Protein 1IYK (pdb70)

Solvent-accessible surface area: 36982 Å² total; per-residue (Å²): 86,11,68,112,77,150,163,70,73,36,149,89,12,81,112,108,65,46,78,18,48,19,88,22,77,43,20,64,0,45,3,82,48,102,120,37,7,61,60,0,52,127,6,4,75,48,7,24,72,48,40,139,110,59,45,9,24,36,32,14,38,66,63,1,0,80,12,6,3,58,2,43,60,60,81,86,48,6,1,0,0,0,42,30,112,102,108,31,107,8,5,0,0,0,1,1,14,33,9,28,0,38,5,31,161,50,103,96,80,14,102,2,1,30,35,39,3,69,6,19,37,85,171,32,99,153,97,180,2,32,41,24,0,79,130,0,3,39,25,24,9,21,53,73,93,28,53,21,11,1,41,40,23,45,89,160,79,104,105,49,14,11,31,0,27,43,4,34,8,12,29,59,8,39,43,0,55,54,10,37,44,23,143,66,54,115,159,81,68,86,77,38,21,66,71,46,39,93,27,66,120,111,58,125,28,179,33,30,67,86,9,63,34,191,10,11,56,69,0,15,71,16,2,76,121,2,5,110,72,6,19,0,4,14,39,14,77,94,105,31,0,77,16,23,1,20,4,143,67,127,136,58,118,20,93,7,6,29,9,21,0,6,49,45,165,126,41,102,18,25,0,0,0,0,0,9,27,2,26,21,12,9,64,142,38,116,119,48,112,66,0,15,2,0,16,7,6,2,1,0,0,45,4,32,134,109,144,72,16,71,149,46,0,20,80,0,0,23,1,0,2,3,9,0,61,161,58,53,6,9,0,0,3,4,18,0,2,6,0,1,3,43,0,6,145,95,6,92,16,35,64,9,98,22,74,26,7,2,5,23,86,15,21,132,28,136,113,20,64,5,0,18,43,171,157,80,89,98,43,57,88,56,63,37,0,5,0,1,2,12,24,29,116,10,74,98,74,146,153,94,72,35,154,76,7,83,120,107,65,46,78,21,28,19,68,25,70,47,27,62,0,45,1,75,53,112,136,40,7,45,59,0,38,124,9,4,74,79,7,25,75,49,39,143,102,56,60,12,24,33,41,16,33,56,89,2,0,73,15,3,3,53,1,40,62,62,79,88,42,6,1,0,0,0,29,32,115,105,96,32,143,14,10,0,0,0,1,2,13,27,4,25,0,42,5,29,143,50,108,99,76,17,102,2,0,25,36,36,2,73,5,20,56,91,173,24,104,156,100,183,2,31,42,25,0,76,129,0,4,41,23,21,6,22,53,72,86,26,50,25,11,2,48,36,18,40,105,143,69,107,129,50,20,16,40,0,35,40,3,36,10,12,25,64,7,51,44,0,59,64,14,42,45,26,148,63,54,115,143,80,82,129,84,46,22,56,68,49,43,88,34,60,123,110,56,116,25,183,33,34,59,88,10,42,21,174,12,9,60,72,0,14,71,17,2,78,130,2,6,114,75,5,25,2,3,8,34,12,87,100,117,17,0,43,15,16,1,18,3,172,75,71,139,66,127,28,101,8,5,28,9,23,0,4,53,50,166,120,46,101,17,21,1,0,0,0,0,8,27,2,28,23,6,11,49,142,49,116,119,51,103,64,0,13,3,0,14,8,6,1,2,0,0,62,10,39,146,119,139,63,15,66,133,49,0,18,65,0,0,28,0,0,1,5,14,0,64,175,74,56,6,9,0,0,3,5,18,0,3,5,0,2,3,44,0,7,119,85,6,96,18,35,56,8,110,25,75,28,6,4,7,21,96,14,25,141,29,115,116,20,56,4,0,12,54,189,162,75,104,95,38,45,93,57,69,47,0,5,1,1,2,13,20,31

CATH classification: 3.40.630.30 (+1 more: 3.40.630.30)

Nearest PDB structures (foldseek):
  1nmt-assembly1_C  TM=9.385E-01  e=1.989E-76  Candida albicans
  1iyl-assembly6_D  TM=9.765E-01  e=1.375E-66  Candida albicans
  4caw-assembly1_A  TM=9.362E-01  e=3.605E-51  Aspergillus fumigatus
  3jtk-assembly2_B  TM=9.476E-01  e=1.992E-46  Homo sapiens
  7owo-assembly2_B  TM=9.382E-01  e=4.782E-46  Homo sapiens

B-factor: mean 35.03, std 10.56, range [15.22, 74.45]

Structure (mmCIF, N/CA/C/O backbone):
data_1IYK
#
_entry.id   1IYK
#
_cell.length_a   58.696
_cell.length_b   95.334
_cell.length_c   176.549
_cell.angle_alpha   90.00
_cell.angle_beta   90.00
_cell.angle_gamma   90.00
#
_symmetry.space_group_name_H-M   'P 21 21 21'
#
loop_
_entity.id
_entity.type
_entity.pdbx_description
1 polymer 'MYRISTOYL-COA:PROTEIN N-MYRISTOYLTRANSFERASE'
2 non-polymer TETRADECANOYL-COA
3 non-polymer [CYCLOHEXYLETHYL]-[[[[4-[2-METHYL-1-IMIDAZOLYL-BUTYL]PHENYL]ACETYL]-SERYL]-LYSINYL]-AMINE
4 water water
#
loop_
_atom_site.group_PDB
_atom_site.id
_atom_site.type_symbol
_atom_site.label_atom_id
_atom_site.label_alt_id
_atom_site.label_comp_id
_atom_site.label_asym_id
_atom_site.label_entity_id
_atom_site.label_seq_id
_atom_site.pdbx_PDB_ins_code
_atom_site.Cartn_x
_atom_site.Cartn_y
_atom_site.Cartn_z
_atom_site.occupancy
_atom_site.B_iso_or_equiv
_atom_site.auth_seq_id
_atom_site.auth_comp_id
_atom_site.auth_asym_id
_atom_site.auth_atom_id
_atom_site.pdbx_PDB_model_num
ATOM 1 N N . GLU A 1 1 ? -31.372 28.594 -6.672 1.00 53.99 60 GLU A N 1
ATOM 2 C CA . GLU A 1 1 ? -32.015 29.872 -6.238 1.00 54.62 60 GLU A CA 1
ATOM 3 C C . GLU A 1 1 ? -31.970 29.983 -4.704 1.00 53.84 60 GLU A C 1
ATOM 4 O O . GLU A 1 1 ? -32.700 29.278 -4.004 1.00 53.19 60 GLU A O 1
ATOM 10 N N . GLY A 1 2 ? -31.105 30.862 -4.191 1.00 52.54 61 GLY A N 1
ATOM 11 C CA . GLY A 1 2 ? -30.983 31.043 -2.749 1.00 50.46 61 GLY A CA 1
ATOM 12 C C . GLY A 1 2 ? -29.570 31.376 -2.281 1.00 48.85 61 GLY A C 1
ATOM 13 O O . GLY A 1 2 ? -28.648 31.433 -3.096 1.00 48.29 61 GLY A O 1
ATOM 14 N N . PRO A 1 3 ? -29.362 31.591 -0.968 1.00 48.15 62 PRO A N 1
ATOM 15 C CA . PRO A 1 3 ? -28.033 31.920 -0.435 1.00 47.92 62 PRO A CA 1
ATOM 16 C C . PRO A 1 3 ? -26.959 30.863 -0.696 1.00 48.45 62 PRO A C 1
ATOM 17 O O . PRO A 1 3 ? -27.255 29.669 -0.792 1.00 49.42 62 PRO A O 1
ATOM 21 N N . ILE A 1 4 ? -25.712 31.314 -0.815 1.00 48.63 63 ILE A N 1
ATOM 22 C CA . ILE A 1 4 ? -24.584 30.423 -1.079 1.00 48.81 63 ILE A CA 1
ATOM 23 C C . ILE A 1 4 ? -23.808 30.014 0.176 1.00 49.03 63 ILE A C 1
ATOM 24 O O . ILE A 1 4 ? -23.153 28.972 0.190 1.00 48.76 63 ILE A O 1
ATOM 29 N N . ASP A 1 5 ? -23.873 30.831 1.224 1.00 49.65 64 ASP A N 1
ATOM 30 C CA . ASP A 1 5 ? -23.167 30.533 2.467 1.00 51.13 64 ASP A CA 1
ATOM 31 C C . ASP A 1 5 ? -24.042 29.805 3.476 1.00 51.65 64 ASP A C 1
ATOM 32 O O . ASP A 1 5 ? -25.271 29.887 3.421 1.00 51.54 64 ASP A O 1
ATOM 37 N N . LYS A 1 6 ? -23.405 29.093 4.400 1.00 52.47 65 LYS A N 1
ATOM 38 C CA . LYS A 1 6 ? -24.141 28.355 5.418 1.00 54.49 65 LYS A CA 1
ATOM 39 C C . LYS A 1 6 ? -24.703 29.330 6.448 1.00 53.94 65 LYS A C 1
ATOM 40 O O . LYS A 1 6 ? -24.115 30.383 6.700 1.00 54.86 65 LYS A O 1
ATOM 46 N N . LEU A 1 7 ? -25.835 28.975 7.047 1.00 52.79 66 LEU A N 1
ATOM 47 C CA . LEU A 1 7 ? -26.472 29.833 8.042 1.00 51.92 66 LEU A CA 1
ATOM 48 C C . LEU A 1 7 ? -25.558 30.158 9.226 1.00 49.93 66 LEU A C 1
ATOM 49 O O . LEU A 1 7 ? -24.767 29.324 9.669 1.00 50.13 66 LEU A O 1
ATOM 54 N N . LYS A 1 8 ? -25.672 31.385 9.725 1.00 47.97 67 LYS A N 1
ATOM 55 C CA . LYS A 1 8 ? -24.893 31.852 10.872 1.00 45.90 67 LYS A CA 1
ATOM 56 C C . LYS A 1 8 ? -25.783 32.848 11.611 1.00 43.01 67 LYS A C 1
ATOM 57 O O . LYS A 1 8 ? -26.852 33.210 11.116 1.00 44.69 67 LYS A O 1
ATOM 63 N N . THR A 1 9 ? -25.357 33.281 12.793 1.00 39.26 68 THR A N 1
ATOM 64 C CA . THR A 1 9 ? -26.114 34.280 13.548 1.00 36.56 68 THR A CA 1
ATOM 65 C C . THR A 1 9 ? -25.072 35.271 14.048 1.00 36.58 68 THR A C 1
ATOM 66 O O . THR A 1 9 ? -23.876 35.006 13.954 1.00 35.23 68 THR A O 1
ATOM 70 N N . PRO A 1 10 ? -25.503 36.432 14.566 1.00 37.86 69 PRO A N 1
ATOM 71 C CA . PRO A 1 10 ? -24.556 37.434 15.070 1.00 39.41 69 PRO A CA 1
ATOM 72 C C . PRO A 1 10 ? -23.450 36.901 15.985 1.00 41.28 69 PRO A C 1
ATOM 73 O O . PRO A 1 10 ? -22.343 37.441 16.001 1.00 41.58 69 PRO A O 1
ATOM 77 N N . GLU A 1 11 ? -23.742 35.847 16.742 1.00 42.79 70 GLU A N 1
ATOM 78 C CA . GLU A 1 11 ? -22.743 35.264 17.633 1.00 44.56 70 GLU A CA 1
ATOM 79 C C . GLU A 1 11 ? -21.567 34.666 16.865 1.00 44.53 70 GLU A C 1
ATOM 80 O O . GLU A 1 11 ? -20.454 34.600 17.382 1.00 45.77 70 GLU A O 1
ATOM 86 N N . ASP A 1 12 ? -21.808 34.240 15.630 1.00 44.34 71 ASP A N 1
ATOM 87 C CA . ASP A 1 12 ? -20.754 33.634 14.817 1.00 44.76 71 ASP A CA 1
ATOM 88 C C . ASP A 1 12 ? -19.769 34.616 14.181 1.00 44.48 71 ASP A C 1
ATOM 89 O O . ASP A 1 12 ? -18.761 34.193 13.614 1.00 45.37 71 ASP A O 1
ATOM 94 N N . VAL A 1 13 ? -20.051 35.914 14.256 1.00 42.90 72 VAL A N 1
ATOM 95 C CA . VAL A 1 13 ? -19.153 36.896 13.657 1.00 42.39 72 VAL A CA 1
ATOM 96 C C . VAL A 1 13 ? -18.293 37.602 14.706 1.00 41.16 72 VAL A C 1
ATOM 97 O O . VAL A 1 13 ? -18.784 37.971 15.780 1.00 39.54 72 VAL A O 1
ATOM 101 N N . PRO A 1 14 ? -16.990 37.791 14.405 1.00 40.55 73 PRO A N 1
ATOM 102 C CA . PRO A 1 14 ? -16.018 38.449 15.290 1.00 40.67 73 PRO A CA 1
ATOM 103 C C . PRO A 1 14 ? -16.541 39.798 15.756 1.00 41.57 73 PRO A C 1
ATOM 104 O O . PRO A 1 14 ? -17.196 40.508 14.992 1.00 42.38 73 PRO A O 1
ATOM 108 N N . ASN A 1 15 ? -16.249 40.159 17.001 1.00 41.45 74 ASN A N 1
ATOM 109 C CA . ASN A 1 15 ? -16.720 41.433 17.531 1.00 42.32 74 ASN A CA 1
ATOM 110 C C . ASN A 1 15 ? -15.705 42.557 17.413 1.00 41.22 74 ASN A C 1
ATOM 111 O O . ASN A 1 15 ? -16.016 43.699 17.730 1.00 43.66 74 ASN A O 1
ATOM 116 N N . ASP A 1 16 ? -14.496 42.241 16.962 1.00 40.48 75 ASP A N 1
ATOM 117 C CA . ASP A 1 16 ? -13.454 43.257 16.802 1.00 39.67 75 ASP A CA 1
ATOM 118 C C . ASP A 1 16 ? -13.156 43.497 15.321 1.00 36.49 75 ASP A C 1
ATOM 119 O O . ASP A 1 16 ? -13.182 42.566 14.516 1.00 34.21 75 ASP A O 1
ATOM 124 N N . PRO A 1 17 ? -12.865 44.753 14.948 1.00 34.30 76 PRO A N 1
ATOM 125 C CA . PRO A 1 17 ? -12.557 45.113 13.559 1.00 33.44 76 PRO A CA 1
ATOM 126 C C . PRO A 1 17 ? -11.437 44.251 12.995 1.00 32.11 76 PRO A C 1
ATOM 127 O O . PRO A 1 17 ? -10.555 43.816 13.727 1.00 32.67 76 PRO A O 1
ATOM 131 N N . LEU A 1 18 ? -11.464 44.006 11.693 1.00 32.95 77 LEU A N 1
ATOM 132 C CA . LEU A 1 18 ? -10.416 43.209 11.075 1.00 35.16 77 LEU A CA 1
ATOM 133 C C . LEU A 1 18 ? -9.124 44.018 11.066 1.00 35.79 77 LEU A C 1
ATOM 134 O O . LEU A 1 18 ? -9.152 45.242 11.013 1.00 36.97 77 LEU A O 1
ATOM 139 N N . PRO A 1 19 ? -7.970 43.343 11.132 1.00 36.40 78 PRO A N 1
ATOM 140 C CA . PRO A 1 19 ? -6.715 44.098 11.120 1.00 35.72 78 PRO A CA 1
ATOM 141 C C . PRO A 1 19 ? -6.399 44.730 9.763 1.00 34.79 78 PRO A C 1
ATOM 142 O O . PRO A 1 19 ? -6.665 44.154 8.711 1.00 33.02 78 PRO A O 1
ATOM 146 N N . LEU A 1 20 ? -5.832 45.929 9.802 1.00 34.35 79 LEU A N 1
ATOM 147 C CA . LEU A 1 20 ? -5.469 46.634 8.586 1.00 34.77 79 LEU A CA 1
ATOM 148 C C . LEU A 1 20 ? -4.084 46.198 8.132 1.00 35.38 79 LEU A C 1
ATOM 149 O O . LEU A 1 20 ? -3.366 45.532 8.874 1.00 36.38 79 LEU A O 1
ATOM 154 N N . ILE A 1 21 ? -3.708 46.569 6.914 1.00 35.82 80 ILE A N 1
ATOM 155 C CA . ILE A 1 21 ? -2.414 46.163 6.368 1.00 36.29 80 ILE A CA 1
ATOM 156 C C . ILE A 1 21 ? -1.180 46.564 7.179 1.00 34.78 80 ILE A C 1
ATOM 157 O O . ILE A 1 21 ? -1.121 47.643 7.773 1.00 34.42 80 ILE A O 1
ATOM 162 N N . SER A 1 22 ? -0.187 45.681 7.180 1.00 33.71 81 SER A N 1
ATOM 163 C CA . SER A 1 22 ? 1.050 45.921 7.903 1.00 32.92 81 SER A CA 1
ATOM 164 C C . SER A 1 22 ? 2.248 45.696 6.993 1.00 32.42 81 SER A C 1
ATOM 165 O O . SER A 1 22 ? 2.201 44.856 6.088 1.00 31.53 81 SER A O 1
ATOM 168 N N . ASP A 1 23 ? 3.324 46.443 7.230 1.00 31.87 82 ASP A N 1
ATOM 169 C CA . ASP A 1 23 ? 4.531 46.283 6.424 1.00 33.35 82 ASP A CA 1
ATOM 170 C C . ASP A 1 23 ? 5.406 45.177 6.994 1.00 32.37 82 ASP A C 1
ATOM 171 O O . ASP A 1 23 ? 6.423 44.814 6.399 1.00 33.39 82 ASP A O 1
ATOM 176 N N . PHE A 1 24 ? 4.998 44.635 8.138 1.00 31.34 83 PHE A N 1
ATOM 177 C CA . PHE A 1 24 ? 5.765 43.591 8.820 1.00 33.22 83 PHE A CA 1
ATOM 178 C C . PHE A 1 24 ? 5.050 42.246 8.890 1.00 33.12 83 PHE A C 1
ATOM 179 O O . PHE A 1 24 ? 3.831 42.164 8.737 1.00 33.09 83 PHE A O 1
ATOM 187 N N . GLU A 1 25 ? 5.823 41.194 9.133 1.00 33.61 84 GLU A N 1
ATOM 188 C CA . GLU A 1 25 ? 5.271 39.852 9.246 1.00 34.89 84 GLU A CA 1
ATOM 189 C C . GLU A 1 25 ? 6.054 39.078 10.300 1.00 34.71 84 GLU A C 1
ATOM 190 O O . GLU A 1 25 ? 7.231 39.356 10.538 1.00 35.83 84 GLU A O 1
ATOM 196 N N . TRP A 1 26 ? 5.398 38.122 10.945 1.00 32.62 85 TRP A N 1
ATOM 197 C CA . TRP A 1 26 ? 6.065 37.313 11.950 1.00 31.21 85 TRP A CA 1
ATOM 198 C C . TRP A 1 26 ? 7.070 36.411 11.264 1.00 32.85 85 TRP A C 1
ATOM 199 O O . TRP A 1 26 ? 6.924 36.069 10.085 1.00 34.35 85 TRP A O 1
ATOM 210 N N . SER A 1 27 ? 8.094 36.025 12.012 1.00 31.34 86 SER A N 1
ATOM 211 C CA . SER A 1 27 ? 9.100 35.136 11.485 1.00 29.67 86 SER A CA 1
ATOM 212 C C . SER A 1 27 ? 9.746 34.374 12.629 1.00 30.42 86 SER A C 1
ATOM 213 O O . SER A 1 27 ? 10.399 34.964 13.494 1.00 30.71 86 SER A O 1
ATOM 216 N N . THR A 1 28 ? 9.530 33.064 12.646 1.00 28.85 87 THR A N 1
ATOM 217 C CA . THR A 1 28 ? 10.118 32.217 13.667 1.00 29.36 87 THR A CA 1
ATOM 218 C C . THR A 1 28 ? 11.573 32.010 13.261 1.00 30.12 87 THR A C 1
ATOM 219 O O . THR A 1 28 ? 11.861 31.557 12.153 1.00 30.99 87 THR A O 1
ATOM 223 N N . LEU A 1 29 ? 12.493 32.362 14.147 1.00 29.94 88 LEU A N 1
ATOM 224 C CA . LEU A 1 29 ? 13.899 32.201 13.847 1.00 30.99 88 LEU A CA 1
ATOM 225 C C . LEU A 1 29 ? 14.350 30.783 14.116 1.00 31.96 88 LEU A C 1
ATOM 226 O O . LEU A 1 29 ? 13.816 30.094 14.990 1.00 30.87 88 LEU A O 1
ATOM 231 N N . ASP A 1 30 ? 15.334 30.349 13.343 1.00 31.07 89 ASP A N 1
ATOM 232 C CA . ASP A 1 30 ? 15.916 29.033 13.512 1.00 31.48 89 ASP A CA 1
ATOM 233 C C . ASP A 1 30 ? 17.385 29.371 13.731 1.00 30.00 89 ASP A C 1
ATOM 234 O O . ASP A 1 30 ? 18.105 29.649 12.771 1.00 28.46 89 ASP A O 1
ATOM 239 N N . ILE A 1 31 ? 17.832 29.377 14.984 1.00 28.45 90 ILE A N 1
ATOM 240 C CA . ILE A 1 31 ? 19.223 29.728 15.236 1.00 30.73 90 ILE A CA 1
ATOM 241 C C . ILE A 1 31 ? 20.242 28.674 14.814 1.00 32.07 90 ILE A C 1
ATOM 242 O O . ILE A 1 31 ? 21.443 28.949 14.832 1.00 32.63 90 ILE A O 1
ATOM 247 N N . ASP A 1 32 ? 19.785 27.478 14.433 1.00 32.06 91 ASP A N 1
ATOM 248 C CA . ASP A 1 32 ? 20.723 26.449 13.984 1.00 34.06 91 ASP A CA 1
ATOM 249 C C . ASP A 1 32 ? 21.167 26.785 12.569 1.00 35.01 91 ASP A C 1
ATOM 250 O O . ASP A 1 32 ? 22.057 26.147 12.011 1.00 36.40 91 ASP A O 1
ATOM 255 N N . ASP A 1 33 ? 20.522 27.793 11.996 1.00 34.42 92 ASP A N 1
ATOM 256 C CA . ASP A 1 33 ? 20.842 28.269 10.660 1.00 34.07 92 ASP A CA 1
ATOM 257 C C . ASP A 1 33 ? 21.748 29.469 10.902 1.00 35.12 92 ASP A C 1
ATOM 258 O O . ASP A 1 33 ? 21.293 30.528 11.340 1.00 33.49 92 ASP A O 1
ATOM 263 N N . ASN A 1 34 ? 23.038 29.285 10.637 1.00 35.69 93 ASN A N 1
ATOM 264 C CA . ASN A 1 34 ? 24.031 30.334 10.861 1.00 37.44 93 ASN A CA 1
ATOM 265 C C . ASN A 1 34 ? 23.649 31.716 10.328 1.00 36.71 93 ASN A C 1
ATOM 266 O O . ASN A 1 34 ? 23.897 32.726 10.997 1.00 37.84 93 ASN A O 1
ATOM 271 N N . LEU A 1 35 ? 23.057 31.770 9.134 1.00 33.48 94 LEU A N 1
ATOM 272 C CA . LEU A 1 35 ? 22.671 33.051 8.544 1.00 32.41 94 LEU A CA 1
ATOM 273 C C . LEU A 1 35 ? 21.602 33.756 9.368 1.00 30.64 94 LEU A C 1
ATOM 274 O O . LEU A 1 35 ? 21.573 34.981 9.438 1.00 30.49 94 LEU A O 1
ATOM 279 N N . GLN A 1 36 ? 20.727 32.982 9.996 1.00 30.05 95 GLN A N 1
ATOM 280 C CA . GLN A 1 36 ? 19.681 33.559 10.826 1.00 29.61 95 GLN A CA 1
ATOM 281 C C . GLN A 1 36 ? 20.272 33.979 12.170 1.00 29.29 95 GLN A C 1
ATOM 282 O O . GLN A 1 36 ? 19.822 34.949 12.788 1.00 27.97 95 GLN A O 1
ATOM 288 N N . LEU A 1 37 ? 21.290 33.251 12.616 1.00 27.28 96 LEU A N 1
ATOM 289 C CA . LEU A 1 37 ? 21.951 33.588 13.858 1.00 25.43 96 LEU A CA 1
ATOM 290 C C . LEU A 1 37 ? 22.691 34.912 13.639 1.00 25.21 96 LEU A C 1
ATOM 291 O O . LEU A 1 37 ? 22.738 35.760 14.537 1.00 24.64 96 LEU A O 1
ATOM 296 N N . ASP A 1 38 ? 23.251 35.092 12.441 1.00 24.46 97 ASP A N 1
ATOM 297 C CA . ASP A 1 38 ? 23.953 36.336 12.089 1.00 26.73 97 ASP A CA 1
ATOM 298 C C . ASP A 1 38 ? 23.003 37.528 12.132 1.00 25.34 97 ASP A C 1
ATOM 299 O O . ASP A 1 38 ? 23.380 38.618 12.557 1.00 26.07 97 ASP A O 1
ATOM 304 N N . GLU A 1 39 ? 21.775 37.320 11.673 1.00 25.05 98 GLU A N 1
ATOM 305 C CA . GLU A 1 39 ? 20.780 38.387 11.667 1.00 25.96 98 GLU A CA 1
ATOM 306 C C . GLU A 1 39 ? 20.443 38.827 13.097 1.00 26.22 98 GLU A C 1
ATOM 307 O O . GLU A 1 39 ? 20.409 40.021 13.396 1.00 26.83 98 GLU A O 1
ATOM 313 N N . LEU A 1 40 ? 20.198 37.854 13.970 1.00 24.94 99 LEU A N 1
ATOM 314 C CA . LEU A 1 40 ? 19.880 38.120 15.367 1.00 25.12 99 LEU A CA 1
ATOM 315 C C . LEU A 1 40 ? 21.057 38.836 16.030 1.00 26.39 99 LEU A C 1
ATOM 316 O O . LEU A 1 40 ? 20.879 39.816 16.757 1.00 23.22 99 LEU A O 1
ATOM 321 N N . TYR A 1 41 ? 22.261 38.332 15.773 1.00 26.60 100 TYR A N 1
ATOM 322 C CA . TYR A 1 41 ? 23.468 38.922 16.333 1.00 26.49 100 TYR A CA 1
ATOM 323 C C . TYR A 1 41 ? 23.571 40.390 15.938 1.00 27.00 100 TYR A C 1
ATOM 324 O O . TYR A 1 41 ? 23.854 41.253 16.771 1.00 24.51 100 TYR A O 1
ATOM 333 N N . LYS A 1 42 ? 23.331 40.663 14.660 1.00 27.75 101 LYS A N 1
ATOM 334 C CA . LYS A 1 42 ? 23.393 42.025 14.139 1.00 28.68 101 LYS A CA 1
ATOM 335 C C . LYS A 1 42 ? 22.349 42.922 14.801 1.00 27.25 101 LYS A C 1
ATOM 336 O O . LYS A 1 42 ? 22.667 44.026 15.241 1.00 26.79 101 LYS A O 1
ATOM 342 N N . LEU A 1 43 ? 21.109 42.442 14.886 1.00 24.09 102 LEU A N 1
ATOM 343 C CA . LEU A 1 43 ? 20.048 43.231 15.490 1.00 24.28 102 LEU A CA 1
ATOM 344 C C . LEU A 1 43 ? 20.393 43.703 16.910 1.00 24.58 102 LEU A C 1
ATOM 345 O O . LEU A 1 43 ? 20.259 44.886 17.221 1.00 25.67 102 LEU A O 1
ATOM 350 N N . LEU A 1 44 ? 20.844 42.790 17.766 1.00 23.79 103 LEU A N 1
ATOM 351 C CA . LEU A 1 44 ? 21.182 43.159 19.129 1.00 23.36 103 LEU A CA 1
ATOM 352 C C . LEU A 1 44 ? 22.482 43.938 19.261 1.00 23.46 103 LEU A C 1
ATOM 353 O O . LEU A 1 44 ? 22.602 44.800 20.135 1.00 21.48 103 LEU A O 1
ATOM 358 N N . TYR A 1 45 ? 23.454 43.646 18.404 1.00 23.19 104 TYR A N 1
ATOM 359 C CA . TYR A 1 45 ? 24.718 44.368 18.460 1.00 24.79 104 TYR A CA 1
ATOM 360 C C . TYR A 1 45 ? 24.473 45.861 18.242 1.00 25.60 104 TYR A C 1
ATOM 361 O O . TYR A 1 45 ? 25.019 46.697 18.967 1.00 24.90 104 TYR A O 1
ATOM 370 N N . ASP A 1 46 ? 23.626 46.197 17.269 1.00 25.45 105 ASP A N 1
ATOM 371 C CA . ASP A 1 46 ? 23.348 47.603 16.984 1.00 26.96 105 ASP A CA 1
ATOM 372 C C . ASP A 1 46 ? 22.200 48.221 17.778 1.00 27.40 105 ASP A C 1
ATOM 373 O O . ASP A 1 46 ? 22.142 49.442 17.918 1.00 28.95 105 ASP A O 1
ATOM 378 N N . ASN A 1 47 ? 21.304 47.401 18.318 1.00 25.47 106 ASN A N 1
ATOM 379 C CA . ASN A 1 47 ? 20.127 47.947 18.986 1.00 23.26 106 ASN A CA 1
ATOM 380 C C . ASN A 1 47 ? 19.794 47.537 20.413 1.00 22.74 106 ASN A C 1
ATOM 381 O O . ASN A 1 47 ? 18.784 47.983 20.952 1.00 21.68 106 ASN A O 1
ATOM 386 N N . TYR A 1 48 ? 20.612 46.706 21.041 1.00 21.97 107 TYR A N 1
ATOM 387 C CA . TYR A 1 48 ? 20.263 46.271 22.378 1.00 21.83 107 TYR A CA 1
ATOM 388 C C . TYR A 1 48 ? 20.571 47.255 23.504 1.00 23.50 107 TYR A C 1
ATOM 389 O O . TYR A 1 48 ? 20.962 48.405 23.264 1.00 21.09 107 TYR A O 1
ATOM 398 N N . VAL A 1 49 ? 20.366 46.774 24.730 1.00 24.33 108 VAL A N 1
ATOM 399 C CA . VAL A 1 49 ? 20.534 47.537 25.966 1.00 25.25 108 VAL A CA 1
ATOM 400 C C . VAL A 1 49 ? 21.834 48.321 26.114 1.00 25.39 108 VAL A C 1
ATOM 401 O O . VAL A 1 49 ? 22.933 47.802 25.906 1.00 26.00 108 VAL A O 1
ATOM 405 N N . GLU A 1 50 ? 21.673 49.584 26.482 1.00 24.89 109 GLU A N 1
ATOM 406 C CA . GLU A 1 50 ? 22.770 50.518 26.689 1.00 25.75 109 GLU A CA 1
ATOM 407 C C . GLU A 1 50 ? 22.668 51.050 28.107 1.00 25.03 109 GLU A C 1
ATOM 408 O O . GLU A 1 50 ? 21.622 50.911 28.746 1.00 24.05 109 GLU A O 1
ATOM 414 N N . ASP A 1 51 ? 23.746 51.652 28.601 1.00 25.49 110 ASP A N 1
ATOM 415 C CA . ASP A 1 51 ? 23.724 52.244 29.937 1.00 28.37 110 ASP A CA 1
ATOM 416 C C . ASP A 1 51 ? 22.983 53.582 29.803 1.00 29.73 110 ASP A C 1
ATOM 417 O O . ASP A 1 51 ? 22.752 54.059 28.689 1.00 29.55 110 ASP A O 1
ATOM 422 N N . ILE A 1 52 ? 22.637 54.188 30.933 1.00 32.07 111 ILE A N 1
ATOM 423 C CA . ILE A 1 52 ? 21.913 55.460 30.955 1.00 33.36 111 ILE A CA 1
ATOM 424 C C . ILE A 1 52 ? 22.520 56.581 30.110 1.00 33.53 111 ILE A C 1
ATOM 425 O O . ILE A 1 52 ? 21.792 57.425 29.600 1.00 34.97 111 ILE A O 1
ATOM 430 N N . ASP A 1 53 ? 23.843 56.592 29.960 1.00 32.80 112 ASP A N 1
ATOM 431 C CA . ASP A 1 53 ? 24.517 57.641 29.190 1.00 32.37 112 ASP A CA 1
ATOM 432 C C . ASP A 1 53 ? 24.878 57.286 27.749 1.00 33.05 112 ASP A C 1
ATOM 433 O O . ASP A 1 53 ? 25.581 58.049 27.089 1.00 32.75 112 ASP A O 1
ATOM 438 N N . ALA A 1 54 ? 24.409 56.139 27.261 1.00 32.26 113 ALA A N 1
ATOM 439 C CA . ALA A 1 54 ? 24.696 55.711 25.890 1.00 30.94 113 ALA A CA 1
ATOM 440 C C . ALA A 1 54 ? 26.195 55.662 25.619 1.00 30.73 113 ALA A C 1
ATOM 441 O O . ALA A 1 54 ? 26.666 56.112 24.574 1.00 31.45 113 ALA A O 1
ATOM 443 N N . THR A 1 55 ? 26.942 55.106 26.562 1.00 30.59 114 THR A N 1
ATOM 444 C CA . THR A 1 55 ? 28.391 54.992 26.430 1.00 30.40 114 THR A CA 1
ATOM 445 C C . THR A 1 55 ? 28.779 53.556 26.068 1.00 29.26 114 THR A C 1
ATOM 446 O O . THR A 1 55 ? 29.753 53.321 25.342 1.00 29.10 114 THR A O 1
ATOM 450 N N . PHE A 1 56 ? 27.996 52.606 26.578 1.00 28.56 115 PHE A N 1
ATOM 451 C CA . PHE A 1 56 ? 28.233 51.178 26.364 1.00 25.52 115 PHE A CA 1
ATOM 452 C C . PHE A 1 56 ? 26.968 50.420 25.967 1.00 26.14 115 PHE A C 1
ATOM 453 O O . PHE A 1 56 ? 25.854 50.837 26.276 1.00 23.56 115 PHE A O 1
ATOM 461 N N . ARG A 1 57 ? 27.150 49.288 25.295 1.00 25.93 116 ARG A N 1
ATOM 462 C CA . ARG A 1 57 ? 26.022 48.459 24.904 1.00 26.56 116 ARG A CA 1
ATOM 463 C C . ARG A 1 57 ? 26.389 46.992 25.083 1.00 24.92 116 ARG A C 1
ATOM 464 O O . ARG A 1 57 ? 27.510 46.585 24.762 1.00 23.76 116 ARG A O 1
ATOM 472 N N . PHE A 1 58 ? 25.453 46.212 25.619 1.00 23.70 117 PHE A N 1
ATOM 473 C CA . PHE A 1 58 ? 25.669 44.779 25.814 1.00 24.29 117 PHE A CA 1
ATOM 474 C C . PHE A 1 58 ? 26.061 44.167 24.467 1.00 23.28 117 PHE A C 1
ATOM 475 O O . PHE A 1 58 ? 25.558 44.581 23.417 1.00 23.62 117 PHE A O 1
ATOM 483 N N . LYS A 1 59 ? 26.968 43.198 24.503 1.00 23.38 118 LYS A N 1
ATOM 484 C CA . LYS A 1 59 ? 27.416 42.529 23.293 1.00 23.41 118 LYS A CA 1
ATOM 485 C C . LYS A 1 59 ? 27.374 41.011 23.488 1.00 22.93 118 LYS A C 1
ATOM 486 O O . LYS A 1 59 ? 28.298 40.407 24.036 1.00 19.42 118 LYS A O 1
ATOM 492 N N . TYR A 1 60 ? 26.271 40.414 23.054 1.00 23.38 119 TYR A N 1
ATOM 493 C CA . TYR A 1 60 ? 26.066 38.975 23.142 1.00 21.98 119 TYR A CA 1
ATOM 494 C C . TYR A 1 60 ? 26.661 38.353 21.887 1.00 21.50 119 TYR A C 1
ATOM 495 O O . TYR A 1 60 ? 26.327 38.757 20.782 1.00 23.01 119 TYR A O 1
ATOM 504 N N . SER A 1 61 ? 27.533 37.365 22.058 1.00 21.31 120 SER A N 1
ATOM 505 C CA . SER A 1 61 ? 28.188 36.705 20.935 1.00 21.42 120 SER A CA 1
ATOM 506 C C . SER A 1 61 ? 27.369 35.539 20.391 1.00 21.85 120 SER A C 1
ATOM 507 O O . SER A 1 61 ? 26.345 35.161 20.968 1.00 25.25 120 SER A O 1
ATOM 510 N N . HIS A 1 62 ? 27.832 34.965 19.286 1.00 19.82 121 HIS A N 1
ATOM 511 C CA . HIS A 1 62 ? 27.158 33.820 18.682 1.00 21.37 121 HIS A CA 1
ATOM 512 C C . HIS A 1 62 ? 27.148 32.665 19.672 1.00 21.00 121 HIS A C 1
ATOM 513 O O . HIS A 1 62 ? 26.111 32.051 19.922 1.00 20.46 121 HIS A O 1
ATOM 520 N N . GLU A 1 63 ? 28.314 32.370 20.233 1.00 22.21 122 GLU A N 1
ATOM 521 C CA . GLU A 1 63 ? 28.423 31.279 21.182 1.00 24.73 122 GLU A CA 1
ATOM 522 C C . GLU A 1 63 ? 27.495 31.505 22.380 1.00 23.65 122 GLU A C 1
ATOM 523 O O . GLU A 1 63 ? 26.892 30.561 22.877 1.00 23.75 122 GLU A O 1
ATOM 529 N N . PHE A 1 64 ? 27.371 32.752 22.831 1.00 23.08 123 PHE A N 1
ATOM 530 C CA . PHE A 1 64 ? 26.513 33.069 23.975 1.00 22.52 123 PHE A CA 1
ATOM 531 C C . PHE A 1 64 ? 25.041 32.787 23.655 1.00 22.60 123 PHE A C 1
ATOM 532 O O . PHE A 1 64 ? 24.315 32.242 24.492 1.00 23.89 123 PHE A O 1
ATOM 540 N N . PHE A 1 65 ? 24.601 33.154 22.452 1.00 21.48 124 PHE A N 1
ATOM 541 C CA . PHE A 1 65 ? 23.223 32.883 22.033 1.00 22.22 124 PHE A CA 1
ATOM 542 C C . PHE A 1 65 ? 22.933 31.381 22.000 1.00 22.96 124 PHE A C 1
ATOM 543 O O . PHE A 1 65 ? 21.898 30.936 22.500 1.00 22.36 124 PHE A O 1
ATOM 551 N N . GLN A 1 66 ? 23.839 30.608 21.401 1.00 22.91 125 GLN A N 1
ATOM 552 C CA . GLN A 1 66 ? 23.663 29.159 21.314 1.00 26.25 125 GLN A CA 1
ATOM 553 C C . GLN A 1 66 ? 23.534 28.524 22.701 1.00 25.86 125 GLN A C 1
ATOM 554 O O . GLN A 1 66 ? 22.743 27.600 22.887 1.00 28.83 125 GLN A O 1
ATOM 560 N N . TRP A 1 67 ? 24.299 29.030 23.668 1.00 23.99 126 TRP A N 1
ATOM 561 C CA . TRP A 1 67 ? 24.265 28.523 25.039 1.00 21.81 126 TRP A CA 1
ATOM 562 C C . TRP A 1 67 ? 22.976 28.917 25.751 1.00 22.19 126 TRP A C 1
ATOM 563 O O . TRP A 1 67 ? 22.279 28.075 26.305 1.00 23.73 126 TRP A O 1
ATOM 574 N N . ALA A 1 68 ? 22.662 30.206 25.713 1.00 23.62 127 ALA A N 1
ATOM 575 C CA . ALA A 1 68 ? 21.484 30.759 26.377 1.00 23.30 127 ALA A CA 1
ATOM 576 C C . ALA A 1 68 ? 20.129 30.362 25.813 1.00 23.83 127 ALA A C 1
ATOM 577 O O . ALA A 1 68 ? 19.161 30.215 26.556 1.00 23.50 127 ALA A O 1
ATOM 579 N N . LEU A 1 69 ? 20.046 30.198 24.501 1.00 24.05 128 LEU A N 1
ATOM 580 C CA . LEU A 1 69 ? 18.771 29.867 23.893 1.00 23.93 128 LEU A CA 1
ATOM 581 C C . LEU A 1 69 ? 18.536 28.381 23.653 1.00 24.35 128 LEU A C 1
ATOM 582 O O . LEU A 1 69 ? 17.423 27.975 23.331 1.00 25.03 128 LEU A O 1
ATOM 587 N N . LYS A 1 70 ? 19.562 27.558 23.836 1.00 25.54 129 LYS A N 1
ATOM 588 C CA . LYS A 1 70 ? 19.397 26.132 23.576 1.00 26.71 129 LYS A CA 1
ATOM 589 C C . LYS A 1 70 ? 19.572 25.185 24.761 1.00 26.83 129 LYS A C 1
ATOM 590 O O . LYS A 1 70 ? 20.294 24.194 24.670 1.00 27.07 129 LYS A O 1
ATOM 596 N N . PRO A 1 71 ? 18.933 25.485 25.900 1.00 26.28 130 PRO A N 1
ATOM 597 C CA . PRO A 1 71 ? 19.105 24.554 27.017 1.00 26.55 130 PRO A CA 1
ATOM 598 C C . PRO A 1 71 ? 18.190 23.378 26.701 1.00 26.89 130 PRO A C 1
ATOM 599 O O . PRO A 1 71 ? 17.285 23.503 25.884 1.00 26.90 130 PRO A O 1
ATOM 603 N N . PRO A 1 72 ? 18.405 22.221 27.338 1.00 29.86 131 PRO A N 1
ATOM 604 C CA . PRO A 1 72 ? 17.518 21.102 27.014 1.00 30.17 131 PRO A CA 1
ATOM 605 C C . PRO A 1 72 ? 16.045 21.447 27.190 1.00 30.26 131 PRO A C 1
ATOM 606 O O . PRO A 1 72 ? 15.650 22.025 28.199 1.00 31.12 131 PRO A O 1
ATOM 610 N N . GLY A 1 73 ? 15.241 21.099 26.189 1.00 30.62 132 GLY A N 1
ATOM 611 C CA . GLY A 1 73 ? 13.819 21.382 26.243 1.00 28.32 132 GLY A CA 1
ATOM 612 C C . GLY A 1 73 ? 13.446 22.655 25.504 1.00 28.97 132 GLY A C 1
ATOM 613 O O . GLY A 1 73 ? 12.269 23.014 25.445 1.00 28.77 132 GLY A O 1
ATOM 614 N N . TRP A 1 74 ? 14.438 23.334 24.930 1.00 28.94 133 TRP A N 1
ATOM 615 C CA . TRP A 1 74 ? 14.191 24.582 24.209 1.00 29.26 133 TRP A CA 1
ATOM 616 C C . TRP A 1 74 ? 13.274 24.377 23.010 1.00 31.08 133 TRP A C 1
ATOM 617 O O . TRP A 1 74 ? 13.251 23.296 22.423 1.00 30.54 133 TRP A O 1
ATOM 628 N N . ARG A 1 75 ? 12.525 25.423 22.656 1.00 32.02 134 ARG A N 1
ATOM 629 C CA . ARG A 1 75 ? 11.590 25.373 21.531 1.00 32.85 134 ARG A CA 1
ATOM 630 C C . ARG A 1 75 ? 11.851 26.470 20.500 1.00 32.08 134 ARG A C 1
ATOM 631 O O . ARG A 1 75 ? 11.913 27.654 20.838 1.00 29.70 134 ARG A O 1
ATOM 639 N N . LYS A 1 76 ? 11.982 26.061 19.241 1.00 32.67 135 LYS A N 1
ATOM 640 C CA . LYS A 1 76 ? 12.228 26.977 18.130 1.00 35.08 135 LYS A CA 1
ATOM 641 C C . LYS A 1 76 ? 11.153 28.043 17.960 1.00 33.37 135 LYS A C 1
ATOM 642 O O . LYS A 1 76 ? 11.465 29.194 17.674 1.00 32.78 135 LYS A O 1
ATOM 648 N N . ASP A 1 77 ? 9.889 27.666 18.131 1.00 33.54 136 ASP A N 1
ATOM 649 C CA . ASP A 1 77 ? 8.816 28.633 17.967 1.00 35.17 136 ASP A CA 1
ATOM 650 C C . ASP A 1 77 ? 8.772 29.662 19.091 1.00 31.97 136 ASP A C 1
ATOM 651 O O . ASP A 1 77 ? 7.939 30.563 19.073 1.00 29.40 136 ASP A O 1
ATOM 656 N N . TRP A 1 78 ? 9.674 29.531 20.064 1.00 29.64 137 TRP A N 1
ATOM 657 C CA . TRP A 1 78 ? 9.734 30.492 21.157 1.00 26.66 137 TRP A CA 1
ATOM 658 C C . TRP A 1 78 ? 10.804 31.542 20.882 1.00 25.51 137 TRP A C 1
ATOM 659 O O . TRP A 1 78 ? 11.131 32.355 21.741 1.00 24.77 137 TRP A O 1
ATOM 670 N N . HIS A 1 79 ? 11.356 31.503 19.677 1.00 23.75 138 HIS A N 1
ATOM 671 C CA . HIS A 1 79 ? 12.347 32.488 19.239 1.00 24.71 138 HIS A CA 1
ATOM 672 C C . HIS A 1 79 ? 11.588 33.271 18.162 1.00 24.51 138 HIS A C 1
ATOM 673 O O . HIS A 1 79 ? 11.603 32.924 16.971 1.00 23.55 138 HIS A O 1
ATOM 680 N N . VAL A 1 80 ? 10.915 34.326 18.617 1.00 24.16 139 VAL A N 1
ATOM 681 C CA . VAL A 1 80 ? 10.058 35.154 17.778 1.00 23.36 139 VAL A CA 1
ATOM 682 C C . VAL A 1 80 ? 10.657 36.440 17.218 1.00 23.60 139 VAL A C 1
ATOM 683 O O . VAL A 1 80 ? 11.018 37.353 17.962 1.00 24.94 139 VAL A O 1
ATOM 687 N N . GLY A 1 81 ? 10.748 36.499 15.894 1.00 23.32 140 GLY A N 1
ATOM 688 C CA . GLY A 1 81 ? 11.279 37.671 15.225 1.00 25.10 140 GLY A CA 1
ATOM 689 C C . GLY A 1 81 ? 10.189 38.363 14.417 1.00 25.63 140 GLY A C 1
ATOM 690 O O . GLY A 1 81 ? 9.090 37.831 14.253 1.00 26.45 140 GLY A O 1
ATOM 691 N N . VAL A 1 82 ? 10.487 39.561 13.935 1.00 25.40 141 VAL A N 1
ATOM 692 C CA . VAL A 1 82 ? 9.551 40.324 13.125 1.00 26.18 141 VAL A CA 1
ATOM 693 C C . VAL A 1 82 ? 10.352 40.850 11.948 1.00 25.95 141 VAL A C 1
ATOM 694 O O . VAL A 1 82 ? 11.457 41.350 12.122 1.00 24.79 141 VAL A O 1
ATOM 698 N N . ARG A 1 83 ? 9.803 40.714 10.748 1.00 27.80 142 ARG A N 1
ATOM 699 C CA . ARG A 1 83 ? 10.495 41.160 9.547 1.00 29.31 142 ARG A CA 1
ATOM 700 C C . ARG A 1 83 ? 9.726 42.135 8.671 1.00 29.24 142 ARG A C 1
ATOM 701 O O . ARG A 1 83 ? 8.487 42.140 8.657 1.00 28.78 142 ARG A O 1
ATOM 709 N N . VAL A 1 84 ? 10.486 42.960 7.948 1.00 29.46 143 VAL A N 1
ATOM 710 C CA . VAL A 1 84 ? 9.935 43.922 6.997 1.00 30.11 143 VAL A CA 1
ATOM 711 C C . VAL A 1 84 ? 9.647 43.091 5.737 1.00 31.09 143 VAL A C 1
ATOM 712 O O . VAL A 1 84 ? 10.551 42.474 5.174 1.00 28.35 143 VAL A O 1
ATOM 716 N N . LYS A 1 85 ? 8.390 43.065 5.306 1.00 33.57 144 LYS A N 1
ATOM 717 C CA . LYS A 1 85 ? 7.998 42.282 4.137 1.00 34.30 144 LYS A CA 1
ATOM 718 C C . LYS A 1 85 ? 8.762 42.602 2.853 1.00 34.87 144 LYS A C 1
ATOM 719 O O . LYS A 1 85 ? 9.189 41.697 2.140 1.00 36.95 144 LYS A O 1
ATOM 725 N N . SER A 1 86 ? 8.935 43.883 2.554 1.00 35.31 145 SER A N 1
ATOM 726 C CA . SER A 1 86 ? 9.627 44.280 1.329 1.00 35.94 145 SER A CA 1
ATOM 727 C C . SER A 1 86 ? 11.071 43.795 1.215 1.00 36.46 145 SER A C 1
ATOM 728 O O . SER A 1 86 ? 11.483 43.348 0.151 1.00 37.20 145 SER A O 1
ATOM 731 N N . THR A 1 87 ? 11.841 43.879 2.299 1.00 35.30 146 THR A N 1
ATOM 732 C CA . THR A 1 87 ? 13.239 43.456 2.254 1.00 33.76 146 THR A CA 1
ATOM 733 C C . THR A 1 87 ? 13.571 42.177 3.034 1.00 34.52 146 THR A C 1
ATOM 734 O O . THR A 1 87 ? 14.623 41.569 2.815 1.00 34.19 146 THR A O 1
ATOM 738 N N . GLY A 1 88 ? 12.676 41.765 3.929 1.00 33.77 147 GLY A N 1
ATOM 739 C CA . GLY A 1 88 ? 12.917 40.570 4.722 1.00 32.17 147 GLY A CA 1
ATOM 740 C C . GLY A 1 88 ? 13.862 40.841 5.885 1.00 31.57 147 GLY A C 1
ATOM 741 O O . GLY A 1 88 ? 14.346 39.918 6.530 1.00 32.05 147 GLY A O 1
ATOM 742 N N . LYS A 1 89 ? 14.124 42.113 6.158 1.00 30.68 148 LYS A N 1
ATOM 743 C CA . LYS A 1 89 ? 15.032 42.481 7.236 1.00 31.43 148 LYS A CA 1
ATOM 744 C C . LYS A 1 89 ? 14.424 42.261 8.621 1.00 30.30 148 LYS A C 1
ATOM 745 O O . LYS A 1 89 ? 13.267 42.608 8.865 1.00 29.01 148 LYS A O 1
ATOM 751 N N . LEU A 1 90 ? 15.221 41.675 9.515 1.00 28.64 149 LEU A N 1
ATOM 752 C CA . LEU A 1 90 ? 14.815 41.390 10.892 1.00 25.80 149 LEU A CA 1
ATOM 753 C C . LEU A 1 90 ? 14.887 42.699 11.668 1.00 25.40 149 LEU A C 1
ATOM 754 O O . LEU A 1 90 ? 15.935 43.331 11.721 1.00 25.62 149 LEU A O 1
ATOM 759 N N . VAL A 1 91 ? 13.775 43.109 12.267 1.00 23.90 150 VAL A N 1
ATOM 760 C CA . VAL A 1 91 ? 13.749 44.371 12.990 1.00 25.42 150 VAL A CA 1
ATOM 761 C C . VAL A 1 91 ? 13.298 44.269 14.435 1.00 24.62 150 VAL A C 1
ATOM 762 O O . VAL A 1 91 ? 13.311 45.264 15.157 1.00 26.58 150 VAL A O 1
ATOM 766 N N . ALA A 1 92 ? 12.893 43.084 14.863 1.00 22.73 151 ALA A N 1
ATOM 767 C CA . ALA A 1 92 ? 12.467 42.916 16.247 1.00 24.04 151 ALA A CA 1
ATOM 768 C C . ALA A 1 92 ? 12.626 41.468 16.687 1.00 23.77 151 ALA A C 1
ATOM 769 O O . ALA A 1 92 ? 12.654 40.558 15.855 1.00 22.10 151 ALA A O 1
ATOM 771 N N . PHE A 1 93 ? 12.723 41.256 17.997 1.00 23.59 152 PHE A N 1
ATOM 772 C CA . PHE A 1 93 ? 12.894 39.906 18.522 1.00 23.34 152 PHE A CA 1
ATOM 773 C C . PHE A 1 93 ? 12.535 39.805 20.003 1.00 22.91 152 PHE A C 1
ATOM 774 O O . PHE A 1 93 ? 12.569 40.800 20.728 1.00 23.02 152 PHE A O 1
ATOM 782 N N . ILE A 1 94 ? 12.160 38.598 20.425 1.00 21.93 153 ILE A N 1
ATOM 783 C CA . ILE A 1 94 ? 11.838 38.294 21.821 1.00 22.19 153 ILE A CA 1
ATOM 784 C C . ILE A 1 94 ? 11.924 36.776 21.990 1.00 20.69 153 ILE A C 1
ATOM 785 O O . ILE A 1 94 ? 11.599 36.028 21.074 1.00 20.36 153 ILE A O 1
ATOM 790 N N . ALA A 1 95 ? 12.377 36.319 23.150 1.00 22.03 154 ALA A N 1
ATOM 791 C CA . ALA A 1 95 ? 12.527 34.883 23.364 1.00 22.03 154 ALA A CA 1
ATOM 792 C C . ALA A 1 95 ? 12.072 34.361 24.717 1.00 24.05 154 ALA A C 1
ATOM 793 O O . ALA A 1 95 ? 12.153 35.050 25.744 1.00 25.90 154 ALA A O 1
ATOM 795 N N . ALA A 1 96 ? 11.602 33.122 24.698 1.00 23.47 155 ALA A N 1
ATOM 796 C CA . ALA A 1 96 ? 11.164 32.427 25.894 1.00 23.36 155 ALA A CA 1
ATOM 797 C C . ALA A 1 96 ? 12.033 31.179 25.982 1.00 23.25 155 ALA A C 1
ATOM 798 O O . ALA A 1 96 ? 12.278 30.514 24.977 1.00 19.53 155 ALA A O 1
ATOM 800 N N . THR A 1 97 ? 12.514 30.887 27.184 1.00 24.89 156 THR A N 1
ATOM 801 C CA . THR A 1 97 ? 13.363 29.724 27.433 1.00 25.72 156 THR A CA 1
ATOM 802 C C . THR A 1 97 ? 12.807 29.034 28.672 1.00 24.99 156 THR A C 1
ATOM 803 O O . THR A 1 97 ? 12.455 29.703 29.645 1.00 24.31 156 THR A O 1
ATOM 807 N N . PRO A 1 98 ? 12.714 27.692 28.653 1.00 23.70 157 PRO A N 1
ATOM 808 C CA . PRO A 1 98 ? 12.182 26.969 29.809 1.00 24.48 157 PRO A CA 1
ATOM 809 C C . PRO A 1 98 ? 13.041 27.119 31.051 1.00 24.70 157 PRO A C 1
ATOM 810 O O . PRO A 1 98 ? 14.267 27.253 30.971 1.00 26.00 157 PRO A O 1
ATOM 814 N N .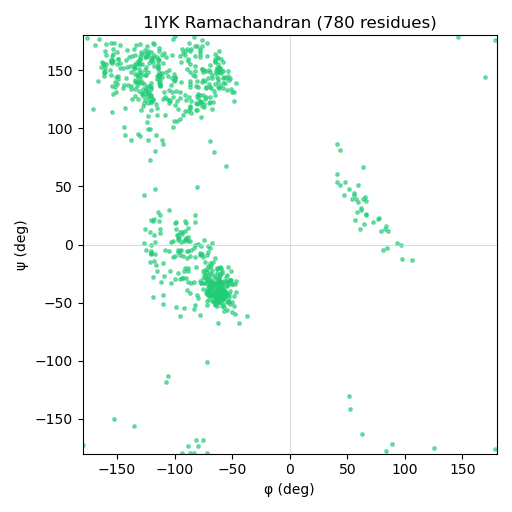 VAL A 1 99 ? 12.381 27.103 32.200 1.00 24.67 158 VAL A N 1
ATOM 815 C CA . VAL A 1 99 ? 13.054 27.240 33.478 1.00 26.06 158 VAL A CA 1
ATOM 816 C C . VAL A 1 99 ? 12.110 26.722 34.543 1.00 26.43 158 VAL A C 1
ATOM 817 O O . VAL A 1 99 ? 10.898 26.838 34.409 1.00 28.80 158 VAL A O 1
ATOM 821 N N . THR A 1 100 ? 12.665 26.140 35.596 1.00 27.85 159 THR A N 1
ATOM 822 C CA . THR A 1 100 ? 11.862 25.627 36.698 1.00 27.59 159 THR A CA 1
ATOM 823 C C . THR A 1 100 ? 12.332 26.379 37.937 1.00 27.44 159 THR A C 1
ATOM 824 O O . THR A 1 100 ? 13.529 26.431 38.202 1.00 28.65 159 THR A O 1
ATOM 828 N N . PHE A 1 101 ? 11.419 26.995 38.679 1.00 28.39 160 PHE A N 1
ATOM 829 C CA . PHE A 1 101 ? 11.842 27.699 39.878 1.00 30.44 160 PHE A CA 1
ATOM 830 C C . PHE A 1 101 ? 11.005 27.301 41.075 1.00 31.36 160 PHE A C 1
ATOM 831 O O . PHE A 1 101 ? 9.903 26.775 40.936 1.00 32.58 160 PHE A O 1
ATOM 839 N N . LYS A 1 102 ? 11.548 27.538 42.259 1.00 30.53 161 LYS A N 1
ATOM 840 C CA . LYS A 1 102 ? 10.863 27.184 43.480 1.00 31.19 161 LYS A CA 1
ATOM 841 C C . LYS A 1 102 ? 10.845 28.357 44.437 1.00 31.69 161 LYS A C 1
ATOM 842 O O . LYS A 1 102 ? 11.827 29.084 44.554 1.00 32.29 161 LYS A O 1
ATOM 848 N N . LEU A 1 103 ? 9.704 28.549 45.088 1.00 32.26 162 LEU A N 1
ATOM 849 C CA . LEU A 1 103 ? 9.527 29.596 46.085 1.00 32.49 162 LEU A CA 1
ATOM 850 C C . LEU A 1 103 ? 9.649 28.817 47.391 1.00 32.85 162 LEU A C 1
ATOM 851 O O . LEU A 1 103 ? 8.704 28.150 47.804 1.00 32.27 162 LEU A O 1
ATOM 856 N N . ASN A 1 104 ? 10.812 28.891 48.030 1.00 33.63 163 ASN A N 1
ATOM 857 C CA . ASN A 1 104 ? 11.055 28.144 49.260 1.00 36.20 163 ASN A CA 1
ATOM 858 C C . ASN A 1 104 ? 10.130 28.388 50.455 1.00 38.92 163 ASN A C 1
ATOM 859 O O . ASN A 1 104 ? 9.869 27.461 51.223 1.00 39.78 163 ASN A O 1
ATOM 864 N N . LYS A 1 105 ? 9.634 29.609 50.627 1.00 41.10 164 LYS A N 1
ATOM 865 C CA . LYS A 1 105 ? 8.775 29.893 51.772 1.00 44.63 164 LYS A CA 1
ATOM 866 C C . LYS A 1 105 ? 7.417 29.199 51.733 1.00 45.25 164 LYS A C 1
ATOM 867 O O . LYS A 1 105 ? 6.812 28.959 52.775 1.00 46.41 164 LYS A O 1
ATOM 873 N N . SER A 1 106 ? 6.943 28.864 50.540 1.00 45.75 165 SER A N 1
ATOM 874 C CA . SER A 1 106 ? 5.663 28.184 50.404 1.00 45.38 165 SER A CA 1
ATOM 875 C C . SER A 1 106 ? 5.900 26.827 49.764 1.00 44.81 165 SER A C 1
ATOM 876 O O . SER A 1 106 ? 4.959 26.126 49.405 1.00 44.48 165 SER A O 1
ATOM 879 N N . ASN A 1 107 ? 7.172 26.465 49.631 1.00 45.35 166 ASN A N 1
ATOM 880 C CA . ASN A 1 107 ? 7.558 25.195 49.024 1.00 47.13 166 ASN A CA 1
ATOM 881 C C . ASN A 1 107 ? 6.693 24.903 47.802 1.00 47.15 166 ASN A C 1
ATOM 882 O O . ASN A 1 107 ? 5.985 23.896 47.752 1.00 47.83 166 ASN A O 1
ATOM 887 N N . LYS A 1 108 ? 6.765 25.797 46.820 1.00 46.65 167 LYS A N 1
ATOM 888 C CA . LYS A 1 108 ? 5.990 25.686 45.585 1.00 46.76 167 LYS A CA 1
ATOM 889 C C . LYS A 1 108 ? 6.934 25.644 44.373 1.00 45.04 167 LYS A C 1
ATOM 890 O O . LYS A 1 108 ? 7.806 26.506 44.226 1.00 44.84 167 LYS A O 1
ATOM 896 N N . VAL A 1 109 ? 6.753 24.643 43.514 1.00 42.06 168 VAL A N 1
ATOM 897 C CA . VAL A 1 109 ? 7.581 24.463 42.323 1.00 39.46 168 VAL A CA 1
ATOM 898 C C . VAL A 1 109 ? 6.797 24.803 41.057 1.00 39.37 168 VAL A C 1
ATOM 899 O O . VAL A 1 109 ? 5.717 24.266 40.829 1.00 38.82 168 VAL A O 1
ATOM 903 N N . ILE A 1 110 ? 7.350 25.678 40.222 1.00 37.68 169 ILE A N 1
ATOM 904 C CA . ILE A 1 110 ? 6.662 26.084 39.005 1.00 36.06 169 ILE A CA 1
ATOM 905 C C . ILE A 1 110 ? 7.485 25.927 37.739 1.00 35.44 169 ILE A C 1
ATOM 906 O O . ILE A 1 110 ? 8.575 26.483 37.632 1.00 35.72 169 ILE A O 1
ATOM 911 N N . ASP A 1 111 ? 6.965 25.148 36.792 1.00 35.15 170 ASP A N 1
ATOM 912 C CA . ASP A 1 111 ? 7.620 24.952 35.502 1.00 36.69 170 ASP A CA 1
ATOM 913 C C . ASP A 1 111 ? 7.208 26.195 34.737 1.00 34.57 170 ASP A C 1
ATOM 914 O O . ASP A 1 111 ? 6.026 26.411 34.465 1.00 33.23 170 ASP A O 1
ATOM 919 N N . SER A 1 112 ? 8.194 27.014 34.398 1.00 30.54 171 SER A N 1
ATOM 920 C CA . SER A 1 112 ? 7.927 28.284 33.755 1.00 28.40 171 SER A CA 1
ATOM 921 C C . SER A 1 112 ? 8.851 28.556 32.579 1.00 26.86 171 SER A C 1
ATOM 922 O O . SER A 1 112 ? 9.382 27.637 31.951 1.00 26.27 171 SER A O 1
ATOM 925 N N . VAL A 1 113 ? 9.013 29.838 32.273 1.00 25.02 172 VAL A N 1
ATOM 926 C CA . VAL A 1 113 ? 9.901 30.275 31.213 1.00 23.54 172 VAL A CA 1
ATOM 927 C C . VAL A 1 113 ? 10.582 31.550 31.687 1.00 23.39 172 VAL A C 1
ATOM 928 O O . VAL A 1 113 ? 10.209 32.136 32.709 1.00 24.15 172 VAL A O 1
ATOM 932 N N . GLU A 1 114 ? 11.611 31.949 30.959 1.00 24.22 173 GLU A N 1
ATOM 933 C CA . GLU A 1 114 ? 12.325 33.184 31.231 1.00 23.85 173 GLU A CA 1
ATOM 934 C C . GLU A 1 114 ? 12.188 33.948 29.931 1.00 23.32 173 GLU A C 1
ATOM 935 O O . GLU A 1 114 ? 12.403 33.384 28.857 1.00 24.33 173 GLU A O 1
ATOM 941 N N . ILE A 1 115 ? 11.798 35.214 30.024 1.00 23.47 174 ILE A N 1
ATOM 942 C CA . ILE A 1 115 ? 11.635 36.052 28.843 1.00 22.42 174 ILE A CA 1
ATOM 943 C C . ILE A 1 115 ? 12.876 36.928 28.797 1.00 23.05 174 ILE A C 1
ATOM 944 O O . ILE A 1 115 ? 13.260 37.526 29.802 1.00 23.07 174 ILE A O 1
ATOM 949 N N . ASN A 1 116 ? 13.506 37.002 27.632 1.00 21.87 175 ASN A N 1
ATOM 950 C CA . ASN A 1 116 ? 14.727 37.774 27.503 1.00 22.60 175 ASN A CA 1
ATOM 951 C C . ASN A 1 116 ? 14.917 38.216 26.048 1.00 22.30 175 ASN A C 1
ATOM 952 O O . ASN A 1 116 ? 14.159 37.814 25.168 1.00 22.42 175 ASN A O 1
ATOM 957 N N . PHE A 1 117 ? 15.925 39.049 25.814 1.00 20.85 176 PHE A N 1
ATOM 958 C CA . PHE A 1 117 ? 16.254 39.542 24.480 1.00 21.39 176 PHE A CA 1
ATOM 959 C C . PHE A 1 117 ? 15.152 40.313 23.737 1.00 21.64 176 PHE A C 1
ATOM 960 O O . PHE A 1 117 ? 15.099 40.308 22.503 1.00 22.17 176 PHE A O 1
ATOM 968 N N . LEU A 1 118 ? 14.261 40.962 24.479 1.00 21.22 177 LEU A N 1
ATOM 969 C CA . LEU A 1 118 ? 13.226 41.772 23.841 1.00 22.94 177 LEU A CA 1
ATOM 970 C C . LEU A 1 118 ? 13.986 42.932 23.181 1.00 23.35 177 LEU A C 1
ATOM 971 O O . LEU A 1 118 ? 14.707 43.666 23.858 1.00 22.60 177 LEU A O 1
ATOM 976 N N . CYS A 1 119 ? 13.841 43.093 21.870 1.00 23.38 178 CYS A N 1
ATOM 977 C CA . CYS A 1 119 ? 14.554 44.159 21.175 1.00 22.36 178 CYS A CA 1
ATOM 978 C C . CYS A 1 119 ? 13.867 44.600 19.894 1.00 23.15 178 CYS A C 1
ATOM 979 O O . CYS A 1 119 ? 13.422 43.777 19.095 1.00 23.54 178 CYS A O 1
ATOM 982 N N . ILE A 1 120 ? 13.806 45.914 19.706 1.00 24.71 179 ILE A N 1
ATOM 983 C CA . ILE A 1 120 ? 13.206 46.525 18.522 1.00 23.79 179 ILE A CA 1
ATOM 984 C C . ILE A 1 120 ? 14.224 47.495 17.937 1.00 23.88 179 ILE A C 1
ATOM 985 O O . ILE A 1 120 ? 14.852 48.268 18.669 1.00 22.66 179 ILE A O 1
ATOM 990 N N . HIS A 1 121 ? 14.401 47.421 16.620 1.00 24.37 180 HIS A N 1
ATOM 991 C CA . HIS A 1 121 ? 15.337 48.280 15.895 1.00 25.86 180 HIS A CA 1
ATOM 992 C C . HIS A 1 121 ? 15.142 49.724 16.348 1.00 26.62 180 HIS A C 1
ATOM 993 O O . HIS A 1 121 ? 14.011 50.159 16.516 1.00 26.50 180 HIS A O 1
ATOM 1000 N N . LYS A 1 122 ? 16.236 50.465 16.524 1.00 28.91 181 LYS A N 1
ATOM 1001 C CA . LYS A 1 122 ? 16.159 51.856 16.986 1.00 31.55 181 LYS A CA 1
ATOM 1002 C C . LYS A 1 122 ? 15.244 52.747 16.172 1.00 32.21 181 LYS A C 1
ATOM 1003 O O . LYS A 1 122 ? 14.615 53.650 16.717 1.00 33.61 181 LYS A O 1
ATOM 1009 N N . LYS A 1 123 ? 15.164 52.497 14.874 1.00 32.33 182 LYS A N 1
ATOM 1010 C CA . LYS A 1 123 ? 14.323 53.318 14.019 1.00 35.52 182 LYS A CA 1
ATOM 1011 C C . LYS A 1 123 ? 12.850 52.939 14.018 1.00 34.71 182 LYS A C 1
ATOM 1012 O O . LYS A 1 123 ? 12.059 53.582 13.333 1.00 35.95 182 LYS A O 1
ATOM 1018 N N . LEU A 1 124 ? 12.470 51.911 14.773 1.00 33.06 183 LEU A N 1
ATOM 1019 C CA . LEU A 1 124 ? 11.066 51.501 14.809 1.00 32.19 183 LEU A CA 1
ATOM 1020 C C . LEU A 1 124 ? 10.440 51.605 16.186 1.00 31.28 183 LEU A C 1
ATOM 1021 O O . LEU A 1 124 ? 9.414 50.984 16.458 1.00 31.38 183 LEU A O 1
ATOM 1026 N N . ARG A 1 125 ? 11.041 52.400 17.055 1.00 30.69 184 ARG A N 1
ATOM 1027 C CA . ARG A 1 125 ? 10.513 52.537 18.400 1.00 34.55 184 ARG A CA 1
ATOM 1028 C C . ARG A 1 125 ? 9.370 53.528 18.532 1.00 35.26 184 ARG A C 1
ATOM 1029 O O . ARG A 1 125 ? 9.145 54.355 17.653 1.00 36.92 184 ARG A O 1
ATOM 1037 N N . ASN A 1 126 ? 8.635 53.414 19.631 1.00 36.50 185 ASN A N 1
ATOM 1038 C CA . ASN A 1 126 ? 7.506 54.289 19.905 1.00 38.15 185 ASN A CA 1
ATOM 1039 C C . ASN A 1 126 ? 6.358 54.095 18.910 1.00 37.86 185 ASN A C 1
ATOM 1040 O O . ASN A 1 126 ? 5.570 55.012 18.667 1.00 39.23 185 ASN A O 1
ATOM 1045 N N . LYS A 1 127 ? 6.274 52.903 18.326 1.00 36.81 186 LYS A N 1
ATOM 1046 C CA . LYS A 1 127 ? 5.200 52.580 17.392 1.00 36.67 186 LYS A CA 1
ATOM 1047 C C . LYS A 1 127 ? 4.335 51.520 18.069 1.00 36.96 186 LYS A C 1
ATOM 1048 O O . LYS A 1 127 ? 3.446 50.928 17.452 1.00 36.32 186 LYS A O 1
ATOM 1054 N N . ARG A 1 128 ? 4.617 51.309 19.354 1.00 35.54 187 ARG A N 1
ATOM 1055 C CA . ARG A 1 128 ? 3.934 50.337 20.199 1.00 35.73 187 ARG A CA 1
ATOM 1056 C C . ARG A 1 128 ? 3.957 48.915 19.661 1.00 34.30 187 ARG A C 1
ATOM 1057 O O . ARG A 1 128 ? 2.958 48.195 19.711 1.00 33.07 187 ARG A O 1
ATOM 1065 N N . LEU A 1 129 ? 5.113 48.510 19.150 1.00 31.75 188 LEU A N 1
ATOM 1066 C CA . LEU A 1 129 ? 5.269 47.157 18.642 1.00 30.02 188 LEU A CA 1
ATOM 1067 C C . LEU A 1 129 ? 5.578 46.221 19.813 1.00 28.93 188 LEU A C 1
ATOM 1068 O O . LEU A 1 129 ? 5.193 45.063 19.805 1.00 30.44 188 LEU A O 1
ATOM 1073 N N . ALA A 1 130 ? 6.269 46.740 20.823 1.00 27.84 189 ALA A N 1
ATOM 1074 C CA . ALA A 1 130 ? 6.642 45.937 21.979 1.00 27.03 189 ALA A CA 1
ATOM 1075 C C . ALA A 1 130 ? 5.463 45.195 22.620 1.00 28.36 189 ALA A C 1
ATOM 1076 O O . ALA A 1 130 ? 5.533 43.981 22.844 1.00 27.05 189 ALA A O 1
ATOM 1078 N N . PRO A 1 131 ? 4.362 45.906 22.922 1.00 27.65 190 PRO A N 1
ATOM 1079 C CA . PRO A 1 131 ? 3.224 45.217 23.536 1.00 27.63 190 PRO A CA 1
ATOM 1080 C C . PRO A 1 131 ? 2.746 44.017 22.728 1.00 26.50 190 PRO A C 1
ATOM 1081 O O . PRO A 1 131 ? 2.261 43.035 23.287 1.00 26.99 190 PRO A O 1
ATOM 1085 N N . VAL A 1 132 ? 2.884 44.102 21.411 1.00 26.12 191 VAL A N 1
ATOM 1086 C CA . VAL A 1 132 ? 2.446 43.022 20.536 1.00 27.36 191 VAL A CA 1
ATOM 1087 C C . VAL A 1 132 ? 3.371 41.818 20.658 1.00 28.07 191 VAL A C 1
ATOM 1088 O O . VAL A 1 132 ? 2.905 40.681 20.715 1.00 29.04 191 VAL A O 1
ATOM 1092 N N . LEU A 1 133 ? 4.678 42.072 20.704 1.00 27.43 192 LEU A N 1
ATOM 1093 C CA . LEU A 1 133 ? 5.657 40.996 20.841 1.00 26.38 192 LEU A CA 1
ATOM 1094 C C . LEU A 1 133 ? 5.410 40.253 22.147 1.00 24.63 192 LEU A C 1
ATOM 1095 O O . LEU A 1 133 ? 5.445 39.025 22.204 1.00 25.27 192 LEU A O 1
ATOM 1100 N N . ILE A 1 134 ? 5.165 41.017 23.201 1.00 23.10 193 ILE A N 1
ATOM 1101 C CA . ILE A 1 134 ? 4.927 40.449 24.510 1.00 23.90 193 ILE A CA 1
ATOM 1102 C C . ILE A 1 134 ? 3.667 39.594 24.523 1.00 26.11 193 ILE A C 1
ATOM 1103 O O . ILE A 1 134 ? 3.669 38.496 25.084 1.00 25.70 193 ILE A O 1
ATOM 1108 N N . LYS A 1 135 ? 2.598 40.082 23.896 1.00 26.52 194 LYS A N 1
ATOM 1109 C CA . LYS A 1 135 ? 1.354 39.326 23.854 1.00 28.05 194 LYS A CA 1
ATOM 1110 C C . LYS A 1 135 ? 1.502 38.078 22.991 1.00 26.50 194 LYS A C 1
ATOM 1111 O O . LYS A 1 135 ? 0.906 37.043 23.286 1.00 26.08 194 LYS A O 1
ATOM 1117 N N . GLU A 1 136 ? 2.301 38.162 21.932 1.00 24.11 195 GLU A N 1
ATOM 1118 C CA . GLU A 1 136 ? 2.490 37.007 21.057 1.00 24.31 195 GLU A CA 1
ATOM 1119 C C . GLU A 1 136 ? 3.314 35.898 21.717 1.00 25.97 195 GLU A C 1
ATOM 1120 O O . GLU A 1 136 ? 3.007 34.715 21.560 1.00 26.69 195 GLU A O 1
ATOM 1126 N N . ILE A 1 137 ? 4.365 36.266 22.448 1.00 26.68 196 ILE A N 1
ATOM 1127 C CA . ILE A 1 137 ? 5.169 35.247 23.109 1.00 26.29 196 ILE A CA 1
ATOM 1128 C C . ILE A 1 137 ? 4.317 34.643 24.227 1.00 25.62 196 ILE A C 1
ATOM 1129 O O . ILE A 1 137 ? 4.432 33.457 24.531 1.00 26.69 196 ILE A O 1
ATOM 1134 N N . THR A 1 138 ? 3.446 35.455 24.823 1.00 25.99 197 THR A N 1
ATOM 1135 C CA . THR A 1 138 ? 2.560 34.970 25.883 1.00 24.74 197 THR A CA 1
ATOM 1136 C C . THR A 1 138 ? 1.631 33.922 25.291 1.00 25.29 197 THR A C 1
ATOM 1137 O O . THR A 1 138 ? 1.401 32.869 25.886 1.00 26.57 197 THR A O 1
ATOM 1141 N N . ARG A 1 139 ? 1.100 34.221 24.109 1.00 26.04 198 ARG A N 1
ATOM 1142 C CA . ARG A 1 139 ? 0.206 33.301 23.413 1.00 24.41 198 ARG A CA 1
ATOM 1143 C C . ARG A 1 139 ? 0.917 31.977 23.170 1.00 23.46 198 ARG A C 1
ATOM 1144 O O . ARG A 1 139 ? 0.409 30.920 23.536 1.00 23.55 198 ARG A O 1
ATOM 1152 N N . ARG A 1 140 ? 2.099 32.044 22.558 1.00 24.42 199 ARG A N 1
ATOM 1153 C CA . ARG A 1 140 ? 2.886 30.850 22.253 1.00 22.41 199 ARG A CA 1
ATOM 1154 C C . ARG A 1 140 ? 3.297 30.037 23.487 1.00 24.47 199 ARG A C 1
ATOM 1155 O O . ARG A 1 140 ? 3.432 28.815 23.407 1.00 23.10 199 ARG A O 1
ATOM 1163 N N . VAL A 1 141 ? 3.505 30.696 24.625 1.00 25.06 200 VAL A N 1
ATOM 1164 C CA . VAL A 1 141 ? 3.890 29.961 25.822 1.00 25.02 200 VAL A CA 1
ATOM 1165 C C . VAL A 1 141 ? 2.629 29.336 26.424 1.00 26.73 200 VAL A C 1
ATOM 1166 O O . VAL A 1 141 ? 2.623 28.151 26.758 1.00 26.74 200 VAL A O 1
ATOM 1170 N N . ASN A 1 142 ? 1.554 30.117 26.535 1.00 26.84 201 ASN A N 1
ATOM 1171 C CA . ASN A 1 142 ? 0.296 29.589 27.066 1.00 27.72 201 ASN A CA 1
ATOM 1172 C C . ASN A 1 142 ? -0.151 28.357 26.269 1.00 28.04 201 ASN A C 1
ATOM 1173 O O . ASN A 1 142 ? -0.792 27.459 26.811 1.00 29.86 201 ASN A O 1
ATOM 1178 N N . LYS A 1 143 ? 0.180 28.318 24.982 1.00 28.36 202 LYS A N 1
ATOM 1179 C CA . LYS A 1 143 ? -0.192 27.186 24.140 1.00 28.50 202 LYS A CA 1
ATOM 1180 C C . LYS A 1 143 ? 0.466 25.899 24.600 1.00 28.02 202 LYS A C 1
ATOM 1181 O O . LYS A 1 143 ? -0.014 24.820 24.279 1.00 29.36 202 LYS A O 1
ATOM 1187 N N . GLN A 1 144 ? 1.563 26.015 25.347 1.00 28.49 203 GLN A N 1
ATOM 1188 C CA . GLN A 1 144 ? 2.272 24.845 25.870 1.00 28.52 203 GLN A CA 1
ATOM 1189 C C . GLN A 1 144 ? 1.899 24.598 27.332 1.00 30.24 203 GLN A C 1
ATOM 1190 O O . GLN A 1 144 ? 2.614 23.910 28.064 1.00 29.12 203 GLN A O 1
ATOM 1196 N N . ASN A 1 145 ? 0.780 25.188 27.748 1.00 30.27 204 ASN A N 1
ATOM 1197 C CA . ASN A 1 145 ? 0.260 25.027 29.102 1.00 30.74 204 ASN A CA 1
ATOM 1198 C C . ASN A 1 145 ? 1.156 25.571 30.225 1.00 29.89 204 ASN A C 1
ATOM 1199 O O . ASN A 1 145 ? 1.279 24.961 31.290 1.00 30.50 204 ASN A O 1
ATOM 1204 N N . ILE A 1 146 ? 1.783 26.716 29.972 1.00 27.18 205 ILE A N 1
ATOM 1205 C CA . ILE A 1 146 ? 2.637 27.379 30.952 1.00 25.82 205 ILE A CA 1
ATOM 1206 C C . ILE A 1 146 ? 1.998 28.751 31.159 1.00 25.29 205 ILE A C 1
ATOM 1207 O O . ILE A 1 146 ? 1.718 29.462 30.197 1.00 26.08 205 ILE A O 1
ATOM 1212 N N . TRP A 1 147 ? 1.760 29.120 32.410 1.00 22.88 206 TRP A N 1
ATOM 1213 C CA . TRP A 1 147 ? 1.072 30.369 32.699 1.00 24.17 206 TRP A CA 1
ATOM 1214 C C . TRP A 1 147 ? 1.811 31.393 33.550 1.00 24.53 206 TRP A C 1
ATOM 1215 O O . TRP A 1 147 ? 1.273 32.461 33.841 1.00 23.36 206 TRP A O 1
ATOM 1226 N N . GLN A 1 148 ? 3.028 31.063 33.967 1.00 25.47 207 GLN A N 1
ATOM 1227 C CA . GLN A 1 148 ? 3.840 31.989 34.747 1.00 26.22 207 GLN A CA 1
ATOM 1228 C C . GLN A 1 148 ? 5.118 32.237 33.961 1.00 26.75 207 GLN A C 1
ATOM 1229 O O . GLN A 1 148 ? 5.486 31.442 33.096 1.00 26.14 207 GLN A O 1
ATOM 1235 N N . ALA A 1 149 ? 5.787 33.344 34.256 1.00 26.96 208 ALA A N 1
ATOM 1236 C CA . ALA A 1 149 ? 7.046 33.670 33.596 1.00 25.81 208 ALA A CA 1
ATOM 1237 C C . ALA A 1 149 ? 7.905 34.464 34.562 1.00 25.70 208 ALA A C 1
ATOM 1238 O O . ALA A 1 149 ? 7.395 35.097 35.481 1.00 26.95 208 ALA A O 1
ATOM 1240 N N . LEU A 1 150 ? 9.210 34.409 34.350 1.00 26.49 209 LEU A N 1
ATOM 1241 C CA . LEU A 1 150 ? 10.168 35.123 35.174 1.00 26.97 209 LEU A CA 1
ATOM 1242 C C . LEU A 1 150 ? 11.002 35.987 34.232 1.00 27.68 209 LEU A C 1
ATOM 1243 O O . LEU A 1 150 ? 11.445 35.518 33.183 1.00 26.23 209 LEU A O 1
ATOM 1248 N N . TYR A 1 151 ? 11.192 37.252 34.593 1.00 26.85 210 TYR A N 1
ATOM 1249 C CA . TYR A 1 151 ? 11.977 38.154 33.773 1.00 29.43 210 TYR A CA 1
ATOM 1250 C C . TYR A 1 151 ? 12.470 39.342 34.575 1.00 31.36 210 TYR A C 1
ATOM 1251 O O . TYR A 1 151 ? 11.970 39.626 35.663 1.00 30.63 210 TYR A O 1
ATOM 1260 N N . THR A 1 152 ? 13.466 40.030 34.029 1.00 33.45 211 THR A N 1
ATOM 1261 C CA . THR A 1 152 ? 14.034 41.194 34.680 1.00 35.53 211 THR A CA 1
ATOM 1262 C C . THR A 1 152 ? 13.863 42.375 33.745 1.00 37.57 211 THR A C 1
ATOM 1263 O O . THR A 1 152 ? 13.558 42.195 32.567 1.00 38.62 211 THR A O 1
ATOM 1267 N N . GLY A 1 153 ? 14.050 43.579 34.274 1.00 38.61 212 GLY A N 1
ATOM 1268 C CA . GLY A 1 153 ? 13.912 44.771 33.464 1.00 40.52 212 GLY A CA 1
ATOM 1269 C C . GLY A 1 153 ? 14.177 46.041 34.251 1.00 42.19 212 GLY A C 1
ATOM 1270 O O . GLY A 1 153 ? 14.611 45.996 35.403 1.00 40.05 212 GLY A O 1
ATOM 1271 N N . GLY A 1 154 ? 13.923 47.178 33.612 1.00 45.12 213 GLY A N 1
ATOM 1272 C CA . GLY A 1 154 ? 14.121 48.459 34.259 1.00 49.00 213 GLY A CA 1
ATOM 1273 C C . GLY A 1 154 ? 12.910 48.793 35.102 1.00 52.31 213 GLY A C 1
ATOM 1274 O O . GLY A 1 154 ? 11.958 48.017 35.166 1.00 53.09 213 GLY A O 1
ATOM 1275 N N . SER A 1 155 ? 12.937 49.953 35.746 1.00 55.65 214 SER A N 1
ATOM 1276 C CA . SER A 1 155 ? 11.837 50.376 36.603 1.00 58.08 214 SER A CA 1
ATOM 1277 C C . SER A 1 155 ? 10.518 50.460 35.846 1.00 59.42 214 SER A C 1
ATOM 1278 O O . SER A 1 155 ? 9.446 50.382 36.444 1.00 60.47 214 SER A O 1
ATOM 1281 N N . ILE A 1 156 ? 10.602 50.615 34.531 1.00 61.29 215 ILE A N 1
ATOM 1282 C CA . ILE A 1 156 ? 9.411 50.735 33.696 1.00 63.12 215 ILE A CA 1
ATOM 1283 C C . ILE A 1 156 ? 8.579 49.447 33.672 1.00 63.65 215 ILE A C 1
ATOM 1284 O O . ILE A 1 156 ? 8.649 48.666 32.718 1.00 64.62 215 ILE A O 1
ATOM 1289 N N . LEU A 1 157 ? 7.789 49.248 34.727 1.00 63.88 216 LEU A N 1
ATOM 1290 C CA . LEU A 1 157 ? 6.932 48.070 34.885 1.00 63.42 216 LEU A CA 1
ATOM 1291 C C . LEU A 1 157 ? 6.384 48.066 36.318 1.00 63.48 216 LEU A C 1
ATOM 1292 O O . LEU A 1 157 ? 7.082 48.455 37.255 1.00 64.74 216 LEU A O 1
ATOM 1297 N N . PRO A 1 158 ? 5.131 47.620 36.510 1.00 63.32 217 PRO A N 1
ATOM 1298 C CA . PRO A 1 158 ? 4.534 47.596 37.854 1.00 61.49 217 PRO A CA 1
ATOM 1299 C C . PRO A 1 158 ? 4.770 46.368 38.747 1.00 59.90 217 PRO A C 1
ATOM 1300 O O . PRO A 1 158 ? 4.883 45.236 38.268 1.00 60.57 217 PRO A O 1
ATOM 1304 N N . THR A 1 159 ? 4.816 46.633 40.054 1.00 56.91 218 THR A N 1
ATOM 1305 C CA . THR A 1 159 ? 5.005 45.639 41.115 1.00 52.79 218 THR A CA 1
ATOM 1306 C C . THR A 1 159 ? 6.060 44.545 40.943 1.00 49.14 218 THR A C 1
ATOM 1307 O O . THR A 1 159 ? 5.737 43.411 40.583 1.00 48.77 218 THR A O 1
ATOM 1311 N N . PRO A 1 160 ? 7.337 44.866 41.214 1.00 45.53 219 PRO A N 1
ATOM 1312 C CA . PRO A 1 160 ? 8.417 43.883 41.088 1.00 42.81 219 PRO A CA 1
ATOM 1313 C C . PRO A 1 160 ? 8.602 43.095 42.382 1.00 40.50 219 PRO A C 1
ATOM 1314 O O . PRO A 1 160 ? 8.175 43.537 43.445 1.00 41.20 219 PRO A O 1
ATOM 1318 N N . LEU A 1 161 ? 9.230 41.926 42.290 1.00 38.92 220 LEU A N 1
ATOM 1319 C CA . LEU A 1 161 ? 9.483 41.105 43.475 1.00 36.23 220 LEU A CA 1
ATOM 1320 C C . LEU A 1 161 ? 10.377 41.907 44.407 1.00 34.40 220 LEU A C 1
ATOM 1321 O O . LEU A 1 161 ? 10.192 41.908 45.621 1.00 32.76 220 LEU A O 1
ATOM 1326 N N . THR A 1 162 ? 11.363 42.575 43.815 1.00 32.75 221 THR A N 1
ATOM 1327 C CA . THR A 1 162 ? 12.309 43.401 44.550 1.00 31.53 221 THR A CA 1
ATOM 1328 C C . THR A 1 162 ? 13.220 44.078 43.536 1.00 30.71 221 THR A C 1
ATOM 1329 O O . THR A 1 162 ? 13.099 43.863 42.328 1.00 29.74 221 THR A O 1
ATOM 1333 N N . THR A 1 163 ? 14.122 44.907 44.038 1.00 29.69 222 THR A N 1
ATOM 1334 C CA . THR A 1 163 ? 15.058 45.623 43.200 1.00 28.98 222 THR A CA 1
ATOM 1335 C C . THR A 1 163 ? 16.463 45.389 43.739 1.00 29.35 222 THR A C 1
ATOM 1336 O O . THR A 1 163 ? 16.702 45.539 44.933 1.00 30.66 222 THR A O 1
ATOM 1340 N N . CYS A 1 164 ? 17.381 45.004 42.858 1.00 28.29 223 CYS A N 1
ATOM 1341 C CA . CYS A 1 164 ? 18.767 44.767 43.242 1.00 26.63 223 CYS A CA 1
ATOM 1342 C C . CYS A 1 164 ? 19.636 45.811 42.556 1.00 26.34 223 CYS A C 1
ATOM 1343 O O . CYS A 1 164 ? 19.229 46.404 41.563 1.00 27.24 223 CYS A O 1
ATOM 1346 N N . ARG A 1 165 ? 20.829 46.041 43.093 1.00 26.25 224 ARG A N 1
ATOM 1347 C CA . ARG A 1 165 ? 21.746 47.015 42.522 1.00 24.99 224 ARG A CA 1
ATOM 1348 C C . ARG A 1 165 ? 22.990 46.315 41.968 1.00 22.70 224 ARG A C 1
ATOM 1349 O O . ARG A 1 165 ? 23.447 45.342 42.547 1.00 22.58 224 ARG A O 1
ATOM 1357 N N . TYR A 1 166 ? 23.513 46.802 40.841 1.00 19.74 225 TYR A N 1
ATOM 1358 C CA . TYR A 1 166 ? 24.723 46.241 40.244 1.00 20.87 225 TYR A CA 1
ATOM 1359 C C . TYR A 1 166 ? 25.924 46.701 41.047 1.00 22.43 225 TYR A C 1
ATOM 1360 O O . TYR A 1 166 ? 25.926 47.797 41.608 1.00 23.35 225 TYR A O 1
ATOM 1369 N N . GLN A 1 167 ? 26.940 45.848 41.088 1.00 22.73 226 GLN A N 1
ATOM 1370 C CA . GLN A 1 167 ? 28.175 46.105 41.814 1.00 20.69 226 GLN A CA 1
ATOM 1371 C C . GLN A 1 167 ? 29.312 45.841 40.829 1.00 22.15 226 GLN A C 1
ATOM 1372 O O . GLN A 1 167 ? 29.203 44.953 39.978 1.00 23.49 226 GLN A O 1
ATOM 1378 N N . HIS A 1 168 ? 30.396 46.601 40.944 1.00 22.29 227 HIS A N 1
ATOM 1379 C CA . HIS A 1 168 ? 31.529 46.464 40.028 1.00 23.58 227 HIS A CA 1
ATOM 1380 C C . HIS A 1 168 ? 32.866 46.354 40.752 1.00 24.02 227 HIS A C 1
ATOM 1381 O O . HIS A 1 168 ? 33.155 47.150 41.647 1.00 24.92 227 HIS A O 1
ATOM 1388 N N . ARG A 1 169 ? 33.673 45.373 40.354 1.00 23.30 228 ARG A N 1
ATOM 1389 C CA . ARG A 1 169 ? 34.987 45.156 40.949 1.00 23.11 228 ARG A CA 1
ATOM 1390 C C . ARG A 1 169 ? 36.031 45.243 39.844 1.00 23.83 228 ARG A C 1
ATOM 1391 O O . ARG A 1 169 ? 36.239 44.288 39.095 1.00 25.70 228 ARG A O 1
ATOM 1399 N N . PRO A 1 170 ? 36.691 46.398 39.717 1.00 24.59 229 PRO A N 1
ATOM 1400 C CA . PRO A 1 170 ? 37.724 46.632 38.703 1.00 25.25 229 PRO A CA 1
ATOM 1401 C C . PRO A 1 170 ? 38.897 45.657 38.758 1.00 26.43 229 PRO A C 1
ATOM 1402 O O . PRO A 1 170 ? 39.435 45.366 39.829 1.00 26.09 229 PRO A O 1
ATOM 1406 N N . ILE A 1 171 ? 39.292 45.167 37.589 1.00 28.29 230 ILE A N 1
ATOM 1407 C CA . ILE A 1 171 ? 40.420 44.254 37.469 1.00 28.43 230 ILE A CA 1
ATOM 1408 C C . ILE A 1 171 ? 41.530 45.036 36.769 1.00 28.87 230 ILE A C 1
ATOM 1409 O O . ILE A 1 171 ? 42.692 44.983 37.159 1.00 30.38 230 ILE A O 1
ATOM 1414 N N . ASN A 1 172 ? 41.144 45.768 35.731 1.00 28.51 231 ASN A N 1
ATOM 1415 C CA . ASN A 1 172 ? 42.065 46.583 34.957 1.00 28.55 231 ASN A CA 1
ATOM 1416 C C . ASN A 1 172 ? 41.541 48.026 35.037 1.00 29.23 231 ASN A C 1
ATOM 1417 O O . ASN A 1 172 ? 41.000 48.569 34.065 1.00 29.06 231 ASN A O 1
ATOM 1422 N N . TRP A 1 173 ? 41.702 48.638 36.207 1.00 27.79 232 TRP A N 1
ATOM 1423 C CA . TRP A 1 173 ? 41.214 49.989 36.435 1.00 29.25 232 TRP A CA 1
ATOM 1424 C C . TRP A 1 173 ? 41.585 51.008 35.364 1.00 28.18 232 TRP A C 1
ATOM 1425 O O . TRP A 1 173 ? 40.759 51.809 34.952 1.00 28.94 232 TRP A O 1
ATOM 1436 N N . SER A 1 174 ? 42.833 50.980 34.922 1.00 29.67 233 SER A N 1
ATOM 1437 C CA . SER A 1 174 ? 43.315 51.924 33.921 1.00 29.05 233 SER A CA 1
ATOM 1438 C C . SER A 1 174 ? 42.461 51.980 32.658 1.00 27.02 233 SER A C 1
ATOM 1439 O O . SER A 1 174 ? 42.154 53.058 32.159 1.00 28.86 233 SER A O 1
ATOM 1442 N N . LYS A 1 175 ? 42.081 50.817 32.141 1.00 26.57 234 LYS A N 1
ATOM 1443 C CA . LYS A 1 175 ? 41.254 50.738 30.939 1.00 24.90 234 LYS A CA 1
ATOM 1444 C C . LYS A 1 175 ? 39.853 51.264 31.230 1.00 24.92 234 LYS A C 1
ATOM 1445 O O . LYS A 1 175 ? 39.232 51.914 30.381 1.00 24.56 234 LYS A O 1
ATOM 1451 N N . LEU A 1 176 ? 39.360 50.980 32.434 1.00 22.99 235 LEU A N 1
ATOM 1452 C CA . LEU A 1 176 ? 38.037 51.436 32.846 1.00 24.96 235 LEU A CA 1
ATOM 1453 C C . LEU A 1 176 ? 38.011 52.960 32.877 1.00 26.41 235 LEU A C 1
ATOM 1454 O O . LEU A 1 176 ? 37.030 53.592 32.483 1.00 24.62 235 LEU A O 1
ATOM 1459 N N . HIS A 1 177 ? 39.098 53.557 33.349 1.00 28.23 236 HIS A N 1
ATOM 1460 C CA . HIS A 1 177 ? 39.168 55.006 33.402 1.00 29.14 236 HIS A CA 1
ATOM 1461 C C . HIS A 1 177 ? 39.197 55.538 31.970 1.00 29.98 236 HIS A C 1
ATOM 1462 O O . HIS A 1 177 ? 38.430 56.433 31.613 1.00 31.14 236 HIS A O 1
ATOM 1469 N N . ASP A 1 178 ? 40.068 54.961 31.146 1.00 29.33 237 ASP A N 1
ATOM 1470 C CA . ASP A 1 178 ? 40.208 55.383 29.756 1.00 31.78 237 ASP A CA 1
ATOM 1471 C C . ASP A 1 178 ? 38.925 55.444 28.949 1.00 32.05 237 ASP A C 1
ATOM 1472 O O . ASP A 1 178 ? 38.820 56.261 28.037 1.00 32.68 237 ASP A O 1
ATOM 1477 N N . VAL A 1 179 ? 37.952 54.590 29.265 1.00 31.22 238 VAL A N 1
ATOM 1478 C CA . VAL A 1 179 ? 36.707 54.589 28.501 1.00 29.27 238 VAL A CA 1
ATOM 1479 C C . VAL A 1 179 ? 35.538 55.260 29.208 1.00 30.07 238 VAL A C 1
ATOM 1480 O O . VAL A 1 179 ? 34.423 55.301 28.680 1.00 30.68 238 VAL A O 1
ATOM 1484 N N . GLY A 1 180 ? 35.791 55.800 30.395 1.00 29.73 239 GLY A N 1
ATOM 1485 C CA . GLY A 1 180 ? 34.728 56.477 31.117 1.00 28.39 239 GLY A CA 1
ATOM 1486 C C . GLY A 1 180 ? 33.821 55.581 31.942 1.00 29.44 239 GLY A C 1
ATOM 1487 O O . GLY A 1 180 ? 32.732 56.003 32.334 1.00 30.61 239 GLY A O 1
ATOM 1488 N N . PHE A 1 181 ? 34.249 54.349 32.204 1.00 26.46 240 PHE A N 1
ATOM 1489 C CA . PHE A 1 181 ? 33.441 53.440 33.008 1.00 26.93 240 PHE A CA 1
ATOM 1490 C C . PHE A 1 181 ? 33.573 53.838 34.484 1.00 29.18 240 PHE A C 1
ATOM 1491 O O . PHE A 1 181 ? 32.631 53.705 35.263 1.00 28.46 240 PHE A O 1
ATOM 1499 N N . SER A 1 182 ? 34.747 54.333 34.858 1.00 29.63 241 SER A N 1
ATOM 1500 C CA . SER A 1 182 ? 34.997 54.759 36.233 1.00 32.64 241 SER A CA 1
ATOM 1501 C C . SER A 1 182 ? 35.725 56.098 36.220 1.00 34.13 241 SER A C 1
ATOM 1502 O O . SER A 1 182 ? 36.426 56.421 35.257 1.00 33.89 241 SER A O 1
ATOM 1505 N N . HIS A 1 183 ? 35.556 56.881 37.279 1.00 34.53 242 HIS A N 1
ATOM 1506 C CA . HIS A 1 183 ? 36.225 58.169 37.359 1.00 37.57 242 HIS A CA 1
ATOM 1507 C C . HIS A 1 183 ? 37.230 58.181 38.497 1.00 35.89 242 HIS A C 1
ATOM 1508 O O . HIS A 1 183 ? 37.157 57.364 39.412 1.00 34.90 242 HIS A O 1
ATOM 1515 N N . LEU A 1 184 ? 38.178 59.106 38.431 1.00 34.63 243 LEU A N 1
ATOM 1516 C CA . LEU A 1 184 ? 39.206 59.213 39.458 1.00 34.53 243 LEU A CA 1
ATOM 1517 C C . LEU A 1 184 ? 38.692 59.989 40.676 1.00 33.91 243 LEU A C 1
ATOM 1518 O O . LEU A 1 184 ? 38.264 61.141 40.561 1.00 32.48 243 LEU A O 1
ATOM 1523 N N . PRO A 1 185 ? 38.712 59.359 41.861 1.00 32.10 244 PRO A N 1
ATOM 1524 C CA . PRO A 1 185 ? 38.238 60.042 43.068 1.00 31.35 244 PRO A CA 1
ATOM 1525 C C . PRO A 1 185 ? 39.162 61.223 43.366 1.00 32.18 244 PRO A C 1
ATOM 1526 O O . PRO A 1 185 ? 40.302 61.255 42.906 1.00 30.47 244 PRO A O 1
ATOM 1530 N N . PRO A 1 186 ? 38.687 62.207 44.146 1.00 33.87 245 PRO A N 1
ATOM 1531 C CA . PRO A 1 186 ? 39.539 63.358 44.456 1.00 33.60 245 PRO A CA 1
ATOM 1532 C C . PRO A 1 186 ? 40.732 62.996 45.339 1.00 34.48 245 PRO A C 1
ATOM 1533 O O . PRO A 1 186 ? 40.644 62.107 46.188 1.00 33.76 245 PRO A O 1
ATOM 1537 N N . ASN A 1 187 ? 41.848 63.685 45.105 1.00 35.61 246 ASN A N 1
ATOM 1538 C CA . ASN A 1 187 ? 43.098 63.484 45.845 1.00 36.84 246 ASN A CA 1
ATOM 1539 C C . ASN A 1 187 ? 43.680 62.102 45.611 1.00 38.67 246 ASN A C 1
ATOM 1540 O O . ASN A 1 187 ? 44.534 61.639 46.368 1.00 40.51 246 ASN A O 1
ATOM 1545 N N . GLN A 1 188 ? 43.218 61.448 44.556 1.00 39.18 247 GLN A N 1
ATOM 1546 C CA . GLN A 1 188 ? 43.683 60.115 44.225 1.00 41.43 247 GLN A CA 1
ATOM 1547 C C . GLN A 1 188 ? 44.361 60.183 42.856 1.00 42.47 247 GLN A C 1
ATOM 1548 O O . GLN A 1 188 ? 44.050 61.056 42.038 1.00 43.77 247 GLN A O 1
ATOM 1554 N N . THR A 1 189 ? 45.299 59.278 42.608 1.00 42.60 248 THR A N 1
ATOM 1555 C CA . THR A 1 189 ? 46.001 59.266 41.330 1.00 42.91 248 THR A CA 1
ATOM 1556 C C . THR A 1 189 ? 45.789 57.958 40.578 1.00 42.20 248 THR A C 1
ATOM 1557 O O . THR A 1 189 ? 45.406 56.945 41.171 1.00 41.77 248 THR A O 1
ATOM 1561 N N . LYS A 1 190 ? 46.040 57.981 39.273 1.00 41.61 249 LYS A N 1
ATOM 1562 C CA . LYS A 1 190 ? 45.879 56.785 38.455 1.00 41.62 249 LYS A CA 1
ATOM 1563 C C . LYS A 1 190 ? 46.690 55.619 39.016 1.00 40.92 249 LYS A C 1
ATOM 1564 O O . LYS A 1 190 ? 46.252 54.471 38.973 1.00 41.68 249 LYS A O 1
ATOM 1570 N N . SER A 1 191 ? 47.863 55.910 39.564 1.00 39.22 250 SER A N 1
ATOM 1571 C CA . SER A 1 191 ? 48.692 54.852 40.114 1.00 39.97 250 SER A CA 1
ATOM 1572 C C . SER A 1 191 ? 48.207 54.364 41.480 1.00 38.03 250 SER A C 1
ATOM 1573 O O . SER A 1 191 ? 48.332 53.183 41.798 1.00 39.92 250 SER A O 1
ATOM 1576 N N . SER A 1 192 ? 47.637 55.248 42.289 1.00 36.04 251 SER A N 1
ATOM 1577 C CA . SER A 1 192 ? 47.164 54.810 43.594 1.00 36.08 251 SER A CA 1
ATOM 1578 C C . SER A 1 192 ? 45.945 53.908 43.422 1.00 34.78 251 SER A C 1
ATOM 1579 O O . SER A 1 192 ? 45.723 52.993 44.215 1.00 36.07 251 SER A O 1
ATOM 1582 N N . MET A 1 193 ? 45.157 54.167 42.383 1.00 33.44 252 MET A N 1
ATOM 1583 C CA . MET A 1 193 ? 43.974 53.360 42.109 1.00 32.89 252 MET A CA 1
ATOM 1584 C C . MET A 1 193 ? 44.396 51.982 41.591 1.00 32.09 252 MET A C 1
ATOM 1585 O O . MET A 1 193 ? 43.923 50.957 42.083 1.00 31.80 252 MET A O 1
ATOM 1590 N N . VAL A 1 194 ? 45.293 51.961 40.608 1.00 31.06 253 VAL A N 1
ATOM 1591 C CA . VAL A 1 194 ? 45.795 50.707 40.050 1.00 29.72 253 VAL A CA 1
ATOM 1592 C C . VAL A 1 194 ? 46.391 49.839 41.159 1.00 31.41 253 VAL A C 1
ATOM 1593 O O . VAL A 1 194 ? 46.185 48.626 41.199 1.00 32.96 253 VAL A O 1
ATOM 1597 N N . ALA A 1 195 ? 47.120 50.468 42.069 1.00 32.30 254 ALA A N 1
ATOM 1598 C CA . ALA A 1 195 ? 47.725 49.745 43.172 1.00 32.68 254 ALA A CA 1
ATOM 1599 C C . ALA A 1 195 ? 46.676 49.205 44.143 1.00 32.56 254 ALA A C 1
ATOM 1600 O O . ALA A 1 195 ? 46.836 48.116 44.688 1.00 33.65 254 ALA A O 1
ATOM 1602 N N . SER A 1 196 ? 45.599 49.951 44.359 1.00 32.53 255 SER A N 1
ATOM 1603 C CA . SER A 1 196 ? 44.578 49.496 45.300 1.00 34.59 255 SER A CA 1
ATOM 1604 C C . SER A 1 196 ? 43.739 48.321 44.789 1.00 33.92 255 SER A C 1
ATOM 1605 O O . SER A 1 196 ? 43.180 47.570 45.583 1.00 33.23 255 SER A O 1
ATOM 1608 N N . TYR A 1 197 ? 43.658 48.157 43.473 1.00 33.69 256 TYR A N 1
ATOM 1609 C CA . TYR A 1 197 ? 42.870 47.069 42.901 1.00 34.43 256 TYR A CA 1
ATOM 1610 C C . TYR A 1 197 ? 43.676 45.845 42.475 1.00 35.92 256 TYR A C 1
ATOM 1611 O O . TYR A 1 197 ? 43.101 44.805 42.155 1.00 36.02 256 TYR A O 1
ATOM 1620 N N . THR A 1 198 ? 45.000 45.974 42.479 1.00 36.96 257 THR A N 1
ATOM 1621 C CA . THR A 1 198 ? 45.886 44.889 42.079 1.00 37.03 257 THR A CA 1
ATOM 1622 C C . THR A 1 198 ? 45.607 43.584 42.812 1.00 35.95 257 THR A C 1
ATOM 1623 O O . THR A 1 198 ? 45.306 43.573 44.003 1.00 35.38 257 THR A O 1
ATOM 1627 N N . LEU A 1 199 ? 45.719 42.484 42.077 1.00 36.13 258 LEU A N 1
ATOM 1628 C CA . LEU A 1 199 ? 45.488 41.151 42.618 1.00 35.58 258 LEU A CA 1
ATOM 1629 C C . LEU A 1 199 ? 46.572 40.215 42.113 1.00 34.58 258 LEU A C 1
ATOM 1630 O O . LEU A 1 199 ? 47.258 40.523 41.141 1.00 34.32 258 LEU A O 1
ATOM 1635 N N . PRO A 1 200 ? 46.753 39.062 42.777 1.00 34.58 259 PRO A N 1
ATOM 1636 C CA . PRO A 1 200 ? 47.768 38.094 42.344 1.00 33.75 259 PRO A CA 1
ATOM 1637 C C . PRO A 1 200 ? 47.370 37.552 40.965 1.00 34.13 259 PRO A C 1
ATOM 1638 O O . PRO A 1 200 ? 46.221 37.700 40.551 1.00 34.36 259 PRO A O 1
ATOM 1642 N N . ASN A 1 201 ? 48.305 36.925 40.256 1.00 35.18 260 ASN A N 1
ATOM 1643 C CA . ASN A 1 201 ? 47.999 36.377 38.935 1.00 36.02 260 ASN A CA 1
ATOM 1644 C C . ASN A 1 201 ? 47.614 34.905 38.959 1.00 36.00 260 ASN A C 1
ATOM 1645 O O . ASN A 1 201 ? 47.253 34.343 37.925 1.00 38.56 260 ASN A O 1
ATOM 1650 N N . ASN A 1 202 ? 47.690 34.285 40.133 1.00 33.40 261 ASN A N 1
ATOM 1651 C CA . ASN A 1 202 ? 47.321 32.881 40.289 1.00 33.60 261 ASN A CA 1
ATOM 1652 C C . ASN A 1 202 ? 46.402 32.741 41.503 1.00 33.32 261 ASN A C 1
ATOM 1653 O O . ASN A 1 202 ? 46.560 33.455 42.491 1.00 32.90 261 ASN A O 1
ATOM 1658 N N . PRO A 1 203 ? 45.415 31.834 41.434 1.00 32.63 262 PRO A N 1
ATOM 1659 C CA . PRO A 1 203 ? 44.500 31.647 42.566 1.00 34.76 262 PRO A CA 1
ATOM 1660 C C . PRO A 1 203 ? 45.216 31.149 43.824 1.00 36.48 262 PRO A C 1
ATOM 1661 O O . PRO A 1 203 ? 46.238 30.468 43.740 1.00 37.82 262 PRO A O 1
ATOM 1665 N N . LYS A 1 204 ? 44.669 31.482 44.987 1.00 36.73 263 LYS A N 1
ATOM 1666 C CA . LYS A 1 204 ? 45.278 31.108 46.253 1.00 38.67 263 LYS A CA 1
ATOM 1667 C C . LYS A 1 204 ? 44.767 29.830 46.923 1.00 40.22 263 LYS A C 1
ATOM 1668 O O . LYS A 1 204 ? 45.523 29.155 47.621 1.00 40.77 263 LYS A O 1
ATOM 1674 N N . LEU A 1 205 ? 43.500 29.489 46.712 1.00 39.96 264 LEU A N 1
ATOM 1675 C CA . LEU A 1 205 ? 42.920 28.306 47.340 1.00 39.24 264 LEU A CA 1
ATOM 1676 C C . LEU A 1 205 ? 43.443 26.956 46.853 1.00 39.91 264 LEU A C 1
ATOM 1677 O O . LEU A 1 205 ? 43.571 26.714 45.652 1.00 37.48 264 LEU A O 1
ATOM 1682 N N . LYS A 1 206 ? 43.733 26.075 47.808 1.00 40.26 265 LYS A N 1
ATOM 1683 C CA . LYS A 1 206 ? 44.211 24.732 47.501 1.00 40.46 265 LYS A CA 1
ATOM 1684 C C . LYS A 1 206 ? 42.984 23.893 47.174 1.00 37.94 265 LYS A C 1
ATOM 1685 O O . LYS A 1 206 ? 41.961 23.989 47.851 1.00 37.31 265 LYS A O 1
ATOM 1691 N N . GLY A 1 207 ? 43.080 23.082 46.129 1.00 36.38 266 GLY A N 1
ATOM 1692 C CA . GLY A 1 207 ? 41.947 22.261 45.751 1.00 35.01 266 GLY A CA 1
ATOM 1693 C C . GLY A 1 207 ? 41.130 22.869 44.624 1.00 34.97 266 GLY A C 1
ATOM 1694 O O . GLY A 1 207 ? 40.283 22.192 44.042 1.00 36.71 266 GLY A O 1
ATOM 1695 N N . LEU A 1 208 ? 41.375 24.137 44.307 1.00 34.23 267 LEU A N 1
ATOM 1696 C CA . LEU A 1 208 ? 40.643 24.806 43.237 1.00 33.74 267 LEU A CA 1
ATOM 1697 C C . LEU A 1 208 ? 41.029 24.241 41.875 1.00 32.56 267 LEU A C 1
ATOM 1698 O O . LEU A 1 208 ? 42.211 24.186 41.533 1.00 33.01 267 LEU A O 1
ATOM 1703 N N . ARG A 1 209 ? 40.028 23.837 41.098 1.00 31.52 268 ARG A N 1
ATOM 1704 C CA . ARG A 1 209 ? 40.249 23.291 39.761 1.00 30.33 268 ARG A CA 1
ATOM 1705 C C . ARG A 1 209 ? 38.990 23.498 38.922 1.00 29.95 268 ARG A C 1
ATOM 1706 O O . ARG A 1 209 ? 37.906 23.691 39.463 1.00 29.51 268 ARG A O 1
ATOM 1714 N N . PRO A 1 210 ? 39.119 23.469 37.587 1.00 29.83 269 PRO A N 1
ATOM 1715 C CA . PRO A 1 210 ? 37.925 23.663 36.767 1.00 30.50 269 PRO A CA 1
ATOM 1716 C C . PRO A 1 210 ? 36.942 22.538 37.015 1.00 31.40 269 PRO A C 1
ATOM 1717 O O . PRO A 1 210 ? 37.345 21.396 37.239 1.00 35.16 269 PRO A O 1
ATOM 1721 N N . MET A 1 211 ? 35.654 22.857 36.985 1.00 30.14 270 MET A N 1
ATOM 1722 C CA . MET A 1 211 ? 34.626 21.850 37.190 1.00 28.47 270 MET A CA 1
ATOM 1723 C C . MET A 1 211 ? 34.559 20.964 35.949 1.00 28.35 270 MET A C 1
ATOM 1724 O O . MET A 1 211 ? 34.847 21.423 34.848 1.00 30.00 270 MET A O 1
ATOM 1729 N N . THR A 1 212 ? 34.192 19.697 36.124 1.00 27.35 271 THR A N 1
ATOM 1730 C CA . THR A 1 212 ? 34.082 18.773 34.993 1.00 28.28 271 THR A CA 1
ATOM 1731 C C . THR A 1 212 ? 32.736 18.058 35.040 1.00 28.15 271 THR A C 1
ATOM 1732 O O . THR A 1 212 ? 31.989 18.185 36.009 1.00 26.45 271 THR A O 1
ATOM 1736 N N . GLY A 1 213 ? 32.435 17.298 33.993 1.00 29.85 272 GLY A N 1
ATOM 1737 C CA . GLY A 1 213 ? 31.176 16.577 33.941 1.00 31.17 272 GLY A CA 1
ATOM 1738 C C . GLY A 1 213 ? 30.980 15.597 35.087 1.00 33.97 272 GLY A C 1
ATOM 1739 O O . GLY A 1 213 ? 29.845 15.266 35.440 1.00 34.12 272 GLY A O 1
ATOM 1740 N N . LYS A 1 214 ? 32.077 15.136 35.680 1.00 34.43 273 LYS A N 1
ATOM 1741 C CA . LYS A 1 214 ? 32.002 14.183 36.785 1.00 36.59 273 LYS A CA 1
ATOM 1742 C C . LYS A 1 214 ? 31.492 14.826 38.070 1.00 36.69 273 LYS A C 1
ATOM 1743 O O . LYS A 1 214 ? 30.994 14.138 38.969 1.00 37.23 273 LYS A O 1
ATOM 1749 N N . ASP A 1 215 ? 31.611 16.147 38.150 1.00 36.56 274 ASP A N 1
ATOM 1750 C CA . ASP A 1 215 ? 31.214 16.887 39.343 1.00 35.14 274 ASP A CA 1
ATOM 1751 C C . ASP A 1 215 ? 29.765 17.354 39.396 1.00 34.15 274 ASP A C 1
ATOM 1752 O O . ASP A 1 215 ? 29.300 17.789 40.450 1.00 34.48 274 ASP A O 1
ATOM 1757 N N . VAL A 1 216 ? 29.048 17.261 38.282 1.00 32.91 275 VAL A N 1
ATOM 1758 C CA . VAL A 1 216 ? 27.675 17.750 38.250 1.00 34.05 275 VAL A CA 1
ATOM 1759 C C . VAL A 1 216 ? 26.774 17.336 39.403 1.00 32.94 275 VAL A C 1
ATOM 1760 O O . VAL A 1 216 ? 26.260 18.192 40.129 1.00 31.12 275 VAL A O 1
ATOM 1764 N N . SER A 1 217 ? 26.581 16.034 39.580 1.00 31.46 276 SER A N 1
ATOM 1765 C CA . SER A 1 217 ? 25.710 15.547 40.640 1.00 31.34 276 SER A CA 1
ATOM 1766 C C . SER A 1 217 ? 26.096 16.013 42.037 1.00 29.56 276 SER A C 1
ATOM 1767 O O . SER A 1 217 ? 25.225 16.321 42.857 1.00 30.85 276 SER A O 1
ATOM 1770 N N . THR A 1 218 ? 27.392 16.069 42.315 1.00 29.18 277 THR A N 1
ATOM 1771 C CA . THR A 1 218 ? 27.856 16.487 43.636 1.00 30.99 277 THR A CA 1
ATOM 1772 C C . THR A 1 218 ? 27.732 17.997 43.833 1.00 30.47 277 THR A C 1
ATOM 1773 O O . THR A 1 218 ? 27.390 18.476 44.928 1.00 30.79 277 THR A O 1
ATOM 1777 N N . VAL A 1 219 ? 28.014 18.750 42.776 1.00 29.52 278 VAL A N 1
ATOM 1778 C CA . VAL A 1 219 ? 27.914 20.197 42.863 1.00 29.59 278 VAL A CA 1
ATOM 1779 C C . VAL A 1 219 ? 26.440 20.589 43.002 1.00 28.17 278 VAL A C 1
ATOM 1780 O O . VAL A 1 219 ? 26.102 21.506 43.745 1.00 28.75 278 VAL A O 1
ATOM 1784 N N . LEU A 1 220 ? 25.558 19.869 42.321 1.00 26.88 279 LEU A N 1
ATOM 1785 C CA . LEU A 1 220 ? 24.133 20.168 42.405 1.00 28.26 279 LEU A CA 1
ATOM 1786 C C . LEU A 1 220 ? 23.594 19.950 43.828 1.00 29.24 279 LEU A C 1
ATOM 1787 O O . LEU A 1 220 ? 22.822 20.763 44.334 1.00 30.65 279 LEU A O 1
ATOM 1792 N N . SER A 1 221 ? 24.009 18.864 44.477 1.00 31.09 280 SER A N 1
ATOM 1793 C CA . SER A 1 221 ? 23.553 18.579 45.840 1.00 31.96 280 SER A CA 1
ATOM 1794 C C . SER A 1 221 ? 24.003 19.699 46.753 1.00 31.70 280 SER A C 1
ATOM 1795 O O . SER A 1 221 ? 23.258 20.143 47.629 1.00 33.76 280 SER A O 1
ATOM 1798 N N . LEU A 1 222 ? 25.234 20.149 46.541 1.00 31.47 281 LEU A N 1
ATOM 1799 C CA . LEU A 1 222 ? 25.812 21.229 47.332 1.00 30.40 281 LEU A CA 1
ATOM 1800 C C . LEU A 1 222 ? 25.031 22.528 47.117 1.00 29.83 281 LEU A C 1
ATOM 1801 O O . LEU A 1 222 ? 24.713 23.240 48.075 1.00 30.18 281 LEU A O 1
ATOM 1806 N N . LEU A 1 223 ? 24.714 22.838 45.862 1.00 28.89 282 LEU A N 1
ATOM 1807 C CA . LEU A 1 223 ? 23.950 24.052 45.566 1.00 28.97 282 LEU A CA 1
ATOM 1808 C C . LEU A 1 223 ? 22.543 23.996 46.172 1.00 28.95 282 LEU A C 1
ATOM 1809 O O . LEU A 1 223 ? 22.084 24.972 46.771 1.00 29.26 282 LEU A O 1
ATOM 1814 N N . TYR A 1 224 ? 21.860 22.860 46.019 1.00 28.76 283 TYR A N 1
ATOM 1815 C CA . TYR A 1 224 ? 20.510 22.698 46.574 1.00 30.73 283 TYR A CA 1
ATOM 1816 C C . TYR A 1 224 ? 20.489 22.924 48.082 1.00 32.08 283 TYR A C 1
ATOM 1817 O O . TYR A 1 224 ? 19.582 23.566 48.616 1.00 31.35 283 TYR A O 1
ATOM 1826 N N . LYS A 1 225 ? 21.488 22.380 48.769 1.00 33.33 284 LYS A N 1
ATOM 1827 C CA . LYS A 1 225 ? 21.570 22.529 50.212 1.00 36.40 284 LYS A CA 1
ATOM 1828 C C . LYS A 1 225 ? 21.766 24.004 50.554 1.00 34.79 284 LYS A C 1
ATOM 1829 O O . LYS A 1 225 ? 21.077 24.563 51.407 1.00 36.09 284 LYS A O 1
ATOM 1835 N N . TYR A 1 226 ? 22.706 24.631 49.863 1.00 33.97 285 TYR A N 1
ATOM 1836 C CA . TYR A 1 226 ? 23.011 26.038 50.072 1.00 31.83 285 TYR A CA 1
ATOM 1837 C C . TYR A 1 226 ? 21.836 26.970 49.736 1.00 30.81 285 TYR A C 1
ATOM 1838 O O . TYR A 1 226 ? 21.574 27.925 50.471 1.00 30.00 285 TYR A O 1
ATOM 1847 N N . GLN A 1 227 ? 21.124 26.676 48.648 1.00 30.10 286 GLN A N 1
ATOM 1848 C CA . GLN A 1 227 ? 19.985 27.493 48.183 1.00 32.43 286 GLN A CA 1
ATOM 1849 C C . GLN A 1 227 ? 18.780 27.700 49.099 1.00 31.65 286 GLN A C 1
ATOM 1850 O O . GLN A 1 227 ? 18.001 28.629 48.882 1.00 30.19 286 GLN A O 1
ATOM 1856 N N . GLU A 1 228 ? 18.607 26.829 50.088 1.00 32.28 287 GLU A N 1
ATOM 1857 C CA . GLU A 1 228 ? 17.474 26.911 51.006 1.00 32.82 287 GLU A CA 1
ATOM 1858 C C . GLU A 1 228 ? 17.318 28.278 51.653 1.00 33.74 287 GLU A C 1
ATOM 1859 O O . GLU A 1 228 ? 16.204 28.698 51.960 1.00 34.54 287 GLU A O 1
ATOM 1865 N N . ARG A 1 229 ? 18.436 28.969 51.856 1.00 33.80 288 ARG A N 1
ATOM 1866 C CA . ARG A 1 229 ? 18.444 30.286 52.483 1.00 34.69 288 ARG A CA 1
ATOM 1867 C C . ARG A 1 229 ? 17.647 31.372 51.739 1.00 34.87 288 ARG A C 1
ATOM 1868 O O . ARG A 1 229 ? 17.202 32.345 52.353 1.00 35.91 288 ARG A O 1
ATOM 1876 N N . PHE A 1 230 ? 17.471 31.219 50.431 1.00 32.64 289 PHE A N 1
ATOM 1877 C CA . PHE A 1 230 ? 16.760 32.233 49.646 1.00 32.65 289 PHE A CA 1
ATOM 1878 C C . PHE A 1 230 ? 15.265 31.971 49.475 1.00 31.90 289 PHE A C 1
ATOM 1879 O O . PHE A 1 230 ? 14.787 30.886 49.782 1.00 32.72 289 PHE A O 1
ATOM 1887 N N . ASP A 1 231 ? 14.538 32.970 48.976 1.00 32.35 290 ASP A N 1
ATOM 1888 C CA . ASP A 1 231 ? 13.087 32.867 48.773 1.00 33.00 290 ASP A CA 1
ATOM 1889 C C . ASP A 1 231 ? 12.690 32.255 47.431 1.00 32.32 290 ASP A C 1
ATOM 1890 O O . ASP A 1 231 ? 11.751 31.454 47.358 1.00 33.86 290 ASP A O 1
ATOM 1895 N N . ILE A 1 232 ? 13.383 32.650 46.367 1.00 29.09 291 ILE A N 1
ATOM 1896 C CA . ILE A 1 232 ? 13.092 32.117 45.044 1.00 27.12 291 ILE A CA 1
ATOM 1897 C C . ILE A 1 232 ? 14.377 31.529 44.504 1.00 26.19 291 ILE A C 1
ATOM 1898 O O . ILE A 1 232 ? 15.433 32.161 44.529 1.00 25.29 291 ILE A O 1
ATOM 1903 N N . VAL A 1 233 ? 14.271 30.317 43.986 1.00 24.84 292 VAL A N 1
ATOM 1904 C CA . VAL A 1 233 ? 15.439 29.599 43.541 1.00 24.94 292 VAL A CA 1
ATOM 1905 C C . VAL A 1 233 ? 15.174 28.807 42.274 1.00 24.86 292 VAL A C 1
ATOM 1906 O O . VAL A 1 233 ? 14.028 28.495 41.966 1.00 28.51 292 VAL A O 1
ATOM 1910 N N . GLN A 1 234 ? 16.237 28.478 41.545 1.00 25.50 293 GLN A N 1
ATOM 1911 C CA . GLN A 1 234 ? 16.118 27.710 40.309 1.00 23.30 293 GLN A CA 1
ATOM 1912 C C . GLN A 1 234 ? 16.449 26.239 40.571 1.00 24.68 293 GLN A C 1
ATOM 1913 O O . GLN A 1 234 ? 17.344 25.933 41.357 1.00 23.73 293 GLN A O 1
ATOM 1919 N N . LEU A 1 235 ? 15.713 25.337 39.923 1.00 24.86 294 LEU A N 1
ATOM 1920 C CA . LEU A 1 235 ? 15.945 23.907 40.063 1.00 25.24 294 LEU A CA 1
ATOM 1921 C C . LEU A 1 235 ? 16.407 23.362 38.711 1.00 27.44 294 LEU A C 1
ATOM 1922 O O . LEU A 1 235 ? 16.044 23.893 37.662 1.00 28.08 294 LEU A O 1
ATOM 1927 N N . PHE A 1 236 ? 17.196 22.296 38.730 1.00 27.49 295 PHE A N 1
ATOM 1928 C CA . PHE A 1 236 ? 17.725 21.736 37.495 1.00 27.50 295 PHE A CA 1
ATOM 1929 C C . PHE A 1 236 ? 17.692 20.213 37.477 1.00 28.32 295 PHE A C 1
ATOM 1930 O O . PHE A 1 236 ? 17.741 19.571 38.522 1.00 31.22 295 PHE A O 1
ATOM 1938 N N . THR A 1 237 ? 17.625 19.643 36.281 1.00 27.54 296 THR A N 1
ATOM 1939 C CA . THR A 1 237 ? 17.716 18.201 36.131 1.00 28.58 296 THR A CA 1
ATOM 1940 C C . THR A 1 237 ? 19.237 18.123 35.997 1.00 30.36 296 THR A C 1
ATOM 1941 O O . THR A 1 237 ? 19.891 19.159 35.833 1.00 29.13 296 THR A O 1
ATOM 1945 N N . GLU A 1 238 ? 19.818 16.934 36.062 1.00 31.81 297 GLU A N 1
ATOM 1946 C CA . GLU A 1 238 ? 21.268 16.851 35.939 1.00 34.46 297 GLU A CA 1
ATOM 1947 C C . GLU A 1 238 ? 21.775 17.385 34.608 1.00 32.37 297 GLU A C 1
ATOM 1948 O O . GLU A 1 238 ? 22.818 18.034 34.567 1.00 31.40 297 GLU A O 1
ATOM 1954 N N . GLU A 1 239 ? 21.044 17.129 33.525 1.00 31.85 298 GLU A N 1
ATOM 1955 C CA . GLU A 1 239 ? 21.469 17.618 32.213 1.00 33.81 298 GLU A CA 1
ATOM 1956 C C . GLU A 1 239 ? 21.316 19.137 32.087 1.00 31.01 298 GLU A C 1
ATOM 1957 O O . GLU A 1 239 ? 22.088 19.784 31.390 1.00 28.31 298 GLU A O 1
ATOM 1963 N N . GLU A 1 240 ? 20.324 19.711 32.757 1.00 31.85 299 GLU A N 1
ATOM 1964 C CA . GLU A 1 240 ? 20.147 21.162 32.711 1.00 32.80 299 GLU A CA 1
ATOM 1965 C C . GLU A 1 240 ? 21.352 21.839 33.369 1.00 30.55 299 GLU A C 1
ATOM 1966 O O . GLU A 1 240 ? 21.971 22.740 32.793 1.00 29.24 299 GLU A O 1
ATOM 1972 N N . PHE A 1 241 ? 21.679 21.391 34.577 1.00 29.60 300 PHE A N 1
ATOM 1973 C CA . PHE A 1 241 ? 22.800 21.943 35.337 1.00 28.08 300 PHE A CA 1
ATOM 1974 C C . PHE A 1 241 ? 24.109 21.758 34.573 1.00 28.01 300 PHE A C 1
ATOM 1975 O O . PHE A 1 241 ? 24.990 22.619 34.622 1.00 28.88 300 PHE A O 1
ATOM 1983 N N . LYS A 1 242 ? 24.241 20.638 33.868 1.00 27.30 301 LYS A N 1
ATOM 1984 C CA . LYS A 1 242 ? 25.453 20.390 33.097 1.00 27.68 301 LYS A CA 1
ATOM 1985 C C . LYS A 1 242 ? 25.539 21.470 32.022 1.00 25.85 301 LYS A C 1
ATOM 1986 O O . LYS A 1 242 ? 26.583 22.082 31.810 1.00 26.60 301 LYS A O 1
ATOM 1992 N N . HIS A 1 243 ? 24.423 21.699 31.345 1.00 23.78 302 HIS A N 1
ATOM 1993 C CA . HIS A 1 243 ? 24.360 22.704 30.295 1.00 22.95 302 HIS A CA 1
ATOM 1994 C C . HIS A 1 243 ? 24.751 24.084 30.815 1.00 21.98 302 HIS A C 1
ATOM 1995 O O . HIS A 1 243 ? 25.644 24.732 30.261 1.00 20.97 302 HIS A O 1
ATOM 2002 N N . TRP A 1 244 ? 24.089 24.525 31.884 1.00 20.13 303 TRP A N 1
ATOM 2003 C CA . TRP A 1 244 ? 24.349 25.850 32.435 1.00 21.73 303 TRP A CA 1
ATOM 2004 C C . TRP A 1 244 ? 25.729 26.041 33.047 1.00 23.51 303 TRP A C 1
ATOM 2005 O O . TRP A 1 244 ? 26.285 27.135 32.969 1.00 24.09 303 TRP A O 1
ATOM 2016 N N . MET A 1 245 ? 26.294 24.991 33.641 1.00 23.94 304 MET A N 1
ATOM 2017 C CA . MET A 1 245 ? 27.616 25.104 34.253 1.00 25.56 304 MET A CA 1
ATOM 2018 C C . MET A 1 245 ? 28.767 24.813 33.290 1.00 25.46 304 MET A C 1
ATOM 2019 O O . MET A 1 245 ? 29.836 25.396 33.406 1.00 25.66 304 MET A O 1
ATOM 2024 N N . LEU A 1 246 ? 28.548 23.924 32.331 1.00 29.34 305 LEU A N 1
ATOM 2025 C CA . LEU A 1 246 ? 29.612 23.558 31.396 1.00 32.12 305 LEU A CA 1
ATOM 2026 C C . LEU A 1 246 ? 29.351 23.870 29.925 1.00 33.05 305 LEU A C 1
ATOM 2027 O O . LEU A 1 246 ? 30.278 23.843 29.118 1.00 34.45 305 LEU A O 1
ATOM 2032 N N . GLY A 1 247 ? 28.100 24.165 29.581 1.00 35.79 306 GLY A N 1
ATOM 2033 C CA . GLY A 1 247 ? 27.756 24.459 28.197 1.00 39.81 306 GLY A CA 1
ATOM 2034 C C . GLY A 1 247 ? 27.526 23.170 27.427 1.00 44.44 306 GLY A C 1
ATOM 2035 O O . GLY A 1 247 ? 27.580 22.083 28.006 1.00 41.14 306 GLY A O 1
ATOM 2036 N N . HIS A 1 248 ? 27.250 23.272 26.130 1.00 51.15 307 HIS A N 1
ATOM 2037 C CA . HIS A 1 248 ? 27.050 22.071 25.318 1.00 57.55 307 HIS A CA 1
ATOM 2038 C C . HIS A 1 248 ? 28.431 21.408 25.223 1.00 61.02 307 HIS A C 1
ATOM 2039 O O . HIS A 1 248 ? 29.211 21.680 24.305 1.00 61.43 307 HIS A O 1
ATOM 2046 N N . ASP A 1 249 ? 28.715 20.542 26.191 1.00 64.39 308 ASP A N 1
ATOM 2047 C CA . ASP A 1 249 ? 30.000 19.857 26.312 1.00 66.68 308 ASP A CA 1
ATOM 2048 C C . ASP A 1 249 ? 30.469 19.053 25.106 1.00 68.01 308 ASP A C 1
ATOM 2049 O O . ASP A 1 249 ? 30.545 17.820 25.154 1.00 67.82 308 ASP A O 1
ATOM 2054 N N . GLU A 1 250 ? 30.787 19.755 24.024 1.00 68.58 309 GLU A N 1
ATOM 2055 C CA . GLU A 1 250 ? 31.292 19.103 22.824 1.00 69.72 309 GLU A CA 1
ATOM 2056 C C . GLU A 1 250 ? 32.704 18.678 23.218 1.00 70.55 309 GLU A C 1
ATOM 2057 O O . GLU A 1 250 ? 32.895 17.678 23.922 1.00 70.96 309 GLU A O 1
ATOM 2063 N N . ASN A 1 251 ? 33.689 19.450 22.772 1.00 70.60 310 ASN A N 1
ATOM 2064 C CA . ASN A 1 251 ? 35.078 19.177 23.119 1.00 70.70 310 ASN A CA 1
ATOM 2065 C C . ASN A 1 251 ? 35.301 19.967 24.400 1.00 69.58 310 ASN A C 1
ATOM 2066 O O . ASN A 1 251 ? 36.433 20.254 24.790 1.00 70.42 310 ASN A O 1
ATOM 2071 N N . SER A 1 252 ? 34.190 20.320 25.040 1.00 67.71 311 SER A N 1
ATOM 2072 C CA . SER A 1 252 ? 34.206 21.092 26.272 1.00 65.84 311 SER A CA 1
ATOM 2073 C C . SER A 1 252 ? 34.828 22.454 25.999 1.00 63.51 311 SER A C 1
ATOM 2074 O O . SER A 1 252 ? 34.936 22.880 24.846 1.00 63.68 311 SER A O 1
ATOM 2077 N N . ASP A 1 253 ? 35.235 23.127 27.069 1.00 60.87 312 ASP A N 1
ATOM 2078 C CA . ASP A 1 253 ? 35.852 24.441 26.985 1.00 57.65 312 ASP A CA 1
ATOM 2079 C C . ASP A 1 253 ? 34.911 25.500 26.430 1.00 54.01 312 ASP A C 1
ATOM 2080 O O . ASP A 1 253 ? 35.119 26.024 25.336 1.00 53.39 312 ASP A O 1
ATOM 2085 N N . SER A 1 254 ? 33.865 25.797 27.194 1.00 49.08 313 SER A N 1
ATOM 2086 C CA . SER A 1 254 ? 32.904 26.821 26.817 1.00 44.23 313 SER A CA 1
ATOM 2087 C C . SER A 1 254 ? 33.615 28.151 26.954 1.00 42.61 313 SER A C 1
ATOM 2088 O O . SER A 1 254 ? 34.356 28.369 27.917 1.00 42.86 313 SER A O 1
ATOM 2091 N N . ASN A 1 255 ? 33.403 29.048 26.003 1.00 39.91 314 ASN A N 1
ATOM 2092 C CA . ASN A 1 255 ? 34.049 30.343 26.097 1.00 38.18 314 ASN A CA 1
ATOM 2093 C C . ASN A 1 255 ? 33.130 31.360 26.753 1.00 36.19 314 ASN A C 1
ATOM 2094 O O . ASN A 1 255 ? 33.499 32.523 26.894 1.00 37.72 314 ASN A O 1
ATOM 2099 N N . VAL A 1 256 ? 31.938 30.938 27.166 1.00 31.42 315 VAL A N 1
ATOM 2100 C CA . VAL A 1 256 ? 31.037 31.891 27.794 1.00 29.49 315 VAL A CA 1
ATOM 2101 C C . VAL A 1 256 ? 30.781 31.658 29.271 1.00 27.05 315 VAL A C 1
ATOM 2102 O O . VAL A 1 256 ? 30.569 32.616 29.999 1.00 27.85 315 VAL A O 1
ATOM 2106 N N . VAL A 1 257 ? 30.786 30.404 29.719 1.00 24.61 316 VAL A N 1
ATOM 2107 C CA . VAL A 1 257 ? 30.579 30.132 31.136 1.00 24.33 316 VAL A CA 1
ATOM 2108 C C . VAL A 1 257 ? 31.786 29.400 31.721 1.00 25.15 316 VAL A C 1
ATOM 2109 O O . VAL A 1 257 ? 32.303 28.454 31.127 1.00 24.27 316 VAL A O 1
ATOM 2113 N N . LYS A 1 258 ? 32.235 29.868 32.879 1.00 24.78 317 LYS A N 1
ATOM 2114 C CA . LYS A 1 258 ? 33.389 29.309 33.564 1.00 26.66 317 LYS A CA 1
ATOM 2115 C C . LYS A 1 258 ? 32.993 28.810 34.948 1.00 28.51 317 LYS A C 1
ATOM 2116 O O . LYS A 1 258 ? 32.485 29.579 35.767 1.00 28.92 317 LYS A O 1
ATOM 2122 N N . SER A 1 259 ? 33.238 27.526 35.199 1.00 26.61 318 SER A N 1
ATOM 2123 C CA . SER A 1 259 ? 32.909 26.886 36.467 1.00 28.38 318 SER A CA 1
ATOM 2124 C C . SER A 1 259 ? 34.112 26.299 37.199 1.00 29.00 318 SER A C 1
ATOM 2125 O O . SER A 1 259 ? 34.957 25.621 36.605 1.00 28.71 318 SER A O 1
ATOM 2128 N N . TYR A 1 260 ? 34.164 26.550 38.501 1.00 27.92 319 TYR A N 1
ATOM 2129 C CA . TYR A 1 260 ? 35.255 26.072 39.332 1.00 27.51 319 TYR A CA 1
ATOM 2130 C C . TYR A 1 260 ? 34.763 25.385 40.595 1.00 29.25 319 TYR A C 1
ATOM 2131 O O . TYR A 1 260 ? 33.733 25.744 41.163 1.00 29.80 319 TYR A O 1
ATOM 2140 N N . VAL A 1 261 ? 35.522 24.402 41.046 1.00 30.69 320 VAL A N 1
ATOM 2141 C CA . VAL A 1 261 ? 35.166 23.685 42.251 1.00 34.34 320 VAL A CA 1
ATOM 2142 C C . VAL A 1 261 ? 36.386 23.626 43.169 1.00 35.70 320 VAL A C 1
ATOM 2143 O O . VAL A 1 261 ? 37.534 23.744 42.715 1.00 35.68 320 VAL A O 1
ATOM 2147 N N . VAL A 1 262 ? 36.129 23.480 44.462 1.00 36.19 321 VAL A N 1
ATOM 2148 C CA . VAL A 1 262 ? 37.194 23.372 45.442 1.00 39.00 321 VAL A CA 1
ATOM 2149 C C . VAL A 1 262 ? 36.984 22.056 46.182 1.00 41.64 321 VAL A C 1
ATOM 2150 O O . VAL A 1 262 ? 36.009 21.900 46.918 1.00 42.72 321 VAL A O 1
ATOM 2154 N N . GLU A 1 263 ? 37.876 21.098 45.964 1.00 44.69 322 GLU A N 1
ATOM 2155 C CA . GLU A 1 263 ? 37.771 19.813 46.647 1.00 48.64 322 GLU A CA 1
ATOM 2156 C C . GLU A 1 263 ? 38.936 19.662 47.619 1.00 49.56 322 GLU A C 1
ATOM 2157 O O . GLU A 1 263 ? 40.065 20.024 47.292 1.00 50.01 322 GLU A O 1
ATOM 2163 N N . ASP A 1 264 ? 38.662 19.143 48.814 1.00 51.23 323 ASP A N 1
ATOM 2164 C CA . ASP A 1 264 ? 39.712 18.980 49.818 1.00 52.99 323 ASP A CA 1
ATOM 2165 C C . ASP A 1 264 ? 40.584 17.735 49.661 1.00 54.11 323 ASP A C 1
ATOM 2166 O O . ASP A 1 264 ? 40.544 17.052 48.632 1.00 53.12 323 ASP A O 1
ATOM 2171 N N . GLU A 1 265 ? 41.375 17.461 50.699 1.00 56.36 324 GLU A N 1
ATOM 2172 C CA . GLU A 1 265 ? 42.297 16.324 50.733 1.00 57.43 324 GLU A CA 1
ATOM 2173 C C . GLU A 1 265 ? 41.593 15.016 50.425 1.00 57.20 324 GLU A C 1
ATOM 2174 O O . GLU A 1 265 ? 42.057 14.223 49.606 1.00 58.04 324 GLU A O 1
ATOM 2180 N N . ASN A 1 266 ? 40.471 14.796 51.096 1.00 56.15 325 ASN A N 1
ATOM 2181 C CA . ASN A 1 266 ? 39.703 13.574 50.921 1.00 55.76 325 ASN A CA 1
ATOM 2182 C C . ASN A 1 266 ? 38.942 13.539 49.602 1.00 53.64 325 ASN A C 1
ATOM 2183 O O . ASN A 1 266 ? 38.193 12.599 49.340 1.00 53.44 325 ASN A O 1
ATOM 2188 N N . GLY A 1 267 ? 39.136 14.561 48.774 1.00 51.39 326 GLY A N 1
ATOM 2189 C CA . GLY A 1 267 ? 38.443 14.613 47.498 1.00 48.01 326 GLY A CA 1
ATOM 2190 C C . GLY A 1 267 ? 36.979 15.015 47.609 1.00 45.46 326 GLY A C 1
ATOM 2191 O O . GLY A 1 267 ? 36.178 14.705 46.727 1.00 44.17 326 GLY A O 1
ATOM 2192 N N . ILE A 1 268 ? 36.622 15.692 48.697 1.00 43.60 327 ILE A N 1
ATOM 2193 C CA . ILE A 1 268 ? 35.247 16.143 48.890 1.00 42.85 327 ILE A CA 1
ATOM 2194 C C . ILE A 1 268 ? 35.131 17.580 48.372 1.00 41.40 327 ILE A C 1
ATOM 2195 O O . ILE A 1 268 ? 36.035 18.398 48.569 1.00 39.99 327 ILE A O 1
ATOM 2200 N N . ILE A 1 269 ? 34.023 17.877 47.702 1.00 39.46 328 ILE A N 1
ATOM 2201 C CA . ILE A 1 269 ? 33.780 19.211 47.161 1.00 37.06 328 ILE A CA 1
ATOM 2202 C C . ILE A 1 269 ? 33.097 20.065 48.217 1.00 36.21 328 ILE A C 1
ATOM 2203 O O . ILE A 1 269 ? 31.963 19.793 48.607 1.00 37.72 328 ILE A O 1
ATOM 2208 N N . THR A 1 270 ? 33.790 21.101 48.675 1.00 34.46 329 THR A N 1
ATOM 2209 C CA . THR A 1 270 ? 33.259 21.967 49.722 1.00 34.73 329 THR A CA 1
ATOM 2210 C C . THR A 1 270 ? 32.750 23.327 49.254 1.00 33.98 329 THR A C 1
ATOM 2211 O O . THR A 1 270 ? 31.940 23.954 49.941 1.00 32.30 329 THR A O 1
ATOM 2215 N N . ASP A 1 271 ? 33.234 23.787 48.100 1.00 33.51 330 ASP A N 1
ATOM 2216 C CA . ASP A 1 271 ? 32.816 25.074 47.550 1.00 32.70 330 ASP A CA 1
ATOM 2217 C C . ASP A 1 271 ? 32.869 25.045 46.033 1.00 32.44 330 ASP A C 1
ATOM 2218 O O . ASP A 1 271 ? 33.559 24.213 45.432 1.00 32.71 330 ASP A O 1
ATOM 2223 N N . TYR A 1 272 ? 32.141 25.971 45.420 1.00 30.26 331 TYR A N 1
ATOM 2224 C CA . TYR A 1 272 ? 32.125 26.106 43.972 1.00 26.50 331 TYR A CA 1
ATOM 2225 C C . TYR A 1 272 ? 31.579 27.476 43.586 1.00 25.34 331 TYR A C 1
ATOM 2226 O O . TYR A 1 272 ? 30.884 28.125 44.366 1.00 26.02 331 TYR A O 1
ATOM 2235 N N . PHE A 1 273 ? 31.944 27.932 42.396 1.00 24.93 332 PHE A N 1
ATOM 2236 C CA . PHE A 1 273 ? 31.458 29.196 41.886 1.00 24.11 332 PHE A CA 1
ATOM 2237 C C . PHE A 1 273 ? 31.480 29.162 40.371 1.00 24.83 332 PHE A C 1
ATOM 2238 O O . PHE A 1 273 ? 32.194 28.354 39.767 1.00 25.10 332 PHE A O 1
ATOM 2246 N N . SER A 1 274 ? 30.666 30.016 39.760 1.00 23.73 333 SER A N 1
ATOM 2247 C CA . SER A 1 274 ? 30.608 30.103 38.311 1.00 22.33 333 SER A CA 1
ATOM 2248 C C . SER A 1 274 ? 30.300 31.539 37.912 1.00 21.50 333 SER A C 1
ATOM 2249 O O . SER A 1 274 ? 29.742 32.308 38.699 1.00 23.12 333 SER A O 1
ATOM 2252 N N . TYR A 1 275 ? 30.687 31.902 36.697 1.00 21.53 334 TYR A N 1
ATOM 2253 C CA . TYR A 1 275 ? 30.435 33.233 36.170 1.00 22.36 334 TYR A CA 1
ATOM 2254 C C . TYR A 1 275 ? 30.440 33.190 34.647 1.00 23.12 334 TYR A C 1
ATOM 2255 O O . TYR A 1 275 ? 31.118 32.351 34.051 1.00 24.01 334 TYR A O 1
ATOM 2264 N N . TYR A 1 276 ? 29.679 34.075 34.010 1.00 21.43 335 TYR A N 1
ATOM 2265 C CA . TYR A 1 276 ? 29.656 34.092 32.553 1.00 20.56 335 TYR A CA 1
ATOM 2266 C C . TYR A 1 276 ? 30.240 35.389 32.001 1.00 21.78 335 TYR A C 1
ATOM 2267 O O . TYR A 1 276 ? 30.235 36.421 32.668 1.00 21.05 335 TYR A O 1
ATOM 2276 N N . LEU A 1 277 ? 30.760 35.307 30.782 1.00 22.17 336 LEU A N 1
ATOM 2277 C CA . LEU A 1 277 ? 31.392 36.432 30.106 1.00 22.98 336 LEU A CA 1
ATOM 2278 C C . LEU A 1 277 ? 30.435 37.075 29.122 1.00 23.07 336 LEU A C 1
ATOM 2279 O O . LEU A 1 277 ? 29.952 36.434 28.188 1.00 23.23 336 LEU A O 1
ATOM 2284 N N . LEU A 1 278 ? 30.162 38.352 29.356 1.00 23.60 337 LEU A N 1
ATOM 2285 C CA . LEU A 1 278 ? 29.256 39.135 28.530 1.00 22.77 337 LEU A CA 1
ATOM 2286 C C . LEU A 1 278 ? 29.855 40.534 28.453 1.00 22.62 337 LEU A C 1
ATOM 2287 O O . LEU A 1 278 ? 29.626 41.372 29.324 1.00 22.90 337 LEU A O 1
ATOM 2292 N N . PRO A 1 279 ? 30.630 40.804 27.405 1.00 21.81 338 PRO A N 1
ATOM 2293 C CA . PRO A 1 279 ? 31.238 42.130 27.298 1.00 19.40 338 PRO A CA 1
ATOM 2294 C C . PRO A 1 279 ? 30.338 43.310 26.949 1.00 21.15 338 PRO A C 1
ATOM 2295 O O . PRO A 1 279 ? 29.145 43.164 26.653 1.00 19.05 338 PRO A O 1
ATOM 2299 N N . PHE A 1 280 ? 30.950 44.486 27.018 1.00 20.85 339 PHE A N 1
ATOM 2300 C CA . PHE A 1 280 ? 30.305 45.751 26.696 1.00 23.38 339 PHE A CA 1
ATOM 2301 C C . PHE A 1 280 ? 30.991 46.270 25.441 1.00 24.15 339 PHE A C 1
ATOM 2302 O O . PHE A 1 280 ? 32.220 46.213 25.327 1.00 22.62 339 PHE A O 1
ATOM 2310 N N . THR A 1 281 ? 30.203 46.767 24.501 1.00 25.78 340 THR A N 1
ATOM 2311 C CA . THR A 1 281 ? 30.768 47.369 23.306 1.00 25.80 340 THR A CA 1
ATOM 2312 C C . THR A 1 281 ? 30.998 48.820 23.739 1.00 26.19 340 THR A C 1
ATOM 2313 O O . THR A 1 281 ? 30.142 49.405 24.403 1.00 24.22 340 THR A O 1
ATOM 2317 N N . VAL A 1 282 ? 32.155 49.387 23.411 1.00 27.03 341 VAL A N 1
ATOM 2318 C CA . VAL A 1 282 ? 32.432 50.775 23.782 1.00 29.94 341 VAL A CA 1
ATOM 2319 C C . VAL A 1 282 ? 32.037 51.587 22.559 1.00 31.20 341 VAL A C 1
ATOM 2320 O O . VAL A 1 282 ? 32.724 51.559 21.547 1.00 32.11 341 VAL A O 1
ATOM 2324 N N . LEU A 1 283 ? 30.925 52.306 22.661 1.00 34.66 342 LEU A N 1
ATOM 2325 C CA . LEU A 1 283 ? 30.397 53.073 21.541 1.00 38.18 342 LEU A CA 1
ATOM 2326 C C . LEU A 1 283 ? 31.317 54.078 20.844 1.00 41.64 342 LEU A C 1
ATOM 2327 O O . LEU A 1 283 ? 31.522 53.992 19.632 1.00 41.55 342 LEU A O 1
ATOM 2332 N N . ASP A 1 284 ? 31.872 55.029 21.583 1.00 45.66 343 ASP A N 1
ATOM 2333 C CA . ASP A 1 284 ? 32.743 56.012 20.949 1.00 50.66 343 ASP A CA 1
ATOM 2334 C C . ASP A 1 284 ? 34.070 56.166 21.676 1.00 52.08 343 ASP A C 1
ATOM 2335 O O . ASP A 1 284 ? 34.188 56.947 22.623 1.00 53.10 343 ASP A O 1
ATOM 2340 N N . ASN A 1 285 ? 35.068 55.414 21.229 1.00 52.74 344 ASN A N 1
ATOM 2341 C CA . ASN A 1 285 ? 36.393 55.476 21.828 1.00 53.55 344 ASN A CA 1
ATOM 2342 C C . ASN A 1 285 ? 37.429 55.062 20.785 1.00 53.78 344 ASN A C 1
ATOM 2343 O O . ASN A 1 285 ? 37.297 54.012 20.149 1.00 53.16 344 ASN A O 1
ATOM 2348 N N . ALA A 1 286 ? 38.461 55.885 20.622 1.00 53.70 345 ALA A N 1
ATOM 2349 C CA . ALA A 1 286 ? 39.503 55.623 19.633 1.00 54.52 345 ALA A CA 1
ATOM 2350 C C . ALA A 1 286 ? 40.670 54.765 20.105 1.00 54.45 345 ALA A C 1
ATOM 2351 O O . ALA A 1 286 ? 41.622 54.561 19.353 1.00 56.07 345 ALA A O 1
ATOM 2353 N N . GLN A 1 287 ? 40.624 54.271 21.338 1.00 54.51 346 GLN A N 1
ATOM 2354 C CA . GLN A 1 287 ? 41.715 53.433 21.823 1.00 53.53 346 GLN A CA 1
ATOM 2355 C C . GLN A 1 287 ? 41.245 52.030 22.193 1.00 51.10 346 GLN A C 1
ATOM 2356 O O . GLN A 1 287 ? 42.010 51.072 22.106 1.00 51.52 346 GLN A O 1
ATOM 2362 N N . HIS A 1 288 ? 39.982 51.907 22.587 1.00 48.01 347 HIS A N 1
ATOM 2363 C CA . HIS A 1 288 ? 39.406 50.608 22.931 1.00 45.11 347 HIS A CA 1
ATOM 2364 C C . HIS A 1 288 ? 38.026 50.478 22.282 1.00 43.09 347 HIS A C 1
ATOM 2365 O O . HIS A 1 288 ? 37.305 51.460 22.140 1.00 43.82 347 HIS A O 1
ATOM 2372 N N . ASP A 1 289 ? 37.654 49.271 21.886 1.00 41.89 348 ASP A N 1
ATOM 2373 C CA . ASP A 1 289 ? 36.351 49.084 21.262 1.00 41.62 348 ASP A CA 1
ATOM 2374 C C . ASP A 1 289 ? 35.498 48.093 22.047 1.00 38.20 348 ASP A C 1
ATOM 2375 O O . ASP A 1 289 ? 34.310 47.916 21.770 1.00 35.63 348 ASP A O 1
ATOM 2380 N N . GLU A 1 290 ? 36.109 47.472 23.049 1.00 36.10 349 GLU A N 1
ATOM 2381 C CA . GLU A 1 290 ? 35.416 46.485 23.859 1.00 35.51 349 GLU A CA 1
ATOM 2382 C C . GLU A 1 290 ? 35.922 46.436 25.304 1.00 33.18 349 GLU A C 1
ATOM 2383 O O . GLU A 1 290 ? 37.106 46.614 25.565 1.00 34.74 349 GLU A O 1
ATOM 2389 N N . LEU A 1 291 ? 35.008 46.185 26.234 1.00 30.76 350 LEU A N 1
ATOM 2390 C CA . LEU A 1 291 ? 35.335 46.078 27.646 1.00 29.00 350 LEU A CA 1
ATOM 2391 C C . LEU A 1 291 ? 35.012 44.642 28.068 1.00 27.86 350 LEU A C 1
ATOM 2392 O O . LEU A 1 291 ? 33.874 44.205 27.931 1.00 29.33 350 LEU A O 1
ATOM 2397 N N . GLY A 1 292 ? 36.008 43.909 28.562 1.00 25.24 351 GLY A N 1
ATOM 2398 C CA . GLY A 1 292 ? 35.777 42.538 28.994 1.00 23.15 351 GLY A CA 1
ATOM 2399 C C . GLY A 1 292 ? 35.043 42.514 30.320 1.00 23.01 351 GLY A C 1
ATOM 2400 O O . GLY A 1 292 ? 35.478 43.159 31.271 1.00 24.29 351 GLY A O 1
ATOM 2401 N N . ILE A 1 293 ? 33.946 41.765 30.405 1.00 20.17 352 ILE A N 1
ATOM 2402 C CA . ILE A 1 293 ? 33.171 41.741 31.634 1.00 21.48 352 ILE A CA 1
ATOM 2403 C C . ILE A 1 293 ? 32.677 40.368 32.074 1.00 21.04 352 ILE A C 1
ATOM 2404 O O . ILE A 1 293 ? 32.199 39.577 31.263 1.00 22.00 352 ILE A O 1
ATOM 2409 N N . ALA A 1 294 ? 32.796 40.089 33.368 1.00 20.98 353 ALA A N 1
ATOM 2410 C CA . ALA A 1 294 ? 32.325 38.823 33.919 1.00 20.48 353 ALA A CA 1
ATOM 2411 C C . ALA A 1 294 ? 31.180 39.110 34.882 1.00 20.03 353 ALA A C 1
ATOM 2412 O O . ALA A 1 294 ? 31.183 40.136 35.560 1.00 20.32 353 ALA A O 1
ATOM 2414 N N . TYR A 1 295 ? 30.197 38.216 34.927 1.00 19.21 354 TYR A N 1
ATOM 2415 C CA . TYR A 1 295 ? 29.058 38.358 35.832 1.00 18.40 354 TYR A CA 1
ATOM 2416 C C . TYR A 1 295 ? 28.990 37.127 36.732 1.00 19.77 354 TYR A C 1
ATOM 2417 O O . TYR A 1 295 ? 28.943 36.006 36.241 1.00 20.40 354 TYR A O 1
ATOM 2426 N N . LEU A 1 296 ? 28.980 37.323 38.046 1.00 20.47 355 LEU A N 1
ATOM 2427 C CA . LEU A 1 296 ? 28.889 36.185 38.958 1.00 19.83 355 LEU A CA 1
ATOM 2428 C C . LEU A 1 296 ? 27.567 35.461 38.679 1.00 21.38 355 LEU A C 1
ATOM 2429 O O . LEU A 1 296 ? 26.515 36.086 38.547 1.00 20.83 355 LEU A O 1
ATOM 2434 N N . PHE A 1 297 ? 27.632 34.136 38.602 1.00 20.94 356 PHE A N 1
ATOM 2435 C CA . PHE A 1 297 ? 26.474 33.309 38.292 1.00 19.03 356 PHE A CA 1
ATOM 2436 C C . PHE A 1 297 ? 26.022 32.579 39.575 1.00 20.82 356 PHE A C 1
ATOM 2437 O O . PHE A 1 297 ? 25.638 33.214 40.550 1.00 22.09 356 PHE A O 1
ATOM 2445 N N . TYR A 1 298 ? 26.057 31.253 39.575 1.00 20.23 357 TYR A N 1
ATOM 2446 C CA . TYR A 1 298 ? 25.667 30.496 40.756 1.00 22.32 357 TYR A CA 1
ATOM 2447 C C . TYR A 1 298 ? 26.899 30.052 41.541 1.00 23.10 357 TYR A C 1
ATOM 2448 O O . TYR A 1 298 ? 27.938 29.760 40.947 1.00 25.15 357 TYR A O 1
ATOM 2457 N N . TYR A 1 299 ? 26.785 30.030 42.869 1.00 23.01 358 TYR A N 1
ATOM 2458 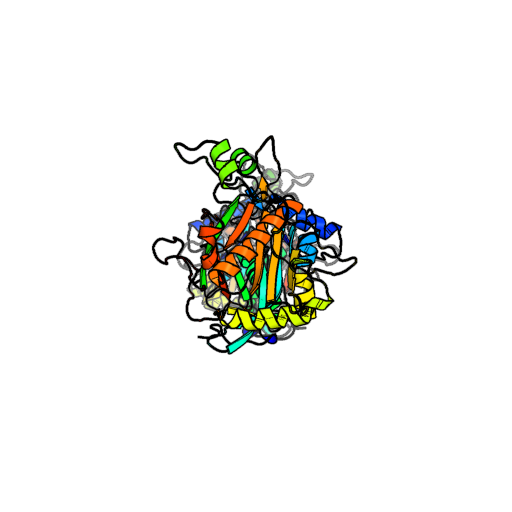C CA . TYR A 1 299 ? 27.881 29.603 43.738 1.00 25.35 358 TYR A CA 1
ATOM 2459 C C . TYR A 1 299 ? 27.360 28.965 45.024 1.00 26.63 358 TYR A C 1
ATOM 2460 O O . TYR A 1 299 ? 26.181 29.091 45.359 1.00 26.44 358 TYR A O 1
ATOM 2469 N N . ALA A 1 300 ? 28.244 28.282 45.744 1.00 27.55 359 ALA A N 1
ATOM 2470 C CA . ALA A 1 300 ? 27.861 27.631 46.988 1.00 30.02 359 ALA A CA 1
ATOM 2471 C C . ALA A 1 300 ? 29.071 27.273 47.844 1.00 30.82 359 ALA A C 1
ATOM 2472 O O . ALA A 1 300 ? 30.183 27.144 47.335 1.00 30.20 359 ALA A O 1
ATOM 2474 N N . SER A 1 301 ? 28.831 27.126 49.146 1.00 33.84 360 SER A N 1
ATOM 2475 C CA . SER A 1 301 ? 29.857 26.765 50.130 1.00 35.00 360 SER A CA 1
ATOM 2476 C C . SER A 1 301 ? 29.192 25.959 51.249 1.00 35.35 360 SER A C 1
ATOM 2477 O O . SER A 1 301 ? 28.058 26.253 51.629 1.00 36.68 360 SER A O 1
ATOM 2480 N N . ASP A 1 302 ? 29.881 24.949 51.773 1.00 34.86 361 ASP A N 1
ATOM 2481 C CA . ASP A 1 302 ? 29.307 24.139 52.849 1.00 37.27 361 ASP A CA 1
ATOM 2482 C C . ASP A 1 302 ? 29.603 24.735 54.228 1.00 37.86 361 ASP A C 1
ATOM 2483 O O . ASP A 1 302 ? 29.291 24.136 55.256 1.00 37.51 361 ASP A O 1
ATOM 2488 N N . SER A 1 303 ? 30.191 25.926 54.236 1.00 38.59 362 SER A N 1
ATOM 2489 C CA . SER A 1 303 ? 30.539 26.606 55.476 1.00 40.56 362 SER A CA 1
ATOM 2490 C C . SER A 1 303 ? 29.483 27.627 55.896 1.00 40.91 362 SER A C 1
ATOM 2491 O O . SER A 1 303 ? 29.674 28.361 56.864 1.00 41.17 362 SER A O 1
ATOM 2494 N N . PHE A 1 304 ? 28.372 27.683 55.172 1.00 42.36 363 PHE A N 1
ATOM 2495 C CA . PHE A 1 304 ? 27.328 28.644 55.508 1.00 44.03 363 PHE A CA 1
ATOM 2496 C C . PHE A 1 304 ? 26.799 28.400 56.907 1.00 45.67 363 PHE A C 1
ATOM 2497 O O . PHE A 1 304 ? 26.195 29.282 57.514 1.00 45.47 363 PHE A O 1
ATOM 2505 N N . GLU A 1 305 ? 27.043 27.195 57.409 1.00 48.48 364 GLU A N 1
ATOM 2506 C CA . GLU A 1 305 ? 26.591 26.783 58.737 1.00 50.77 364 GLU A CA 1
ATOM 2507 C C . GLU A 1 305 ? 27.635 27.088 59.817 1.00 50.47 364 GLU A C 1
ATOM 2508 O O . GLU A 1 305 ? 27.308 27.172 60.998 1.00 51.12 364 GLU A O 1
ATOM 2514 N N . LYS A 1 306 ? 28.888 27.256 59.402 1.00 49.89 365 LYS A N 1
ATOM 2515 C CA . LYS A 1 306 ? 29.987 27.520 60.326 1.00 48.61 365 LYS A CA 1
ATOM 2516 C C . LYS A 1 306 ? 30.260 29.008 60.523 1.00 48.23 365 LYS A C 1
ATOM 2517 O O . LYS A 1 306 ? 29.789 29.843 59.745 1.00 48.90 365 LYS A O 1
ATOM 2523 N N . PRO A 1 307 ? 31.026 29.359 61.575 1.00 47.19 366 PRO A N 1
ATOM 2524 C CA . PRO A 1 307 ? 31.357 30.759 61.874 1.00 45.83 366 PRO A CA 1
ATOM 2525 C C . PRO A 1 307 ? 32.409 31.424 60.975 1.00 43.89 366 PRO A C 1
ATOM 2526 O O . PRO A 1 307 ? 32.599 32.638 61.037 1.00 42.39 366 PRO A O 1
ATOM 2530 N N . ASN A 1 308 ? 33.092 30.641 60.146 1.00 42.70 367 ASN A N 1
ATOM 2531 C CA . ASN A 1 308 ? 34.093 31.215 59.251 1.00 43.57 367 ASN A CA 1
ATOM 2532 C C . ASN A 1 308 ? 33.479 31.524 57.875 1.00 42.65 367 ASN A C 1
ATOM 2533 O O . ASN A 1 308 ? 34.190 31.848 56.927 1.00 41.53 367 ASN A O 1
ATOM 2538 N N . TYR A 1 309 ? 32.154 31.440 57.793 1.00 41.01 368 TYR A N 1
ATOM 2539 C CA . TYR A 1 309 ? 31.414 31.681 56.557 1.00 40.33 368 TYR A CA 1
ATOM 2540 C C . TYR A 1 309 ? 31.854 32.905 55.756 1.00 40.82 368 TYR A C 1
ATOM 2541 O O . TYR A 1 309 ? 32.391 32.774 54.653 1.00 41.80 368 TYR A O 1
ATOM 2550 N N . LYS A 1 310 ? 31.617 34.091 56.308 1.00 39.63 369 LYS A N 1
ATOM 2551 C CA . LYS A 1 310 ? 31.964 35.323 55.623 1.00 39.86 369 LYS A CA 1
ATOM 2552 C C . LYS A 1 310 ? 33.404 35.328 55.147 1.00 41.03 369 LYS A C 1
ATOM 2553 O O . LYS A 1 310 ? 33.701 35.796 54.047 1.00 41.68 369 LYS A O 1
ATOM 2559 N N . LYS A 1 311 ? 34.302 34.804 55.969 1.00 41.70 370 LYS A N 1
ATOM 2560 C CA . LYS A 1 311 ? 35.704 34.771 55.597 1.00 42.28 370 LYS A CA 1
ATOM 2561 C C . LYS A 1 311 ? 35.922 33.859 54.389 1.00 40.03 370 LYS A C 1
ATOM 2562 O O . LYS A 1 311 ? 36.562 34.251 53.412 1.00 40.06 370 LYS A O 1
ATOM 2568 N N . ARG A 1 312 ? 35.378 32.649 54.452 1.00 37.69 371 ARG A N 1
ATOM 2569 C CA . ARG A 1 312 ? 35.529 31.695 53.362 1.00 37.67 371 ARG A CA 1
ATOM 2570 C C . ARG A 1 312 ? 34.901 32.221 52.066 1.00 36.63 371 ARG A C 1
ATOM 2571 O O . ARG A 1 312 ? 35.432 32.019 50.980 1.00 35.41 371 ARG A O 1
ATOM 2579 N N . LEU A 1 313 ? 33.776 32.908 52.190 1.00 37.24 372 LEU A N 1
ATOM 2580 C CA . LEU A 1 313 ? 33.101 33.454 51.027 1.00 37.67 372 LEU A CA 1
ATOM 2581 C C . LEU A 1 313 ? 33.961 34.521 50.358 1.00 36.83 372 LEU A C 1
ATOM 2582 O O . LEU A 1 313 ? 33.988 34.636 49.137 1.00 36.70 372 LEU A O 1
ATOM 2587 N N . ASN A 1 314 ? 34.663 35.307 51.164 1.00 36.82 373 ASN A N 1
ATOM 2588 C CA . ASN A 1 314 ? 35.519 36.353 50.631 1.00 36.09 373 ASN A CA 1
ATOM 2589 C C . ASN A 1 314 ? 36.711 35.754 49.893 1.00 36.98 373 ASN A C 1
ATOM 2590 O O . ASN A 1 314 ? 37.126 36.265 48.843 1.00 36.60 373 ASN A O 1
ATOM 2595 N N . GLU A 1 315 ? 37.253 34.666 50.434 1.00 34.90 374 GLU A N 1
ATOM 2596 C CA . GLU A 1 315 ? 38.388 34.000 49.809 1.00 35.60 374 GLU A CA 1
ATOM 2597 C C . GLU A 1 315 ? 37.934 33.386 48.492 1.00 33.19 374 GLU A C 1
ATOM 2598 O O . GLU A 1 315 ? 38.636 33.436 47.483 1.00 32.81 374 GLU A O 1
ATOM 2604 N N . LEU A 1 316 ? 36.746 32.799 48.515 1.00 30.47 375 LEU A N 1
ATOM 2605 C CA . LEU A 1 316 ? 36.204 32.160 47.332 1.00 30.46 375 LEU A CA 1
ATOM 2606 C C . LEU A 1 316 ? 36.022 33.161 46.183 1.00 28.53 375 LEU A C 1
ATOM 2607 O O . LEU A 1 316 ? 36.460 32.906 45.058 1.00 27.98 375 LEU A O 1
ATOM 2612 N N . ILE A 1 317 ? 35.401 34.304 46.459 1.00 28.02 376 ILE A N 1
ATOM 2613 C CA . ILE A 1 317 ? 35.181 35.295 45.409 1.00 28.44 376 ILE A CA 1
ATOM 2614 C C . ILE A 1 317 ? 36.490 35.908 44.931 1.00 28.56 376 ILE A C 1
ATOM 2615 O O . ILE A 1 317 ? 36.634 36.255 43.757 1.00 27.86 376 ILE A O 1
ATOM 2620 N N . THR A 1 318 ? 37.448 36.025 45.846 1.00 27.82 377 THR A N 1
ATOM 2621 C CA . THR A 1 318 ? 38.752 36.577 45.525 1.00 26.59 377 THR A CA 1
ATOM 2622 C C . THR A 1 318 ? 39.445 35.713 44.467 1.00 26.96 377 THR A C 1
ATOM 2623 O O . THR A 1 318 ? 40.088 36.231 43.552 1.00 25.59 377 THR A O 1
ATOM 2627 N N . ASP A 1 319 ? 39.310 34.397 44.592 1.00 27.43 378 ASP A N 1
ATOM 2628 C CA . ASP A 1 319 ? 39.920 33.482 43.631 1.00 26.71 378 ASP A CA 1
ATOM 2629 C C . ASP A 1 319 ? 39.159 33.551 42.312 1.00 25.64 378 ASP A C 1
ATOM 2630 O O . ASP A 1 319 ? 39.735 33.362 41.246 1.00 26.93 378 ASP A O 1
ATOM 2635 N N . ALA A 1 320 ? 37.862 33.826 42.381 1.00 25.08 379 ALA A N 1
ATOM 2636 C CA . ALA A 1 320 ? 37.068 33.966 41.166 1.00 23.67 379 ALA A CA 1
ATOM 2637 C C . ALA A 1 320 ? 37.604 35.180 40.411 1.00 23.83 379 ALA A C 1
ATOM 2638 O O . ALA A 1 320 ? 37.824 35.112 39.203 1.00 24.18 379 ALA A O 1
ATOM 2640 N N . LEU A 1 321 ? 37.821 36.284 41.133 1.00 22.48 380 LEU A N 1
ATOM 2641 C CA . LEU A 1 321 ? 38.342 37.512 40.534 1.00 22.21 380 LEU A CA 1
ATOM 2642 C C . LEU A 1 321 ? 39.693 37.233 39.897 1.00 23.66 380 LEU A C 1
ATOM 2643 O O . LEU A 1 321 ? 39.997 37.730 38.810 1.00 24.74 380 LEU A O 1
ATOM 2648 N N . ILE A 1 322 ? 40.511 36.447 40.589 1.00 23.70 381 ILE A N 1
ATOM 2649 C CA . ILE A 1 322 ? 41.836 36.116 40.089 1.00 25.64 381 ILE A CA 1
ATOM 2650 C C . ILE A 1 322 ? 41.775 35.290 38.807 1.00 25.87 381 ILE A C 1
ATOM 2651 O O . ILE A 1 322 ? 42.501 35.572 37.867 1.00 26.57 381 ILE A O 1
ATOM 2656 N N . THR A 1 323 ? 40.907 34.284 38.764 1.00 25.70 382 THR A N 1
ATOM 2657 C CA . THR A 1 323 ? 40.794 33.444 37.573 1.00 26.23 382 THR A CA 1
ATOM 2658 C C . THR A 1 323 ? 40.319 34.215 36.339 1.00 28.37 382 THR A C 1
ATOM 2659 O O . THR A 1 323 ? 40.724 33.901 35.223 1.00 27.80 382 THR A O 1
ATOM 2663 N N . SER A 1 324 ? 39.479 35.232 36.533 1.00 29.01 383 SER A N 1
ATOM 2664 C CA . SER A 1 324 ? 38.947 35.986 35.400 1.00 29.83 383 SER A CA 1
ATOM 2665 C C . SER A 1 324 ? 40.003 36.724 34.598 1.00 30.98 383 SER A C 1
ATOM 2666 O O . SER A 1 324 ? 39.796 37.008 33.421 1.00 32.15 383 SER A O 1
ATOM 2669 N N . LYS A 1 325 ? 41.133 37.033 35.224 1.00 31.47 384 LYS A N 1
ATOM 2670 C CA . LYS A 1 325 ? 42.211 37.734 34.531 1.00 33.40 384 LYS A CA 1
ATOM 2671 C C . LYS A 1 325 ? 42.697 36.919 33.338 1.00 34.05 384 LYS A C 1
ATOM 2672 O O . LYS A 1 325 ? 43.106 37.474 32.320 1.00 36.28 384 LYS A O 1
ATOM 2678 N N . LYS A 1 326 ? 42.630 35.601 33.465 1.00 32.59 385 LYS A N 1
ATOM 2679 C CA . LYS A 1 326 ? 43.049 34.694 32.401 1.00 33.80 385 LYS A CA 1
ATOM 2680 C C . LYS A 1 326 ? 42.212 34.879 31.135 1.00 32.79 385 LYS A C 1
ATOM 2681 O O . LYS A 1 326 ? 42.634 34.510 30.042 1.00 32.38 385 LYS A O 1
ATOM 2687 N N . PHE A 1 327 ? 41.031 35.470 31.287 1.00 30.28 386 PHE A N 1
ATOM 2688 C CA . PHE A 1 327 ? 40.123 35.645 30.163 1.00 27.13 386 PHE A CA 1
ATOM 2689 C C . PHE A 1 327 ? 39.882 37.080 29.718 1.00 26.64 386 PHE A C 1
ATOM 2690 O O . PHE A 1 327 ? 38.839 37.387 29.151 1.00 25.66 386 PHE A O 1
ATOM 2698 N N . GLY A 1 328 ? 40.844 37.955 29.986 1.00 25.71 387 GLY A N 1
ATOM 2699 C CA . GLY A 1 328 ? 40.729 39.343 29.575 1.00 25.18 387 GLY A CA 1
ATOM 2700 C C . GLY A 1 328 ? 39.631 40.160 30.234 1.00 25.53 387 GLY A C 1
ATOM 2701 O O . GLY A 1 328 ? 39.156 41.137 29.654 1.00 26.87 387 GLY A O 1
ATOM 2702 N N . VAL A 1 329 ? 39.225 39.775 31.440 1.00 23.77 388 VAL A N 1
ATOM 2703 C CA . VAL A 1 329 ? 38.181 40.504 32.146 1.00 23.11 388 VAL A CA 1
ATOM 2704 C C . VAL A 1 329 ? 38.722 41.796 32.752 1.00 22.81 388 VAL A C 1
ATOM 2705 O O . VAL A 1 329 ? 39.662 41.771 33.539 1.00 24.84 388 VAL A O 1
ATOM 2709 N N . ASP A 1 330 ? 38.116 42.917 32.375 1.00 20.98 389 ASP A N 1
ATOM 2710 C CA . ASP A 1 330 ? 38.514 44.233 32.864 1.00 21.01 389 ASP A CA 1
ATOM 2711 C C . ASP A 1 330 ? 37.768 44.649 34.137 1.00 21.86 389 ASP A C 1
ATOM 2712 O O . ASP A 1 330 ? 38.281 45.428 34.947 1.00 20.73 389 ASP A O 1
ATOM 2717 N N . VAL A 1 331 ? 36.549 44.142 34.296 1.00 21.99 390 VAL A N 1
ATOM 2718 C CA . VAL A 1 331 ? 35.731 44.445 35.461 1.00 20.77 390 VAL A CA 1
ATOM 2719 C C . VAL A 1 331 ? 34.836 43.237 35.724 1.00 22.33 390 VAL A C 1
ATOM 2720 O O . VAL A 1 331 ? 34.313 42.635 34.794 1.00 24.61 390 VAL A O 1
ATOM 2724 N N . PHE A 1 332 ? 34.693 42.872 36.995 1.00 23.75 391 PHE A N 1
ATOM 2725 C CA . PHE A 1 332 ? 33.887 41.727 37.409 1.00 21.08 391 PHE A CA 1
ATOM 2726 C C . PHE A 1 332 ? 32.608 42.261 38.059 1.00 22.09 391 PHE A C 1
ATOM 2727 O O . PHE A 1 332 ? 32.677 43.050 38.997 1.00 21.50 391 PHE A O 1
ATOM 2735 N N . ASN A 1 333 ? 31.449 41.834 37.560 1.00 21.19 392 ASN A N 1
ATOM 2736 C CA . ASN A 1 333 ? 30.172 42.296 38.089 1.00 20.26 392 ASN A CA 1
ATOM 2737 C C . ASN A 1 333 ? 29.371 41.241 38.835 1.00 22.06 392 ASN A C 1
ATOM 2738 O O . ASN A 1 333 ? 29.595 40.040 38.694 1.00 24.15 392 ASN A O 1
ATOM 2743 N N . CYS A 1 334 ? 28.406 41.728 39.608 1.00 23.02 393 CYS A N 1
ATOM 2744 C CA . CYS A 1 334 ? 27.466 40.892 40.336 1.00 23.17 393 CYS A CA 1
ATOM 2745 C C . CYS A 1 334 ? 26.348 41.824 40.781 1.00 22.45 393 CYS A C 1
ATOM 2746 O O . CYS A 1 334 ? 26.400 43.025 40.526 1.00 21.85 393 C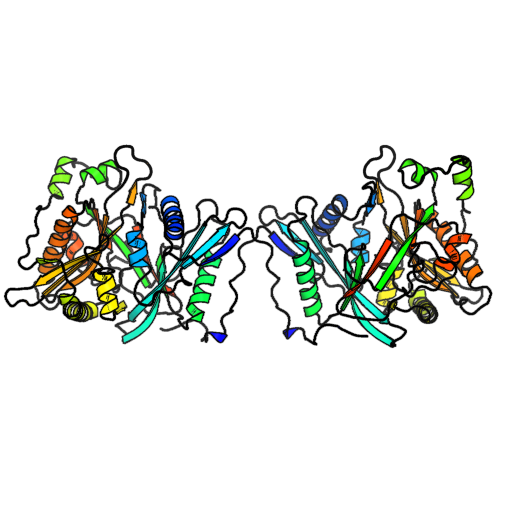YS A O 1
ATOM 2749 N N . LEU A 1 335 ? 25.325 41.270 41.414 1.00 22.51 394 LEU A N 1
ATOM 2750 C CA . LEU A 1 335 ? 24.211 42.059 41.916 1.00 22.67 394 LEU A CA 1
ATOM 2751 C C . LEU A 1 335 ? 24.175 41.869 43.428 1.00 25.18 394 LEU A C 1
ATOM 2752 O O . LEU A 1 335 ? 24.921 41.059 43.979 1.00 25.02 394 LEU A O 1
ATOM 2757 N N . THR A 1 336 ? 23.306 42.613 44.098 1.00 24.82 395 THR A N 1
ATOM 2758 C CA . THR A 1 336 ? 23.187 42.510 45.537 1.00 24.12 395 THR A CA 1
ATOM 2759 C C . THR A 1 336 ? 22.300 41.334 45.951 1.00 25.47 395 THR A C 1
ATOM 2760 O O . THR A 1 336 ? 21.820 41.281 47.085 1.00 27.82 395 THR A O 1
ATOM 2764 N N . CYS A 1 337 ? 22.109 40.382 45.038 1.00 25.08 396 CYS A N 1
ATOM 2765 C CA . CYS A 1 337 ? 21.280 39.199 45.297 1.00 24.84 396 CYS A CA 1
ATOM 2766 C C . CYS A 1 337 ? 22.047 38.085 46.033 1.00 24.62 396 CYS A C 1
ATOM 2767 O O . CYS A 1 337 ? 23.232 38.230 46.315 1.00 24.53 396 CYS A O 1
ATOM 2770 N N . GLN A 1 338 ? 21.371 36.976 46.336 1.00 25.88 397 GLN A N 1
ATOM 2771 C CA . GLN A 1 338 ? 22.005 35.858 47.048 1.00 27.18 397 GLN A CA 1
ATOM 2772 C C . GLN A 1 338 ? 22.658 36.407 48.320 1.00 28.51 397 GLN A C 1
ATOM 2773 O O . GLN A 1 338 ? 22.105 37.289 48.973 1.00 29.75 397 GLN A O 1
ATOM 2779 N N . ASP A 1 339 ? 23.828 35.892 48.674 1.00 29.58 398 ASP A N 1
ATOM 2780 C CA . ASP A 1 339 ? 24.539 36.384 49.849 1.00 29.81 398 ASP A CA 1
ATOM 2781 C C . ASP A 1 339 ? 25.707 37.263 49.412 1.00 30.23 398 ASP A C 1
ATOM 2782 O O . ASP A 1 339 ? 26.721 37.370 50.114 1.00 28.99 398 ASP A O 1
ATOM 2787 N N . ASN A 1 340 ? 25.560 37.915 48.264 1.00 28.54 399 ASN A N 1
ATOM 2788 C CA . ASN A 1 340 ? 26.638 38.745 47.751 1.00 28.65 399 ASN A CA 1
ATOM 2789 C C . ASN A 1 340 ? 27.044 39.911 48.653 1.00 29.66 399 ASN A C 1
ATOM 2790 O O . ASN A 1 340 ? 28.212 40.307 48.656 1.00 30.27 399 ASN A O 1
ATOM 2795 N N . THR A 1 341 ? 26.104 40.446 49.430 1.00 30.00 400 THR A N 1
ATOM 2796 C CA . THR A 1 341 ? 26.412 41.570 50.321 1.00 30.47 400 THR A CA 1
ATOM 2797 C C . THR A 1 341 ? 27.402 41.190 51.424 1.00 31.15 400 THR A C 1
ATOM 2798 O O . THR A 1 341 ? 27.935 42.054 52.122 1.00 31.68 400 THR A O 1
ATOM 2802 N N . TYR A 1 342 ? 27.641 39.894 51.570 1.00 32.85 401 TYR A N 1
ATOM 2803 C CA . TYR A 1 342 ? 28.574 39.381 52.564 1.00 33.61 401 TYR A CA 1
ATOM 2804 C C . TYR A 1 342 ? 30.031 39.610 52.160 1.00 33.30 401 TYR A C 1
ATOM 2805 O O . TYR A 1 342 ? 30.905 39.672 53.022 1.00 35.06 401 TYR A O 1
ATOM 2814 N N . PHE A 1 343 ? 30.299 39.732 50.861 1.00 31.97 402 PHE A N 1
ATOM 2815 C CA . PHE A 1 343 ? 31.676 39.927 50.399 1.00 31.34 402 PHE A CA 1
ATOM 2816 C C . PHE A 1 343 ? 31.970 41.200 49.609 1.00 30.74 402 PHE A C 1
ATOM 2817 O O . PHE A 1 343 ? 33.130 41.494 49.322 1.00 32.36 402 PHE A O 1
ATOM 2825 N N . LEU A 1 344 ? 30.937 41.955 49.259 1.00 29.79 403 LEU A N 1
ATOM 2826 C CA . LEU A 1 344 ? 31.131 43.167 48.472 1.00 31.98 403 LEU A CA 1
ATOM 2827 C C . LEU A 1 344 ? 32.187 44.144 48.982 1.00 33.66 403 LEU A C 1
ATOM 2828 O O . LEU A 1 344 ? 33.054 44.578 48.217 1.00 35.19 403 LEU A O 1
ATOM 2833 N N . LYS A 1 345 ? 32.128 44.486 50.267 1.00 34.38 404 LYS A N 1
ATOM 2834 C CA . LYS A 1 345 ? 33.062 45.458 50.831 1.00 34.82 404 LYS A CA 1
ATOM 2835 C C . LYS A 1 345 ? 34.536 45.044 50.854 1.00 33.53 404 LYS A C 1
ATOM 2836 O O . LYS A 1 345 ? 35.404 45.804 50.419 1.00 29.69 404 LYS A O 1
ATOM 2842 N N . ASP A 1 346 ? 34.816 43.842 51.347 1.00 33.88 405 ASP A N 1
ATOM 2843 C CA . ASP A 1 346 ? 36.190 43.363 51.443 1.00 34.51 405 ASP A CA 1
ATOM 2844 C C . ASP A 1 346 ? 36.827 42.993 50.109 1.00 33.26 405 ASP A C 1
ATOM 2845 O O . ASP A 1 346 ? 38.053 43.042 49.982 1.00 33.28 405 ASP A O 1
ATOM 2850 N N . CYS A 1 347 ? 36.016 42.613 49.122 1.00 30.02 406 CYS A N 1
ATOM 2851 C CA . CYS A 1 347 ? 36.559 42.257 47.808 1.00 27.93 406 CYS A CA 1
ATOM 2852 C C . CYS A 1 347 ? 36.631 43.482 46.905 1.00 27.48 406 CYS A C 1
ATOM 2853 O O . CYS A 1 347 ? 36.983 43.393 45.726 1.00 26.79 406 CYS A O 1
ATOM 2856 N N . LYS A 1 348 ? 36.290 44.623 47.491 1.00 27.13 407 LYS A N 1
ATOM 2857 C CA . LYS A 1 348 ? 36.335 45.914 46.824 1.00 29.28 407 LYS A CA 1
ATOM 2858 C C . LYS A 1 348 ? 35.380 46.154 45.668 1.00 28.92 407 LYS A C 1
ATOM 2859 O O . LYS A 1 348 ? 35.729 46.795 44.682 1.00 27.49 407 LYS A O 1
ATOM 2865 N N . PHE A 1 349 ? 34.167 45.636 45.798 1.00 30.02 408 PHE A N 1
ATOM 2866 C CA . PHE A 1 349 ? 33.137 45.853 44.791 1.00 29.62 408 PHE A CA 1
ATOM 2867 C C . PHE A 1 349 ? 32.568 47.236 45.082 1.00 28.24 408 PHE A C 1
ATOM 2868 O O . PHE A 1 349 ? 32.412 47.602 46.239 1.00 27.86 408 PHE A O 1
ATOM 2876 N N . GLY A 1 350 ? 32.282 48.002 44.036 1.00 28.32 409 GLY A N 1
ATOM 2877 C CA . GLY A 1 350 ? 31.711 49.324 44.207 1.00 26.32 409 GLY A CA 1
ATOM 2878 C C . GLY A 1 350 ? 30.307 49.318 43.622 1.00 27.87 409 GLY A C 1
ATOM 2879 O O . GLY A 1 350 ? 30.009 48.501 42.752 1.00 28.40 409 GLY A O 1
ATOM 2880 N N . SER A 1 351 ? 29.439 50.206 44.098 1.00 25.83 410 SER A N 1
ATOM 2881 C CA . SER A 1 351 ? 28.071 50.287 43.596 1.00 25.93 410 SER A CA 1
ATOM 2882 C C . SER A 1 351 ? 28.033 50.967 42.230 1.00 26.14 410 SER A C 1
ATOM 2883 O O . SER A 1 351 ? 28.761 51.927 41.987 1.00 26.54 410 SER A O 1
ATOM 2886 N N . GLY A 1 352 ? 27.196 50.458 41.333 1.00 25.30 411 GLY A N 1
ATOM 2887 C CA . GLY A 1 352 ? 27.100 51.057 40.017 1.00 25.04 411 GLY A CA 1
ATOM 2888 C C . GLY A 1 352 ? 25.883 51.958 39.960 1.00 24.52 411 GLY A C 1
ATOM 2889 O O . GLY A 1 352 ? 25.158 52.081 40.949 1.00 22.16 411 GLY A O 1
ATOM 2890 N N . ASP A 1 353 ? 25.651 52.592 38.818 1.00 23.32 412 ASP A N 1
ATOM 2891 C CA . ASP A 1 353 ? 24.490 53.460 38.685 1.00 24.05 412 ASP A CA 1
ATOM 2892 C C . ASP A 1 353 ? 23.268 52.696 38.154 1.00 24.04 412 ASP A C 1
ATOM 2893 O O . ASP A 1 353 ? 22.221 53.283 37.924 1.00 27.98 412 ASP A O 1
ATOM 2898 N N . GLY A 1 354 ? 23.392 51.385 37.971 1.00 25.17 413 GLY A N 1
ATOM 2899 C CA . GLY A 1 354 ? 22.269 50.617 37.455 1.00 23.80 413 GLY A CA 1
ATOM 2900 C C . GLY A 1 354 ? 21.561 49.720 38.457 1.00 26.39 413 GLY A C 1
ATOM 2901 O O . GLY A 1 354 ? 22.170 49.215 39.397 1.00 26.28 413 GLY A O 1
ATOM 2902 N N . PHE A 1 355 ? 20.260 49.530 38.258 1.00 29.08 414 PHE A N 1
ATOM 2903 C CA . PHE A 1 355 ? 19.447 48.674 39.127 1.00 28.98 414 PHE A CA 1
ATOM 2904 C C . PHE A 1 355 ? 18.752 47.619 38.271 1.00 29.53 414 PHE A C 1
ATOM 2905 O O . PHE A 1 355 ? 18.644 47.778 37.054 1.00 29.01 414 PHE A O 1
ATOM 2913 N N . LEU A 1 356 ? 18.290 46.543 38.904 1.00 28.57 415 LEU A N 1
ATOM 2914 C CA . LEU A 1 356 ? 17.609 45.470 38.189 1.00 27.19 415 LEU A CA 1
ATOM 2915 C C . LEU A 1 356 ? 16.388 45.021 38.979 1.00 27.79 415 LEU A C 1
ATOM 2916 O O . LEU A 1 356 ? 16.492 44.676 40.163 1.00 25.98 415 LEU A O 1
ATOM 2921 N N . ASN A 1 357 ? 15.230 45.035 38.323 1.00 27.63 416 ASN A N 1
ATOM 2922 C CA . ASN A 1 357 ? 13.989 44.611 38.953 1.00 25.97 416 ASN A CA 1
ATOM 2923 C C . ASN A 1 357 ? 13.662 43.197 38.514 1.00 27.57 416 ASN A C 1
ATOM 2924 O O . ASN A 1 357 ? 13.962 42.802 37.390 1.00 26.54 416 ASN A O 1
ATOM 2929 N N . TYR A 1 358 ? 13.045 42.437 39.411 1.00 28.70 417 TYR A N 1
ATOM 2930 C CA . TYR A 1 358 ? 12.661 41.072 39.118 1.00 29.68 417 TYR A CA 1
ATOM 2931 C C . TYR A 1 358 ? 11.147 41.003 39.089 1.00 29.45 417 TYR A C 1
ATOM 2932 O O . TYR A 1 358 ? 10.477 41.580 39.945 1.00 29.14 417 TYR A O 1
ATOM 2941 N N . TYR A 1 359 ? 10.617 40.292 38.101 1.00 30.16 418 TYR A N 1
ATOM 2942 C CA . TYR A 1 359 ? 9.179 40.159 37.938 1.00 31.06 418 TYR A CA 1
ATOM 2943 C C . TYR A 1 359 ? 8.718 38.725 37.751 1.00 30.61 418 TYR A C 1
ATOM 2944 O O . TYR A 1 359 ? 9.450 37.876 37.239 1.00 29.03 418 TYR A O 1
ATOM 2953 N N . LEU A 1 360 ? 7.486 38.482 38.182 1.00 30.69 419 LEU A N 1
ATOM 2954 C CA . LEU A 1 360 ? 6.822 37.198 38.038 1.00 32.41 419 LEU A CA 1
ATOM 2955 C C . LEU A 1 360 ? 5.524 37.549 37.337 1.00 32.27 419 LEU A C 1
ATOM 2956 O O . LEU A 1 360 ? 4.769 38.402 37.807 1.00 33.49 419 LEU A O 1
ATOM 2961 N N . PHE A 1 361 ? 5.269 36.920 36.202 1.00 31.42 420 PHE A N 1
ATOM 2962 C CA . PHE A 1 361 ? 4.044 37.195 35.480 1.00 31.34 420 PHE A CA 1
ATOM 2963 C C . PHE A 1 361 ? 2.975 36.222 35.938 1.00 31.03 420 PHE A C 1
ATOM 2964 O O . PHE A 1 361 ? 3.190 35.010 35.964 1.00 32.28 420 PHE A O 1
ATOM 2972 N N . ASN A 1 362 ? 1.826 36.768 36.313 1.00 29.91 421 ASN A N 1
ATOM 2973 C CA . ASN A 1 362 ? 0.694 35.984 36.774 1.00 29.73 421 ASN A CA 1
ATOM 2974 C C . ASN A 1 362 ? 0.971 35.130 38.003 1.00 30.83 421 ASN A C 1
ATOM 2975 O O . ASN A 1 362 ? 0.705 33.930 38.018 1.00 31.69 421 ASN A O 1
ATOM 2980 N N . TYR A 1 363 ? 1.521 35.754 39.032 1.00 31.30 422 TYR A N 1
ATOM 2981 C CA . TYR A 1 363 ? 1.774 35.062 40.277 1.00 34.88 422 TYR A CA 1
ATOM 2982 C C . TYR A 1 363 ? 2.192 36.077 41.324 1.00 38.10 422 TYR A C 1
ATOM 2983 O O . TYR A 1 363 ? 3.214 36.744 41.188 1.00 38.90 422 TYR A O 1
ATOM 2992 N N . ARG A 1 364 ? 1.380 36.201 42.366 1.00 40.29 423 ARG A N 1
ATOM 2993 C CA . ARG A 1 364 ? 1.656 37.151 43.431 1.00 43.10 423 ARG A CA 1
ATOM 2994 C C . ARG A 1 364 ? 2.279 36.467 44.634 1.00 42.68 423 ARG A C 1
ATOM 2995 O O . ARG A 1 364 ? 1.908 35.352 44.991 1.00 43.56 423 ARG A O 1
ATOM 3003 N N . THR A 1 365 ? 3.243 37.137 45.249 1.00 43.15 424 THR A N 1
ATOM 3004 C CA . THR A 1 365 ? 3.901 36.603 46.430 1.00 43.75 424 THR A CA 1
ATOM 3005 C C . THR A 1 365 ? 4.417 37.763 47.272 1.00 43.70 424 THR A C 1
ATOM 3006 O O . THR A 1 365 ? 4.337 38.919 46.860 1.00 43.31 424 THR A O 1
ATOM 3010 N N . PHE A 1 366 ? 4.930 37.461 48.457 1.00 44.78 425 PHE A N 1
ATOM 3011 C CA . PHE A 1 366 ? 5.445 38.503 49.339 1.00 46.29 425 PHE A CA 1
ATOM 3012 C C . PHE A 1 366 ? 6.695 39.139 48.735 1.00 45.42 425 PHE A C 1
ATOM 3013 O O . PHE A 1 366 ? 7.502 38.456 48.103 1.00 46.67 425 PHE A O 1
ATOM 3021 N N . PRO A 1 367 ? 6.865 40.459 48.905 1.00 43.55 426 PRO A N 1
ATOM 3022 C CA . PRO A 1 367 ? 8.060 41.091 48.341 1.00 41.94 426 PRO A CA 1
ATOM 3023 C C . PRO A 1 367 ? 9.311 40.559 49.027 1.00 39.81 426 PRO A C 1
ATOM 3024 O O . PRO A 1 367 ? 9.250 40.055 50.151 1.00 38.75 426 PRO A O 1
ATOM 3028 N N . MET A 1 368 ? 10.446 40.670 48.348 1.00 37.77 427 MET A N 1
ATOM 3029 C CA . MET A 1 368 ? 11.698 40.155 48.881 1.00 35.58 427 MET A CA 1
ATOM 3030 C C . MET A 1 368 ? 12.751 41.224 49.112 1.00 34.72 427 MET A C 1
ATOM 3031 O O . MET A 1 368 ? 12.662 42.332 48.583 1.00 34.57 427 MET A O 1
ATOM 3036 N N . ASP A 1 369 ? 13.753 40.870 49.910 1.00 34.70 428 ASP A N 1
ATOM 3037 C CA . ASP A 1 369 ? 14.857 41.764 50.223 1.00 36.53 428 ASP A CA 1
ATOM 3038 C C . ASP A 1 369 ? 15.803 41.773 49.009 1.00 34.94 428 ASP A C 1
ATOM 3039 O O . ASP A 1 369 ? 16.198 40.717 48.509 1.00 32.71 428 ASP A O 1
ATOM 3044 N N . GLY A 1 370 ? 16.141 42.967 48.529 1.00 34.27 429 GLY A N 1
ATOM 3045 C CA . GLY A 1 370 ? 17.013 43.084 47.369 1.00 32.20 429 GLY A CA 1
ATOM 3046 C C . GLY A 1 370 ? 18.474 43.375 47.677 1.00 31.55 429 GLY A C 1
ATOM 3047 O O . GLY A 1 370 ? 19.244 43.736 46.784 1.00 30.72 429 GLY A O 1
ATOM 3048 N N . GLY A 1 371 ? 18.862 43.220 48.938 1.00 30.52 430 GLY A N 1
ATOM 3049 C CA . GLY A 1 371 ? 20.240 43.473 49.316 1.00 30.57 430 GLY A CA 1
ATOM 3050 C C . GLY A 1 371 ? 20.565 44.939 49.528 1.00 31.29 430 GLY A C 1
ATOM 3051 O O . GLY A 1 371 ? 21.676 45.275 49.935 1.00 31.39 430 GLY A O 1
ATOM 3052 N N . ILE A 1 372 ? 19.604 45.816 49.251 1.00 32.23 431 ILE A N 1
ATOM 3053 C CA . ILE A 1 372 ? 19.808 47.250 49.428 1.00 33.72 431 ILE A CA 1
ATOM 3054 C C . ILE A 1 372 ? 18.736 47.872 50.320 1.00 35.31 431 ILE A C 1
ATOM 3055 O O . ILE A 1 372 ? 17.665 47.304 50.521 1.00 33.15 431 ILE A O 1
ATOM 3060 N N . ASP A 1 373 ? 19.038 49.049 50.854 1.00 38.90 432 ASP A N 1
ATOM 3061 C CA . ASP A 1 373 ? 18.095 49.750 51.705 1.00 40.85 432 ASP A CA 1
ATOM 3062 C C . ASP A 1 373 ? 16.938 50.220 50.840 1.00 43.70 432 ASP A C 1
ATOM 3063 O O . ASP A 1 373 ? 17.129 50.950 49.864 1.00 44.02 432 ASP A O 1
ATOM 3068 N N . LYS A 1 374 ? 15.737 49.788 51.205 1.00 47.45 433 LYS A N 1
ATOM 3069 C CA . LYS A 1 374 ? 14.524 50.130 50.477 1.00 50.67 433 LYS A CA 1
ATOM 3070 C C . LYS A 1 374 ? 14.349 51.626 50.227 1.00 51.88 433 LYS A C 1
ATOM 3071 O O . LYS A 1 374 ? 13.767 52.029 49.217 1.00 53.37 433 LYS A O 1
ATOM 3077 N N . LYS A 1 375 ? 14.862 52.447 51.136 1.00 52.44 434 LYS A N 1
ATOM 3078 C CA . LYS A 1 375 ? 14.723 53.894 51.020 1.00 53.03 434 LYS A CA 1
ATOM 3079 C C . LYS A 1 375 ? 15.854 54.605 50.286 1.00 53.02 434 LYS A C 1
ATOM 3080 O O . LYS A 1 375 ? 15.615 55.338 49.322 1.00 53.80 434 LYS A O 1
ATOM 3086 N N . THR A 1 376 ? 17.083 54.388 50.746 1.00 52.09 435 THR A N 1
ATOM 3087 C CA . THR A 1 376 ? 18.253 55.032 50.160 1.00 50.10 435 THR A CA 1
ATOM 3088 C C . THR A 1 376 ? 18.902 54.274 49.003 1.00 49.65 435 THR A C 1
ATOM 3089 O O . THR A 1 376 ? 19.835 54.784 48.382 1.00 50.68 435 THR A O 1
ATOM 3093 N N . LYS A 1 377 ? 18.420 53.068 48.713 1.00 47.98 436 LYS A N 1
ATOM 3094 C CA . LYS A 1 377 ? 18.980 52.258 47.630 1.00 46.55 436 LYS A CA 1
ATOM 3095 C C . LYS A 1 377 ? 20.450 51.907 47.841 1.00 45.21 436 LYS A C 1
ATOM 3096 O O . LYS A 1 377 ? 21.123 51.466 46.914 1.00 44.37 436 LYS A O 1
ATOM 3102 N N . GLU A 1 378 ? 20.958 52.113 49.050 1.00 44.73 437 GLU A N 1
ATOM 3103 C CA . GLU A 1 378 ? 22.352 51.794 49.333 1.00 44.26 437 GLU A CA 1
ATOM 3104 C C . GLU A 1 378 ? 22.477 50.350 49.810 1.00 41.73 437 GLU A C 1
ATOM 3105 O O . GLU A 1 378 ? 21.553 49.794 50.403 1.00 40.68 437 GLU A O 1
ATOM 3111 N N . VAL A 1 379 ? 23.628 49.747 49.547 1.00 39.87 438 VAL A N 1
ATOM 3112 C CA . VAL A 1 379 ? 23.886 48.374 49.950 1.00 40.03 438 VAL A CA 1
ATOM 3113 C C . VAL A 1 379 ? 23.859 48.169 51.465 1.00 38.99 438 VAL A C 1
ATOM 3114 O O . VAL A 1 379 ? 24.321 49.012 52.233 1.00 38.13 438 VAL A O 1
ATOM 3118 N N . VAL A 1 380 ? 23.320 47.030 51.878 1.00 39.93 439 VAL A N 1
ATOM 3119 C CA . VAL A 1 380 ? 23.232 46.665 53.285 1.00 41.50 439 VAL A CA 1
ATOM 3120 C C . VAL A 1 380 ? 24.105 45.430 53.479 1.00 41.16 439 VAL A C 1
ATOM 3121 O O . VAL A 1 380 ? 23.780 44.355 52.980 1.00 41.76 439 VAL A O 1
ATOM 3125 N N . GLU A 1 381 ? 25.209 45.595 54.201 1.00 41.23 440 GLU A N 1
ATOM 3126 C CA . GLU A 1 381 ? 26.166 44.519 54.448 1.00 41.59 440 GLU A CA 1
ATOM 3127 C C . GLU A 1 381 ? 25.649 43.256 55.126 1.00 41.58 440 GLU A C 1
ATOM 3128 O O . GLU A 1 381 ? 24.723 43.294 55.929 1.00 39.58 440 GLU A O 1
ATOM 3134 N N . ASP A 1 382 ? 26.281 42.138 54.783 1.00 42.37 441 ASP A N 1
ATOM 3135 C CA . ASP A 1 382 ? 25.961 40.826 55.334 1.00 44.25 441 ASP A CA 1
ATOM 3136 C C . ASP A 1 382 ? 24.466 40.551 55.420 1.00 44.65 441 ASP A C 1
ATOM 3137 O O . ASP A 1 382 ? 23.954 40.129 56.457 1.00 44.89 441 ASP A O 1
ATOM 3142 N N . GLN A 1 383 ? 23.781 40.757 54.301 1.00 44.47 442 GLN A N 1
ATOM 3143 C CA . GLN A 1 383 ? 22.340 40.573 54.222 1.00 43.02 442 GLN A CA 1
ATOM 3144 C C . GLN A 1 383 ? 21.934 39.530 53.189 1.00 41.75 442 GLN A C 1
ATOM 3145 O O . GLN A 1 383 ? 22.162 39.710 51.994 1.00 43.10 442 GLN A O 1
ATOM 3151 N N . THR A 1 384 ? 21.334 38.439 53.641 1.00 39.27 443 THR A N 1
ATOM 3152 C CA . THR A 1 384 ? 20.873 37.422 52.714 1.00 37.89 443 THR A CA 1
ATOM 3153 C C . THR A 1 384 ? 19.681 37.998 51.946 1.00 36.29 443 THR A C 1
ATOM 3154 O O . THR A 1 384 ? 18.688 38.416 52.536 1.00 37.38 443 THR A O 1
ATOM 3158 N N . SER A 1 385 ? 19.801 38.037 50.627 1.00 33.87 444 SER A N 1
ATOM 3159 C CA . SER A 1 385 ? 18.741 38.547 49.769 1.00 30.98 444 SER A CA 1
ATOM 3160 C C . SER A 1 385 ? 17.786 37.407 49.468 1.00 29.46 444 SER A C 1
ATOM 3161 O O . SER A 1 385 ? 18.171 36.241 49.529 1.00 29.61 444 SER A O 1
ATOM 3164 N N . GLY A 1 386 ? 16.538 37.738 49.156 1.00 28.92 445 GLY A N 1
ATOM 3165 C CA . GLY A 1 386 ? 15.572 36.700 48.851 1.00 26.25 445 GLY A CA 1
ATOM 3166 C C . GLY A 1 386 ? 15.806 36.113 47.471 1.00 25.81 445 GLY A C 1
ATOM 3167 O O . GLY A 1 386 ? 15.403 34.986 47.194 1.00 24.91 445 GLY A O 1
ATOM 3168 N N . ILE A 1 387 ? 16.464 36.883 46.607 1.00 24.41 446 ILE A N 1
ATOM 3169 C CA . ILE A 1 387 ? 16.750 36.460 45.239 1.00 24.85 446 ILE A CA 1
ATOM 3170 C C . ILE A 1 387 ? 17.864 35.428 45.144 1.00 24.33 446 ILE A C 1
ATOM 3171 O O . ILE A 1 387 ? 19.003 35.701 45.516 1.00 26.57 446 ILE A O 1
ATOM 3176 N N . GLY A 1 388 ? 17.528 34.246 44.635 1.00 25.45 447 GLY A N 1
ATOM 3177 C CA . GLY A 1 388 ? 18.508 33.184 44.486 1.00 23.81 447 GLY A CA 1
ATOM 3178 C C . GLY A 1 388 ? 18.644 32.716 43.041 1.00 24.74 447 GLY A C 1
ATOM 3179 O O . GLY A 1 388 ? 19.252 31.679 42.774 1.00 24.74 447 GLY A O 1
ATOM 3180 N N . VAL A 1 389 ? 18.048 33.469 42.115 1.00 22.79 448 VAL A N 1
ATOM 3181 C CA . VAL A 1 389 ? 18.111 33.160 40.691 1.00 22.45 448 VAL A CA 1
ATOM 3182 C C . VAL A 1 389 ? 18.897 34.258 39.994 1.00 22.94 448 VAL A C 1
ATOM 3183 O O . VAL A 1 389 ? 18.834 35.414 40.388 1.00 24.59 448 VAL A O 1
ATOM 3187 N N . VAL A 1 390 ? 19.644 33.880 38.962 1.00 23.22 449 VAL A N 1
ATOM 3188 C CA . VAL A 1 390 ? 20.445 34.815 38.183 1.00 21.91 449 VAL A CA 1
ATOM 3189 C C . VAL A 1 390 ? 20.014 34.612 36.727 1.00 23.64 449 VAL A C 1
ATOM 3190 O O . VAL A 1 390 ? 19.928 33.478 36.259 1.00 22.10 449 VAL A O 1
ATOM 3194 N N . LEU A 1 391 ? 19.712 35.704 36.027 1.00 25.18 450 LEU A N 1
ATOM 3195 C CA . LEU A 1 391 ? 19.286 35.636 34.629 1.00 25.63 450 LEU A CA 1
ATOM 3196 C C . LEU A 1 391 ? 20.366 36.191 33.709 1.00 27.19 450 LEU A C 1
ATOM 3197 O O . LEU A 1 391 ? 21.204 36.992 34.134 1.00 27.89 450 LEU A O 1
ATOM 3202 N N . LEU A 1 392 ? 20.346 35.772 32.448 1.00 25.17 451 LEU A N 1
ATOM 3203 C CA . LEU A 1 392 ? 21.368 36.206 31.507 1.00 27.21 451 LEU A CA 1
ATOM 3204 C C . LEU A 1 392 ? 21.119 37.550 30.814 1.00 27.00 451 LEU A C 1
ATOM 3205 O O . LEU A 1 392 ? 20.003 38.094 30.914 1.00 26.57 451 LEU A O 1
ATOM 3211 N N . GLU B 1 1 ? -1.638 35.289 47.877 1.00 45.54 60 GLU B N 1
ATOM 3212 C CA . GLU B 1 1 ? -0.527 34.668 47.093 1.00 46.16 60 GLU B CA 1
ATOM 3213 C C . GLU B 1 1 ? -1.045 33.653 46.082 1.00 44.07 60 GLU B C 1
ATOM 3214 O O . GLU B 1 1 ? -1.976 32.904 46.366 1.00 44.47 60 GLU B O 1
ATOM 3220 N N . GLY B 1 2 ? -0.428 33.633 44.903 1.00 42.29 61 GLY B N 1
ATOM 3221 C CA . GLY B 1 2 ? -0.832 32.707 43.860 1.00 39.71 61 GLY B CA 1
ATOM 3222 C C . GLY B 1 2 ? -1.160 33.391 42.545 1.00 38.45 61 GLY B C 1
ATOM 3223 O O . GLY B 1 2 ? -0.988 34.598 42.418 1.00 37.46 61 GLY B O 1
ATOM 3224 N N . PRO B 1 3 ? -1.634 32.639 41.541 1.00 38.11 62 PRO B N 1
ATOM 3225 C CA . PRO B 1 3 ? -1.983 33.203 40.233 1.00 39.11 62 PRO B CA 1
ATOM 3226 C C . PRO B 1 3 ? -3.078 34.263 40.358 1.00 40.17 62 PRO B C 1
ATOM 3227 O O . PRO B 1 3 ? -3.950 34.164 41.223 1.00 40.52 62 PRO B O 1
ATOM 3231 N N . ILE B 1 4 ? -3.039 35.267 39.489 1.00 40.76 63 ILE B N 1
ATOM 3232 C CA . ILE B 1 4 ? -4.034 36.330 39.522 1.00 42.07 63 ILE B CA 1
ATOM 3233 C C . ILE B 1 4 ? -5.014 36.304 38.351 1.00 42.54 63 ILE B C 1
ATOM 3234 O O . ILE B 1 4 ? -6.147 36.760 38.487 1.00 44.22 63 ILE B O 1
ATOM 3239 N N . ASP B 1 5 ? -4.598 35.768 37.208 1.00 41.77 64 ASP B N 1
ATOM 3240 C CA . ASP B 1 5 ? -5.486 35.719 36.050 1.00 43.60 64 ASP B CA 1
ATOM 3241 C C . ASP B 1 5 ? -6.528 34.613 36.131 1.00 43.64 64 ASP B C 1
ATOM 3242 O O . ASP B 1 5 ? -6.442 33.705 36.964 1.00 42.32 64 ASP B O 1
ATOM 3247 N N . LYS B 1 6 ? -7.515 34.706 35.246 1.00 43.93 65 LYS B N 1
ATOM 3248 C CA . LYS B 1 6 ? -8.578 33.718 35.161 1.00 44.00 65 LYS B CA 1
ATOM 3249 C C . LYS B 1 6 ? -7.922 32.410 34.730 1.00 42.30 65 LYS B C 1
ATOM 3250 O O . LYS B 1 6 ? -7.048 32.411 33.872 1.00 41.52 65 LYS B O 1
ATOM 3256 N N . LEU B 1 7 ? -8.335 31.300 35.331 1.00 42.06 66 LEU B N 1
ATOM 3257 C CA . LEU B 1 7 ? -7.772 29.997 34.992 1.00 41.82 66 LEU B CA 1
ATOM 3258 C C . LEU B 1 7 ? -8.121 29.625 33.555 1.00 40.66 66 LEU B C 1
ATOM 3259 O O . LEU B 1 7 ? -9.272 29.746 33.140 1.00 41.64 66 LEU B O 1
ATOM 3264 N N . LYS B 1 8 ? -7.121 29.180 32.798 1.00 40.25 67 LYS B N 1
ATOM 3265 C CA . LYS B 1 8 ? -7.317 28.797 31.399 1.00 40.17 67 LYS B CA 1
ATOM 3266 C C . LYS B 1 8 ? -6.673 27.464 31.050 1.00 39.87 67 LYS B C 1
ATOM 3267 O O . LYS B 1 8 ? -5.934 26.877 31.846 1.00 40.66 67 LYS B O 1
ATOM 3273 N N . THR B 1 9 ? -6.970 27.001 29.840 1.00 39.01 68 THR B N 1
ATOM 3274 C CA . THR B 1 9 ? -6.401 25.776 29.296 1.00 39.32 68 THR B CA 1
ATOM 3275 C C . THR B 1 9 ? -5.896 26.187 27.921 1.00 39.96 68 THR B C 1
ATOM 3276 O O . THR B 1 9 ? -6.329 27.200 27.374 1.00 38.93 68 THR B O 1
ATOM 3280 N N . PRO B 1 10 ? -4.963 25.421 27.345 1.00 41.58 69 PRO B N 1
ATOM 3281 C CA . PRO B 1 10 ? -4.445 25.781 26.021 1.00 43.69 69 PRO B CA 1
ATOM 3282 C C . PRO B 1 10 ? -5.527 26.034 24.975 1.00 45.44 69 PRO B C 1
ATOM 3283 O O . PRO B 1 10 ? -5.298 26.742 23.997 1.00 46.91 69 PRO B O 1
ATOM 3287 N N . GLU B 1 11 ? -6.711 25.471 25.194 1.00 48.52 70 GLU B N 1
ATOM 3288 C CA . GLU B 1 11 ? -7.820 25.628 24.254 1.00 50.06 70 GLU B CA 1
ATOM 3289 C C . GLU B 1 11 ? -8.392 27.044 24.217 1.00 48.91 70 GLU B C 1
ATOM 3290 O O . GLU B 1 11 ? -8.904 27.486 23.190 1.00 48.24 70 GLU B O 1
ATOM 3296 N N . ASP B 1 12 ? -8.302 27.759 25.334 1.00 48.28 71 ASP B N 1
ATOM 3297 C CA . ASP B 1 12 ? -8.819 29.123 25.399 1.00 47.95 71 ASP B CA 1
ATOM 3298 C C . ASP B 1 12 ? -7.855 30.123 24.773 1.00 46.10 71 ASP B C 1
ATOM 3299 O O . ASP B 1 12 ? -8.122 31.324 24.753 1.00 46.55 71 ASP B O 1
ATOM 3304 N N . VAL B 1 13 ? -6.737 29.621 24.264 1.00 44.30 72 VAL B N 1
ATOM 3305 C CA . VAL B 1 13 ? -5.715 30.462 23.654 1.00 42.46 72 VAL B CA 1
ATOM 3306 C C . VAL B 1 13 ? -5.795 30.409 22.129 1.00 40.93 72 VAL B C 1
ATOM 3307 O O . VAL B 1 13 ? -5.770 29.330 21.544 1.00 42.91 72 VAL B O 1
ATOM 3311 N N . PRO B 1 14 ? -5.882 31.576 21.468 1.00 40.68 73 PRO B N 1
ATOM 3312 C CA . PRO B 1 14 ? -5.967 31.649 20.004 1.00 40.29 73 PRO B CA 1
ATOM 3313 C C . PRO B 1 14 ? -4.835 30.894 19.321 1.00 41.86 73 PRO B C 1
ATOM 3314 O O . PRO B 1 14 ? -3.710 30.875 19.812 1.00 42.84 73 PRO B O 1
ATOM 3318 N N . ASN B 1 15 ? -5.134 30.288 18.179 1.00 43.48 74 ASN B N 1
ATOM 3319 C CA . ASN B 1 15 ? -4.145 29.513 17.440 1.00 45.33 74 ASN B CA 1
ATOM 3320 C C . ASN B 1 15 ? -3.419 30.335 16.387 1.00 45.82 74 ASN B C 1
ATOM 3321 O O . ASN B 1 15 ? -2.430 29.883 15.810 1.00 46.19 74 ASN B O 1
ATOM 3326 N N . ASP B 1 16 ? -3.910 31.543 16.138 1.00 45.76 75 ASP B N 1
ATOM 3327 C CA . ASP B 1 16 ? -3.318 32.409 15.127 1.00 46.35 75 ASP B CA 1
ATOM 3328 C C . ASP B 1 16 ? -2.448 33.517 15.704 1.00 44.50 75 ASP B C 1
ATOM 3329 O O . ASP B 1 16 ? -2.747 34.069 16.759 1.00 43.35 75 ASP B O 1
ATOM 3334 N N . PRO B 1 17 ? -1.346 33.845 15.017 1.00 41.74 76 PRO B N 1
ATOM 3335 C CA . PRO B 1 17 ? -0.443 34.902 15.472 1.00 41.13 76 PRO B CA 1
ATOM 3336 C C . PRO B 1 17 ? -1.196 36.230 15.486 1.00 39.92 76 PRO B C 1
ATOM 3337 O O . PRO B 1 17 ? -1.980 36.505 14.580 1.00 39.97 76 PRO B O 1
ATOM 3341 N N . LEU B 1 18 ? -0.954 37.046 16.508 1.00 38.20 77 LEU B N 1
ATOM 3342 C CA . LEU B 1 18 ? -1.618 38.342 16.627 1.00 37.66 77 LEU B CA 1
ATOM 3343 C C . LEU B 1 18 ? -1.337 39.256 15.437 1.00 37.83 77 LEU B C 1
ATOM 3344 O O . LEU B 1 18 ? -0.371 39.061 14.699 1.00 36.79 77 LEU B O 1
ATOM 3349 N N . PRO B 1 19 ? -2.195 40.266 15.229 1.00 38.16 78 PRO B N 1
ATOM 3350 C CA . PRO B 1 19 ? -1.997 41.192 14.109 1.00 37.11 78 PRO B CA 1
ATOM 3351 C C . PRO B 1 19 ? -0.840 42.132 14.411 1.00 35.63 78 PRO B C 1
ATOM 3352 O O . PRO B 1 19 ? -0.680 42.580 15.548 1.00 35.44 78 PRO B O 1
ATOM 3356 N N . LEU B 1 20 ? -0.036 42.429 13.396 1.00 33.16 79 LEU B N 1
ATOM 3357 C CA . LEU B 1 20 ? 1.093 43.325 13.584 1.00 32.62 79 LEU B CA 1
ATOM 3358 C C . LEU B 1 20 ? 0.627 44.758 13.389 1.00 32.96 79 LEU B C 1
ATOM 3359 O O . LEU B 1 20 ? -0.472 44.990 12.887 1.00 32.55 79 LEU B O 1
ATOM 3364 N N . ILE B 1 21 ? 1.458 45.716 13.792 1.00 34.29 80 ILE B N 1
ATOM 3365 C CA . ILE B 1 21 ? 1.094 47.127 13.686 1.00 34.66 80 ILE B CA 1
ATOM 3366 C C . ILE B 1 21 ? 0.823 47.601 12.269 1.00 33.99 80 ILE B C 1
ATOM 3367 O O . ILE B 1 21 ? 1.365 47.070 11.295 1.00 34.51 80 ILE B O 1
ATOM 3372 N N . SER B 1 22 ? -0.027 48.615 12.176 1.00 32.82 81 SER B N 1
ATOM 3373 C CA . SER B 1 22 ? -0.396 49.206 10.903 1.00 32.12 81 SER B CA 1
ATOM 3374 C C . SER B 1 22 ? -0.283 50.719 11.005 1.00 32.21 81 SER B C 1
ATOM 3375 O O . SER B 1 22 ? -0.381 51.287 12.096 1.00 31.31 81 SER B O 1
ATOM 3378 N N . ASP B 1 23 ? -0.077 51.361 9.860 1.00 32.58 82 ASP B N 1
ATOM 3379 C CA . ASP B 1 23 ? 0.021 52.816 9.790 1.00 35.05 82 ASP B CA 1
ATOM 3380 C C . ASP B 1 23 ? -1.372 53.426 9.748 1.00 34.86 82 ASP B C 1
ATOM 3381 O O . ASP B 1 23 ? -1.537 54.638 9.886 1.00 36.36 82 ASP B O 1
ATOM 3386 N N . PHE B 1 24 ? -2.375 52.578 9.563 1.00 33.23 83 PHE B N 1
ATOM 3387 C CA . PHE B 1 24 ? -3.743 53.060 9.493 1.00 34.71 83 PHE B CA 1
ATOM 3388 C C . PHE B 1 24 ? -4.598 52.596 10.657 1.00 33.28 83 PHE B C 1
ATOM 3389 O O . PHE B 1 24 ? -4.210 51.709 11.414 1.00 33.04 83 PHE B O 1
ATOM 3397 N N . GLU B 1 25 ? -5.762 53.216 10.795 1.00 31.29 84 GLU B N 1
ATOM 3398 C CA . GLU B 1 25 ? -6.707 52.837 11.831 1.00 32.24 84 GLU B CA 1
ATOM 3399 C C . GLU B 1 25 ? -8.128 53.058 11.339 1.00 30.76 84 GLU B C 1
ATOM 3400 O O . GLU B 1 25 ? -8.382 53.908 10.480 1.00 28.18 84 GLU B O 1
ATOM 3406 N N . TRP B 1 26 ? -9.050 52.270 11.876 1.00 29.16 85 TRP B N 1
ATOM 3407 C CA . TRP B 1 26 ? -10.451 52.393 11.518 1.00 27.06 85 TRP B CA 1
ATOM 3408 C C . TRP B 1 26 ? -11.019 53.611 12.205 1.00 27.15 85 TRP B C 1
ATOM 3409 O O . TRP B 1 26 ? -10.680 53.912 13.351 1.00 27.51 85 TRP B O 1
ATOM 3420 N N . SER B 1 27 ? -11.887 54.319 11.502 1.00 27.92 86 SER B N 1
ATOM 3421 C CA . SER B 1 27 ? -12.526 55.478 12.085 1.00 28.31 86 SER B CA 1
ATOM 3422 C C . SER B 1 27 ? -13.962 55.531 11.574 1.00 29.61 86 SER B C 1
ATOM 3423 O O . SER B 1 27 ? -14.204 55.642 10.373 1.00 31.37 86 SER B O 1
ATOM 3426 N N . THR B 1 28 ? -14.911 55.415 12.493 1.00 27.70 87 THR B N 1
ATOM 3427 C CA . THR B 1 28 ? -16.316 55.455 12.140 1.00 28.66 87 THR B CA 1
ATOM 3428 C C . THR B 1 28 ? -16.703 56.907 11.949 1.00 29.23 87 THR B C 1
ATOM 3429 O O . THR B 1 28 ? -16.477 57.728 12.833 1.00 30.77 87 THR B O 1
ATOM 3433 N N . LEU B 1 29 ? -17.280 57.234 10.801 1.00 29.67 88 LEU B N 1
ATOM 3434 C CA . LEU B 1 29 ? -17.670 58.611 10.567 1.00 30.44 88 LEU B CA 1
ATOM 3435 C C . LEU B 1 29 ? -18.997 58.955 11.180 1.00 29.99 88 LEU B C 1
ATOM 3436 O O . LEU B 1 29 ? -19.908 58.135 11.235 1.00 29.94 88 LEU B O 1
ATOM 3441 N N . ASP B 1 30 ? -19.082 60.190 11.644 1.00 29.23 89 ASP B N 1
ATOM 3442 C CA . ASP B 1 30 ? -20.295 60.733 12.217 1.00 30.04 89 ASP B CA 1
ATOM 3443 C C . ASP B 1 30 ? -20.620 61.849 11.230 1.00 28.58 89 ASP B C 1
ATOM 3444 O O . ASP B 1 30 ? -20.092 62.955 11.336 1.00 27.39 89 ASP B O 1
ATOM 3449 N N . ILE B 1 31 ? -21.460 61.549 10.246 1.00 28.86 90 ILE B N 1
ATOM 3450 C CA . ILE B 1 31 ? -21.800 62.554 9.248 1.00 30.80 90 ILE B CA 1
ATOM 3451 C C . ILE B 1 31 ? -22.654 63.681 9.808 1.00 30.69 90 ILE B C 1
ATOM 3452 O O . ILE B 1 31 ? -22.975 64.630 9.094 1.00 32.93 90 ILE B O 1
ATOM 3457 N N . ASP B 1 32 ? -23.029 63.583 11.079 1.00 29.75 91 ASP B N 1
ATOM 3458 C CA . ASP B 1 32 ? -23.808 64.645 11.689 1.00 30.62 91 ASP B CA 1
ATOM 3459 C C . ASP B 1 32 ? -22.873 65.710 12.228 1.00 30.81 91 ASP B C 1
ATOM 3460 O O . ASP B 1 32 ? -23.308 66.781 12.630 1.00 30.08 91 ASP B O 1
ATOM 3465 N N . ASP B 1 33 ? -21.580 65.394 12.230 1.00 29.62 92 ASP B N 1
ATOM 3466 C CA . ASP B 1 33 ? -20.547 66.327 12.650 1.00 26.89 92 ASP B CA 1
ATOM 3467 C C . ASP B 1 33 ? -20.121 67.010 11.344 1.00 25.61 92 ASP B C 1
ATOM 3468 O O . ASP B 1 33 ? -19.532 66.379 10.471 1.00 23.75 92 ASP B O 1
ATOM 3473 N N . ASN B 1 34 ? -20.439 68.294 11.210 1.00 27.42 93 ASN B N 1
ATOM 3474 C CA . ASN B 1 34 ? -20.116 69.051 9.997 1.00 27.59 93 ASN B CA 1
ATOM 3475 C C . ASN B 1 34 ? -18.678 68.948 9.508 1.00 28.41 93 ASN B C 1
ATOM 3476 O O . ASN B 1 34 ? -18.433 68.990 8.302 1.00 28.59 93 ASN B O 1
ATOM 3481 N N . LEU B 1 35 ? -17.723 68.830 10.427 1.00 28.14 94 LEU B N 1
ATOM 3482 C CA . LEU B 1 35 ? -16.331 68.725 10.013 1.00 27.30 94 LEU B CA 1
ATOM 3483 C C . LEU B 1 35 ? -16.079 67.369 9.383 1.00 26.67 94 LEU B C 1
ATOM 3484 O O . LEU B 1 35 ? -15.353 67.264 8.394 1.00 29.03 94 LEU B O 1
ATOM 3489 N N . GLN B 1 36 ? -16.671 66.326 9.949 1.00 25.53 95 GLN B N 1
ATOM 3490 C CA . GLN B 1 36 ? -16.474 64.995 9.394 1.00 27.46 95 GLN B CA 1
ATOM 3491 C C . GLN B 1 36 ? -17.169 64.842 8.046 1.00 26.10 95 GLN B C 1
ATOM 3492 O O . GLN B 1 36 ? -16.655 64.179 7.156 1.00 27.89 95 GLN B O 1
ATOM 3498 N N . LEU B 1 37 ? -18.332 65.464 7.892 1.00 25.41 96 LEU B N 1
ATOM 3499 C CA . LEU B 1 37 ? -19.064 65.389 6.632 1.00 25.18 96 LEU B CA 1
ATOM 3500 C C . LEU B 1 37 ? -18.208 66.027 5.544 1.00 25.22 96 LEU B C 1
ATOM 3501 O O . LEU B 1 37 ? -18.146 65.524 4.418 1.00 23.85 96 LEU B O 1
ATOM 3506 N N . ASP B 1 38 ? -17.535 67.123 5.896 1.00 24.66 97 ASP B N 1
ATOM 3507 C CA . ASP B 1 38 ? -16.682 67.830 4.952 1.00 27.05 97 ASP B CA 1
ATOM 3508 C C . ASP B 1 38 ? -15.496 66.968 4.500 1.00 27.20 97 ASP B C 1
ATOM 3509 O O . ASP B 1 38 ? -15.130 66.981 3.324 1.00 26.38 97 ASP B O 1
ATOM 3514 N N . GLU B 1 39 ? -14.905 66.217 5.427 1.00 26.65 98 GLU B N 1
ATOM 3515 C CA . GLU B 1 39 ? -13.785 65.344 5.087 1.00 26.42 98 GLU B CA 1
ATOM 3516 C C . GLU B 1 39 ? -14.215 64.288 4.075 1.00 24.50 98 GLU B C 1
ATOM 3517 O O . GLU B 1 39 ? -13.456 63.920 3.192 1.00 24.77 98 GLU B O 1
ATOM 3523 N N . LEU B 1 40 ? -15.430 63.781 4.219 1.00 24.11 99 LEU B N 1
ATOM 3524 C CA . LEU B 1 40 ? -15.919 62.766 3.292 1.00 24.58 99 LEU B CA 1
ATOM 3525 C C . LEU B 1 40 ? -16.097 63.411 1.909 1.00 23.03 99 LEU B C 1
ATOM 3526 O O . LEU B 1 40 ? -15.733 62.842 0.885 1.00 22.59 99 LEU B O 1
ATOM 3531 N N . TYR B 1 41 ? -16.658 64.610 1.899 1.00 21.86 100 TYR B N 1
ATOM 3532 C CA . TYR B 1 41 ? -16.872 65.347 0.672 1.00 24.28 100 TYR B CA 1
ATOM 3533 C C . TYR B 1 41 ? -15.549 65.558 -0.069 1.00 26.00 100 TYR B C 1
ATOM 3534 O O . TYR B 1 41 ? -15.431 65.257 -1.253 1.00 27.34 100 TYR B O 1
ATOM 3543 N N . LYS B 1 42 ? -14.548 66.070 0.635 1.00 27.79 101 LYS B N 1
ATOM 3544 C CA . LYS B 1 42 ? -13.266 66.334 0.009 1.00 29.11 101 LYS B CA 1
ATOM 3545 C C . LYS B 1 42 ? -12.528 65.076 -0.419 1.00 29.41 101 LYS B C 1
ATOM 3546 O O . LYS B 1 42 ? -11.805 65.089 -1.412 1.00 29.84 101 LYS B O 1
ATOM 3552 N N . LEU B 1 43 ? -12.715 63.983 0.309 1.00 28.48 102 LEU B N 1
ATOM 3553 C CA . LEU B 1 43 ? -12.065 62.740 -0.069 1.00 27.48 102 LEU B CA 1
ATOM 3554 C C . LEU B 1 43 ? -12.639 62.308 -1.421 1.00 27.47 102 LEU B C 1
ATOM 3555 O O . LEU B 1 43 ? -11.893 62.061 -2.371 1.00 28.82 102 LEU B O 1
ATOM 3560 N N . LEU B 1 44 ? -13.966 62.250 -1.517 1.00 26.42 103 LEU B N 1
ATOM 3561 C CA . LEU B 1 44 ? -14.613 61.833 -2.759 1.00 26.88 103 LEU B CA 1
ATOM 3562 C C . LEU B 1 44 ? -14.581 62.848 -3.907 1.00 27.25 103 LEU B C 1
ATOM 3563 O O . LEU B 1 44 ? -14.597 62.449 -5.069 1.00 27.46 103 LEU B O 1
ATOM 3568 N N . TYR B 1 45 ? -14.526 64.143 -3.606 1.00 27.35 104 TYR B N 1
ATOM 3569 C CA . TYR B 1 45 ? -14.464 65.139 -4.677 1.00 27.76 104 TYR B CA 1
ATOM 3570 C C . TYR B 1 45 ? -13.199 64.904 -5.504 1.00 29.62 104 TYR B C 1
ATOM 3571 O O . TYR B 1 45 ? -13.224 64.968 -6.734 1.00 29.81 104 TYR B O 1
ATOM 3580 N N . ASP B 1 46 ? -12.095 64.631 -4.812 1.00 29.32 105 ASP B N 1
ATOM 3581 C CA . ASP B 1 46 ? -10.815 64.396 -5.462 1.00 31.40 105 ASP B CA 1
ATOM 3582 C C . ASP B 1 46 ? -10.505 62.972 -5.878 1.00 30.93 105 ASP B C 1
ATOM 3583 O O . ASP B 1 46 ? -9.689 62.768 -6.766 1.00 30.63 105 ASP B O 1
ATOM 3588 N N . ASN B 1 47 ? -11.135 61.983 -5.253 1.00 30.88 106 ASN B N 1
ATOM 3589 C CA . ASN B 1 47 ? -10.790 60.609 -5.592 1.00 28.46 106 ASN B CA 1
ATOM 3590 C C . ASN B 1 47 ? -11.881 59.639 -6.015 1.00 27.74 106 ASN B C 1
ATOM 3591 O O . ASN B 1 47 ? -11.619 58.446 -6.082 1.00 29.31 106 ASN B O 1
ATOM 3596 N N . TYR B 1 48 ? -13.084 60.111 -6.325 1.00 28.80 107 TYR B N 1
ATOM 3597 C CA . TYR B 1 48 ? -14.137 59.166 -6.702 1.00 29.27 107 TYR B CA 1
ATOM 3598 C C . TYR B 1 48 ? -14.225 58.796 -8.191 1.00 28.59 107 TYR B C 1
ATOM 3599 O O . TYR B 1 48 ? -13.379 59.177 -8.993 1.00 28.15 107 TYR B O 1
ATOM 3608 N N . VAL B 1 49 ? -15.267 58.043 -8.535 1.00 29.71 108 VAL B N 1
ATOM 3609 C CA . VAL B 1 49 ? -15.505 57.556 -9.889 1.00 29.24 108 VAL B CA 1
ATOM 3610 C C . VAL B 1 49 ? -15.443 58.580 -11.021 1.00 31.16 108 VAL B C 1
ATOM 3611 O O . VAL B 1 49 ? -16.054 59.653 -10.963 1.00 30.38 108 VAL B O 1
ATOM 3615 N N . GLU B 1 50 ? -14.696 58.220 -12.059 1.00 32.00 109 GLU B N 1
ATOM 3616 C CA . GLU B 1 50 ? -14.525 59.054 -13.240 1.00 32.26 109 GLU B CA 1
ATOM 3617 C C . GLU B 1 50 ? -14.961 58.246 -14.455 1.00 33.67 109 GLU B C 1
ATOM 3618 O O . GLU B 1 50 ? -15.137 57.032 -14.365 1.00 34.01 109 GLU B O 1
ATOM 3624 N N . ASP B 1 51 ? -15.140 58.915 -15.588 1.00 35.31 110 ASP B N 1
ATOM 3625 C CA . ASP B 1 51 ? -15.534 58.223 -16.806 1.00 36.87 110 ASP B CA 1
ATOM 3626 C C . ASP B 1 51 ? -14.284 57.514 -17.342 1.00 39.22 110 ASP B C 1
ATOM 3627 O O . ASP B 1 51 ? -13.198 57.677 -16.787 1.00 38.24 110 ASP B O 1
ATOM 3632 N N . ILE B 1 52 ? -14.425 56.741 -18.418 1.00 41.69 111 ILE B N 1
ATOM 3633 C CA . ILE B 1 52 ? -13.282 56.015 -18.978 1.00 45.24 111 ILE B CA 1
ATOM 3634 C C . ILE B 1 52 ? -12.123 56.906 -19.461 1.00 45.27 111 ILE B C 1
ATOM 3635 O O . ILE B 1 52 ? -10.959 56.526 -19.355 1.00 46.73 111 ILE B O 1
ATOM 3640 N N . ASP B 1 53 ? -12.435 58.095 -19.965 1.00 45.76 112 ASP B N 1
ATOM 3641 C CA . ASP B 1 53 ? -11.404 58.998 -20.471 1.00 44.94 112 ASP B CA 1
ATOM 3642 C C . ASP B 1 53 ? -10.930 60.039 -19.454 1.00 44.69 112 ASP B C 1
ATOM 3643 O O . ASP B 1 53 ? -10.210 60.980 -19.802 1.00 44.16 112 ASP B O 1
ATOM 3648 N N . ALA B 1 54 ? -11.331 59.859 -18.198 1.00 42.93 113 ALA B N 1
ATOM 3649 C CA . ALA B 1 54 ? -10.950 60.761 -17.115 1.00 41.86 113 ALA B CA 1
ATOM 3650 C C . ALA B 1 54 ? -11.125 62.248 -17.435 1.00 41.37 113 ALA B C 1
ATOM 3651 O O . ALA B 1 54 ? -10.185 63.037 -17.307 1.00 40.61 113 ALA B O 1
ATOM 3653 N N . THR B 1 55 ? -12.329 62.624 -17.848 1.00 40.14 114 THR B N 1
ATOM 3654 C CA . THR B 1 55 ? -12.635 64.018 -18.159 1.00 40.25 114 THR B CA 1
ATOM 3655 C C . THR B 1 55 ? -13.682 64.549 -17.169 1.00 39.08 114 THR B C 1
ATOM 3656 O O . THR B 1 55 ? -13.787 65.757 -16.940 1.00 37.17 114 THR B O 1
ATOM 3660 N N . PHE B 1 56 ? -14.439 63.628 -16.572 1.00 38.35 115 PHE B N 1
ATOM 3661 C CA . PHE B 1 56 ? -15.470 63.977 -15.594 1.00 37.35 115 PHE B CA 1
ATOM 3662 C C . PHE B 1 56 ? -15.347 63.118 -14.329 1.00 37.51 115 PHE B C 1
ATOM 3663 O O . PHE B 1 56 ? -14.792 62.015 -14.356 1.00 36.06 115 PHE B O 1
ATOM 3671 N N . ARG B 1 57 ? -15.873 63.633 -13.223 1.00 35.95 116 ARG B N 1
ATOM 3672 C CA . ARG B 1 57 ? -15.862 62.903 -11.964 1.00 34.08 116 ARG B CA 1
ATOM 3673 C C . ARG B 1 57 ? -17.152 63.203 -11.206 1.00 31.93 116 ARG B C 1
ATOM 3674 O O . ARG B 1 57 ? -17.594 64.352 -11.150 1.00 30.95 116 ARG B O 1
ATOM 3682 N N . PHE B 1 58 ? -17.757 62.170 -10.625 1.00 30.58 117 PHE B N 1
ATOM 3683 C CA . PHE B 1 58 ? -18.991 62.355 -9.875 1.00 27.07 117 PHE B CA 1
ATOM 3684 C C . PHE B 1 58 ? -18.770 63.378 -8.783 1.00 26.36 117 PHE B C 1
ATOM 3685 O O . PHE B 1 58 ? -17.724 63.385 -8.137 1.00 27.09 117 PHE B O 1
ATOM 3693 N N . LYS B 1 59 ? -19.746 64.255 -8.591 1.00 25.29 118 LYS B N 1
ATOM 3694 C CA . LYS B 1 59 ? -19.646 65.265 -7.549 1.00 27.02 118 LYS B CA 1
ATOM 3695 C C . LYS B 1 59 ? -20.835 65.176 -6.585 1.00 26.26 118 LYS B C 1
ATOM 3696 O O . LYS B 1 59 ? -21.869 65.806 -6.801 1.00 26.00 118 LYS B O 1
ATOM 3702 N N . TYR B 1 60 ? -20.672 64.378 -5.533 1.00 25.56 119 TYR B N 1
ATOM 3703 C CA . TYR B 1 60 ? -21.694 64.205 -4.508 1.00 24.38 119 TYR B CA 1
ATOM 3704 C C . TYR B 1 60 ? -21.527 65.298 -3.460 1.00 24.57 119 TYR B C 1
ATOM 3705 O O . TYR B 1 60 ? -20.494 65.374 -2.798 1.00 26.68 119 TYR B O 1
ATOM 3714 N N . SER B 1 61 ? -22.555 66.123 -3.292 1.00 23.97 120 SER B N 1
ATOM 3715 C CA . SER B 1 61 ? -22.518 67.223 -2.332 1.00 23.39 120 SER B CA 1
ATOM 3716 C C . SER B 1 61 ? -22.806 66.802 -0.894 1.00 24.02 120 SER B C 1
ATOM 3717 O O . SER B 1 61 ? -23.227 65.676 -0.624 1.00 25.64 120 SER B O 1
ATOM 3720 N N . HIS B 1 62 ? -22.592 67.737 0.021 1.00 24.65 121 HIS B N 1
ATOM 3721 C CA . HIS B 1 62 ? -22.845 67.512 1.431 1.00 26.05 121 HIS B CA 1
ATOM 3722 C C . HIS B 1 62 ? -24.310 67.126 1.620 1.00 26.76 121 HIS B C 1
ATOM 3723 O O . HIS B 1 62 ? -24.623 66.165 2.324 1.00 28.16 121 HIS B O 1
ATOM 3730 N N . GLU B 1 63 ? -25.204 67.875 0.981 1.00 27.59 122 GLU B N 1
ATOM 3731 C CA . GLU B 1 63 ? -26.637 67.604 1.082 1.00 30.13 122 GLU B CA 1
ATOM 3732 C C . GLU B 1 63 ? -27.006 66.236 0.507 1.00 28.36 122 GLU B C 1
ATOM 3733 O O . GLU B 1 63 ? -27.922 65.582 1.003 1.00 28.96 122 GLU B O 1
ATOM 3739 N N . PHE B 1 64 ? -26.304 65.804 -0.537 1.00 26.20 123 PHE B N 1
ATOM 3740 C CA . PHE B 1 64 ? -26.598 64.506 -1.132 1.00 24.65 123 PHE B CA 1
ATOM 3741 C C . PHE B 1 64 ? -26.266 63.425 -0.105 1.00 24.35 123 PHE B C 1
ATOM 3742 O O . PHE B 1 64 ? -27.064 62.521 0.134 1.00 24.51 123 PHE B O 1
ATOM 3750 N N . PHE B 1 65 ? -25.089 63.523 0.504 1.00 22.81 124 PHE B N 1
ATOM 3751 C CA . PHE B 1 65 ? -24.692 62.550 1.517 1.00 23.93 124 PHE B CA 1
ATOM 3752 C C . PHE B 1 65 ? -25.703 62.488 2.668 1.00 22.93 124 PHE B C 1
ATOM 3753 O O . PHE B 1 65 ? -26.073 61.410 3.098 1.00 23.80 124 PHE B O 1
ATOM 3761 N N . GLN B 1 66 ? -26.142 63.641 3.162 1.00 24.97 125 GLN B N 1
ATOM 3762 C CA . GLN B 1 66 ? -27.094 63.679 4.267 1.00 27.31 125 GLN B CA 1
ATOM 3763 C C . GLN B 1 66 ? -28.393 62.984 3.887 1.00 28.23 125 GLN B C 1
ATOM 3764 O O . GLN B 1 66 ? -29.064 62.375 4.728 1.00 28.95 125 GLN B O 1
ATOM 3770 N N . TRP B 1 67 ? -28.737 63.070 2.609 1.00 26.95 126 TRP B N 1
ATOM 3771 C CA . TRP B 1 67 ? -29.940 62.431 2.103 1.00 26.21 126 TRP B CA 1
ATOM 3772 C C . TRP B 1 67 ? -29.704 60.939 1.912 1.00 26.22 126 TRP B C 1
ATOM 3773 O O . TRP B 1 67 ? -30.373 60.110 2.533 1.00 28.57 126 TRP B O 1
ATOM 3784 N N . ALA B 1 68 ? -28.738 60.620 1.052 1.00 25.66 127 ALA B N 1
ATOM 3785 C CA . ALA B 1 68 ? -28.386 59.249 0.700 1.00 25.24 127 ALA B CA 1
ATOM 3786 C C . ALA B 1 68 ? -27.938 58.331 1.830 1.00 27.15 127 ALA B C 1
ATOM 3787 O O . ALA B 1 68 ? -28.191 57.126 1.781 1.00 28.67 127 ALA B O 1
ATOM 3789 N N . LEU B 1 69 ? -27.280 58.879 2.846 1.00 27.00 128 LEU B N 1
ATOM 3790 C CA . LEU B 1 69 ? -26.785 58.038 3.932 1.00 26.65 128 LEU B CA 1
ATOM 3791 C C . LEU B 1 69 ? -27.608 58.038 5.213 1.00 26.94 128 LEU B C 1
ATOM 3792 O O . LEU B 1 69 ? -27.235 57.383 6.185 1.00 29.22 128 LEU B O 1
ATOM 3797 N N . LYS B 1 70 ? -28.735 58.737 5.224 1.00 25.94 129 LYS B N 1
ATOM 3798 C CA . LYS B 1 70 ? -29.535 58.776 6.435 1.00 26.69 129 LYS B CA 1
ATOM 3799 C C . LYS B 1 70 ? -31.012 58.403 6.327 1.00 25.65 129 LYS B C 1
ATOM 3800 O O . LYS B 1 70 ? -31.865 59.065 6.909 1.00 26.50 129 LYS B O 1
ATOM 3806 N N . PRO B 1 71 ? -31.341 57.347 5.573 1.00 25.05 130 PRO B N 1
ATOM 3807 C CA . PRO B 1 71 ? -32.763 57.003 5.505 1.00 26.54 130 PRO B CA 1
ATOM 3808 C C . PRO B 1 71 ? -33.146 56.412 6.872 1.00 28.76 130 PRO B C 1
ATOM 3809 O O . PRO B 1 71 ? -32.276 56.006 7.638 1.00 26.84 130 PRO B O 1
ATOM 3813 N N . PRO B 1 72 ? -34.446 56.360 7.197 1.00 31.06 131 PRO B N 1
ATOM 3814 C CA . PRO B 1 72 ? -34.820 55.800 8.502 1.00 31.28 131 PRO B CA 1
ATOM 3815 C C . PRO B 1 72 ? -34.196 54.441 8.772 1.00 31.75 131 PRO B C 1
ATOM 3816 O O . PRO B 1 72 ? -34.199 53.561 7.905 1.00 33.87 131 PRO B O 1
ATOM 3820 N N . GLY B 1 73 ? -33.646 54.286 9.975 1.00 30.15 132 GLY B N 1
ATOM 3821 C CA . GLY B 1 73 ? -33.017 53.034 10.352 1.00 28.96 132 GLY B CA 1
ATOM 3822 C C . GLY B 1 73 ? -31.524 53.010 10.071 1.00 30.16 132 GLY B C 1
ATOM 3823 O O . GLY B 1 73 ? -30.855 52.003 10.318 1.00 30.11 132 GLY B O 1
ATOM 3824 N N . TRP B 1 74 ? -30.984 54.113 9.564 1.00 27.39 133 TRP B N 1
ATOM 3825 C CA . TRP B 1 74 ? -29.562 54.151 9.265 1.00 27.73 133 TRP B CA 1
ATOM 3826 C C . TRP B 1 74 ? -28.702 53.972 10.524 1.00 27.87 133 TRP B C 1
ATOM 3827 O O . TRP B 1 74 ? -29.146 54.268 11.643 1.00 24.17 133 TRP B O 1
ATOM 3838 N N . ARG B 1 75 ? -27.480 53.483 10.319 1.00 26.46 134 ARG B N 1
ATOM 3839 C CA . ARG B 1 75 ? -26.534 53.262 11.403 1.00 29.05 134 ARG B CA 1
ATOM 3840 C C . ARG B 1 75 ? -25.224 54.017 11.191 1.00 28.27 134 ARG B C 1
ATOM 3841 O O . ARG B 1 75 ? -24.671 54.023 10.091 1.00 29.16 134 ARG B O 1
ATOM 3849 N N . LYS B 1 76 ? -24.724 54.639 12.253 1.00 28.23 135 LYS B N 1
ATOM 3850 C CA . LYS B 1 76 ? -23.463 55.366 12.180 1.00 29.11 135 LYS B CA 1
ATOM 3851 C C . LYS B 1 76 ? -22.297 54.417 11.919 1.00 27.79 135 LYS B C 1
ATOM 3852 O O . LYS B 1 76 ? -21.433 54.712 11.102 1.00 25.82 135 LYS B O 1
ATOM 3858 N N . ASP B 1 77 ? -22.279 53.273 12.599 1.00 27.62 136 ASP B N 1
ATOM 3859 C CA . ASP B 1 77 ? -21.183 52.327 12.425 1.00 28.82 136 ASP B CA 1
ATOM 3860 C C . ASP B 1 77 ? -21.127 51.664 11.048 1.00 27.72 136 ASP B C 1
ATOM 3861 O O . ASP B 1 77 ? -20.248 50.843 10.791 1.00 28.15 136 ASP B O 1
ATOM 3866 N N . TRP B 1 78 ? -22.051 52.022 10.160 1.00 26.37 137 TRP B N 1
ATOM 3867 C CA . TRP B 1 78 ? -22.045 51.477 8.797 1.00 24.83 137 TRP B CA 1
ATOM 3868 C C . TRP B 1 78 ? -21.355 52.439 7.816 1.00 23.88 137 TRP B C 1
ATOM 3869 O O . TRP B 1 78 ? -21.319 52.202 6.607 1.00 22.21 137 TRP B O 1
ATOM 3880 N N . HIS B 1 79 ? -20.818 53.525 8.365 1.00 22.23 138 HIS B N 1
ATOM 3881 C CA . HIS B 1 79 ? -20.094 54.538 7.603 1.00 23.45 138 HIS B CA 1
ATOM 3882 C C . HIS B 1 79 ? -18.639 54.363 8.038 1.00 23.35 138 HIS B C 1
ATOM 3883 O O . HIS B 1 79 ? -18.163 55.024 8.958 1.00 21.20 138 HIS B O 1
ATOM 3890 N N . VAL B 1 80 ? -17.954 53.450 7.360 1.00 23.02 139 VAL B N 1
ATOM 3891 C CA . VAL B 1 80 ? -16.587 53.078 7.692 1.00 24.85 139 VAL B CA 1
ATOM 3892 C C . VAL B 1 80 ? -15.455 53.839 7.018 1.00 23.75 139 VAL B C 1
ATOM 3893 O O . VAL B 1 80 ? -15.260 53.753 5.806 1.00 24.01 139 VAL B O 1
ATOM 3897 N N . GLY B 1 81 ? -14.694 54.566 7.824 1.00 23.47 140 GLY B N 1
ATOM 3898 C CA . GLY B 1 81 ? -13.571 55.314 7.302 1.00 24.94 140 GLY B CA 1
ATOM 3899 C C . GLY B 1 81 ? -12.247 54.706 7.738 1.00 28.21 140 GLY B C 1
ATOM 3900 O O . GLY B 1 81 ? -12.187 53.867 8.644 1.00 28.13 140 GLY B O 1
ATOM 3901 N N . VAL B 1 82 ? -11.176 55.109 7.073 1.00 29.18 141 VA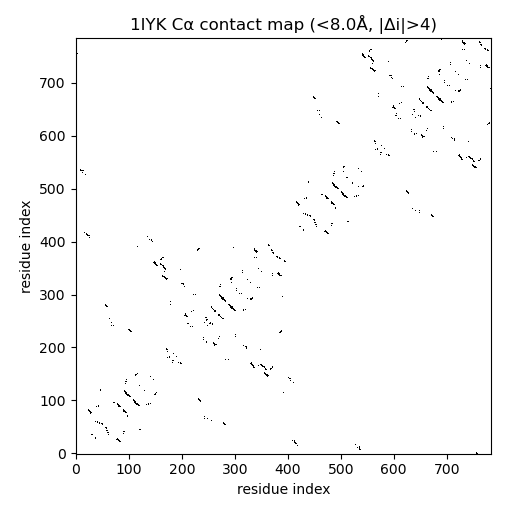L B N 1
ATOM 3902 C CA . VAL B 1 82 ? -9.846 54.633 7.418 1.00 29.48 141 VAL B CA 1
ATOM 3903 C C . VAL B 1 82 ? -8.955 55.860 7.440 1.00 29.77 141 VAL B C 1
ATOM 3904 O O . VAL B 1 82 ? -8.943 56.639 6.487 1.00 30.38 141 VAL B O 1
ATOM 3908 N N . ARG B 1 83 ? -8.228 56.048 8.535 1.00 29.11 142 ARG B N 1
ATOM 3909 C CA . ARG B 1 83 ? -7.345 57.199 8.657 1.00 29.45 142 ARG B CA 1
ATOM 3910 C C . ARG B 1 83 ? -5.895 56.785 8.837 1.00 30.51 142 ARG B C 1
ATOM 3911 O O . ARG B 1 83 ? -5.609 55.644 9.194 1.00 30.42 142 ARG B O 1
ATOM 3919 N N . VAL B 1 84 ? -4.987 57.719 8.566 1.00 31.51 143 VAL B N 1
ATOM 3920 C CA . VAL B 1 84 ? -3.563 57.479 8.749 1.00 34.86 143 VAL B CA 1
ATOM 3921 C C . VAL B 1 84 ? -3.277 57.912 10.186 1.00 36.47 143 VAL B C 1
ATOM 3922 O O . VAL B 1 84 ? -3.590 59.039 10.574 1.00 36.92 143 VAL B O 1
ATOM 3926 N N . LYS B 1 85 ? -2.715 57.005 10.977 1.00 39.06 144 LYS B N 1
ATOM 3927 C CA . LYS B 1 85 ? -2.412 57.276 12.381 1.00 40.52 144 LYS B CA 1
ATOM 3928 C C . LYS B 1 85 ? -1.679 58.586 12.664 1.00 40.94 144 LYS B C 1
ATOM 3929 O O . LYS B 1 85 ? -2.118 59.382 13.494 1.00 39.52 144 LYS B O 1
ATOM 3935 N N . SER B 1 86 ? -0.558 58.802 11.982 1.00 42.12 145 SER B N 1
ATOM 3936 C CA . SER B 1 86 ? 0.251 59.995 12.213 1.00 42.24 145 SER B CA 1
ATOM 3937 C C . SER B 1 86 ? -0.415 61.338 11.932 1.00 42.74 145 SER B C 1
ATOM 3938 O O . SER B 1 86 ? -0.279 62.271 12.726 1.00 42.93 145 SER B O 1
ATOM 3941 N N . THR B 1 87 ? -1.144 61.440 10.826 1.00 42.35 146 THR B N 1
ATOM 3942 C CA . THR B 1 87 ? -1.790 62.700 10.477 1.00 41.74 146 THR B CA 1
ATOM 3943 C C . THR B 1 87 ? -3.274 62.781 10.833 1.00 41.10 146 THR B C 1
ATOM 3944 O O . THR B 1 87 ? -3.792 63.859 11.110 1.00 42.20 146 THR B O 1
ATOM 3948 N N . GLY B 1 88 ? -3.958 61.645 10.831 1.00 39.79 147 GLY B N 1
ATOM 3949 C CA . GLY B 1 88 ? -5.376 61.652 11.144 1.00 36.04 147 GLY B CA 1
ATOM 3950 C C . GLY B 1 88 ? -6.222 61.954 9.916 1.00 34.26 147 GLY B C 1
ATOM 3951 O O . GLY B 1 88 ? -7.421 62.203 10.024 1.00 33.25 147 GLY B O 1
ATOM 3952 N N . LYS B 1 89 ? -5.604 61.922 8.740 1.00 33.35 148 LYS B N 1
ATOM 3953 C CA . LYS B 1 89 ? -6.328 62.204 7.507 1.00 33.99 148 LYS B CA 1
ATOM 3954 C C . LYS B 1 89 ? -7.128 61.012 7.027 1.00 31.86 148 LYS B C 1
ATOM 3955 O O . LYS B 1 89 ? -6.634 59.887 7.032 1.00 30.91 148 LYS B O 1
ATOM 3961 N N . LEU B 1 90 ? -8.367 61.279 6.615 1.00 29.56 149 LEU B N 1
ATOM 3962 C CA . LEU B 1 90 ? -9.270 60.251 6.103 1.00 28.54 149 LEU B CA 1
ATOM 3963 C C . LEU B 1 90 ? -8.795 59.888 4.702 1.00 26.73 149 LEU B C 1
ATOM 3964 O O . LEU B 1 90 ? -8.739 60.753 3.828 1.00 29.09 149 LEU B O 1
ATOM 3969 N N . VAL B 1 91 ? -8.455 58.621 4.479 1.00 23.95 150 VAL B N 1
ATOM 3970 C CA . VAL B 1 91 ? -7.962 58.196 3.167 1.00 21.21 150 VAL B CA 1
ATOM 3971 C C . VAL B 1 91 ? -8.780 57.113 2.467 1.00 21.96 150 VAL B C 1
ATOM 3972 O O . VAL B 1 91 ? -8.491 56.757 1.323 1.00 22.82 150 VAL B O 1
ATOM 3976 N N . ALA B 1 92 ? -9.787 56.574 3.143 1.00 21.68 151 ALA B N 1
ATOM 3977 C CA . ALA B 1 92 ? -10.615 55.526 2.548 1.00 22.25 151 ALA B CA 1
ATOM 3978 C C . ALA B 1 92 ? -11.996 55.509 3.184 1.00 23.22 151 ALA B C 1
ATOM 3979 O O . ALA B 1 92 ? -12.175 55.950 4.323 1.00 23.38 151 ALA B O 1
ATOM 3981 N N . PHE B 1 93 ? -12.973 54.987 2.450 1.00 23.87 152 PHE B N 1
ATOM 3982 C CA . PHE B 1 93 ? -14.339 54.956 2.945 1.00 22.69 152 PHE B CA 1
ATOM 3983 C C . PHE B 1 93 ? -15.182 53.917 2.225 1.00 22.66 152 PHE B C 1
ATOM 3984 O O . PHE B 1 93 ? -14.889 53.538 1.099 1.00 21.85 152 PHE B O 1
ATOM 3992 N N . ILE B 1 94 ? -16.230 53.461 2.903 1.00 22.12 153 ILE B N 1
ATOM 3993 C CA . ILE B 1 94 ? -17.191 52.511 2.352 1.00 22.34 153 ILE B CA 1
ATOM 3994 C C . ILE B 1 94 ? -18.433 52.661 3.234 1.00 22.35 153 ILE B C 1
ATOM 3995 O O . ILE B 1 94 ? -18.314 52.968 4.418 1.00 21.97 153 ILE B O 1
ATOM 4000 N N . ALA B 1 95 ? -19.617 52.460 2.669 1.00 22.72 154 ALA B N 1
ATOM 4001 C CA . ALA B 1 95 ? -20.844 52.607 3.447 1.00 20.59 154 ALA B CA 1
ATOM 4002 C C . ALA B 1 95 ? -21.920 51.580 3.121 1.00 22.67 154 ALA B C 1
ATOM 4003 O O . ALA B 1 95 ? -21.982 51.040 2.013 1.00 23.06 154 ALA B O 1
ATOM 4005 N N . ALA B 1 96 ? -22.762 51.307 4.111 1.00 22.67 155 ALA B N 1
ATOM 4006 C CA . ALA B 1 96 ? -23.865 50.385 3.945 1.00 22.81 155 ALA B CA 1
ATOM 4007 C C . ALA B 1 96 ? -25.099 51.145 4.388 1.00 23.49 155 ALA B C 1
ATOM 4008 O O . ALA B 1 96 ? -25.066 51.881 5.375 1.00 25.74 155 ALA B O 1
ATOM 4010 N N . THR B 1 97 ? -26.177 50.978 3.639 1.00 23.75 156 THR B N 1
ATOM 4011 C CA . THR B 1 97 ? -27.431 51.638 3.941 1.00 24.88 156 THR B CA 1
ATOM 4012 C C . THR B 1 97 ? -28.520 50.569 3.923 1.00 25.20 156 THR B C 1
ATOM 4013 O O . THR B 1 97 ? -28.468 49.639 3.123 1.00 26.41 156 THR B O 1
ATOM 4017 N N . PRO B 1 98 ? -29.504 50.668 4.827 1.00 25.63 157 PRO B N 1
ATOM 4018 C CA . PRO B 1 98 ? -30.558 49.649 4.818 1.00 25.62 157 PRO B CA 1
ATOM 4019 C C . PRO B 1 98 ? -31.466 49.734 3.600 1.00 25.80 157 PRO B C 1
ATOM 4020 O O . PRO B 1 98 ? -31.683 50.809 3.052 1.00 26.67 157 PRO B O 1
ATOM 4024 N N . VAL B 1 99 ? -31.971 48.583 3.176 1.00 27.12 158 VAL B N 1
ATOM 4025 C CA . VAL B 1 99 ? -32.881 48.497 2.045 1.00 28.47 158 VAL B CA 1
ATOM 4026 C C . VAL B 1 99 ? -33.620 47.163 2.123 1.00 28.69 158 VAL B C 1
ATOM 4027 O O . VAL B 1 99 ? -33.096 46.179 2.643 1.00 29.18 158 VAL B O 1
ATOM 4031 N N . THR B 1 100 ? -34.846 47.146 1.621 1.00 28.89 159 THR B N 1
ATOM 4032 C CA . THR B 1 100 ? -35.652 45.933 1.599 1.00 27.02 159 THR B CA 1
ATOM 4033 C C . THR B 1 100 ? -35.958 45.669 0.130 1.00 27.63 159 THR B C 1
ATOM 4034 O O . THR B 1 100 ? -36.499 46.533 -0.564 1.00 27.02 159 THR B O 1
ATOM 4038 N N . PHE B 1 101 ? -35.591 44.502 -0.372 1.00 28.55 160 PHE B N 1
ATOM 4039 C CA . PHE B 1 101 ? -35.917 44.224 -1.758 1.00 29.89 160 PHE B CA 1
ATOM 4040 C C . PHE B 1 101 ? -36.729 42.949 -1.858 1.00 31.26 160 PHE B C 1
ATOM 4041 O O . PHE B 1 101 ? -36.780 42.152 -0.919 1.00 31.96 160 PHE B O 1
ATOM 4049 N N . LYS B 1 102 ? -37.393 42.780 -2.992 1.00 31.47 161 LYS B N 1
ATOM 4050 C CA . LYS B 1 102 ? -38.226 41.619 -3.216 1.00 31.53 161 LYS B CA 1
ATOM 4051 C C . LYS B 1 102 ? -37.982 41.021 -4.591 1.00 32.73 161 LYS B C 1
ATOM 4052 O O . LYS B 1 102 ? -37.787 41.744 -5.576 1.00 31.20 161 LYS B O 1
ATOM 4058 N N . LEU B 1 103 ? -37.959 39.694 -4.640 1.00 34.26 162 LEU B N 1
ATOM 4059 C CA . LEU B 1 103 ? -37.797 38.969 -5.898 1.00 36.88 162 LEU B CA 1
ATOM 4060 C C . LEU B 1 103 ? -39.220 38.540 -6.224 1.00 38.07 162 LEU B C 1
ATOM 4061 O O . LEU B 1 103 ? -39.761 37.643 -5.577 1.00 36.40 162 LEU B O 1
ATOM 4066 N N . ASN B 1 104 ? -39.836 39.197 -7.204 1.00 39.12 163 ASN B N 1
ATOM 4067 C CA . ASN B 1 104 ? -41.221 38.893 -7.556 1.00 42.97 163 ASN B CA 1
ATOM 4068 C C . ASN B 1 104 ? -41.511 37.467 -8.022 1.00 44.61 163 ASN B C 1
ATOM 4069 O O . ASN B 1 104 ? -42.574 36.932 -7.717 1.00 45.67 163 ASN B O 1
ATOM 4074 N N . LYS B 1 105 ? -40.579 36.857 -8.750 1.00 45.78 164 LYS B N 1
ATOM 4075 C CA . LYS B 1 105 ? -40.761 35.488 -9.236 1.00 48.07 164 LYS B CA 1
ATOM 4076 C C . LYS B 1 105 ? -40.949 34.502 -8.087 1.00 49.24 164 LYS B C 1
ATOM 4077 O O . LYS B 1 105 ? -41.809 33.626 -8.145 1.00 49.85 164 LYS B O 1
ATOM 4083 N N . SER B 1 106 ? -40.130 34.652 -7.048 1.00 50.18 165 SER B N 1
ATOM 4084 C CA . SER B 1 106 ? -40.159 33.765 -5.891 1.00 49.97 165 SER B CA 1
ATOM 4085 C C . SER B 1 106 ? -40.971 34.299 -4.725 1.00 49.80 165 SER B C 1
ATOM 4086 O O . SER B 1 106 ? -41.143 33.613 -3.719 1.00 49.60 165 SER B O 1
ATOM 4089 N N . ASN B 1 107 ? -41.465 35.521 -4.859 1.00 49.68 166 ASN B N 1
ATOM 4090 C CA . ASN B 1 107 ? -42.236 36.152 -3.799 1.00 49.57 166 ASN B CA 1
ATOM 4091 C C . ASN B 1 107 ? -41.422 36.125 -2.500 1.00 48.82 166 ASN B C 1
ATOM 4092 O O . ASN B 1 107 ? -41.959 35.904 -1.411 1.00 48.42 166 ASN B O 1
ATOM 4097 N N . LYS B 1 108 ? -40.116 36.349 -2.634 1.00 47.08 167 LYS B N 1
ATOM 4098 C CA . LYS B 1 108 ? -39.207 36.366 -1.496 1.00 45.99 167 LYS B CA 1
ATOM 4099 C C . LYS B 1 108 ? -38.809 37.800 -1.144 1.00 43.73 167 LYS B C 1
ATOM 4100 O O . LYS B 1 108 ? -38.323 38.550 -1.997 1.00 44.13 167 LYS B O 1
ATOM 4106 N N . VAL B 1 109 ? -39.040 38.185 0.106 1.00 40.34 168 VAL B N 1
ATOM 4107 C CA . VAL B 1 109 ? -38.698 39.524 0.570 1.00 38.42 168 VAL B CA 1
ATOM 4108 C C . VAL B 1 109 ? -37.450 39.436 1.437 1.00 37.93 168 VAL B C 1
ATOM 4109 O O . VAL B 1 109 ? -37.366 38.590 2.329 1.00 35.72 168 VAL B O 1
ATOM 4113 N N . ILE B 1 110 ? -36.490 40.320 1.187 1.00 37.09 169 ILE B N 1
ATOM 4114 C CA . ILE B 1 110 ? -35.241 40.302 1.935 1.00 36.17 169 ILE B CA 1
ATOM 4115 C C . ILE B 1 110 ? -34.791 41.651 2.486 1.00 35.86 169 ILE B C 1
ATOM 4116 O O . ILE B 1 110 ? -34.659 42.623 1.735 1.00 34.85 169 ILE B O 1
ATOM 4121 N N . ASP B 1 111 ? -34.554 41.709 3.795 1.00 34.34 170 ASP B N 1
ATOM 4122 C CA . ASP B 1 111 ? -34.064 42.933 4.416 1.00 36.00 170 ASP B CA 1
ATOM 4123 C C . ASP B 1 111 ? -32.551 42.891 4.266 1.00 35.48 170 ASP B C 1
ATOM 4124 O O . ASP B 1 111 ? -31.916 41.926 4.685 1.00 35.10 170 ASP B O 1
ATOM 4129 N N . SER B 1 112 ? -31.967 43.910 3.646 1.00 33.20 171 SER B N 1
ATOM 4130 C CA . SER B 1 112 ? -30.523 43.910 3.487 1.00 31.34 171 SER B CA 1
ATOM 4131 C C . SER B 1 112 ? -29.942 45.307 3.404 1.00 28.41 171 SER B C 1
ATOM 4132 O O . SER B 1 112 ? -30.480 46.249 3.970 1.00 28.98 171 SER B O 1
ATOM 4135 N N . VAL B 1 113 ? -28.834 45.442 2.694 1.00 28.15 172 VAL B N 1
ATOM 4136 C CA . VAL B 1 113 ? -28.180 46.734 2.583 1.00 26.25 172 VAL B CA 1
ATOM 4137 C C . VAL B 1 113 ? -27.670 46.997 1.189 1.00 26.36 172 VAL B C 1
ATOM 4138 O O . VAL B 1 113 ? -27.505 46.082 0.389 1.00 25.77 172 VAL B O 1
ATOM 4142 N N . GLU B 1 114 ? -27.428 48.271 0.912 1.00 27.94 173 GLU B N 1
ATOM 4143 C CA . GLU B 1 114 ? -26.856 48.685 -0.355 1.00 27.23 173 GLU B CA 1
ATOM 4144 C C . GLU B 1 114 ? -25.459 49.127 0.034 1.00 26.23 173 GLU B C 1
ATOM 4145 O O . GLU B 1 114 ? -25.291 49.858 1.015 1.00 25.13 173 GLU B O 1
ATOM 4151 N N . ILE B 1 115 ? -24.458 48.644 -0.691 1.00 24.94 174 ILE B N 1
ATOM 4152 C CA . ILE B 1 115 ? -23.082 49.028 -0.420 1.00 26.53 174 ILE B CA 1
ATOM 4153 C C . ILE B 1 115 ? -22.766 50.111 -1.446 1.00 27.13 174 ILE B C 1
ATOM 4154 O O . ILE B 1 115 ? -23.041 49.941 -2.636 1.00 25.85 174 ILE B O 1
ATOM 4159 N N . ASN B 1 116 ? -22.193 51.221 -0.989 1.00 26.62 175 ASN B N 1
ATOM 4160 C CA . ASN B 1 116 ? -21.891 52.328 -1.886 1.00 25.80 175 ASN B CA 1
ATOM 4161 C C . ASN B 1 116 ? -20.729 53.186 -1.384 1.00 26.64 175 ASN B C 1
ATOM 4162 O O . ASN B 1 116 ? -20.292 53.049 -0.241 1.00 28.49 175 ASN B O 1
ATOM 4167 N N . PHE B 1 117 ? -20.240 54.068 -2.248 1.00 24.53 176 PHE B N 1
ATOM 4168 C CA . PHE B 1 117 ? -19.161 54.990 -1.906 1.00 24.62 176 PHE B CA 1
ATOM 4169 C C . PHE B 1 117 ? -17.808 54.381 -1.521 1.00 25.13 176 PHE B C 1
ATOM 4170 O O . PHE B 1 117 ? -17.064 54.956 -0.720 1.00 24.80 176 PHE B O 1
ATOM 4178 N N . LEU B 1 118 ? -17.490 53.224 -2.095 1.00 23.12 177 LEU B N 1
ATOM 4179 C CA . LEU B 1 118 ? -16.207 52.582 -1.836 1.00 24.59 177 LEU B CA 1
ATOM 4180 C C . LEU B 1 118 ? -15.152 53.488 -2.471 1.00 24.58 177 LEU B C 1
ATOM 4181 O O . LEU B 1 118 ? -15.139 53.669 -3.683 1.00 25.68 177 LEU B O 1
ATOM 4186 N N . CYS B 1 119 ? -14.264 54.047 -1.657 1.00 24.83 178 CYS B N 1
ATOM 4187 C CA . CYS B 1 119 ? -13.255 54.954 -2.178 1.00 24.82 178 CYS B CA 1
ATOM 4188 C C . CYS B 1 119 ? -11.951 54.984 -1.387 1.00 25.98 178 CYS B C 1
ATOM 4189 O O . CYS B 1 119 ? -11.955 55.101 -0.165 1.00 26.52 178 CYS B O 1
ATOM 4192 N N . ILE B 1 120 ? -10.840 54.876 -2.110 1.00 27.27 179 ILE B N 1
ATOM 4193 C CA . ILE B 1 120 ? -9.505 54.938 -1.534 1.00 25.79 179 ILE B CA 1
ATOM 4194 C C . ILE B 1 120 ? -8.775 56.104 -2.196 1.00 26.03 179 ILE B C 1
ATOM 4195 O O . ILE B 1 120 ? -8.896 56.305 -3.398 1.00 23.81 179 ILE B O 1
ATOM 4200 N N . HIS B 1 121 ? -8.024 56.867 -1.409 1.00 26.25 180 HIS B N 1
ATOM 4201 C CA . HIS B 1 121 ? -7.270 57.997 -1.931 1.00 27.16 180 HIS B CA 1
ATOM 4202 C C . HIS B 1 121 ? -6.314 57.512 -3.031 1.00 29.52 180 HIS B C 1
ATOM 4203 O O . HIS B 1 121 ? -5.681 56.458 -2.898 1.00 28.60 180 HIS B O 1
ATOM 4210 N N . LYS B 1 122 ? -6.213 58.289 -4.107 1.00 28.27 181 LYS B N 1
ATOM 4211 C CA . LYS B 1 122 ? -5.351 57.957 -5.238 1.00 30.85 181 LYS B CA 1
ATOM 4212 C C . LYS B 1 122 ? -3.907 57.581 -4.903 1.00 30.56 181 LYS B C 1
ATOM 4213 O O . LYS B 1 122 ? -3.318 56.745 -5.582 1.00 28.93 181 LYS B O 1
ATOM 4219 N N . LYS B 1 123 ? -3.346 58.195 -3.863 1.00 32.49 182 LYS B N 1
ATOM 4220 C CA . LYS B 1 123 ? -1.973 57.924 -3.445 1.00 34.97 182 LYS B CA 1
ATOM 4221 C C . LYS B 1 123 ? -1.801 56.613 -2.676 1.00 36.67 182 LYS B C 1
ATOM 4222 O O . LYS B 1 123 ? -0.672 56.196 -2.396 1.00 38.08 182 LYS B O 1
ATOM 4228 N N . LEU B 1 124 ? -2.906 55.965 -2.325 1.00 35.96 183 LEU B N 1
ATOM 4229 C CA . LEU B 1 124 ? -2.829 54.718 -1.574 1.00 35.52 183 LEU B CA 1
ATOM 4230 C C . LEU B 1 124 ? -3.469 53.539 -2.287 1.00 35.20 183 LEU B C 1
ATOM 4231 O O . LEU B 1 124 ? -3.831 52.553 -1.651 1.00 34.81 183 LEU B O 1
ATOM 4236 N N . ARG B 1 125 ? -3.612 53.634 -3.603 1.00 34.93 184 ARG B N 1
ATOM 4237 C CA . ARG B 1 125 ? -4.228 52.556 -4.367 1.00 37.05 184 ARG B CA 1
ATOM 4238 C C . ARG B 1 125 ? -3.233 51.414 -4.581 1.00 37.93 184 ARG B C 1
ATOM 4239 O O . ARG B 1 125 ? -2.026 51.584 -4.400 1.00 36.33 184 ARG B O 1
ATOM 4247 N N . ASN B 1 126 ? -3.755 50.254 -4.964 1.00 38.51 185 ASN B N 1
ATOM 4248 C CA . ASN B 1 126 ? -2.931 49.087 -5.228 1.00 42.02 185 ASN B CA 1
ATOM 4249 C C . ASN B 1 126 ? -2.158 48.605 -4.006 1.00 42.12 185 ASN B C 1
ATOM 4250 O O . ASN B 1 126 ? -1.070 48.048 -4.131 1.00 43.01 185 ASN B O 1
ATOM 4255 N N . LYS B 1 127 ? -2.716 48.827 -2.825 1.00 41.19 186 LYS B N 1
ATOM 4256 C CA . LYS B 1 127 ? -2.080 48.365 -1.604 1.00 41.32 186 LYS B CA 1
ATOM 4257 C C . LYS B 1 127 ? -2.936 47.262 -0.991 1.00 41.09 186 LYS B C 1
ATOM 4258 O O . LYS B 1 127 ? -2.748 46.889 0.167 1.00 42.48 186 LYS B O 1
ATOM 4264 N N . ARG B 1 128 ? -3.879 46.748 -1.777 1.00 39.37 187 ARG B N 1
ATOM 4265 C CA . ARG B 1 128 ? -4.776 45.685 -1.326 1.00 39.77 187 ARG B CA 1
ATOM 4266 C C . ARG B 1 128 ? -5.587 46.120 -0.099 1.00 37.94 187 ARG B C 1
ATOM 4267 O O . ARG B 1 128 ? -5.862 45.324 0.801 1.00 36.70 187 ARG B O 1
ATOM 4275 N N . LEU B 1 129 ? -5.972 47.388 -0.073 1.00 35.55 188 LEU B N 1
ATOM 4276 C CA . LEU B 1 129 ? -6.745 47.923 1.038 1.00 33.92 188 LEU B CA 1
ATOM 4277 C C . LEU B 1 129 ? -8.248 47.689 0.848 1.00 32.12 188 LEU B C 1
ATOM 4278 O O . LEU B 1 129 ? -8.976 47.476 1.812 1.00 29.04 188 LEU B O 1
ATOM 4283 N N . ALA B 1 130 ? -8.702 47.716 -0.402 1.00 31.69 189 ALA B N 1
ATOM 4284 C CA . ALA B 1 130 ? -10.117 47.523 -0.716 1.00 31.40 189 ALA B CA 1
ATOM 4285 C C . ALA B 1 130 ? -10.683 46.215 -0.155 1.00 31.51 189 ALA B C 1
ATOM 4286 O O . ALA B 1 130 ? -11.795 46.191 0.359 1.00 31.58 189 ALA B O 1
ATOM 4288 N N . PRO B 1 131 ? -9.931 45.105 -0.263 1.00 32.09 190 PRO B N 1
ATOM 4289 C CA . PRO B 1 131 ? -10.450 43.840 0.274 1.00 32.01 190 PRO B CA 1
ATOM 4290 C C . PRO B 1 131 ? -10.730 43.896 1.781 1.00 30.58 190 PRO B C 1
ATOM 4291 O O . PRO B 1 131 ? -11.686 43.290 2.267 1.00 30.22 190 PRO B O 1
ATOM 4295 N N . VAL B 1 132 ? -9.905 44.630 2.519 1.00 28.24 191 VAL B N 1
ATOM 4296 C CA . VAL B 1 132 ? -10.105 44.745 3.961 1.00 28.32 191 VAL B CA 1
ATOM 4297 C C . VAL B 1 132 ? -11.363 45.567 4.261 1.00 29.29 191 VAL B C 1
ATOM 4298 O O . VAL B 1 132 ? -12.132 45.236 5.166 1.00 26.53 191 VAL B O 1
ATOM 4302 N N . LEU B 1 133 ? -11.570 46.632 3.489 1.00 29.06 192 LEU B N 1
ATOM 4303 C CA . LEU B 1 133 ? -12.740 47.489 3.651 1.00 29.88 192 LEU B CA 1
ATOM 4304 C C . LEU B 1 133 ? -14.007 46.675 3.439 1.00 28.77 192 LEU B C 1
ATOM 4305 O O . LEU B 1 133 ? -14.957 46.771 4.213 1.00 27.81 192 LEU B O 1
ATOM 4310 N N . ILE B 1 134 ? -14.004 45.870 2.383 1.00 27.70 193 ILE B N 1
ATOM 4311 C CA . ILE B 1 134 ? -15.151 45.040 2.041 1.00 28.89 193 ILE B CA 1
ATOM 4312 C C . ILE B 1 134 ? -15.478 44.002 3.111 1.00 30.80 193 ILE B C 1
ATOM 4313 O O . ILE B 1 134 ? -16.647 43.792 3.450 1.00 30.66 193 ILE B O 1
ATOM 4318 N N . LYS B 1 135 ? -14.448 43.351 3.641 1.00 31.90 194 LYS B N 1
ATOM 4319 C CA . LYS B 1 135 ? -14.657 42.343 4.674 1.00 32.06 194 LYS B CA 1
ATOM 4320 C C . LYS B 1 135 ? -15.103 42.984 5.982 1.00 29.78 194 LYS B C 1
ATOM 4321 O O . LYS B 1 135 ? -15.918 42.417 6.702 1.00 31.16 194 LYS B O 1
ATOM 4327 N N . GLU B 1 136 ? -14.599 44.178 6.278 1.00 27.80 195 GLU B N 1
ATOM 4328 C CA . GLU B 1 136 ? -14.988 44.864 7.505 1.00 26.36 195 GLU B CA 1
ATOM 4329 C C . GLU B 1 136 ? -16.443 45.342 7.466 1.00 26.78 195 GLU B C 1
ATOM 4330 O O . GLU B 1 136 ? -17.137 45.303 8.477 1.00 27.87 195 GLU B O 1
ATOM 4336 N N . ILE B 1 137 ? -16.910 45.810 6.314 1.00 26.36 196 ILE B N 1
ATOM 4337 C CA . ILE B 1 137 ? -18.301 46.250 6.232 1.00 26.61 196 ILE B CA 1
ATOM 4338 C C . ILE B 1 137 ? -19.202 45.000 6.242 1.00 26.93 196 ILE B C 1
ATOM 4339 O O . ILE B 1 137 ? -20.310 45.021 6.777 1.00 26.14 196 ILE B O 1
ATOM 4344 N N . THR B 1 138 ? -18.714 43.912 5.653 1.00 26.20 197 THR B N 1
ATOM 4345 C CA . THR B 1 138 ? -19.461 42.660 5.647 1.00 27.60 197 THR B CA 1
ATOM 4346 C C . THR B 1 138 ? -19.678 42.223 7.109 1.00 28.60 197 THR B C 1
ATOM 4347 O O . THR B 1 138 ? -20.780 41.829 7.494 1.00 30.48 197 THR B O 1
ATOM 4351 N N . ARG B 1 139 ? -18.621 42.313 7.915 1.00 27.66 198 ARG B N 1
ATOM 4352 C CA . ARG B 1 139 ? -18.666 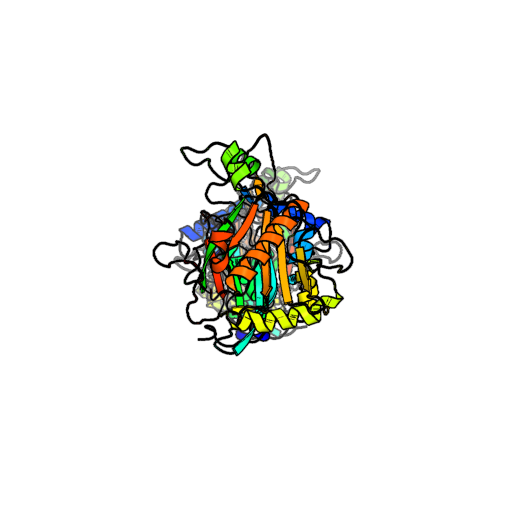41.945 9.331 1.00 27.19 198 ARG B CA 1
ATOM 4353 C C . ARG B 1 139 ? -19.664 42.805 10.092 1.00 26.71 198 ARG B C 1
ATOM 4354 O O . ARG B 1 139 ? -20.480 42.295 10.855 1.00 28.77 198 ARG B O 1
ATOM 4362 N N . ARG B 1 140 ? -19.591 44.114 9.890 1.00 25.13 199 ARG B N 1
ATOM 4363 C CA . ARG B 1 140 ? -20.487 45.034 10.579 1.00 26.26 199 ARG B CA 1
ATOM 4364 C C . ARG B 1 140 ? -21.955 44.859 10.194 1.00 25.00 199 ARG B C 1
ATOM 4365 O O . ARG B 1 140 ? -22.859 45.106 11.002 1.00 25.82 199 ARG B O 1
ATOM 4373 N N . VAL B 1 141 ? -22.191 44.411 8.969 1.00 24.56 200 VAL B N 1
ATOM 4374 C CA . VAL B 1 141 ? -23.545 44.184 8.496 1.00 23.16 200 VAL B CA 1
ATOM 4375 C C . VAL B 1 141 ? -23.993 42.832 9.049 1.00 24.98 200 VAL B C 1
ATOM 4376 O O . VAL B 1 141 ? -25.112 42.691 9.545 1.00 25.30 200 VAL B O 1
ATOM 4380 N N . ASN B 1 142 ? -23.101 41.849 8.979 1.00 25.38 201 ASN B N 1
ATOM 4381 C CA . ASN B 1 142 ? -23.381 40.516 9.497 1.00 27.39 201 ASN B CA 1
ATOM 4382 C C . ASN B 1 142 ? -23.739 40.582 10.983 1.00 28.66 201 ASN B C 1
ATOM 4383 O O . ASN B 1 142 ? -24.580 39.820 11.453 1.00 28.58 201 ASN B O 1
ATOM 4388 N N . LYS B 1 143 ? -23.100 41.490 11.718 1.00 30.37 202 LYS B N 1
ATOM 4389 C CA . LYS B 1 143 ? -23.382 41.649 13.141 1.00 32.39 202 LYS B CA 1
ATOM 4390 C C . LYS B 1 143 ? -24.826 42.086 13.374 1.00 32.40 202 LYS B C 1
ATOM 4391 O O . LYS B 1 143 ? -25.351 41.935 14.472 1.00 34.36 202 LYS B O 1
ATOM 4397 N N . GLN B 1 144 ? -25.466 42.638 12.347 1.00 31.71 203 GLN B N 1
ATOM 4398 C CA . GLN B 1 144 ? -26.853 43.078 12.475 1.00 31.50 203 GLN B CA 1
ATOM 4399 C C . GLN B 1 144 ? -27.790 42.019 11.900 1.00 30.14 203 GLN B C 1
ATOM 4400 O O . GLN B 1 144 ? -28.948 42.299 11.582 1.00 29.50 203 GLN B O 1
ATOM 4406 N N . ASN B 1 145 ? -27.264 40.803 11.780 1.00 29.11 204 ASN B N 1
ATOM 4407 C CA . ASN B 1 145 ? -27.987 39.649 11.261 1.00 28.12 204 ASN B CA 1
ATOM 4408 C C . ASN B 1 145 ? -28.526 39.856 9.864 1.00 28.38 204 ASN B C 1
ATOM 4409 O O . ASN B 1 145 ? -29.638 39.445 9.555 1.00 27.43 204 ASN B O 1
ATOM 4414 N N . ILE B 1 146 ? -27.729 40.514 9.030 1.00 28.97 205 ILE B N 1
ATOM 4415 C CA . ILE B 1 146 ? -28.076 40.740 7.632 1.00 28.76 205 ILE B CA 1
ATOM 4416 C C . ILE B 1 146 ? -26.972 40.026 6.845 1.00 27.72 205 ILE B C 1
ATOM 4417 O O . ILE B 1 146 ? -25.783 40.296 7.042 1.00 27.28 205 ILE B O 1
ATOM 4422 N N . TRP B 1 147 ? -27.363 39.117 5.958 1.00 27.04 206 TRP B N 1
ATOM 4423 C CA . TRP B 1 147 ? -26.395 38.330 5.206 1.00 25.34 206 TRP B CA 1
ATOM 4424 C C . TRP B 1 147 ? -26.388 38.504 3.693 1.00 27.30 206 TRP B C 1
ATOM 4425 O O . TRP B 1 147 ? -25.623 37.835 2.998 1.00 27.23 206 TRP B O 1
ATOM 4436 N N . GLN B 1 148 ? -27.238 39.388 3.175 1.00 27.87 207 GLN B N 1
ATOM 4437 C CA . GLN B 1 148 ? -27.272 39.659 1.736 1.00 28.12 207 GLN B CA 1
ATOM 4438 C C . GLN B 1 148 ? -27.018 41.147 1.539 1.00 28.62 207 GLN B C 1
ATOM 4439 O O . GLN B 1 148 ? -27.252 41.944 2.443 1.00 28.05 207 GLN B O 1
ATOM 4445 N N . ALA B 1 149 ? -26.536 41.520 0.359 1.00 28.44 208 ALA B N 1
ATOM 4446 C CA . ALA B 1 149 ? -26.283 42.919 0.056 1.00 29.66 208 ALA B CA 1
ATOM 4447 C C . ALA B 1 149 ? -26.451 43.168 -1.439 1.00 31.28 208 ALA B C 1
ATOM 4448 O O . ALA B 1 149 ? -26.127 42.315 -2.263 1.00 31.50 208 ALA B O 1
ATOM 4450 N N . LEU B 1 150 ? -26.976 44.338 -1.786 1.00 32.98 209 LEU B N 1
ATOM 4451 C CA . LEU B 1 150 ? -27.180 44.696 -3.186 1.00 33.91 209 LEU B CA 1
ATOM 4452 C C . LEU B 1 150 ? -26.249 45.843 -3.528 1.00 33.61 209 LEU B C 1
ATOM 4453 O O . LEU B 1 150 ? -26.081 46.757 -2.735 1.00 34.81 209 LEU B O 1
ATOM 4458 N N . TYR B 1 151 ? -25.622 45.783 -4.697 1.00 34.79 210 TYR B N 1
ATOM 4459 C CA . TYR B 1 151 ? -24.724 46.855 -5.122 1.00 35.09 210 TYR B CA 1
ATOM 4460 C C . TYR B 1 151 ? -24.505 46.839 -6.621 1.00 35.38 210 TYR B C 1
ATOM 4461 O O . TYR B 1 151 ? -24.855 45.872 -7.294 1.00 35.03 210 TYR B O 1
ATOM 4470 N N . THR B 1 152 ? -23.941 47.925 -7.140 1.00 37.55 211 THR B N 1
ATOM 4471 C CA . THR B 1 152 ? -23.662 48.045 -8.570 1.00 37.86 211 THR B CA 1
ATOM 4472 C C . THR B 1 152 ? -22.191 48.368 -8.752 1.00 40.16 211 THR B C 1
ATOM 4473 O O . THR B 1 152 ? -21.516 48.747 -7.796 1.00 41.86 211 THR B O 1
ATOM 4477 N N . GLY B 1 153 ? -21.696 48.211 -9.977 1.00 41.75 212 GLY B N 1
ATOM 4478 C CA . GLY B 1 153 ? -20.299 48.502 -10.250 1.00 41.85 212 GLY B CA 1
ATOM 4479 C C . GLY B 1 153 ? -19.913 48.229 -11.689 1.00 43.18 212 GLY B C 1
ATOM 4480 O O . GLY B 1 153 ? -20.758 47.889 -12.516 1.00 41.91 212 GLY B O 1
ATOM 4481 N N . GLY B 1 154 ? -18.632 48.394 -11.995 1.00 45.73 213 GLY B N 1
ATOM 4482 C CA . GLY B 1 154 ? -18.164 48.132 -13.342 1.00 50.57 213 GLY B CA 1
ATOM 4483 C C . GLY B 1 154 ? -18.162 46.636 -13.593 1.00 54.60 213 GLY B C 1
ATOM 4484 O O . GLY B 1 154 ? -18.530 45.855 -12.712 1.00 55.07 213 GLY B O 1
ATOM 4485 N N . SER B 1 155 ? -17.741 46.227 -14.786 1.00 58.33 214 SER B N 1
ATOM 4486 C CA . SER B 1 155 ? -17.716 44.808 -15.133 1.00 61.04 214 SER B CA 1
ATOM 4487 C C . SER B 1 155 ? -16.490 44.098 -14.562 1.00 62.39 214 SER B C 1
ATOM 4488 O O . SER B 1 155 ? -15.780 43.377 -15.270 1.00 62.37 214 SER B O 1
ATOM 4491 N N . ILE B 1 156 ? -16.256 44.306 -13.272 1.00 63.12 215 ILE B N 1
ATOM 4492 C CA . ILE B 1 156 ? -15.130 43.693 -12.581 1.00 64.36 215 ILE B CA 1
ATOM 4493 C C . ILE B 1 156 ? -15.529 42.398 -11.862 1.00 65.21 215 ILE B C 1
ATOM 4494 O O . ILE B 1 156 ? -15.010 41.326 -12.180 1.00 65.71 215 ILE B O 1
ATOM 4499 N N . LEU B 1 157 ? -16.450 42.493 -10.903 1.00 64.98 216 LEU B N 1
ATOM 4500 C CA . LEU B 1 157 ? -16.895 41.309 -10.164 1.00 64.42 216 LEU B CA 1
ATOM 4501 C C . LEU B 1 157 ? -17.463 40.252 -11.119 1.00 64.01 216 LEU B C 1
ATOM 4502 O O . LEU B 1 157 ? -17.896 40.567 -12.229 1.00 63.86 216 LEU B O 1
ATOM 4507 N N . PRO B 1 158 ? -17.475 38.982 -10.690 1.00 63.49 217 PRO B N 1
ATOM 4508 C CA . PRO B 1 158 ? -17.988 37.890 -11.522 1.00 62.24 217 PRO B CA 1
ATOM 4509 C C . PRO B 1 158 ? -19.502 37.662 -11.496 1.00 61.58 217 PRO B C 1
ATOM 4510 O O . PRO B 1 158 ? -20.161 37.839 -10.469 1.00 61.54 217 PRO B O 1
ATOM 4514 N N . THR B 1 159 ? -20.029 37.252 -12.647 1.00 59.81 218 THR B N 1
ATOM 4515 C CA . THR B 1 159 ? -21.446 36.957 -12.825 1.00 56.67 218 THR B CA 1
ATOM 4516 C C . THR B 1 159 ? -22.418 37.926 -12.156 1.00 53.66 218 THR B C 1
ATOM 4517 O O . THR B 1 159 ? -22.854 37.714 -11.020 1.00 53.83 218 THR B O 1
ATOM 4521 N N . PRO B 1 160 ? -22.769 39.013 -12.856 1.00 49.67 219 PRO B N 1
ATOM 4522 C CA . PRO B 1 160 ? -23.704 39.986 -12.291 1.00 46.78 219 PRO B CA 1
ATOM 4523 C C . PRO B 1 160 ? -25.143 39.518 -12.481 1.00 44.87 219 PRO B C 1
ATOM 4524 O O . PRO B 1 160 ? -25.402 38.533 -13.180 1.00 43.59 219 PRO B O 1
ATOM 4528 N N . LEU B 1 161 ? -26.073 40.222 -11.849 1.00 42.96 220 LEU B N 1
ATOM 4529 C CA . LEU B 1 161 ? -27.488 39.903 -11.969 1.00 41.93 220 LEU B CA 1
ATOM 4530 C C . LEU B 1 161 ? -27.819 40.170 -13.440 1.00 41.10 220 LEU B C 1
ATOM 4531 O O . LEU B 1 161 ? -28.550 39.417 -14.084 1.00 40.47 220 LEU B O 1
ATOM 4536 N N . THR B 1 162 ? -27.253 41.257 -13.956 1.00 39.56 221 THR B N 1
ATOM 4537 C CA . THR B 1 162 ? -27.419 41.660 -15.346 1.00 38.31 221 THR B CA 1
ATOM 4538 C C . THR B 1 162 ? -26.659 42.961 -15.568 1.00 37.02 221 THR B C 1
ATOM 4539 O O . THR B 1 162 ? -26.094 43.518 -14.633 1.00 37.01 221 THR B O 1
ATOM 4543 N N . THR B 1 163 ? -26.639 43.430 -16.812 1.00 36.48 222 THR B N 1
ATOM 4544 C CA . THR B 1 163 ? -25.943 44.663 -17.171 1.00 34.71 222 THR B CA 1
ATOM 4545 C C . THR B 1 163 ? -26.894 45.642 -17.865 1.00 35.30 222 THR B C 1
ATOM 4546 O O . THR B 1 163 ? -27.664 45.255 -18.739 1.00 34.54 222 THR B O 1
ATOM 4550 N N . CYS B 1 164 ? -26.843 46.906 -17.463 1.00 34.83 223 CYS B N 1
ATOM 4551 C CA . CYS B 1 164 ? -27.673 47.928 -18.085 1.00 34.45 223 CYS B CA 1
ATOM 4552 C C . CYS B 1 164 ? -26.758 48.986 -18.663 1.00 33.16 223 CYS B C 1
ATOM 4553 O O . CYS B 1 164 ? -25.604 49.119 -18.253 1.00 33.37 223 CYS B O 1
ATOM 4556 N N . ARG B 1 165 ? -27.265 49.742 -19.622 1.00 32.47 224 ARG B N 1
ATOM 4557 C CA . ARG B 1 165 ? -26.451 50.765 -20.249 1.00 31.27 224 ARG B CA 1
ATOM 4558 C C . ARG B 1 165 ? -26.964 52.150 -19.907 1.00 31.10 224 ARG B C 1
ATOM 4559 O O . ARG B 1 165 ? -28.165 52.345 -19.733 1.00 31.11 224 ARG B O 1
ATOM 4567 N N . TYR B 1 166 ? -26.060 53.112 -19.791 1.00 30.82 225 TYR B N 1
ATOM 4568 C CA . TYR B 1 166 ? -26.494 54.468 -19.513 1.00 32.54 225 TYR B CA 1
ATOM 4569 C C . TYR B 1 166 ? -27.065 55.077 -20.785 1.00 32.90 225 TYR B C 1
ATOM 4570 O O . TYR B 1 166 ? -26.669 54.714 -21.890 1.00 33.73 225 TYR B O 1
ATOM 4579 N N . GLN B 1 167 ? -28.003 55.998 -20.609 1.00 33.59 226 GLN B N 1
ATOM 4580 C CA . GLN B 1 167 ? -28.659 56.696 -21.709 1.00 33.51 226 GLN B CA 1
ATOM 4581 C C . GLN B 1 167 ? -28.643 58.172 -21.331 1.00 33.20 226 GLN B C 1
ATOM 4582 O O . GLN B 1 167 ? -28.757 58.510 -20.150 1.00 32.17 226 GLN B O 1
ATOM 4588 N N . HIS B 1 168 ? -28.504 59.047 -22.323 1.00 31.95 227 HIS B N 1
ATOM 4589 C CA . HIS B 1 168 ? -28.441 60.479 -22.058 1.00 30.74 227 HIS B CA 1
ATOM 4590 C C . HIS B 1 168 ? -29.358 61.302 -22.959 1.00 30.83 227 HIS B C 1
ATOM 4591 O O . HIS B 1 168 ? -29.467 61.044 -24.156 1.00 32.53 227 HIS B O 1
ATOM 4598 N N . ARG B 1 169 ? -30.002 62.305 -22.371 1.00 28.89 228 ARG B N 1
ATOM 4599 C CA . ARG B 1 169 ? -30.906 63.184 -23.098 1.00 28.12 228 ARG B CA 1
ATOM 4600 C C . ARG B 1 169 ? -30.413 64.616 -22.897 1.00 30.44 228 ARG B C 1
ATOM 4601 O O . ARG B 1 169 ? -30.584 65.198 -21.820 1.00 29.76 228 ARG B O 1
ATOM 4609 N N . PRO B 1 170 ? -29.787 65.201 -23.930 1.00 30.38 229 PRO B N 1
ATOM 4610 C CA . PRO B 1 170 ? -29.282 66.571 -23.812 1.00 31.32 229 PRO B CA 1
ATOM 4611 C C . PRO B 1 170 ? -30.396 67.565 -23.522 1.00 32.11 229 PRO B C 1
ATOM 4612 O O . PRO B 1 170 ? -31.471 67.492 -24.115 1.00 33.77 229 PRO B O 1
ATOM 4616 N N . ILE B 1 171 ? -30.142 68.480 -22.592 1.00 33.71 230 ILE B N 1
ATOM 4617 C CA . ILE B 1 171 ? -31.108 69.523 -22.255 1.00 33.99 230 ILE B CA 1
ATOM 4618 C C . ILE B 1 171 ? -30.481 70.811 -22.797 1.00 35.14 230 ILE B C 1
ATOM 4619 O O . ILE B 1 171 ? -31.113 71.575 -23.533 1.00 35.45 230 ILE B O 1
ATOM 4624 N N . ASN B 1 172 ? -29.223 71.023 -22.424 1.00 34.36 231 ASN B N 1
ATOM 4625 C CA . ASN B 1 172 ? -28.450 72.173 -22.862 1.00 36.22 231 ASN B CA 1
ATOM 4626 C C . ASN B 1 172 ? -27.288 71.597 -23.670 1.00 37.05 231 ASN B C 1
ATOM 4627 O O . ASN B 1 172 ? -26.171 71.458 -23.170 1.00 36.60 231 ASN B O 1
ATOM 4632 N N . TRP B 1 173 ? -27.561 71.255 -24.922 1.00 39.78 232 TRP B N 1
ATOM 4633 C CA . TRP B 1 173 ? -26.550 70.659 -25.785 1.00 42.47 232 TRP B CA 1
ATOM 4634 C C . TRP B 1 173 ? -25.267 71.469 -25.947 1.00 43.13 232 TRP B C 1
ATOM 4635 O O . TRP B 1 173 ? -24.172 70.907 -25.930 1.00 44.02 232 TRP B O 1
ATOM 4646 N N . SER B 1 174 ? -25.393 72.782 -26.105 1.00 42.61 233 SER B N 1
ATOM 4647 C CA . SER B 1 174 ? -24.220 73.629 -26.291 1.00 43.04 233 SER B CA 1
ATOM 4648 C C . SER B 1 174 ? -23.182 73.422 -25.207 1.00 42.37 233 SER B C 1
ATOM 4649 O O . SER B 1 174 ? -21.986 73.355 -25.487 1.00 42.40 233 SER B O 1
ATOM 4652 N N . LYS B 1 175 ? -23.638 73.323 -23.966 1.00 42.26 234 LYS B N 1
ATOM 4653 C CA . LYS B 1 175 ? -22.721 73.126 -22.853 1.00 42.05 234 LYS B CA 1
ATOM 4654 C C . LYS B 1 175 ? -22.083 71.736 -22.929 1.00 40.40 234 LYS B C 1
ATOM 4655 O O . LYS B 1 175 ? -20.902 71.567 -22.626 1.00 39.19 234 LYS B O 1
ATOM 4661 N N . LEU B 1 176 ? -22.862 70.746 -23.351 1.00 39.62 235 LEU B N 1
ATOM 4662 C CA . LEU B 1 176 ? -22.351 69.385 -23.462 1.00 40.09 235 LEU B CA 1
ATOM 4663 C C . LEU B 1 176 ? -21.260 69.338 -24.520 1.00 41.35 235 LEU B C 1
ATOM 4664 O O . LEU B 1 176 ? -20.266 68.621 -24.382 1.00 41.71 235 LEU B O 1
ATOM 4669 N N . HIS B 1 177 ? -21.449 70.104 -25.586 1.00 42.31 236 HIS B N 1
ATOM 4670 C CA . HIS B 1 177 ? -20.473 70.134 -26.661 1.00 41.97 236 HIS B CA 1
ATOM 4671 C C . HIS B 1 177 ? -19.193 70.819 -26.191 1.00 41.00 236 HIS B C 1
ATOM 4672 O O . HIS B 1 177 ? -18.092 70.335 -26.448 1.00 39.80 236 HIS B O 1
ATOM 4679 N N . ASP B 1 178 ? -19.338 71.933 -25.481 1.00 40.67 237 ASP B N 1
ATOM 4680 C CA . ASP B 1 178 ? -18.179 72.662 -24.986 1.00 41.60 237 ASP B CA 1
ATOM 4681 C C . ASP B 1 178 ? -17.246 71.829 -24.102 1.00 42.77 237 ASP B C 1
ATOM 4682 O O . ASP B 1 178 ? -16.025 71.888 -24.257 1.00 43.77 237 ASP B O 1
ATOM 4687 N N . VAL B 1 179 ? -17.808 71.049 -23.180 1.00 41.80 238 VAL B N 1
ATOM 4688 C CA . VAL B 1 179 ? -16.978 70.249 -22.281 1.00 40.88 238 VAL B CA 1
ATOM 4689 C C . VAL B 1 179 ? -16.571 68.874 -22.806 1.00 41.73 238 VAL B C 1
ATOM 4690 O O . VAL B 1 179 ? -15.918 68.110 -22.101 1.00 43.65 238 VAL B O 1
ATOM 4694 N N . GLY B 1 180 ? -16.946 68.560 -24.041 1.00 41.92 239 GLY B N 1
ATOM 4695 C CA . GLY B 1 180 ? -16.580 67.276 -24.611 1.00 40.97 239 GLY B CA 1
ATOM 4696 C C . GLY B 1 180 ? -17.485 66.118 -24.232 1.00 42.84 239 GLY B C 1
ATOM 4697 O O . GLY B 1 180 ? -17.133 64.955 -24.447 1.00 42.58 239 GLY B O 1
ATOM 4698 N N . PHE B 1 181 ? -18.649 66.422 -23.665 1.00 41.92 240 PHE B N 1
ATOM 4699 C CA . PHE B 1 181 ? -19.592 65.378 -23.280 1.00 39.80 240 PHE B CA 1
ATOM 4700 C C . PHE B 1 181 ? -20.146 64.709 -24.535 1.00 42.23 240 PHE B C 1
ATOM 4701 O O . PHE B 1 181 ? -20.263 63.484 -24.603 1.00 43.62 240 PHE B O 1
ATOM 4709 N N . SER B 1 182 ? -20.505 65.517 -25.526 1.00 43.95 241 SER B N 1
ATOM 4710 C CA . SER B 1 182 ? -21.034 64.973 -26.772 1.00 46.31 241 SER B CA 1
ATOM 4711 C C . SER B 1 182 ? -20.329 65.614 -27.955 1.00 48.14 241 SER B C 1
ATOM 4712 O O . SER B 1 182 ? -19.759 66.701 -27.840 1.00 48.10 241 SER B O 1
ATOM 4715 N N . HIS B 1 183 ? -20.362 64.938 -29.095 1.00 50.13 242 HIS B N 1
ATOM 4716 C CA . HIS B 1 183 ? -19.714 65.466 -30.281 1.00 51.55 242 HIS B CA 1
ATOM 4717 C C . HIS B 1 183 ? -20.730 65.809 -31.358 1.00 51.36 242 HIS B C 1
ATOM 4718 O O . HIS B 1 183 ? -21.811 65.222 -31.421 1.00 51.07 242 HIS B O 1
ATOM 4725 N N . LEU B 1 184 ? -20.368 66.777 -32.192 1.00 51.24 243 LEU B N 1
ATOM 4726 C CA . LEU B 1 184 ? -21.210 67.237 -33.287 1.00 50.84 243 LEU B CA 1
ATOM 4727 C C . LEU B 1 184 ? -21.157 66.233 -34.430 1.00 52.52 243 LEU B C 1
ATOM 4728 O O . LEU B 1 184 ? -20.088 65.969 -34.986 1.00 53.22 243 LEU B O 1
ATOM 4733 N N . PRO B 1 185 ? -22.307 65.650 -34.794 1.00 53.31 244 PRO B N 1
ATOM 4734 C CA . PRO B 1 185 ? -22.338 64.674 -35.887 1.00 55.25 244 PRO B CA 1
ATOM 4735 C C . PRO B 1 185 ? -21.979 65.333 -37.215 1.00 57.69 244 PRO B C 1
ATOM 4736 O O . PRO B 1 185 ? -22.110 66.551 -37.369 1.00 57.53 244 PRO B O 1
ATOM 4740 N N . PRO B 1 186 ? -21.500 64.539 -38.189 1.00 59.90 245 PRO B N 1
ATOM 4741 C CA . PRO B 1 186 ? -21.148 65.124 -39.488 1.00 61.14 245 PRO B CA 1
ATOM 4742 C C . PRO B 1 186 ? -22.413 65.707 -40.128 1.00 62.29 245 PRO B C 1
ATOM 4743 O O . PRO B 1 186 ? -23.529 65.347 -39.739 1.00 63.53 245 PRO B O 1
ATOM 4747 N N . ASN B 1 187 ? -22.240 66.592 -41.104 1.00 62.51 246 ASN B N 1
ATOM 4748 C CA . ASN B 1 187 ? -23.364 67.246 -41.774 1.00 62.77 246 ASN B CA 1
ATOM 4749 C C . ASN B 1 187 ? -24.470 67.661 -40.792 1.00 61.49 246 ASN B C 1
ATOM 4750 O O . ASN B 1 187 ? -25.644 67.311 -40.949 1.00 60.91 246 ASN B O 1
ATOM 4755 N N . GLN B 1 188 ? -24.056 68.416 -39.776 1.00 59.86 247 GLN B N 1
ATOM 4756 C CA . GLN B 1 188 ? -24.933 68.951 -38.732 1.00 58.03 247 GLN B CA 1
ATOM 4757 C C . GLN B 1 188 ? -24.252 70.202 -38.178 1.00 57.28 247 GLN B C 1
ATOM 4758 O O . GLN B 1 188 ? -23.022 70.265 -38.116 1.00 56.44 247 GLN B O 1
ATOM 4764 N N . THR B 1 189 ? -25.042 71.197 -37.785 1.00 56.71 248 THR B N 1
ATOM 4765 C CA . THR B 1 189 ? -24.483 72.423 -37.221 1.00 56.72 248 THR B CA 1
ATOM 4766 C C . THR B 1 189 ? -24.891 72.538 -35.758 1.00 56.49 248 THR B C 1
ATOM 4767 O O . THR B 1 189 ? -25.868 71.922 -35.321 1.00 55.92 248 THR B O 1
ATOM 4771 N N . LYS B 1 190 ? -24.135 73.326 -35.004 1.00 56.10 249 LYS B N 1
ATOM 4772 C CA . LYS B 1 190 ? -24.419 73.536 -33.594 1.00 56.07 249 LYS B CA 1
ATOM 4773 C C . LYS B 1 190 ? -25.836 74.069 -33.436 1.00 55.87 249 LYS B C 1
ATOM 4774 O O . LYS B 1 190 ? -26.516 73.781 -32.449 1.00 56.82 249 LYS B O 1
ATOM 4780 N N . SER B 1 191 ? -26.278 74.829 -34.431 1.00 54.18 250 SER B N 1
ATOM 4781 C CA . SER B 1 191 ? -27.609 75.420 -34.428 1.00 52.13 250 SER B CA 1
ATOM 4782 C C . SER B 1 191 ? -28.702 74.363 -34.560 1.00 50.77 250 SER B C 1
ATOM 4783 O O . SER B 1 191 ? -29.702 74.402 -33.845 1.00 49.71 250 SER B O 1
ATOM 4786 N N . SER B 1 192 ? -28.506 73.416 -35.472 1.00 49.74 251 SER B N 1
ATOM 4787 C CA . SER B 1 192 ? -29.491 72.366 -35.691 1.00 49.80 251 SER B CA 1
ATOM 4788 C C . SER B 1 192 ? -29.546 71.368 -34.528 1.00 48.73 251 SER B C 1
ATOM 4789 O O . SER B 1 192 ? -30.581 70.749 -34.286 1.00 47.73 251 SER B O 1
ATOM 4792 N N . MET B 1 193 ? -28.433 71.207 -33.816 1.00 48.10 252 MET B N 1
ATOM 4793 C CA . MET B 1 193 ? -28.400 70.290 -32.679 1.00 46.55 252 MET B CA 1
ATOM 4794 C C . MET B 1 193 ? -29.230 70.875 -31.548 1.00 45.76 252 MET B C 1
ATOM 4795 O O . MET B 1 193 ? -30.053 70.188 -30.955 1.00 45.74 252 MET B O 1
ATOM 4800 N N . VAL B 1 194 ? -29.012 72.153 -31.265 1.00 46.04 253 VAL B N 1
ATOM 4801 C CA . VAL B 1 194 ? -29.749 72.843 -30.220 1.00 45.50 253 VAL B CA 1
ATOM 4802 C C . VAL B 1 194 ? -31.245 72.753 -30.508 1.00 46.78 253 VAL B C 1
ATOM 4803 O O . VAL B 1 194 ? -32.021 72.256 -29.687 1.00 47.00 253 VAL B O 1
ATOM 4807 N N . ALA B 1 195 ? -31.643 73.226 -31.685 1.00 47.26 254 ALA B N 1
ATOM 4808 C CA . ALA B 1 195 ? -33.043 73.204 -32.087 1.00 47.51 254 ALA B CA 1
ATOM 4809 C C . ALA B 1 195 ? -33.640 71.803 -31.998 1.00 48.10 254 ALA B C 1
ATOM 4810 O O . ALA B 1 195 ? -34.813 71.639 -31.668 1.00 49.68 254 ALA B O 1
ATOM 4812 N N . SER B 1 196 ? -32.830 70.794 -32.291 1.00 47.37 255 SER B N 1
ATOM 4813 C CA . SER B 1 196 ? -33.299 69.414 -32.259 1.00 46.82 255 SER B CA 1
ATOM 4814 C C . SER B 1 196 ? -33.594 68.928 -30.834 1.00 45.40 255 SER B C 1
ATOM 4815 O O . SER B 1 196 ? -34.397 68.022 -30.635 1.00 44.65 255 SER B O 1
ATOM 4818 N N . TYR B 1 197 ? -32.953 69.548 -29.851 1.00 43.56 256 TYR B N 1
ATOM 4819 C CA . TYR B 1 197 ? -33.130 69.161 -28.458 1.00 42.74 256 TYR B CA 1
ATOM 4820 C C . TYR B 1 197 ? -33.923 70.136 -27.582 1.00 43.31 256 TYR B C 1
ATOM 4821 O O . TYR B 1 197 ? -34.193 69.837 -26.414 1.00 42.42 256 TYR B O 1
ATOM 4830 N N . THR B 1 198 ? -34.295 71.292 -28.132 1.00 42.38 257 THR B N 1
ATOM 4831 C CA . THR B 1 198 ? -35.056 72.275 -27.365 1.00 41.82 257 THR B CA 1
ATOM 4832 C C . THR B 1 198 ? -36.402 71.701 -26.938 1.00 39.75 257 THR B C 1
ATOM 4833 O O . THR B 1 198 ? -36.986 70.879 -27.641 1.00 39.62 257 THR B O 1
ATOM 4837 N N . LEU B 1 199 ? -36.886 72.138 -25.780 1.00 37.98 258 LEU B N 1
ATOM 4838 C CA . LEU B 1 199 ? -38.157 71.662 -25.248 1.00 37.12 258 LEU B CA 1
ATOM 4839 C C . LEU B 1 199 ? -38.998 72.827 -24.744 1.00 38.20 258 LEU B C 1
ATOM 4840 O O . LEU B 1 199 ? -38.488 73.926 -24.520 1.00 36.58 258 LEU B O 1
ATOM 4845 N N . PRO B 1 200 ? -40.307 72.598 -24.552 1.00 39.50 259 PRO B N 1
ATOM 4846 C CA . PRO B 1 200 ? -41.182 73.666 -24.055 1.00 40.43 259 PRO B CA 1
ATOM 4847 C C . PRO B 1 200 ? -40.698 74.105 -22.671 1.00 43.21 259 PRO B C 1
ATOM 4848 O O . PRO B 1 200 ? -39.879 73.419 -22.045 1.00 43.98 259 PRO B O 1
ATOM 4852 N N . ASN B 1 201 ? -41.195 75.240 -22.193 1.00 44.43 260 ASN B N 1
ATOM 4853 C CA . ASN B 1 201 ? -40.810 75.722 -20.871 1.00 44.99 260 ASN B CA 1
ATOM 4854 C C . ASN B 1 201 ? -41.840 75.340 -19.829 1.00 43.67 260 ASN B C 1
ATOM 4855 O O . ASN B 1 201 ? -41.631 75.569 -18.645 1.00 44.53 260 ASN B O 1
ATOM 4860 N N . ASN B 1 202 ? -42.953 74.770 -20.272 1.00 42.78 261 ASN B N 1
ATOM 4861 C CA . ASN B 1 202 ? -44.016 74.376 -19.361 1.00 43.87 261 ASN B CA 1
ATOM 4862 C C . ASN B 1 202 ? -44.494 72.962 -19.659 1.00 43.32 261 ASN B C 1
ATOM 4863 O O . ASN B 1 202 ? -44.612 72.573 -20.818 1.00 42.92 261 ASN B O 1
ATOM 4868 N N . PRO B 1 203 ? -44.762 72.169 -18.609 1.00 42.51 262 PRO B N 1
ATOM 4869 C CA . PRO B 1 203 ? -45.233 70.786 -18.747 1.00 41.97 262 PRO B CA 1
ATOM 4870 C C . PRO B 1 203 ? -46.573 70.695 -19.481 1.00 42.48 262 PRO B C 1
ATOM 4871 O O . PRO B 1 203 ? -47.404 71.597 -19.382 1.00 43.70 262 PRO B O 1
ATOM 4875 N N . LYS B 1 204 ? -46.778 69.602 -20.208 1.00 42.57 263 LYS B N 1
ATOM 4876 C CA . LYS B 1 204 ? -48.013 69.386 -20.952 1.00 43.89 263 LYS B CA 1
ATOM 4877 C C . LYS B 1 204 ? -49.137 68.804 -20.106 1.00 44.65 263 LYS B C 1
ATOM 4878 O O . LYS B 1 204 ? -50.229 69.367 -20.042 1.00 45.82 263 LYS B O 1
ATOM 4884 N N . LEU B 1 205 ? -48.862 67.666 -19.474 1.00 44.66 264 LEU B N 1
ATOM 4885 C CA . LEU B 1 205 ? -49.842 66.957 -18.655 1.00 45.12 264 LEU B CA 1
ATOM 4886 C C . LEU B 1 205 ? -50.617 67.789 -17.644 1.00 45.65 264 LEU B C 1
ATOM 4887 O O . LEU B 1 205 ? -50.046 68.461 -16.777 1.00 44.66 264 LEU B O 1
ATOM 4892 N N . LYS B 1 206 ? -51.938 67.719 -17.769 1.00 46.84 265 LYS B N 1
ATOM 4893 C CA . LYS B 1 206 ? -52.843 68.430 -16.880 1.00 47.63 265 LYS B CA 1
ATOM 4894 C C . LYS B 1 206 ? -52.943 67.623 -15.591 1.00 45.04 265 LYS B C 1
ATOM 4895 O O . LYS B 1 206 ? -53.192 66.412 -15.621 1.00 43.98 265 LYS B O 1
ATOM 4901 N N . GLY B 1 207 ? -52.744 68.292 -14.463 1.00 41.50 266 GLY B N 1
ATOM 4902 C CA . GLY B 1 207 ? -52.815 67.597 -13.193 1.00 38.81 266 GLY B CA 1
ATOM 4903 C C . GLY B 1 207 ? -51.451 67.388 -12.569 1.00 35.72 266 GLY B C 1
ATOM 4904 O O . GLY B 1 207 ? -51.363 67.032 -11.399 1.00 34.72 266 GLY B O 1
ATOM 4905 N N . LEU B 1 208 ? -50.392 67.605 -13.347 1.00 34.73 267 LEU B N 1
ATOM 4906 C CA . LEU B 1 208 ? -49.026 67.448 -12.856 1.00 32.69 267 LEU B CA 1
ATOM 4907 C C . LEU B 1 208 ? -48.748 68.482 -11.778 1.00 30.39 267 LEU B C 1
ATOM 4908 O O . LEU B 1 208 ? -48.974 69.669 -11.977 1.00 31.52 267 LEU B O 1
ATOM 4913 N N . ARG B 1 209 ? -48.250 68.024 -10.638 1.00 29.88 268 ARG B N 1
ATOM 4914 C CA . ARG B 1 209 ? -47.938 68.903 -9.512 1.00 30.35 268 ARG B CA 1
ATOM 4915 C C . ARG B 1 209 ? -46.854 68.259 -8.661 1.00 29.54 268 ARG B C 1
ATOM 4916 O O . ARG B 1 209 ? -46.651 67.051 -8.722 1.00 30.66 268 ARG B O 1
ATOM 4924 N N . PRO B 1 210 ? -46.123 69.060 -7.878 1.00 28.57 269 PRO B N 1
ATOM 4925 C CA . PRO B 1 210 ? -45.081 68.462 -7.041 1.00 28.29 269 PRO B CA 1
ATOM 4926 C C . PRO B 1 210 ? -45.760 67.545 -6.035 1.00 29.01 269 PRO B C 1
ATOM 4927 O O . PRO B 1 210 ? -46.900 67.799 -5.628 1.00 30.67 269 PRO B O 1
ATOM 4931 N N . MET B 1 211 ? -45.064 66.486 -5.638 1.00 27.43 270 MET B N 1
ATOM 4932 C CA . MET B 1 211 ? -45.598 65.536 -4.671 1.00 27.76 270 MET B CA 1
ATOM 4933 C C . MET B 1 211 ? -45.527 66.150 -3.273 1.00 28.81 270 MET B C 1
ATOM 4934 O O . MET B 1 211 ? -44.662 66.984 -3.000 1.00 28.29 270 MET B O 1
ATOM 4939 N N . THR B 1 212 ? -46.445 65.760 -2.392 1.00 29.75 271 THR B N 1
ATOM 4940 C CA . THR B 1 212 ? -46.436 66.282 -1.026 1.00 30.01 271 THR B CA 1
ATOM 4941 C C . THR B 1 212 ? -46.512 65.116 -0.052 1.00 29.79 271 THR B C 1
ATOM 4942 O O . THR B 1 212 ? -46.828 63.999 -0.447 1.00 28.15 271 THR B O 1
ATOM 4946 N N . GLY B 1 213 ? -46.229 65.384 1.218 1.00 29.21 272 GLY B N 1
ATOM 4947 C CA . GLY B 1 213 ? -46.263 64.335 2.220 1.00 29.67 272 GLY B CA 1
ATOM 4948 C C . GLY B 1 213 ? -47.568 63.556 2.312 1.00 31.31 272 GLY B C 1
ATOM 4949 O O . GLY B 1 213 ? -47.575 62.400 2.741 1.00 30.03 272 GLY B O 1
ATOM 4950 N N . LYS B 1 214 ? -48.678 64.170 1.921 1.00 31.74 273 LYS B N 1
ATOM 4951 C CA . LYS B 1 214 ? -49.950 63.473 1.999 1.00 34.03 273 LYS B CA 1
ATOM 4952 C C . LYS B 1 214 ? -50.226 62.559 0.806 1.00 33.04 273 LYS B C 1
ATOM 4953 O O . LYS B 1 214 ? -51.228 61.856 0.779 1.00 34.11 273 LYS B O 1
ATOM 4959 N N . ASP B 1 215 ? -49.329 62.551 -0.173 1.00 31.84 274 ASP B N 1
ATOM 4960 C CA . ASP B 1 215 ? -49.502 61.691 -1.341 1.00 30.80 274 ASP B CA 1
ATOM 4961 C C . ASP B 1 215 ? -48.811 60.344 -1.111 1.00 29.62 274 ASP B C 1
ATOM 4962 O O . ASP B 1 215 ? -49.141 59.341 -1.743 1.00 29.04 274 ASP B O 1
ATOM 4967 N N . VAL B 1 216 ? -47.836 60.342 -0.209 1.00 29.54 275 VAL B N 1
ATOM 4968 C CA . VAL B 1 216 ? -47.040 59.155 0.091 1.00 28.61 275 VAL B CA 1
ATOM 4969 C C . VAL B 1 216 ? -47.779 57.823 0.071 1.00 29.42 275 VAL B C 1
ATOM 4970 O O . VAL B 1 216 ? -47.457 56.938 -0.726 1.00 28.88 275 VAL B O 1
ATOM 4974 N N . SER B 1 217 ? -48.763 57.679 0.948 1.00 29.51 276 SER B N 1
ATOM 4975 C CA . SER B 1 217 ? -49.534 56.449 1.037 1.00 31.02 276 SER B CA 1
ATOM 4976 C C . SER B 1 217 ? -50.168 56.008 -0.290 1.00 31.68 276 SER B C 1
ATOM 4977 O O . SER B 1 217 ? -50.137 54.822 -0.647 1.00 29.44 276 SER B O 1
ATOM 4980 N N . THR B 1 218 ? -50.736 56.962 -1.024 1.00 31.47 277 THR B N 1
ATOM 4981 C CA . THR B 1 218 ? -51.383 56.659 -2.295 1.00 32.01 277 THR B CA 1
ATOM 4982 C C . THR B 1 218 ? -50.380 56.344 -3.400 1.00 30.06 277 THR B C 1
ATOM 4983 O O . THR B 1 218 ? -50.579 55.424 -4.188 1.00 29.73 277 THR B O 1
ATOM 4987 N N . VAL B 1 219 ? -49.298 57.103 -3.459 1.00 29.15 278 VAL B N 1
ATOM 4988 C CA . VAL B 1 219 ? -48.298 56.860 -4.489 1.00 30.26 278 VAL B CA 1
ATOM 4989 C C . VAL B 1 219 ? -47.622 55.501 -4.268 1.00 30.11 278 VAL B C 1
ATOM 4990 O O . VAL B 1 219 ? -47.268 54.813 -5.224 1.00 29.78 278 VAL B O 1
ATOM 4994 N N . LEU B 1 220 ? -47.461 55.103 -3.011 1.00 29.27 279 LEU B N 1
ATOM 4995 C CA . LEU B 1 220 ? -46.822 53.823 -2.726 1.00 30.05 279 LEU B CA 1
ATOM 4996 C C . LEU B 1 220 ? -47.658 52.667 -3.268 1.00 30.05 279 LEU B C 1
ATOM 4997 O O . LEU B 1 220 ? -47.115 51.732 -3.852 1.00 31.01 279 LEU B O 1
ATOM 5002 N N . SER B 1 221 ? -48.974 52.737 -3.087 1.00 29.29 280 SER B N 1
ATOM 5003 C CA . SER B 1 221 ? -49.864 51.688 -3.585 1.00 29.98 280 SER B CA 1
ATOM 5004 C C . SER B 1 221 ? -49.777 51.590 -5.099 1.00 28.52 280 SER B C 1
ATOM 5005 O O . SER B 1 221 ? -49.811 50.498 -5.655 1.00 28.78 280 SER B O 1
ATOM 5008 N N . LEU B 1 222 ? -49.690 52.740 -5.760 1.00 26.62 281 LEU B N 1
ATOM 5009 C CA . LEU B 1 222 ? -49.584 52.775 -7.211 1.00 27.89 281 LEU B CA 1
ATOM 5010 C C . LEU B 1 222 ? -48.293 52.081 -7.660 1.00 28.05 281 LEU B C 1
ATOM 5011 O O . LEU B 1 222 ? -48.313 51.215 -8.530 1.00 27.27 281 LEU B O 1
ATOM 5016 N N . LEU B 1 223 ? -47.172 52.454 -7.055 1.00 26.97 282 LEU B N 1
ATOM 5017 C CA . LEU B 1 223 ? -45.895 51.848 -7.407 1.00 27.65 282 LEU B CA 1
ATOM 5018 C C . LEU B 1 223 ? -45.896 50.334 -7.213 1.00 28.92 282 LEU B C 1
ATOM 5019 O O . LEU B 1 223 ? -45.437 49.600 -8.089 1.00 28.71 282 LEU B O 1
ATOM 5024 N N . TYR B 1 224 ? -46.399 49.867 -6.067 1.00 30.55 283 TYR B N 1
ATOM 5025 C CA . TYR B 1 224 ? -46.442 48.433 -5.776 1.00 31.43 283 TYR B CA 1
ATOM 5026 C C . TYR B 1 224 ? -47.202 47.645 -6.841 1.00 32.28 283 TYR B C 1
ATOM 5027 O O . TYR B 1 224 ? -46.768 46.573 -7.254 1.00 31.41 283 TYR B O 1
ATOM 5036 N N . LYS B 1 225 ? -48.340 48.179 -7.274 1.00 34.81 284 LYS B N 1
ATOM 5037 C CA . LYS B 1 225 ? -49.173 47.540 -8.298 1.00 36.99 284 LYS B CA 1
ATOM 5038 C C . LYS B 1 225 ? -48.423 47.491 -9.633 1.00 35.41 284 LYS B C 1
ATOM 5039 O O . LYS B 1 225 ? -48.429 46.475 -10.331 1.00 35.49 284 LYS B O 1
ATOM 5045 N N . TYR B 1 226 ? -47.749 48.590 -9.953 1.00 33.75 285 TYR B N 1
ATOM 5046 C CA . TYR B 1 226 ? -46.973 48.742 -11.187 1.00 33.54 285 TYR B CA 1
ATOM 5047 C C . TYR B 1 226 ? -45.656 47.935 -11.259 1.00 32.65 285 TYR B C 1
ATOM 5048 O O . TYR B 1 226 ? -45.308 47.411 -12.313 1.00 32.78 285 TYR B O 1
ATOM 5057 N N . GLN B 1 227 ? -44.931 47.849 -10.146 1.00 32.01 286 GLN B N 1
ATOM 5058 C CA . GLN B 1 227 ? -43.647 47.133 -10.086 1.00 32.78 286 GLN B CA 1
ATOM 5059 C C . GLN B 1 227 ? -43.731 45.628 -10.277 1.00 32.65 286 GLN B C 1
ATOM 5060 O O . GLN B 1 227 ? -42.715 44.968 -10.469 1.00 30.63 286 GLN B O 1
ATOM 5066 N N . GLU B 1 228 ? -44.937 45.093 -10.168 1.00 34.65 287 GLU B N 1
ATOM 5067 C CA . GLU B 1 228 ? -45.178 43.665 -10.293 1.00 37.16 287 GLU B CA 1
ATOM 5068 C C . GLU B 1 228 ? -44.481 43.062 -11.510 1.00 36.19 287 GLU B C 1
ATOM 5069 O O . GLU B 1 228 ? -44.018 41.922 -11.471 1.00 35.06 287 GLU B O 1
ATOM 5075 N N . ARG B 1 229 ? -44.385 43.849 -12.577 1.00 36.71 288 ARG B N 1
ATOM 5076 C CA . ARG B 1 229 ? -43.802 43.387 -13.833 1.00 36.83 288 ARG B CA 1
ATOM 5077 C C . ARG B 1 229 ? -42.287 43.162 -13.856 1.00 35.94 288 ARG B C 1
ATOM 5078 O O . ARG B 1 229 ? -41.777 42.463 -14.736 1.00 35.38 288 ARG B O 1
ATOM 5086 N N . PHE B 1 230 ? -41.572 43.739 -12.895 1.00 33.13 289 PHE B N 1
ATOM 5087 C CA . PHE B 1 230 ? -40.119 43.590 -12.830 1.00 31.83 289 PHE B CA 1
ATOM 5088 C C . PHE B 1 230 ? -39.723 42.389 -11.961 1.00 31.70 289 PHE B C 1
ATOM 5089 O O . PHE B 1 230 ? -40.553 41.854 -11.229 1.00 32.42 289 PHE B O 1
ATOM 5097 N N . ASP B 1 231 ? -38.458 41.976 -12.033 1.00 31.13 290 ASP B N 1
ATOM 5098 C CA . ASP B 1 231 ? -37.981 40.818 -11.268 1.00 31.72 290 ASP B CA 1
ATOM 5099 C C . ASP B 1 231 ? -37.468 41.149 -9.872 1.00 31.99 290 ASP B C 1
ATOM 5100 O O . ASP B 1 231 ? -37.700 40.386 -8.927 1.00 30.99 290 ASP B O 1
ATOM 5105 N N . ILE B 1 232 ? -36.757 42.266 -9.740 1.00 30.62 291 ILE B N 1
ATOM 5106 C CA . ILE B 1 232 ? -36.246 42.667 -8.435 1.00 28.40 291 ILE B CA 1
ATOM 5107 C C . ILE B 1 232 ? -36.668 44.103 -8.149 1.00 28.60 291 ILE B C 1
ATOM 5108 O O . ILE B 1 232 ? -36.320 45.021 -8.892 1.00 28.93 291 ILE B O 1
ATOM 5113 N N . VAL B 1 233 ? -37.439 44.286 -7.077 1.00 27.19 292 VAL B N 1
ATOM 5114 C CA . VAL B 1 233 ? -37.937 45.606 -6.710 1.00 26.00 292 VAL B CA 1
ATOM 5115 C C . VAL B 1 233 ? -37.656 45.983 -5.262 1.00 27.64 292 VAL B C 1
ATOM 5116 O O . VAL B 1 233 ? -37.342 45.127 -4.432 1.00 28.36 292 VAL B O 1
ATOM 5120 N N . GLN B 1 234 ? -37.786 47.271 -4.962 1.00 24.82 293 GLN B N 1
ATOM 5121 C CA . GLN B 1 234 ? -37.572 47.752 -3.611 1.00 26.00 293 GLN B CA 1
ATOM 5122 C C . GLN B 1 234 ? -38.927 47.938 -2.911 1.00 26.70 293 GLN B C 1
ATOM 5123 O O . GLN B 1 234 ? -39.920 48.325 -3.534 1.00 26.71 293 GLN B O 1
ATOM 5129 N N . LEU B 1 235 ? -38.966 47.628 -1.620 1.00 25.61 294 LEU B N 1
ATOM 5130 C CA . LEU B 1 235 ? -40.180 47.771 -0.818 1.00 26.86 294 LEU B CA 1
ATOM 5131 C C . LEU B 1 235 ? -39.913 48.861 0.224 1.00 27.11 294 LEU B C 1
ATOM 5132 O O . LEU B 1 235 ? -38.793 48.992 0.711 1.00 27.96 294 LEU B O 1
ATOM 5137 N N . PHE B 1 236 ? -40.929 49.637 0.579 1.00 28.90 295 PHE B N 1
ATOM 5138 C CA . PHE B 1 236 ? -40.725 50.712 1.549 1.00 30.47 295 PHE B CA 1
ATOM 5139 C C . PHE B 1 236 ? -41.815 50.801 2.607 1.00 31.63 295 PHE B C 1
ATOM 5140 O O . PHE B 1 236 ? -42.950 50.393 2.379 1.00 33.65 295 PHE B O 1
ATOM 5148 N N . THR B 1 237 ? -41.463 51.350 3.764 1.00 31.24 296 THR B N 1
ATOM 5149 C CA . THR B 1 237 ? -42.457 51.612 4.793 1.00 32.95 296 THR B CA 1
ATOM 5150 C C . THR B 1 237 ? -42.811 53.039 4.357 1.00 33.56 296 THR B C 1
ATOM 5151 O O . THR B 1 237 ? -42.053 53.646 3.600 1.00 32.91 296 THR B O 1
ATOM 5155 N N . GLU B 1 238 ? -43.932 53.585 4.808 1.00 34.14 297 GLU B N 1
ATOM 5156 C CA . GLU B 1 238 ? -44.301 54.935 4.395 1.00 35.84 297 GLU B CA 1
ATOM 5157 C C . GLU B 1 238 ? -43.268 55.993 4.762 1.00 34.65 297 GLU B C 1
ATOM 5158 O O . GLU B 1 238 ? -43.087 56.964 4.024 1.00 34.16 297 GLU B O 1
ATOM 5164 N N . GLU B 1 239 ? -42.595 55.805 5.896 1.00 33.61 298 GLU B N 1
ATOM 5165 C CA . GLU B 1 239 ? -41.581 56.753 6.357 1.00 34.85 298 GLU B CA 1
ATOM 5166 C C . GLU B 1 239 ? -40.354 56.669 5.443 1.00 32.84 298 GLU B C 1
ATOM 5167 O O . GLU B 1 239 ? -39.682 57.658 5.178 1.00 30.39 298 GLU B O 1
ATOM 5173 N N . GLU B 1 240 ? -40.086 55.466 4.960 1.00 30.96 299 GLU B N 1
ATOM 5174 C CA . GLU B 1 240 ? -38.958 55.206 4.084 1.00 31.85 299 GLU B CA 1
ATOM 5175 C C . GLU B 1 240 ? -39.170 55.819 2.686 1.00 30.52 299 GLU B C 1
ATOM 5176 O O . GLU B 1 240 ? -38.262 56.420 2.110 1.00 28.29 299 GLU B O 1
ATOM 5182 N N . PHE B 1 241 ? -40.377 55.654 2.152 1.00 27.74 300 PHE B N 1
ATOM 5183 C CA . PHE B 1 241 ? -40.736 56.172 0.842 1.00 27.27 300 PHE B CA 1
ATOM 5184 C C . PHE B 1 241 ? -40.748 57.697 0.885 1.00 27.87 300 PHE B C 1
ATOM 5185 O O . PHE B 1 241 ? -40.321 58.368 -0.054 1.00 28.80 300 PHE B O 1
ATOM 5193 N N . LYS B 1 242 ? -41.251 58.240 1.988 1.00 27.76 301 LYS B N 1
ATOM 5194 C CA . LYS B 1 242 ? -41.307 59.683 2.163 1.00 26.76 301 LYS B CA 1
ATOM 5195 C C . LYS B 1 242 ? -39.885 60.254 2.082 1.00 24.95 301 LYS B C 1
ATOM 5196 O O . LYS B 1 242 ? -39.633 61.226 1.369 1.00 23.84 301 LYS B O 1
ATOM 5202 N N . HIS B 1 243 ? -38.956 59.635 2.806 1.00 22.80 302 HIS B N 1
ATOM 5203 C CA . HIS B 1 243 ? -37.563 60.078 2.803 1.00 22.76 302 HIS B CA 1
ATOM 5204 C C . HIS B 1 243 ? -36.949 60.057 1.405 1.00 21.23 302 HIS B C 1
ATOM 5205 O O . HIS B 1 243 ? -36.279 61.003 1.006 1.00 20.45 302 HIS B O 1
ATOM 5212 N N . TRP B 1 244 ? -37.159 58.966 0.677 1.00 20.59 303 TRP B N 1
ATOM 5213 C CA . TRP B 1 244 ? -36.589 58.836 -0.659 1.00 22.42 303 TRP B CA 1
ATOM 5214 C C . TRP B 1 244 ? -37.240 59.716 -1.735 1.00 23.21 303 TRP B C 1
ATOM 5215 O O . TRP B 1 244 ? -36.578 60.116 -2.691 1.00 22.64 303 TRP B O 1
ATOM 5226 N N . MET B 1 245 ? -38.525 60.018 -1.588 1.00 23.65 304 MET B N 1
ATOM 5227 C CA . MET B 1 245 ? -39.196 60.852 -2.581 1.00 25.09 304 MET B CA 1
ATOM 5228 C C . MET B 1 245 ? -39.201 62.330 -2.244 1.00 25.40 304 MET B C 1
ATOM 5229 O O . MET B 1 245 ? -39.222 63.157 -3.142 1.00 26.99 304 MET B O 1
ATOM 5234 N N . LEU B 1 246 ? -39.170 62.663 -0.955 1.00 28.24 305 LEU B N 1
ATOM 5235 C CA . LEU B 1 246 ? -39.232 64.059 -0.527 1.00 29.21 305 LEU B CA 1
ATOM 5236 C C . LEU B 1 246 ? -38.071 64.585 0.299 1.00 31.57 305 LEU B C 1
ATOM 5237 O O . LEU B 1 246 ? -37.941 65.797 0.468 1.00 33.45 305 LEU B O 1
ATOM 5242 N N . GLY B 1 247 ? -37.238 63.698 0.827 1.00 31.94 306 GLY B N 1
ATOM 5243 C CA . GLY B 1 247 ? -36.131 64.158 1.644 1.00 35.99 306 GLY B CA 1
ATOM 5244 C C . GLY B 1 247 ? -36.517 64.279 3.111 1.00 39.05 306 GLY B C 1
ATOM 5245 O O . GLY B 1 247 ? -37.603 63.863 3.508 1.00 38.07 306 GLY B O 1
ATOM 5246 N N . HIS B 1 248 ? -35.626 64.860 3.912 1.00 43.68 307 HIS B N 1
ATOM 5247 C CA . HIS B 1 248 ? -35.831 65.033 5.351 1.00 48.38 307 HIS B CA 1
ATOM 5248 C C . HIS B 1 248 ? -37.069 65.865 5.712 1.00 48.91 307 HIS B C 1
ATOM 5249 O O . HIS B 1 248 ? -37.801 65.515 6.636 1.00 47.44 307 HIS B O 1
ATOM 5256 N N . ASP B 1 249 ? -37.293 66.968 5.001 1.00 50.88 308 ASP B N 1
ATOM 5257 C CA . ASP B 1 249 ? -38.465 67.810 5.259 1.00 53.67 308 ASP B CA 1
ATOM 5258 C C . ASP B 1 249 ? -39.383 67.791 4.037 1.00 54.24 308 ASP B C 1
ATOM 5259 O O . ASP B 1 249 ? -38.994 68.227 2.949 1.00 54.28 308 ASP B O 1
ATOM 5264 N N . GLU B 1 250 ? -40.602 67.291 4.230 1.00 56.22 309 GLU B N 1
ATOM 5265 C CA . GLU B 1 250 ? -41.590 67.177 3.151 1.00 57.91 309 GLU B CA 1
ATOM 5266 C C . GLU B 1 250 ? -42.218 68.496 2.708 1.00 58.04 309 GLU B C 1
ATOM 5267 O O . GLU B 1 250 ? -42.842 68.561 1.647 1.00 58.85 309 GLU B O 1
ATOM 5273 N N . ASN B 1 251 ? -42.060 69.539 3.520 1.00 57.94 310 ASN B N 1
ATOM 5274 C CA . ASN B 1 251 ? -42.622 70.856 3.212 1.00 57.85 310 ASN B CA 1
ATOM 5275 C C . ASN B 1 251 ? -41.592 71.838 2.659 1.00 58.87 310 ASN B C 1
ATOM 5276 O O . ASN B 1 251 ? -41.958 72.904 2.164 1.00 57.95 310 ASN B O 1
ATOM 5281 N N . SER B 1 252 ? -40.311 71.480 2.735 1.00 59.80 311 SER B N 1
ATOM 5282 C CA . SER B 1 252 ? -39.252 72.363 2.256 1.00 60.34 311 SER B CA 1
ATOM 5283 C C . SER B 1 252 ? -38.703 71.986 0.889 1.00 60.78 311 SER B C 1
ATOM 5284 O O . SER B 1 252 ? -39.087 70.975 0.297 1.00 60.94 311 SER B O 1
ATOM 5287 N N . ASP B 1 253 ? -37.787 72.820 0.408 1.00 61.11 312 ASP B N 1
ATOM 5288 C CA . ASP B 1 253 ? -37.139 72.620 -0.877 1.00 61.29 312 ASP B CA 1
ATOM 5289 C C . ASP B 1 253 ? -35.938 71.709 -0.740 1.00 60.35 312 ASP B C 1
ATOM 5290 O O . ASP B 1 253 ? -34.949 72.071 -0.094 1.00 61.31 312 ASP B O 1
ATOM 5295 N N . SER B 1 254 ? -36.029 70.525 -1.336 1.00 57.59 313 SER B N 1
ATOM 5296 C CA . SER B 1 254 ? -34.919 69.584 -1.323 1.00 54.78 313 SER B CA 1
ATOM 5297 C C . SER B 1 254 ? -34.178 69.833 -2.629 1.00 53.31 313 SER B C 1
ATOM 5298 O O . SER B 1 254 ? -34.781 69.811 -3.704 1.00 54.52 313 SER B O 1
ATOM 5301 N N . ASN B 1 255 ? -32.879 70.082 -2.544 1.00 50.37 314 ASN B N 1
ATOM 5302 C CA . ASN B 1 255 ? -32.105 70.353 -3.747 1.00 47.64 314 ASN B CA 1
ATOM 5303 C C . ASN B 1 255 ? -31.496 69.099 -4.366 1.00 44.29 314 ASN B C 1
ATOM 5304 O O . ASN B 1 255 ? -30.658 69.195 -5.269 1.00 44.17 314 ASN B O 1
ATOM 5309 N N . VAL B 1 256 ? -31.928 67.927 -3.902 1.00 39.09 315 VAL B N 1
ATOM 5310 C CA . VAL B 1 256 ? -31.392 66.675 -4.428 1.00 34.15 315 VAL B CA 1
ATOM 5311 C C . VAL B 1 256 ? -32.425 65.751 -5.094 1.00 31.54 315 VAL B C 1
ATOM 5312 O O . VAL B 1 256 ? -32.161 65.203 -6.161 1.00 31.83 315 VAL B O 1
ATOM 5316 N N . VAL B 1 257 ? -33.590 65.557 -4.483 1.00 29.33 316 VAL B N 1
ATOM 5317 C CA . VAL B 1 257 ? -34.598 64.703 -5.113 1.00 26.60 316 VAL B CA 1
ATOM 5318 C C . VAL B 1 257 ? -35.846 65.509 -5.477 1.00 24.74 316 VAL B C 1
ATOM 5319 O O . VAL B 1 257 ? -36.235 66.420 -4.756 1.00 25.44 316 VAL B O 1
ATOM 5323 N N . LYS B 1 258 ? -36.446 65.188 -6.620 1.00 24.70 317 LYS B N 1
ATOM 5324 C CA . LYS B 1 258 ? -37.650 65.882 -7.098 1.00 24.06 317 LYS B CA 1
ATOM 5325 C C . LYS B 1 258 ? -38.728 64.852 -7.431 1.00 24.44 317 LYS B C 1
ATOM 5326 O O . LYS B 1 258 ? -38.466 63.896 -8.154 1.00 22.71 317 LYS B O 1
ATOM 5332 N N . SER B 1 259 ? -39.937 65.051 -6.909 1.00 24.56 318 SER B N 1
ATOM 5333 C CA . SER B 1 259 ? -41.036 64.122 -7.155 1.00 25.31 318 SER B CA 1
ATOM 5334 C C . SER B 1 259 ? -42.307 64.792 -7.652 1.00 24.92 318 SER B C 1
ATOM 5335 O O . SER B 1 259 ? -42.693 65.853 -7.167 1.00 25.78 318 SER B O 1
ATOM 5338 N N . TYR B 1 260 ? -42.972 64.158 -8.606 1.00 23.77 319 TYR B N 1
ATOM 5339 C CA . TYR B 1 260 ? -44.199 64.717 -9.149 1.00 25.24 319 TYR B CA 1
ATOM 5340 C C . TYR B 1 260 ? -45.266 63.652 -9.287 1.00 25.93 319 TYR B C 1
ATOM 5341 O O . TYR B 1 260 ? -44.962 62.479 -9.487 1.00 26.11 319 TYR B O 1
ATOM 5350 N N . VAL B 1 261 ? -46.519 64.073 -9.183 1.00 26.36 320 VAL B N 1
ATOM 5351 C CA . VAL B 1 261 ? -47.642 63.165 -9.339 1.00 26.83 320 VAL B CA 1
ATOM 5352 C C . VAL B 1 261 ? -48.598 63.803 -10.337 1.00 27.98 320 VAL B C 1
ATOM 5353 O O . VAL B 1 261 ? -48.520 65.003 -10.608 1.00 26.99 320 VAL B O 1
ATOM 5357 N N . VAL B 1 262 ? -49.488 62.992 -10.890 1.00 30.35 321 VAL B N 1
ATOM 5358 C CA . VAL B 1 262 ? -50.474 63.477 -11.838 1.00 32.12 321 VAL B CA 1
ATOM 5359 C C . VAL B 1 262 ? -51.838 62.991 -11.367 1.00 34.95 321 VAL B C 1
ATOM 5360 O O . VAL B 1 262 ? -52.078 61.789 -11.304 1.00 34.06 321 VAL B O 1
ATOM 5364 N N . GLU B 1 263 ? -52.724 63.912 -11.003 1.00 38.69 322 GLU B N 1
ATOM 5365 C CA . GLU B 1 263 ? -54.058 63.499 -10.572 1.00 43.16 322 GLU B CA 1
ATOM 5366 C C . GLU B 1 263 ? -55.102 63.948 -11.578 1.00 43.80 322 GLU B C 1
ATOM 5367 O O . GLU B 1 263 ? -55.000 65.041 -12.133 1.00 45.29 322 GLU B O 1
ATOM 5373 N N . ASP B 1 264 ? -56.091 63.093 -11.831 1.00 44.55 323 ASP B N 1
ATOM 5374 C CA . ASP B 1 264 ? -57.141 63.425 -12.786 1.00 45.80 323 ASP B CA 1
ATOM 5375 C C . ASP B 1 264 ? -58.139 64.429 -12.213 1.00 46.79 323 ASP B C 1
ATOM 5376 O O . ASP B 1 264 ? -57.896 65.027 -11.166 1.00 45.23 323 ASP B O 1
ATOM 5381 N N . GLU B 1 265 ? -59.262 64.609 -12.904 1.00 50.28 324 GLU B N 1
ATOM 5382 C CA . GLU B 1 265 ? -60.288 65.560 -12.475 1.00 52.25 324 GLU B CA 1
ATOM 5383 C C . GLU B 1 265 ? -60.871 65.221 -11.112 1.00 51.58 324 GLU B C 1
ATOM 5384 O O . GLU B 1 265 ? -61.316 66.108 -10.385 1.00 52.17 324 GLU B O 1
ATOM 5390 N N . ASN B 1 266 ? -60.858 63.938 -10.763 1.00 50.80 325 ASN B N 1
ATOM 5391 C CA . ASN B 1 266 ? -61.403 63.495 -9.484 1.00 50.34 325 ASN B CA 1
ATOM 5392 C C . ASN B 1 266 ? -60.396 63.469 -8.329 1.00 49.51 325 ASN B C 1
ATOM 5393 O O . ASN B 1 266 ? -60.721 63.024 -7.226 1.00 49.92 325 ASN B O 1
ATOM 5398 N N . GLY B 1 267 ? -59.181 63.951 -8.578 1.00 47.89 326 GLY B N 1
ATOM 5399 C CA . GLY B 1 267 ? -58.169 63.966 -7.535 1.00 44.73 326 GLY B CA 1
ATOM 5400 C C . GLY B 1 267 ? -57.529 62.611 -7.293 1.00 42.39 326 GLY B C 1
ATOM 5401 O O . GLY B 1 267 ? -56.999 62.349 -6.218 1.00 42.81 326 GLY B O 1
ATOM 5402 N N . ILE B 1 268 ? -57.590 61.740 -8.292 1.00 40.31 327 ILE B N 1
ATOM 5403 C CA . ILE B 1 268 ? -56.996 60.413 -8.191 1.00 38.46 327 ILE B CA 1
ATOM 5404 C C . ILE B 1 268 ? -55.624 60.430 -8.867 1.00 37.02 327 ILE B C 1
ATOM 5405 O O . ILE B 1 268 ? -55.515 60.797 -10.038 1.00 36.48 327 ILE B O 1
ATOM 5410 N N . ILE B 1 269 ? -54.577 60.059 -8.133 1.00 33.12 328 ILE B N 1
ATOM 5411 C CA . ILE B 1 269 ? -53.242 60.034 -8.717 1.00 31.26 328 ILE B CA 1
ATOM 5412 C C . ILE B 1 269 ? -53.182 58.836 -9.658 1.00 29.95 328 ILE B C 1
ATOM 5413 O O . ILE B 1 269 ? -53.493 57.712 -9.267 1.00 29.29 328 ILE B O 1
ATOM 5418 N N . THR B 1 270 ? -52.790 59.085 -10.903 1.00 29.42 329 THR B N 1
ATOM 5419 C CA . THR B 1 270 ? -52.728 58.035 -11.914 1.00 29.41 329 THR B CA 1
ATOM 5420 C C . THR B 1 270 ? -51.314 57.779 -12.427 1.00 29.60 329 THR B C 1
ATOM 5421 O O . THR B 1 270 ? -51.045 56.738 -13.046 1.00 29.47 329 THR B O 1
ATOM 5425 N N . ASP B 1 271 ? -50.423 58.739 -12.184 1.00 27.64 330 ASP B N 1
ATOM 5426 C CA . ASP B 1 271 ? -49.031 58.640 -12.606 1.00 27.71 330 ASP B CA 1
ATOM 5427 C C . ASP B 1 271 ? -48.145 59.397 -11.628 1.00 27.96 330 ASP B C 1
ATOM 5428 O O . ASP B 1 271 ? -48.610 60.278 -10.909 1.00 28.99 330 ASP B O 1
ATOM 5433 N N . TYR B 1 272 ? -46.863 59.059 -11.623 1.00 26.44 331 TYR B N 1
ATOM 5434 C CA . TYR B 1 272 ? -45.896 59.730 -10.768 1.00 26.00 331 TYR B CA 1
ATOM 5435 C C . TYR B 1 272 ? -44.492 59.409 -11.264 1.00 24.64 331 TYR B C 1
ATOM 5436 O O . TYR B 1 272 ? -44.271 58.380 -11.895 1.00 26.83 331 TYR B O 1
ATOM 5445 N N . PHE B 1 273 ? -43.553 60.305 -11.008 1.00 24.60 332 PHE B N 1
ATOM 5446 C CA . PHE B 1 273 ? -42.166 60.071 -11.386 1.00 25.37 332 PHE B CA 1
ATOM 5447 C C . PHE B 1 273 ? -41.264 60.856 -10.455 1.00 24.71 332 PHE B C 1
ATOM 5448 O O . PHE B 1 273 ? -41.727 61.747 -9.742 1.00 25.70 332 PHE B O 1
ATOM 5456 N N . SER B 1 274 ? -39.987 60.511 -10.430 1.00 23.61 333 SER B N 1
ATOM 5457 C CA . SER B 1 274 ? -39.043 61.209 -9.566 1.00 21.56 333 SER B CA 1
ATOM 5458 C C . SER B 1 274 ? -37.657 61.087 -10.157 1.00 21.65 333 SER B C 1
ATOM 5459 O O . SER B 1 274 ? -37.392 60.194 -10.958 1.00 21.76 333 SER B O 1
ATOM 5462 N N . TYR B 1 275 ? -36.772 61.994 -9.777 1.00 19.95 334 TYR B N 1
ATOM 5463 C CA . TYR B 1 275 ? -35.404 61.926 -10.250 1.00 20.85 334 TYR B CA 1
ATOM 5464 C C . TYR B 1 275 ? -34.534 62.634 -9.234 1.00 20.71 334 TYR B C 1
ATOM 5465 O O . TYR B 1 275 ? -35.040 63.438 -8.453 1.00 21.33 334 TYR B O 1
ATOM 5474 N N . TYR B 1 276 ? -33.244 62.312 -9.210 1.00 19.95 335 TYR B N 1
ATOM 5475 C CA . TYR B 1 276 ? -32.331 62.961 -8.277 1.00 22.10 335 TYR B CA 1
ATOM 5476 C C . TYR B 1 276 ? -31.247 63.714 -9.050 1.00 23.86 335 TYR B C 1
ATOM 5477 O O . TYR B 1 276 ? -30.973 63.401 -10.214 1.00 25.21 335 TYR B O 1
ATOM 5486 N N . LEU B 1 277 ? -30.645 64.714 -8.409 1.00 24.43 336 LEU B N 1
ATOM 5487 C CA . LEU B 1 277 ? -29.614 65.537 -9.041 1.00 25.90 336 LEU B CA 1
ATOM 5488 C C . LEU B 1 277 ? -28.225 65.176 -8.536 1.00 26.37 336 LEU B C 1
ATOM 5489 O O . LEU B 1 277 ? -27.950 65.238 -7.345 1.00 27.39 336 LEU B O 1
ATOM 5494 N N . LEU B 1 278 ? -27.350 64.797 -9.458 1.00 27.18 337 LEU B N 1
ATOM 5495 C CA . LEU B 1 278 ? -25.989 64.388 -9.128 1.00 25.81 337 LEU B CA 1
ATOM 5496 C C . LEU B 1 278 ? -25.083 64.881 -10.255 1.00 25.63 337 LEU B C 1
ATOM 5497 O O . LEU B 1 278 ? -25.015 64.278 -11.322 1.00 26.39 337 LEU B O 1
ATOM 5502 N N . PRO B 1 279 ? -24.371 65.987 -10.026 1.00 25.44 338 PRO B N 1
ATOM 5503 C CA . PRO B 1 279 ? -23.488 66.533 -11.059 1.00 26.23 338 PRO B CA 1
ATOM 5504 C C . PRO B 1 279 ? -22.142 65.861 -11.324 1.00 27.84 338 PRO B C 1
ATOM 5505 O O . PRO B 1 279 ? -21.699 64.965 -10.606 1.00 27.28 338 PRO B O 1
ATOM 5509 N N . PHE B 1 280 ? -21.514 66.312 -12.403 1.00 28.91 339 PHE B N 1
ATOM 5510 C CA . PHE B 1 280 ? -20.192 65.857 -12.808 1.00 28.19 339 PHE B CA 1
ATOM 5511 C C . PHE B 1 280 ? -19.293 67.069 -12.636 1.00 29.10 339 PHE B C 1
ATOM 5512 O O . PHE B 1 280 ? -19.716 68.207 -12.862 1.00 27.87 339 PHE B O 1
ATOM 5520 N N . THR B 1 281 ? -18.057 66.817 -12.232 1.00 30.20 340 THR B N 1
ATOM 5521 C CA . THR B 1 281 ? -17.066 67.865 -12.087 1.00 31.97 340 THR B CA 1
ATOM 5522 C C . THR B 1 281 ? -16.335 67.807 -13.416 1.00 33.70 340 THR B C 1
ATOM 5523 O O . THR B 1 281 ? -15.972 66.725 -13.864 1.00 35.82 340 THR B O 1
ATOM 5527 N N . VAL B 1 282 ? -16.153 68.949 -14.064 1.00 35.22 341 VAL B N 1
ATOM 5528 C CA . VAL B 1 282 ? -15.435 68.971 -15.329 1.00 36.74 341 VAL B CA 1
ATOM 5529 C C . VAL B 1 282 ? -13.969 69.096 -14.918 1.00 37.49 341 VAL B C 1
ATOM 5530 O O . VAL B 1 282 ? -13.573 70.090 -14.310 1.00 35.89 341 VAL B O 1
ATOM 5534 N N . LEU B 1 283 ? -13.170 68.085 -15.239 1.00 39.08 342 LEU B N 1
ATOM 5535 C CA . LEU B 1 283 ? -11.768 68.087 -14.839 1.00 44.08 342 LEU B CA 1
ATOM 5536 C C . LEU B 1 283 ? -10.873 69.173 -15.447 1.00 47.14 342 LEU B C 1
ATOM 5537 O O . LEU B 1 283 ? -10.128 69.828 -14.717 1.00 48.84 342 LEU B O 1
ATOM 5542 N N . ASP B 1 284 ? -10.938 69.378 -16.760 1.00 50.48 343 ASP B N 1
ATOM 5543 C CA . ASP B 1 284 ? -10.105 70.403 -17.397 1.00 54.59 343 ASP B CA 1
ATOM 5544 C C . ASP B 1 284 ? -10.816 71.235 -18.458 1.00 55.50 343 ASP B C 1
ATOM 5545 O O . ASP B 1 284 ? -10.805 70.892 -19.640 1.00 55.55 343 ASP B O 1
ATOM 5550 N N . ASN B 1 285 ? -11.422 72.338 -18.034 1.00 56.71 344 ASN B N 1
ATOM 5551 C CA . ASN B 1 285 ? -12.124 73.217 -18.960 1.00 57.69 344 ASN B CA 1
ATOM 5552 C C . ASN B 1 285 ? -12.109 74.648 -18.431 1.00 58.20 344 ASN B C 1
ATOM 5553 O O . ASN B 1 285 ? -12.347 74.886 -17.244 1.00 58.27 344 ASN B O 1
ATOM 5558 N N . ALA B 1 286 ? -11.820 75.594 -19.320 1.00 58.98 345 ALA B N 1
ATOM 5559 C CA . ALA B 1 286 ? -11.744 77.009 -18.957 1.00 59.59 345 ALA B CA 1
ATOM 5560 C C . ALA B 1 286 ? -13.110 77.656 -18.749 1.00 59.18 345 ALA B C 1
ATOM 5561 O O . ALA B 1 286 ? -13.250 78.604 -17.973 1.00 59.94 345 ALA B O 1
ATOM 5563 N N . GLN B 1 287 ? -14.116 77.134 -19.438 1.00 58.30 346 GLN B N 1
ATOM 5564 C CA . GLN B 1 287 ? -15.466 77.672 -19.350 1.00 57.56 346 GLN B CA 1
ATOM 5565 C C . GLN B 1 287 ? -16.273 77.175 -18.150 1.00 55.97 346 GLN B C 1
ATOM 5566 O O . GLN B 1 287 ? -16.826 77.973 -17.390 1.00 56.04 346 GLN B O 1
ATOM 5572 N N . HIS B 1 288 ? -16.337 75.858 -17.976 1.00 53.46 347 HIS B N 1
ATOM 5573 C CA . HIS B 1 288 ? -17.131 75.286 -16.892 1.00 50.71 347 HIS B CA 1
ATOM 5574 C C . HIS B 1 288 ? -16.376 74.341 -15.974 1.00 48.38 347 HIS B C 1
ATOM 5575 O O . HIS B 1 288 ? -15.428 73.680 -16.388 1.00 48.45 347 HIS B O 1
ATOM 5582 N N . ASP B 1 289 ? -16.800 74.282 -14.719 1.00 46.45 348 ASP B N 1
ATOM 5583 C CA . ASP B 1 289 ? -16.175 73.374 -13.774 1.00 45.59 348 ASP B CA 1
ATOM 5584 C C . ASP B 1 289 ? -17.205 72.345 -13.308 1.00 43.20 348 ASP B C 1
ATOM 5585 O O . ASP B 1 289 ? -16.864 71.365 -12.640 1.00 42.80 348 ASP B O 1
ATOM 5590 N N . GLU B 1 290 ? -18.464 72.563 -13.687 1.00 39.78 349 GLU B N 1
ATOM 5591 C CA . GLU B 1 290 ? -19.543 71.667 -13.296 1.00 38.85 349 GLU B CA 1
ATOM 5592 C C . GLU B 1 290 ? -20.594 71.456 -14.380 1.00 36.09 349 GLU B C 1
ATOM 5593 O O . GLU B 1 290 ? -20.946 72.374 -15.116 1.00 37.86 349 GLU B O 1
ATOM 5599 N N . LEU B 1 291 ? -21.099 70.233 -14.452 1.00 32.87 350 LEU B N 1
ATOM 5600 C CA . LEU B 1 291 ? -22.123 69.861 -15.412 1.00 30.38 350 LEU B CA 1
ATOM 5601 C C . LEU B 1 291 ? -23.369 69.406 -14.639 1.00 29.11 350 LEU B C 1
ATOM 5602 O O . LEU B 1 291 ? -23.287 68.509 -13.801 1.00 27.27 350 LEU B O 1
ATOM 5607 N N . GLY B 1 292 ? -24.516 70.022 -14.927 1.00 28.81 351 GLY B N 1
ATOM 5608 C CA . GLY B 1 292 ? -25.753 69.676 -14.241 1.00 26.94 351 GLY B CA 1
ATOM 5609 C C . GLY B 1 292 ? -26.369 68.404 -14.780 1.00 29.18 351 GLY B C 1
ATOM 5610 O O . GLY B 1 292 ? -26.679 68.323 -15.973 1.00 30.33 351 GLY B O 1
ATOM 5611 N N . ILE B 1 293 ? -26.557 67.414 -13.904 1.00 27.19 352 ILE B N 1
ATOM 5612 C CA . ILE B 1 293 ? -27.112 66.133 -14.311 1.00 26.34 352 ILE B CA 1
ATOM 5613 C C . ILE B 1 293 ? -28.204 65.592 -13.382 1.00 26.38 352 ILE B C 1
ATOM 5614 O O . ILE B 1 293 ? -28.125 65.720 -12.166 1.00 26.66 352 ILE B O 1
ATOM 5619 N N . ALA B 1 294 ? -29.222 64.985 -13.979 1.00 24.54 353 ALA B N 1
ATOM 5620 C CA . ALA B 1 294 ? -30.314 64.395 -13.229 1.00 25.33 353 ALA B CA 1
ATOM 5621 C C . ALA B 1 294 ? -30.405 62.933 -13.615 1.00 24.50 353 ALA B C 1
ATOM 5622 O O . ALA B 1 294 ? -30.090 62.570 -14.743 1.00 25.23 353 ALA B O 1
ATOM 5624 N N . TYR B 1 295 ? -30.822 62.095 -12.672 1.00 24.58 354 TYR B N 1
ATOM 5625 C CA . TYR B 1 295 ? -30.989 60.670 -12.941 1.00 22.62 354 TYR B CA 1
ATOM 5626 C C . TYR B 1 295 ? -32.425 60.270 -12.616 1.00 24.14 354 TYR B C 1
ATOM 5627 O O . TYR B 1 295 ? -32.921 60.561 -11.526 1.00 24.59 354 TYR B O 1
ATOM 5636 N N . LEU B 1 296 ? -33.087 59.597 -13.555 1.00 23.33 355 LEU B N 1
ATOM 5637 C CA . LEU B 1 296 ? -34.449 59.132 -13.334 1.00 23.27 355 LEU B CA 1
ATOM 5638 C C . LEU B 1 296 ? -34.416 58.136 -12.158 1.00 24.07 355 LEU B C 1
ATOM 5639 O O . LEU B 1 296 ? -33.552 57.253 -12.102 1.00 21.53 355 LEU B O 1
ATOM 5644 N N . PHE B 1 297 ? -35.362 58.266 -11.232 1.00 23.37 356 PHE B N 1
ATOM 5645 C CA . PHE B 1 297 ? -35.405 57.405 -10.044 1.00 23.83 356 PHE B CA 1
ATOM 5646 C C . PHE B 1 297 ? -36.542 56.394 -10.220 1.00 24.50 356 PHE B C 1
ATOM 5647 O O . PHE B 1 297 ? -36.491 55.535 -11.099 1.00 24.26 356 PHE B O 1
ATOM 5655 N N . TYR B 1 298 ? -37.576 56.501 -9.399 1.00 24.31 357 TYR B N 1
ATOM 5656 C CA . TYR B 1 298 ? -38.704 55.590 -9.502 1.00 24.64 357 TYR B CA 1
ATOM 5657 C C . TYR B 1 298 ? -39.898 56.268 -10.149 1.00 24.92 357 TYR B C 1
ATOM 5658 O O . TYR B 1 298 ? -40.076 57.470 -10.015 1.00 25.01 357 TYR B O 1
ATOM 5667 N N . TYR B 1 299 ? -40.716 55.486 -10.850 1.00 26.58 358 TYR B N 1
ATOM 5668 C CA . TYR B 1 299 ? -41.895 56.017 -11.521 1.00 26.29 358 TYR B CA 1
ATOM 5669 C C . TYR B 1 299 ? -42.964 54.941 -11.698 1.00 27.28 358 TYR B C 1
ATOM 5670 O O . TYR B 1 299 ? -42.682 53.745 -11.616 1.00 26.44 358 TYR B O 1
ATOM 5679 N N . ALA B 1 300 ? -44.192 55.383 -11.954 1.00 29.02 359 ALA B N 1
ATOM 5680 C CA . ALA B 1 300 ? -45.315 54.478 -12.145 1.00 29.16 359 ALA B CA 1
ATOM 5681 C C . ALA B 1 300 ? -46.469 55.165 -12.874 1.00 30.51 359 ALA B C 1
ATOM 5682 O O . ALA B 1 300 ? -46.643 56.389 -12.782 1.00 30.53 359 ALA B O 1
ATOM 5684 N N . SER B 1 301 ? -47.246 54.362 -13.601 1.00 29.93 360 SER B N 1
ATOM 5685 C CA . SER B 1 301 ? -48.410 54.838 -14.344 1.00 31.65 360 SER B CA 1
ATOM 5686 C C . SER B 1 301 ? -49.462 53.735 -14.286 1.00 31.82 360 SER B C 1
ATOM 5687 O O . SER B 1 301 ? -49.138 52.567 -14.486 1.00 34.65 360 SER B O 1
ATOM 5690 N N . ASP B 1 302 ? -50.712 54.088 -14.006 1.00 31.30 361 ASP B N 1
ATOM 5691 C CA . ASP B 1 302 ? -51.764 53.075 -13.929 1.00 33.39 361 ASP B CA 1
ATOM 5692 C C . ASP B 1 302 ? -52.238 52.600 -15.303 1.00 33.98 361 ASP B C 1
ATOM 5693 O O . ASP B 1 302 ? -53.087 51.721 -15.405 1.00 34.33 361 ASP B O 1
ATOM 5698 N N . SER B 1 303 ? -51.671 53.175 -16.355 1.00 35.92 362 SER B N 1
ATOM 5699 C CA . SER B 1 303 ? -52.049 52.817 -17.715 1.00 38.65 362 SER B CA 1
ATOM 5700 C C . SER B 1 303 ? -51.202 51.685 -18.297 1.00 39.15 362 SER B C 1
ATOM 5701 O O . SER B 1 303 ? -51.145 51.518 -19.517 1.00 39.67 362 SER B O 1
ATOM 5704 N N . PHE B 1 304 ? -50.550 50.906 -17.438 1.00 39.78 363 PHE B N 1
ATOM 5705 C CA . PHE B 1 304 ? -49.703 49.823 -17.925 1.00 40.09 363 PHE B CA 1
ATOM 5706 C C . PHE B 1 304 ? -50.471 48.659 -18.568 1.00 42.56 363 PHE B C 1
ATOM 5707 O O . PHE B 1 304 ? -49.883 47.839 -19.278 1.00 41.65 363 PHE B O 1
ATOM 5715 N N . GLU B 1 305 ? -51.777 48.588 -18.332 1.00 45.51 364 GLU B N 1
ATOM 5716 C CA . GLU B 1 305 ? -52.585 47.533 -18.937 1.00 50.07 364 GLU B CA 1
ATOM 5717 C C . GLU B 1 305 ? -53.439 48.049 -20.100 1.00 51.22 364 GLU B C 1
ATOM 5718 O O . GLU B 1 305 ? -54.099 47.266 -20.787 1.00 52.50 364 GLU B O 1
ATOM 5724 N N . LYS B 1 306 ? -53.423 49.363 -20.315 1.00 51.14 365 LYS B N 1
ATOM 5725 C CA . LYS B 1 306 ? -54.191 49.982 -21.391 1.00 51.21 365 LYS B CA 1
ATOM 5726 C C . LYS B 1 306 ? -53.342 49.989 -22.664 1.00 50.86 365 LYS B C 1
ATOM 5727 O O . LYS B 1 306 ? -52.116 49.919 -22.599 1.00 51.70 365 LYS B O 1
ATOM 5733 N N . PRO B 1 307 ? -53.980 50.078 -23.843 1.00 50.61 366 PRO B N 1
ATOM 5734 C CA . PRO B 1 307 ? -53.221 50.083 -25.101 1.00 48.70 366 PRO B CA 1
ATOM 5735 C C . PRO B 1 307 ? -52.361 51.323 -25.336 1.00 47.22 366 PRO B C 1
ATOM 5736 O O . PRO B 1 307 ? -51.396 51.283 -26.103 1.00 45.20 366 PRO B O 1
ATOM 5740 N N . ASN B 1 308 ? -52.708 52.418 -24.668 1.00 45.78 367 ASN B N 1
ATOM 5741 C CA . ASN B 1 308 ? -51.972 53.668 -24.810 1.00 45.63 367 ASN B CA 1
ATOM 5742 C C . ASN B 1 308 ? -50.796 53.781 -23.831 1.00 44.37 367 ASN B C 1
ATOM 5743 O O . ASN B 1 308 ? -50.247 54.868 -23.644 1.00 44.10 367 ASN B O 1
ATOM 5748 N N . TYR B 1 309 ? -50.408 52.666 -23.215 1.00 43.33 368 TYR B N 1
ATOM 5749 C CA . TYR B 1 309 ? -49.312 52.658 -22.240 1.00 41.61 368 TYR B CA 1
ATOM 5750 C C . TYR B 1 309 ? -48.021 53.338 -22.712 1.00 40.15 368 TYR B C 1
ATOM 5751 O O . TYR B 1 309 ? -47.540 54.271 -22.072 1.00 41.04 368 TYR B O 1
ATOM 5760 N N . LYS B 1 310 ? -47.460 52.868 -23.820 1.00 40.58 369 LYS B N 1
ATOM 5761 C CA . LYS B 1 310 ? -46.225 53.427 -24.372 1.00 39.82 369 LYS B CA 1
ATOM 5762 C C . LYS B 1 310 ? -46.346 54.940 -24.557 1.00 40.73 369 LYS B C 1
ATOM 5763 O O . LYS B 1 310 ? -45.474 55.705 -24.136 1.00 41.05 369 LYS B O 1
ATOM 5769 N N . LYS B 1 311 ? -47.439 55.361 -25.185 1.00 40.12 370 LYS B N 1
ATOM 5770 C CA . LYS B 1 311 ? -47.708 56.771 -25.444 1.00 40.20 370 LYS B CA 1
ATOM 5771 C C . LYS B 1 311 ? -47.748 57.587 -24.151 1.00 39.14 370 LYS B C 1
ATOM 5772 O O . LYS B 1 311 ? -47.170 58.666 -24.072 1.00 38.30 370 LYS B O 1
ATOM 5778 N N . ARG B 1 312 ? -48.429 57.058 -23.140 1.00 38.98 371 ARG B N 1
ATOM 5779 C CA . ARG B 1 312 ? -48.544 57.727 -21.846 1.00 38.77 371 ARG B CA 1
ATOM 5780 C C . ARG B 1 312 ? -47.175 57.893 -21.172 1.00 38.55 371 ARG B C 1
ATOM 5781 O O . ARG B 1 312 ? -46.862 58.949 -20.622 1.00 38.58 371 ARG B O 1
ATOM 5789 N N . LEU B 1 313 ? -46.365 56.842 -21.228 1.00 38.33 372 LEU B N 1
ATOM 5790 C CA . LEU B 1 313 ? -45.035 56.843 -20.625 1.00 38.13 372 LEU B CA 1
ATOM 5791 C C . LEU B 1 313 ? -44.127 57.867 -21.303 1.00 37.00 372 LEU B C 1
ATOM 5792 O O . LEU B 1 313 ? -43.273 58.480 -20.661 1.00 35.82 372 LEU B O 1
ATOM 5797 N N . ASN B 1 314 ? -44.317 58.054 -22.603 1.00 37.18 373 ASN B N 1
ATOM 5798 C CA . ASN B 1 314 ? -43.511 59.012 -23.348 1.00 36.83 373 ASN B CA 1
ATOM 5799 C C . ASN B 1 314 ? -43.906 60.423 -22.929 1.00 36.16 373 ASN B C 1
ATOM 5800 O O . ASN B 1 314 ? -43.061 61.317 -22.825 1.00 34.47 373 ASN B O 1
ATOM 5805 N N . GLU B 1 315 ? -45.197 60.613 -22.678 1.00 35.07 374 GLU B N 1
ATOM 5806 C CA . GLU B 1 315 ? -45.697 61.913 -22.259 1.00 35.34 374 GLU B CA 1
ATOM 5807 C C . GLU B 1 315 ? -45.205 62.236 -20.854 1.00 33.89 374 GLU B C 1
ATOM 5808 O O . GLU B 1 315 ? -44.886 63.377 -20.541 1.00 33.71 374 GLU B O 1
ATOM 5814 N N . LEU B 1 316 ? -45.152 61.215 -20.007 1.00 33.51 375 LEU B N 1
ATOM 5815 C CA . LEU B 1 316 ? -44.719 61.378 -18.623 1.00 32.44 375 LEU B CA 1
ATOM 5816 C C . LEU B 1 316 ? -43.260 61.837 -18.527 1.00 29.63 375 LEU B C 1
ATOM 5817 O O . LEU B 1 316 ? -42.946 62.836 -17.879 1.00 29.65 375 LEU B O 1
ATOM 5822 N N . ILE B 1 317 ? -42.372 61.105 -19.181 1.00 29.27 376 ILE B N 1
ATOM 5823 C CA . ILE B 1 317 ? -40.957 61.446 -19.176 1.00 31.96 376 ILE B CA 1
ATOM 5824 C C . ILE B 1 317 ? -40.683 62.798 -19.850 1.00 31.46 376 ILE B C 1
ATOM 5825 O O . ILE B 1 317 ? -39.758 63.515 -19.457 1.00 32.71 376 ILE B O 1
ATOM 5830 N N . THR B 1 318 ? -41.471 63.150 -20.863 1.00 29.85 377 THR B N 1
ATOM 5831 C CA . THR B 1 318 ? -41.267 64.431 -21.529 1.00 29.61 377 THR B CA 1
ATOM 5832 C C . THR B 1 318 ? -41.476 65.555 -20.507 1.00 28.28 377 THR B C 1
ATOM 5833 O O . THR B 1 318 ? -40.705 66.513 -20.459 1.00 29.27 377 THR B O 1
ATOM 5837 N N . ASP B 1 319 ? -42.506 65.441 -19.675 1.00 28.00 378 ASP B N 1
ATOM 5838 C CA . ASP B 1 319 ? -42.726 66.470 -18.664 1.00 28.81 378 ASP B CA 1
ATOM 5839 C C . ASP B 1 319 ? -41.589 66.433 -17.643 1.00 28.43 378 ASP B C 1
ATOM 5840 O O . ASP B 1 319 ? -41.180 67.464 -17.112 1.00 29.54 378 ASP B O 1
ATOM 5845 N N . ALA B 1 320 ? -41.070 65.239 -17.377 1.00 26.91 379 ALA B N 1
ATOM 5846 C CA . ALA B 1 320 ? -39.963 65.102 -16.442 1.00 27.42 379 ALA B CA 1
ATOM 5847 C C . ALA B 1 320 ? -38.794 65.902 -17.002 1.00 26.34 379 ALA B C 1
ATOM 5848 O O . ALA B 1 320 ? -38.184 66.695 -16.298 1.00 28.66 379 ALA B O 1
ATOM 5850 N N . LEU B 1 321 ? -38.490 65.690 -18.275 1.00 26.79 380 LEU B N 1
ATOM 5851 C CA . LEU B 1 321 ? -37.410 66.415 -18.942 1.00 27.96 380 LEU B CA 1
ATOM 5852 C C . LEU B 1 321 ? -37.605 67.933 -18.867 1.00 27.37 380 LEU B C 1
ATOM 5853 O O . LEU B 1 321 ? -36.656 68.678 -18.655 1.00 27.97 380 LEU B O 1
ATOM 5858 N N . ILE B 1 322 ? -38.841 68.387 -19.033 1.00 28.71 381 ILE B N 1
ATOM 5859 C CA . ILE B 1 322 ? -39.148 69.817 -18.991 1.00 27.93 381 ILE B CA 1
ATOM 5860 C C . ILE B 1 322 ? -39.010 70.392 -17.582 1.00 28.91 381 ILE B C 1
ATOM 5861 O O . ILE B 1 322 ? -38.457 71.479 -17.400 1.00 29.07 381 ILE B O 1
ATOM 5866 N N . THR B 1 323 ? -39.504 69.670 -16.580 1.00 27.72 382 THR B N 1
ATOM 5867 C CA . THR B 1 323 ? -39.393 70.165 -15.214 1.00 27.42 382 THR B CA 1
ATOM 5868 C C . THR B 1 323 ? -37.940 70.312 -14.783 1.00 28.34 382 THR B C 1
ATOM 5869 O O . THR B 1 323 ? -37.627 71.178 -13.975 1.00 30.09 382 THR B O 1
ATOM 5873 N N . SER B 1 324 ? -37.045 69.486 -15.325 1.00 28.40 383 SER B N 1
ATOM 5874 C CA . SER B 1 324 ? -35.631 69.552 -14.938 1.00 29.71 383 SER B CA 1
ATOM 5875 C C . SER B 1 324 ? -34.876 70.802 -15.383 1.00 30.37 383 SER B C 1
ATOM 5876 O O . SER B 1 324 ? -33.807 71.093 -14.848 1.00 30.62 383 SER B O 1
ATOM 5879 N N . LYS B 1 325 ? -35.410 71.532 -16.361 1.00 31.82 384 LYS B N 1
ATOM 5880 C CA . LYS B 1 325 ? -34.742 72.740 -16.849 1.00 33.85 384 LYS B CA 1
ATOM 5881 C C . LYS B 1 325 ? -34.787 73.827 -15.793 1.00 35.54 384 LYS B C 1
ATOM 5882 O O . LYS B 1 325 ? -33.995 74.768 -15.819 1.00 36.87 384 LYS B O 1
ATOM 5888 N N . LYS B 1 326 ? -35.712 73.685 -14.853 1.00 35.61 385 LYS B N 1
ATOM 5889 C CA . LYS B 1 326 ? -35.857 74.654 -13.789 1.00 36.98 385 LYS B CA 1
ATOM 5890 C C . LYS B 1 326 ? -34.788 74.468 -12.713 1.00 36.20 385 LYS B C 1
ATOM 5891 O O . LYS B 1 326 ? -34.663 75.293 -11.805 1.00 36.81 385 LYS B O 1
ATOM 5897 N N . PHE B 1 327 ? -34.007 73.396 -12.816 1.00 34.63 386 PHE B N 1
ATOM 5898 C CA . PHE B 1 327 ? -32.973 73.141 -11.820 1.00 34.47 386 PHE B CA 1
ATOM 5899 C C . PHE B 1 327 ? -31.541 73.127 -12.348 1.00 33.97 386 PHE B C 1
ATOM 5900 O O . PHE B 1 327 ? -30.655 72.551 -11.725 1.00 35.12 386 PHE B O 1
ATOM 5908 N N . GLY B 1 328 ? -31.320 73.768 -13.489 1.00 32.67 387 GLY B N 1
ATOM 5909 C CA . GLY B 1 328 ? -29.986 73.825 -14.057 1.00 32.67 387 GLY B CA 1
ATOM 5910 C C . GLY B 1 328 ? -29.452 72.537 -14.663 1.00 31.62 387 GLY B C 1
ATOM 5911 O O . GLY B 1 328 ? -28.244 72.393 -14.835 1.00 33.06 387 GLY B O 1
ATOM 5912 N N . VAL B 1 329 ? -30.335 71.603 -14.993 1.00 29.81 388 VAL B N 1
ATOM 5913 C CA . VAL B 1 329 ? -29.915 70.336 -15.584 1.00 29.34 388 VAL B CA 1
ATOM 5914 C C . VAL B 1 329 ? -29.481 70.501 -17.048 1.00 31.23 388 VAL B C 1
ATOM 5915 O O . VAL B 1 329 ? -30.232 71.017 -17.880 1.00 30.41 388 VAL B O 1
ATOM 5919 N N . ASP B 1 330 ? -28.267 70.053 -17.357 1.00 30.52 389 ASP B N 1
ATOM 5920 C CA . ASP B 1 330 ? -27.737 70.151 -18.715 1.00 28.62 389 ASP B CA 1
ATOM 5921 C C . ASP B 1 330 ? -28.024 68.894 -19.528 1.00 28.06 389 ASP B C 1
ATOM 5922 O O . ASP B 1 330 ? -28.150 68.956 -20.748 1.00 28.21 389 ASP B O 1
ATOM 5927 N N . VAL B 1 331 ? -28.126 67.755 -18.847 1.00 28.83 390 VAL B N 1
ATOM 5928 C CA . VAL B 1 331 ? -28.402 66.475 -19.499 1.00 27.12 390 VAL B CA 1
ATOM 5929 C C . VAL B 1 331 ? -29.137 65.578 -18.507 1.00 27.92 390 VAL B C 1
ATOM 5930 O O . VAL B 1 331 ? -28.809 65.560 -17.320 1.00 28.55 390 VAL B O 1
ATOM 5934 N N . PHE B 1 332 ? -30.135 64.850 -19.002 1.00 27.99 391 PHE B N 1
ATOM 5935 C CA . PHE B 1 332 ? -30.958 63.959 -18.188 1.00 28.20 391 PHE B CA 1
ATOM 5936 C C . PHE B 1 332 ? -30.550 62.501 -18.439 1.00 29.53 391 PHE B C 1
ATOM 5937 O O . PHE B 1 332 ? -30.595 62.039 -19.577 1.00 28.05 391 PHE B O 1
ATOM 5945 N N . ASN B 1 333 ? -30.177 61.781 -17.377 1.00 28.93 392 ASN B N 1
ATOM 5946 C CA . ASN B 1 333 ? -29.741 60.385 -17.499 1.00 30.13 392 ASN B CA 1
ATOM 5947 C C . ASN B 1 333 ? -30.714 59.327 -16.988 1.00 30.90 392 ASN B C 1
ATOM 5948 O O . ASN B 1 333 ? -31.619 59.598 -16.195 1.00 30.81 392 ASN B O 1
ATOM 5953 N N . CYS B 1 334 ? -30.485 58.103 -17.449 1.00 30.42 393 CYS B N 1
ATOM 5954 C CA . CYS B 1 334 ? -31.255 56.950 -17.022 1.00 30.75 393 CYS B CA 1
ATOM 5955 C C . CYS B 1 334 ? -30.519 55.724 -17.550 1.00 30.18 393 CYS B C 1
ATOM 5956 O O . CYS B 1 334 ? -29.556 55.847 -18.307 1.00 28.80 393 CYS B O 1
ATOM 5959 N N . LEU B 1 335 ? -30.955 54.546 -17.128 1.00 28.56 394 LEU B N 1
ATOM 5960 C CA . LEU B 1 335 ? -30.342 53.308 -17.574 1.00 28.38 394 LEU B CA 1
ATOM 5961 C C . LEU B 1 335 ? -31.409 52.519 -18.316 1.00 28.00 394 LEU B C 1
ATOM 5962 O O . LEU B 1 335 ? -32.578 52.901 -18.329 1.00 28.47 394 LEU B O 1
ATOM 5967 N N . THR B 1 336 ? -31.019 51.416 -18.931 1.00 27.38 395 THR B N 1
ATOM 5968 C CA . THR B 1 336 ? -31.983 50.616 -19.666 1.00 27.02 395 THR B CA 1
ATOM 5969 C C . THR B 1 336 ? -32.790 49.677 -18.770 1.00 28.09 395 THR B C 1
ATOM 5970 O O . THR B 1 336 ? -33.306 48.660 -19.229 1.00 30.01 395 THR B O 1
ATOM 5974 N N . CYS B 1 337 ? -32.912 50.039 -17.494 1.00 28.20 396 CYS B N 1
ATOM 5975 C CA . CYS B 1 337 ? -33.656 49.243 -16.518 1.00 28.13 396 CYS B CA 1
ATOM 5976 C C . CYS B 1 337 ? -35.153 49.581 -16.513 1.00 27.98 396 CYS B C 1
ATOM 5977 O O . CYS B 1 337 ? -35.608 50.436 -17.288 1.00 26.39 396 CYS B O 1
ATOM 5980 N N . GLN B 1 338 ? -35.907 48.911 -15.636 1.00 27.10 397 GLN B N 1
ATOM 5981 C CA . GLN B 1 338 ? -37.355 49.116 -15.528 1.00 27.92 397 GLN B CA 1
ATOM 5982 C C . GLN B 1 338 ? -37.991 48.987 -16.917 1.00 30.20 397 GLN B C 1
ATOM 5983 O O . GLN B 1 338 ? -37.739 48.011 -17.626 1.00 31.43 397 GLN B O 1
ATOM 5989 N N . ASP B 1 339 ? -38.817 49.954 -17.304 1.00 30.49 398 ASP B N 1
ATOM 5990 C CA . ASP B 1 339 ? -39.444 49.932 -18.626 1.00 30.99 398 ASP B CA 1
ATOM 5991 C C . ASP B 1 339 ? -38.927 51.108 -19.444 1.00 31.08 398 ASP B C 1
ATOM 5992 O O . ASP B 1 339 ? -39.616 51.598 -20.337 1.00 31.09 398 ASP B O 1
ATOM 5997 N N . ASN B 1 340 ? -37.710 51.551 -19.139 1.00 30.56 399 ASN B N 1
ATOM 5998 C CA . ASN B 1 340 ? -37.119 52.702 -19.812 1.00 31.36 399 ASN B CA 1
ATOM 5999 C C . ASN B 1 340 ? -36.930 52.577 -21.323 1.00 32.43 399 ASN B C 1
ATOM 6000 O O . ASN B 1 340 ? -36.916 53.588 -22.018 1.00 33.08 399 ASN B O 1
ATOM 6005 N N . THR B 1 341 ? -36.794 51.357 -21.841 1.00 32.37 400 THR B N 1
ATOM 6006 C CA . THR B 1 341 ? -36.609 51.189 -23.285 1.00 32.54 400 THR B CA 1
ATOM 6007 C C . THR B 1 341 ? -37.874 51.500 -24.089 1.00 34.35 400 THR B C 1
ATOM 6008 O O . THR B 1 341 ? -37.843 51.510 -25.318 1.00 35.84 400 THR B O 1
ATOM 6012 N N . TYR B 1 342 ? -38.983 51.746 -23.397 1.00 34.97 401 TYR B N 1
ATOM 6013 C CA . TYR B 1 342 ? -40.241 52.082 -24.057 1.00 35.33 401 TYR B CA 1
ATOM 6014 C C . TYR B 1 342 ? -40.296 53.559 -24.450 1.00 36.13 401 TYR B C 1
ATOM 6015 O O . TYR B 1 342 ? -41.108 53.942 -25.289 1.00 37.66 401 TYR B O 1
ATOM 6024 N N . PHE B 1 343 ? -39.461 54.395 -23.834 1.00 35.53 402 PHE B N 1
ATOM 6025 C CA . PHE B 1 343 ? -39.478 55.823 -24.143 1.00 34.23 402 PHE B CA 1
ATOM 6026 C C . PHE B 1 343 ? -38.175 56.424 -24.671 1.00 34.43 402 PHE B C 1
ATOM 6027 O O . PHE B 1 343 ? -38.160 57.577 -25.088 1.00 35.38 402 PHE B O 1
ATOM 6035 N N . LEU B 1 344 ? -37.093 55.651 -24.667 1.00 35.53 403 LEU B N 1
ATOM 6036 C CA . LEU B 1 344 ? -35.792 56.148 -25.125 1.00 37.59 403 LEU B CA 1
ATOM 6037 C C . LEU B 1 344 ? -35.772 56.769 -26.520 1.00 39.10 403 LEU B C 1
ATOM 6038 O O . LEU B 1 344 ? -35.218 57.854 -26.711 1.00 39.87 403 LEU B O 1
ATOM 6043 N N . LYS B 1 345 ? -36.359 56.077 -27.493 1.00 39.78 404 LYS B N 1
ATOM 6044 C CA . LYS B 1 345 ? -36.386 56.559 -28.874 1.00 41.21 404 LYS B CA 1
ATOM 6045 C C . LYS B 1 345 ? -37.135 57.884 -29.037 1.00 40.49 404 LYS B C 1
ATOM 6046 O O . LYS B 1 345 ? -36.534 58.916 -29.343 1.00 39.06 404 LYS B O 1
ATOM 6052 N N . ASP B 1 346 ? -38.449 57.844 -28.829 1.00 39.80 405 ASP B N 1
ATOM 6053 C CA . ASP B 1 346 ? -39.294 59.027 -28.968 1.00 40.44 405 ASP B CA 1
ATOM 6054 C C . ASP B 1 346 ? -38.881 60.233 -28.130 1.00 38.42 405 ASP B C 1
ATOM 6055 O O . ASP B 1 346 ? -39.166 61.369 -28.506 1.00 37.42 405 ASP B O 1
ATOM 6060 N N . CYS B 1 347 ? -38.227 59.998 -26.993 1.00 36.41 406 CYS B N 1
ATOM 6061 C CA . CYS B 1 347 ? -37.798 61.102 -26.133 1.00 34.84 406 CYS B CA 1
ATOM 6062 C C . CYS B 1 347 ? -36.387 61.576 -26.453 1.00 33.25 406 CYS B C 1
ATOM 6063 O O . CYS B 1 347 ? -35.844 62.455 -25.785 1.00 32.57 406 CYS B O 1
ATOM 6066 N N . LYS B 1 348 ? -35.797 60.979 -27.480 1.00 33.93 407 LYS B N 1
ATOM 6067 C CA . LYS B 1 348 ? -34.463 61.352 -27.932 1.00 35.39 407 LYS B CA 1
ATOM 6068 C C . LYS B 1 348 ? -33.305 61.099 -26.975 1.00 34.24 407 LYS B C 1
ATOM 6069 O O . LYS B 1 348 ? -32.415 61.935 -26.840 1.00 33.64 407 LYS B O 1
ATOM 6075 N N . PHE B 1 349 ? -33.322 59.951 -26.304 1.00 34.54 408 PHE B N 1
ATOM 6076 C CA . PHE B 1 349 ? -32.234 59.580 -25.408 1.00 34.96 408 PHE B CA 1
ATOM 6077 C C . PHE B 1 349 ? -31.167 58.888 -26.264 1.00 35.19 408 PHE B C 1
ATOM 6078 O O . PHE B 1 349 ? -31.499 58.081 -27.135 1.00 36.79 408 PHE B O 1
ATOM 6086 N N . GLY B 1 350 ? -29.898 59.196 -26.021 1.00 33.41 409 GLY B N 1
ATOM 6087 C CA . GLY B 1 350 ? -28.826 58.555 -26.766 1.00 34.59 409 GLY B CA 1
ATOM 6088 C C . GLY B 1 350 ? -28.002 57.610 -25.890 1.00 35.34 409 GLY B C 1
ATOM 6089 O O . GLY B 1 350 ? -27.840 57.855 -24.694 1.00 36.72 409 GLY B O 1
ATOM 6090 N N . SER B 1 351 ? -27.482 56.533 -26.475 1.00 34.66 410 SER B N 1
ATOM 6091 C CA . SER B 1 351 ? -26.677 55.563 -25.732 1.00 34.09 410 SER B CA 1
ATOM 6092 C C . SER B 1 351 ? -25.323 56.119 -25.298 1.00 34.54 410 SER B C 1
ATOM 6093 O O . SER B 1 351 ? -24.625 56.769 -26.077 1.00 34.11 410 SER B O 1
ATOM 6096 N N . GLY B 1 352 ? -24.948 55.854 -24.050 1.00 33.70 411 GLY B N 1
ATOM 6097 C CA . GLY B 1 352 ? -23.669 56.333 -23.560 1.00 33.42 411 GLY B CA 1
ATOM 6098 C C . GLY B 1 352 ? -22.574 55.294 -23.727 1.00 33.46 411 GLY B C 1
ATOM 6099 O O . GLY B 1 352 ? -22.818 54.201 -24.249 1.00 31.38 411 GLY B O 1
ATOM 6100 N N . ASP B 1 353 ? -21.365 55.634 -23.288 1.00 33.59 412 ASP B N 1
ATOM 6101 C CA . ASP B 1 353 ? -20.236 54.719 -23.377 1.00 35.17 412 ASP B CA 1
ATOM 6102 C C . ASP B 1 353 ? -20.041 53.964 -22.061 1.00 36.36 412 ASP B C 1
ATOM 6103 O O . ASP B 1 353 ? -19.084 53.209 -21.904 1.00 37.58 412 ASP B O 1
ATOM 6108 N N . GLY B 1 354 ? -20.959 54.168 -21.118 1.00 37.04 413 GLY B N 1
ATOM 6109 C CA . GLY B 1 354 ? -20.863 53.498 -19.835 1.00 34.43 413 GLY B CA 1
ATOM 6110 C C . GLY B 1 354 ? -21.972 52.494 -19.572 1.00 35.58 413 GLY B C 1
ATOM 6111 O O . GLY B 1 354 ? -23.105 52.647 -20.041 1.00 35.59 413 GLY B O 1
ATOM 6112 N N . PHE B 1 355 ? -21.634 51.448 -18.829 1.00 35.55 414 PHE B N 1
ATOM 6113 C CA . PHE B 1 355 ? -22.590 50.413 -18.467 1.00 36.94 414 PHE B CA 1
ATOM 6114 C C . PHE B 1 355 ? -22.567 50.274 -16.959 1.00 35.88 414 PHE B C 1
ATOM 6115 O O . PHE B 1 355 ? -21.673 50.797 -16.297 1.00 35.95 414 PHE B O 1
ATOM 6123 N N . LEU B 1 356 ? -23.552 49.572 -16.419 1.00 34.09 415 LEU B N 1
ATOM 6124 C CA . LEU B 1 356 ? -23.615 49.355 -14.984 1.00 33.40 415 LEU B CA 1
ATOM 6125 C C . LEU B 1 356 ? -24.023 47.916 -14.735 1.00 33.66 415 LEU B C 1
ATOM 6126 O O . LEU B 1 356 ? -24.950 47.395 -15.372 1.00 32.97 415 LEU B O 1
ATOM 6131 N N . ASN B 1 357 ? -23.312 47.274 -13.817 1.00 32.92 416 ASN B N 1
ATOM 6132 C CA . ASN B 1 357 ? -23.597 45.900 -13.448 1.00 33.94 416 ASN B CA 1
ATOM 6133 C C . ASN B 1 357 ? -24.273 45.894 -12.083 1.00 33.97 416 ASN B C 1
ATOM 6134 O O . ASN B 1 357 ? -23.964 46.728 -11.235 1.00 35.02 416 ASN B O 1
ATOM 6139 N N . TYR B 1 358 ? -25.204 44.968 -11.877 1.00 33.30 417 TYR B N 1
ATOM 6140 C CA . TYR B 1 358 ? -25.898 44.856 -10.594 1.00 33.25 417 TYR B CA 1
ATOM 6141 C C . TYR B 1 358 ? -25.507 43.531 -9.942 1.00 32.62 417 TYR B C 1
ATOM 6142 O O . TYR B 1 358 ? -25.410 42.512 -10.619 1.00 32.98 417 TYR B O 1
ATOM 6151 N N . TYR B 1 359 ? -25.280 43.539 -8.636 1.00 30.73 418 TYR B N 1
ATOM 6152 C CA . TYR B 1 359 ? -24.901 42.311 -7.959 1.00 31.84 418 TYR B CA 1
ATOM 6153 C C . TYR B 1 359 ? -25.646 42.068 -6.659 1.00 32.26 418 TYR B C 1
ATOM 6154 O O . TYR B 1 359 ? -26.078 43.002 -5.993 1.00 30.93 418 TYR B O 1
ATOM 6163 N N . LEU B 1 360 ? -25.768 40.792 -6.312 1.00 31.87 419 LEU B N 1
ATOM 6164 C CA . LEU B 1 360 ? -26.392 40.360 -5.070 1.00 33.62 419 LEU B CA 1
ATOM 6165 C C . LEU B 1 360 ? -25.332 39.536 -4.361 1.00 33.50 419 LEU B C 1
ATOM 6166 O O . LEU B 1 360 ? -24.834 38.558 -4.915 1.00 34.70 419 LEU B O 1
ATOM 6171 N N . PHE B 1 361 ? -24.967 39.931 -3.152 1.00 31.46 420 PHE B N 1
ATOM 6172 C CA . PHE B 1 361 ? -23.971 39.185 -2.405 1.00 32.23 420 PHE B CA 1
ATOM 6173 C C . PHE B 1 361 ? -24.672 38.066 -1.627 1.00 33.09 420 PHE B C 1
ATOM 6174 O O . PHE B 1 361 ? -25.768 38.260 -1.097 1.00 32.26 420 PHE B O 1
ATOM 6182 N N . ASN B 1 362 ? -24.034 36.901 -1.566 1.00 35.18 421 ASN B N 1
ATOM 6183 C CA . ASN B 1 362 ? -24.564 35.739 -0.848 1.00 34.84 421 ASN B CA 1
ATOM 6184 C C . ASN B 1 362 ? -26.000 35.387 -1.214 1.00 35.85 421 ASN B C 1
ATOM 6185 O O . ASN B 1 362 ? -26.854 35.179 -0.350 1.00 35.58 421 ASN B O 1
ATOM 6190 N N . TYR B 1 363 ? -26.267 35.333 -2.510 1.00 36.98 422 TYR B N 1
ATOM 6191 C CA . TYR B 1 363 ? -27.590 34.966 -2.985 1.00 40.28 422 TYR B CA 1
ATOM 6192 C C . TYR B 1 363 ? -27.478 34.666 -4.456 1.00 42.87 422 TYR B C 1
ATOM 6193 O O . TYR B 1 363 ? -26.742 35.336 -5.179 1.00 44.87 422 TYR B O 1
ATOM 6202 N N . ARG B 1 364 ? -28.196 33.647 -4.901 1.00 44.80 423 ARG B N 1
ATOM 6203 C CA . ARG B 1 364 ? -28.163 33.274 -6.301 1.00 47.05 423 ARG B CA 1
ATOM 6204 C C . ARG B 1 364 ? -29.586 33.250 -6.824 1.00 46.59 423 ARG B C 1
ATOM 6205 O O . ARG B 1 364 ? -30.518 32.927 -6.086 1.00 45.90 423 ARG B O 1
ATOM 6213 N N . THR B 1 365 ? -29.757 33.627 -8.085 1.00 45.78 424 THR B N 1
ATOM 6214 C CA . THR B 1 365 ? -31.080 33.625 -8.695 1.00 46.20 424 THR B CA 1
ATOM 6215 C C . THR B 1 365 ? -30.940 33.606 -10.209 1.00 45.86 424 THR B C 1
ATOM 6216 O O . THR B 1 365 ? -29.836 33.733 -10.739 1.00 45.33 424 THR B O 1
ATOM 6220 N N . PHE B 1 366 ? -32.061 33.447 -10.900 1.00 45.89 425 PHE B N 1
ATOM 6221 C CA . PHE B 1 366 ? -32.064 33.386 -12.357 1.00 47.93 425 PHE B CA 1
ATOM 6222 C C . PHE B 1 366 ? -31.584 34.690 -12.998 1.00 46.91 425 PHE B C 1
ATOM 6223 O O . PHE B 1 366 ? -31.737 35.764 -12.425 1.00 46.37 425 PHE B O 1
ATOM 6231 N N . PRO B 1 367 ? -30.979 34.607 -14.194 1.00 47.02 426 PRO B N 1
ATOM 6232 C CA . PRO B 1 367 ? -30.497 35.822 -14.865 1.00 45.44 426 PRO B CA 1
ATOM 6233 C C . PRO B 1 367 ? -31.657 36.763 -15.187 1.00 43.33 426 PRO B C 1
ATOM 6234 O O . PRO B 1 367 ? -32.815 36.340 -15.221 1.00 42.96 426 PRO B O 1
ATOM 6238 N N . MET B 1 368 ? -31.340 38.034 -15.419 1.00 40.50 427 MET B N 1
ATOM 6239 C CA . MET B 1 368 ? -32.355 39.033 -15.728 1.00 39.12 427 MET B CA 1
ATOM 6240 C C . MET B 1 368 ? -32.017 39.818 -16.986 1.00 37.90 427 MET B C 1
ATOM 6241 O O . MET B 1 368 ? -30.850 39.931 -17.361 1.00 36.44 427 MET B O 1
ATOM 6246 N N . ASP B 1 369 ? -33.045 40.364 -17.629 1.00 37.70 428 ASP B N 1
ATOM 6247 C CA . ASP B 1 369 ? -32.847 41.148 -18.842 1.00 40.20 428 ASP B CA 1
ATOM 6248 C C . ASP B 1 369 ? -32.407 42.557 -18.470 1.00 38.91 428 ASP B C 1
ATOM 6249 O O . ASP B 1 369 ? -33.059 43.226 -17.672 1.00 39.60 428 ASP B O 1
ATOM 6254 N N . GLY B 1 370 ? -31.304 43.005 -19.056 1.00 37.64 429 GLY B N 1
ATOM 6255 C CA . GLY B 1 370 ? -30.798 44.329 -18.751 1.00 37.53 429 GLY B CA 1
ATOM 6256 C C . GLY B 1 370 ? -31.249 45.443 -19.677 1.00 36.91 429 GLY B C 1
ATOM 6257 O O . GLY B 1 370 ? -30.739 46.554 -19.587 1.00 36.04 429 GLY B O 1
ATOM 6258 N N . GLY B 1 371 ? -32.194 45.157 -20.567 1.00 38.10 430 GLY B N 1
ATOM 6259 C CA . GLY B 1 371 ? -32.679 46.179 -21.478 1.00 38.22 430 GLY B CA 1
ATOM 6260 C C . GLY B 1 371 ? -31.833 46.360 -22.726 1.00 39.70 430 GLY B C 1
ATOM 6261 O O . GLY B 1 371 ? -32.161 47.175 -23.591 1.00 39.63 430 GLY B O 1
ATOM 6262 N N . ILE B 1 372 ? -30.733 45.616 -22.814 1.00 41.24 431 ILE B N 1
ATOM 6263 C CA . ILE B 1 372 ? -29.846 45.678 -23.976 1.00 42.23 431 ILE B CA 1
ATOM 6264 C C . ILE B 1 372 ? -29.686 44.276 -24.557 1.00 43.70 431 ILE B C 1
ATOM 6265 O O . ILE B 1 372 ? -30.118 43.293 -23.955 1.00 43.13 431 ILE B O 1
ATOM 6270 N N . ASP B 1 373 ? -29.067 44.191 -25.728 1.00 46.71 432 ASP B N 1
ATOM 6271 C CA . ASP B 1 373 ? -28.836 42.904 -26.376 1.00 48.76 432 ASP B CA 1
ATOM 6272 C C . ASP B 1 373 ? -27.529 42.365 -25.811 1.00 50.18 432 ASP B C 1
ATOM 6273 O O . ASP B 1 373 ? -26.480 42.991 -25.959 1.00 50.07 432 ASP B O 1
ATOM 6278 N N . LYS B 1 374 ? -27.603 41.208 -25.155 1.00 52.00 433 LYS B N 1
ATOM 6279 C CA . LYS B 1 374 ? -26.437 40.585 -24.527 1.00 54.02 433 LYS B CA 1
ATOM 6280 C C . LYS B 1 374 ? -25.234 40.384 -25.446 1.00 54.41 433 LYS B C 1
ATOM 6281 O O . LYS B 1 374 ? -24.108 40.217 -24.971 1.00 55.14 433 LYS B O 1
ATOM 6287 N N . LYS B 1 375 ? -25.458 40.412 -26.755 1.00 54.58 434 LYS B N 1
ATOM 6288 C CA . LYS B 1 375 ? -24.363 40.210 -27.693 1.00 54.92 434 LYS B CA 1
ATOM 6289 C C . LYS B 1 375 ? -23.816 41.524 -28.247 1.00 53.75 434 LYS B C 1
ATOM 6290 O O . LYS B 1 375 ? -22.614 41.787 -28.157 1.00 54.14 434 LYS B O 1
ATOM 6296 N N . THR B 1 376 ? -24.695 42.349 -28.808 1.00 52.38 435 THR B N 1
ATOM 6297 C CA . THR B 1 376 ? -24.282 43.622 -29.393 1.00 51.37 435 THR B CA 1
ATOM 6298 C C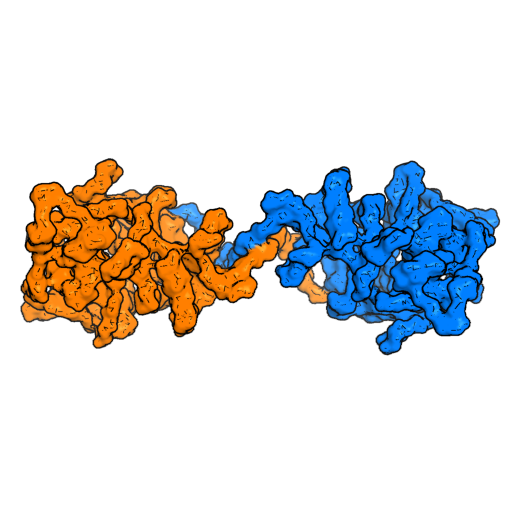 . THR B 1 376 ? -24.266 44.801 -28.417 1.00 52.05 435 THR B C 1
ATOM 6299 O O . THR B 1 376 ? -23.840 45.900 -28.783 1.00 53.11 435 THR B O 1
ATOM 6303 N N . LYS B 1 377 ? -24.725 44.578 -27.186 1.00 51.05 436 LYS B N 1
ATOM 6304 C CA . LYS B 1 377 ? -24.771 45.634 -26.173 1.00 50.07 436 LYS B CA 1
ATOM 6305 C C . LYS B 1 377 ? -25.582 46.840 -26.631 1.00 49.38 436 LYS B C 1
ATOM 6306 O O . LYS B 1 377 ? -25.424 47.938 -26.099 1.00 50.12 436 LYS B O 1
ATOM 6312 N N . GLU B 1 378 ? -26.451 46.640 -27.614 1.00 48.58 437 GLU B N 1
ATOM 6313 C CA . GLU B 1 378 ? -27.276 47.730 -28.122 1.00 49.00 437 GLU B CA 1
ATOM 6314 C C . GLU B 1 378 ? -28.643 47.720 -27.431 1.00 47.80 437 GLU B C 1
ATOM 6315 O O . GLU B 1 378 ? -29.048 46.717 -26.846 1.00 47.43 437 GLU B O 1
ATOM 6321 N N . VAL B 1 379 ? -29.353 48.837 -27.507 1.00 46.43 438 VAL B N 1
ATOM 6322 C CA . VAL B 1 379 ? -30.663 48.957 -26.884 1.00 46.44 438 VAL B CA 1
ATOM 6323 C C . VAL B 1 379 ? -31.761 48.173 -27.598 1.00 47.66 438 VAL B C 1
ATOM 6324 O O . VAL B 1 379 ? -31.861 48.212 -28.820 1.00 48.34 438 VAL B O 1
ATOM 6328 N N . VAL B 1 380 ? -32.584 47.464 -26.829 1.00 47.83 439 VAL B N 1
ATOM 6329 C CA . VAL B 1 380 ? -33.708 46.720 -27.382 1.00 47.56 439 VAL B CA 1
ATOM 6330 C C . VAL B 1 380 ? -34.966 47.471 -26.957 1.00 48.33 439 VAL B C 1
ATOM 6331 O O . VAL B 1 380 ? -35.313 47.508 -25.775 1.00 48.03 439 VAL B O 1
ATOM 6335 N N . GLU B 1 381 ? -35.642 48.076 -27.928 1.00 48.30 440 GLU B N 1
ATOM 6336 C CA . GLU B 1 381 ? -36.844 48.864 -27.668 1.00 48.21 440 GLU B CA 1
ATOM 6337 C C . GLU B 1 381 ? -38.013 48.103 -27.050 1.00 46.94 440 GLU B C 1
ATOM 6338 O O . GLU B 1 381 ? -38.151 46.894 -27.236 1.00 45.79 440 GLU B O 1
ATOM 6344 N N . ASP B 1 382 ? -38.846 48.835 -26.311 1.00 46.09 441 ASP B N 1
ATOM 6345 C CA . ASP B 1 382 ? -40.040 48.290 -25.657 1.00 46.82 441 ASP B CA 1
ATOM 6346 C C . ASP B 1 382 ? -39.816 46.988 -24.888 1.00 47.07 441 ASP B C 1
ATOM 6347 O O . ASP B 1 382 ? -40.637 46.074 -24.948 1.00 47.25 441 ASP B O 1
ATOM 6352 N N . GLN B 1 383 ? -38.716 46.916 -24.147 1.00 47.53 442 GLN B N 1
ATOM 6353 C CA . GLN B 1 383 ? -38.382 45.720 -23.380 1.00 46.80 442 GLN B CA 1
ATOM 6354 C C . GLN B 1 383 ? -38.506 45.928 -21.865 1.00 44.78 442 GLN B C 1
ATOM 6355 O O . GLN B 1 383 ? -37.910 46.851 -21.310 1.00 45.25 442 GLN B O 1
ATOM 6361 N N . THR B 1 384 ? -39.280 45.081 -21.196 1.00 41.37 443 THR B N 1
ATOM 6362 C CA . THR B 1 384 ? -39.400 45.191 -19.748 1.00 38.77 443 THR B CA 1
ATOM 6363 C C . THR B 1 384 ? -38.167 44.525 -19.147 1.00 38.33 443 THR B C 1
ATOM 6364 O O . THR B 1 384 ? -37.962 43.325 -19.304 1.00 38.26 443 THR B O 1
ATOM 6368 N N . SER B 1 385 ? -37.341 45.315 -18.475 1.00 37.65 444 SER B N 1
ATOM 6369 C CA . SER B 1 385 ? -36.130 44.812 -17.849 1.00 35.42 444 SER B CA 1
ATOM 6370 C C . SER B 1 385 ? -36.457 44.189 -16.496 1.00 34.79 444 SER B C 1
ATOM 6371 O O . SER B 1 385 ? -37.442 44.564 -15.858 1.00 35.55 444 SER B O 1
ATOM 6374 N N . GLY B 1 386 ? -35.637 43.240 -16.058 1.00 33.14 445 GLY B N 1
ATOM 6375 C CA . GLY B 1 386 ? -35.870 42.610 -14.767 1.00 31.75 445 GLY B CA 1
ATOM 6376 C C . GLY B 1 386 ? -35.522 43.526 -13.601 1.00 29.78 445 GLY B C 1
ATOM 6377 O O . GLY B 1 386 ? -36.017 43.343 -12.485 1.00 30.06 445 GLY B O 1
ATOM 6378 N N . ILE B 1 387 ? -34.680 44.521 -13.855 1.00 27.00 446 ILE B N 1
ATOM 6379 C CA . ILE B 1 387 ? -34.271 45.453 -12.811 1.00 26.24 446 ILE B CA 1
ATOM 6380 C 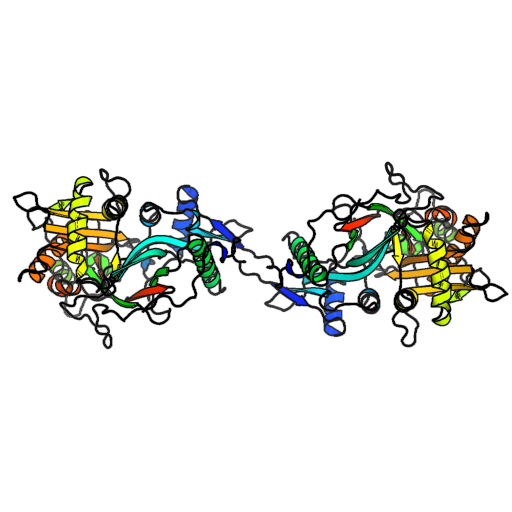C . ILE B 1 387 ? -35.316 46.513 -12.458 1.00 25.56 446 ILE B C 1
ATOM 6381 O O . ILE B 1 387 ? -35.572 47.431 -13.242 1.00 25.74 446 ILE B O 1
ATOM 6386 N N . GLY B 1 388 ? -35.896 46.391 -11.264 1.00 24.34 447 GLY B N 1
ATOM 6387 C CA . GLY B 1 388 ? -36.894 47.346 -10.812 1.00 24.03 447 GLY B CA 1
ATOM 6388 C C . GLY B 1 388 ? -36.397 48.161 -9.628 1.00 24.96 447 GLY B C 1
ATOM 6389 O O . GLY B 1 388 ? -37.180 48.730 -8.872 1.00 26.94 447 GLY B O 1
ATOM 6390 N N . VAL B 1 389 ? -35.082 48.207 -9.465 1.00 23.96 448 VAL B N 1
ATOM 6391 C CA . VAL B 1 389 ? -34.470 48.949 -8.377 1.00 24.49 448 VAL B CA 1
ATOM 6392 C C . VAL B 1 389 ? -33.459 49.929 -8.963 1.00 23.49 448 VAL B C 1
ATOM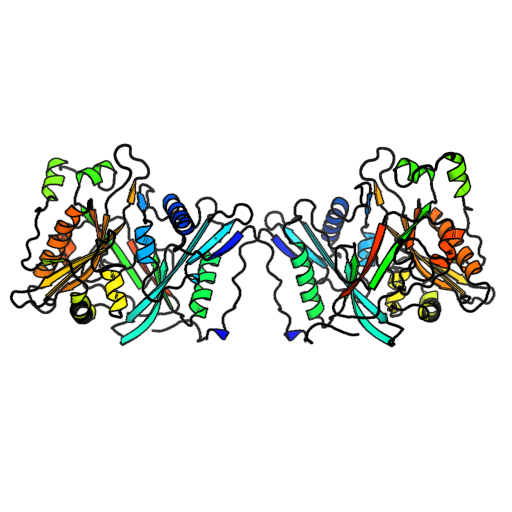 6393 O O . VAL B 1 389 ? -32.818 49.641 -9.973 1.00 22.14 448 VAL B O 1
ATOM 6397 N N . VAL B 1 390 ? -33.327 51.088 -8.327 1.00 24.35 449 VAL B N 1
ATOM 6398 C CA . VAL B 1 390 ? -32.398 52.108 -8.788 1.00 24.32 449 VAL B CA 1
ATOM 6399 C C . VAL B 1 390 ? -31.523 52.508 -7.617 1.00 24.76 449 VAL B C 1
ATOM 6400 O O . VAL B 1 390 ? -32.031 52.840 -6.542 1.00 24.62 449 VAL B O 1
ATOM 6404 N N . LEU B 1 391 ? -30.211 52.474 -7.833 1.00 26.39 450 LEU B N 1
ATOM 6405 C CA . LEU B 1 391 ? -29.242 52.826 -6.808 1.00 26.26 450 LEU B CA 1
ATOM 6406 C C . LEU B 1 391 ? -28.672 54.232 -7.008 1.00 29.42 450 LEU B C 1
ATOM 6407 O O . LEU B 1 391 ? -28.788 54.812 -8.088 1.00 30.70 450 LEU B O 1
ATOM 6412 N N . LEU B 1 392 ? -28.061 54.770 -5.953 1.00 27.80 451 LEU B N 1
ATOM 6413 C CA . LEU B 1 392 ? -27.505 56.116 -5.966 1.00 29.74 451 LEU B CA 1
ATOM 6414 C C . LEU B 1 392 ? -26.056 56.219 -6.424 1.00 30.05 451 LEU B C 1
ATOM 6415 O O . LEU B 1 392 ? -25.636 57.318 -6.836 1.00 30.10 451 LEU B O 1
#

GO terms:
  GO:0004379 glycylpeptide N-tetradecanoyltransferase activity (F, IDA)
  GO:0018008 N-terminal peptidyl-glycine N-myristoylation (P, IDA)
  GO:0004379 glycylpeptide N-tetradecanoyltransferase activity (F, IGI)
  GO:0018008 N-terminal peptidyl-glycine N-myristoylation (P, IGI)
  GO:0004379 glycylpeptide N-tetradecanoyltransferase activity (F, IMP)
  GO:0018008 N-terminal peptidyl-glycine N-myristoylation (P, IMP)

Radius of gyration: 40.41 Å; Cα contacts (8 Å, |Δi|>4): 1541; chains: 2; bounding box: 110×64×104 Å

InterPro domains:
  IPR000903 Glycylpeptide N-tetradecanoyltransferase [PIRSF015892] (8-451)
  IPR000903 Glycylpeptide N-tetradecanoyltransferase [PTHR11377] (10-450)
  IPR016181 Acyl-CoA N-acyltransferase [SSF55729] (39-224)
  IPR016181 Acyl-CoA N-acyltransferase [SSF55729] (225-450)
  IPR022676 Glycylpeptide N-tetradecanoyltransferase, N-terminal [PF01233] (62-223)
  IPR022677 Glycylpeptide N-tetradecanoyltransferase, C-terminal [PF02799] (237-449)
  IPR022678 Glycylpeptide N-tetradecanoyltransferase, conserved site [PS00975] (173-181)
  IPR022678 Glycylpeptide N-tetradecanoyltransferase, conserved site [PS00976] (407-413)

Organism: Candida albicans (strain SC5314 / ATCC MYA-2876) (NCBI:txid237561)

Sequence (784 aa):
EGPIDKLKTPEDVPNDPLPLISDFEWSTLDIDDNLQLDELYKLLYDNYVEDIDATFRFKYSHEFFQWALKPPGWRKDWHVGVRVKSTGKLVAFIAATPVTFKLNKSNKVIDSVEINFLCIHKKLRNKRLAPVLIKEITRRVNKQNIWQALYTGGSILPTPLTTCRYQHRPINWSKLHDVGFSHLPPNQTKSSMVASYTLPNNPKLKGLRPMTGKDVSTVLSLLYKYQERFDIVQLFTEEEFKHWMLGHDENSDSNVVKSYVVEDENGIITDYFSYYLLPFTVLDNAQHDELGIAYLFYYASDSFEKPNYKKRLNELITDALITSKKFGVDVFNCLTCQDNTYFLKDCKFGSGDGFLNYYLFNYRTFPMDGGIDKKTKEVVEDQTSGIGVVLLEGPIDKLKTPEDVPNDPLPLISDFEWSTLDIDDNLQLDELYKLLYDNYVEDIDATFRFKYSHEFFQWALKPPGWRKDWHVGVRVKSTGKLVAFIAATPVTFKLNKSNKVIDSVEINFLCIHKKLRNKRLAPVLIKEITRRVNKQNIWQALYTGGSILPTPLTTCRYQHRPINWSKLHDVGFSHLPPNQTKSSMVASYTLPNNPKLKGLRPMTGKDVSTVLSLLYKYQERFDIVQLFTEEEFKHWMLGHDENSDSNVVKSYVVEDENGIITDYFSYYLLPFTVLDNAQHDELGIAYLFYYASDSFEKPNYKKRLNELITDALITSKKFGVDVFNCLTCQDNTYFLKDCKFGSGDGFLNYYLFNYRTFPMDGGIDKKTKEVVEDQTSGIGVVLL

Secondary structure (DSSP, 8-state):
-B-SSPP--GGGS-SSPPPPP-SEEEEE--TTSHHHHHHHHHHHHHHS-B-TTSSEEE---HHHHHHHH-STT--GGGEEEEEETTT--EEEEEEEEEEEEEETTTTEEEEEEEEEEEEE-GGGTTSS-HHHHHHHHHHHHHTTT---EEEEE-S-SS--SEEEEEEEEESSHHHHHHTTSS-PPTT--HHHHHHHH---SS---TTEEE--GGGHHHHHHHHHHHHTTSSEEEE--HHHHHHHHH-S-SSS--SSEEEEEEE-TTS-EEEEEEEEE--EEESS-SS-SEE-EEEEEEEEETTTTSTTHHHHHHHHHHHHHHHHGGGT-SEEEEES-TTGGGTTTTTT-EEEEEEEEEEEET-B------SB-TTT--B-TT---SEE----/-B--SPP--GGGS-SSPPPPP-SEEEEE--TTSHHHHHHHHHHHHHHS-B-TTSSEEE---HHHHHHHT-STT--GGGEEEEEETTT--EEEEEEEEEEEEEETTTTEEEEEEEEEEEEE-GGGTTSS-HHHHHHHHHHHHHTTT---EEEEESTTSSS-SEEEEEEEEESSHHHHHHTTSS-PPSS--HHHHHHHH---SS--STTEEE--TTTHHHHHHHHHHHHTTSSEEEE--HHHHHHHHH-S-TTS--SSEEEEEEE-TTS-EEEEEEEEE--EEESS-SS-SEE-EEEEEEEEEGGGGSTTHHHHHHHHHHHHHHHGGGGT-SEEEEES-TTGGGTTTTTT-EEEEEEEEEEEET-B------SB-TTT--B-TT---SEE----

Foldseek 3Di:
DDDDDDDDDPVPDDPDDDDDDDQKDKDQADLVPVVSLVLLQVQQVQWNDDPPVNFWGWHQDSLNCCLAQDFPPHDRNQWIFMAGNVPRHTFWTKGWAWFWKAFLVVRDIATAIEIDDGTGHPVPPPPPCSVVNVVVSCVVRVVVVHHKYKYKDAPPDPDFLDKWFKWKQFAAVVVCCQSVVDHADPPGDPVNVNVVRYADQAADADQKDWDDLVCQVQVLVQLVVFLSLARMATHDDSSSSCSQQFNPVDVTDRLFKTKMFGADPVRHTFKIWMKTWIKIARDDHDPDGIATEIETAAIGGNCPVPPCVLVVVQSVVSSVSSVCVVNRHRMYMYILAAQVLSHCVVSPIGTHPDMMTMHMGPDDDHRWARQADPPPRHGDHRDGTNDHHDHD/DDDDDDDDDVVVDDPDDDDDDDQKDKDQADLVPVVSLVLLQVLQVQWADADPVRQKGWRQDSLNCCLQQDFPPHDRNQWIFMAGVPPRRTFWTKGWHWFWKAFLVVRDIATATEIDDGTGHPVCPPPPVSVVNVVVSCVVRVVVVHNKYKYKDAPPDPDFLDKWFKWKQFAAVVVCCQLVVDHADPPGDPVRVNVVRYADLAADADQKDWDALVCQVQVLVQQVVFCSLARMATHDDSSRSCSVAQNPDRPDDRLFKTKIFGADPVRHTFKIWMKTWIWIARDDHPPGGIATEIETFAIGGNCPVPPCVLVVVLSVVSSVSSVCVVNRHRMYMYILAAQVLSHCPVSVIGTDPDMMGMHMGPDDDDHWARQADPPPRHGDHRDGTNDHHDDD